Protein AF-A0A7R9T8Q4-F1 (afdb_monomer)

pLDDT: mean 77.19, std 19.08, range [23.08, 98.44]

Structure (mmCIF, N/CA/C/O backbone):
data_AF-A0A7R9T8Q4-F1
#
_entry.id   AF-A0A7R9T8Q4-F1
#
loop_
_atom_site.group_PDB
_atom_site.id
_atom_site.type_symbol
_atom_site.label_atom_id
_atom_site.label_alt_id
_atom_site.label_comp_id
_atom_site.label_asym_id
_atom_site.label_entity_id
_atom_site.label_seq_id
_atom_site.pdbx_PDB_ins_code
_atom_site.Cartn_x
_atom_site.Cartn_y
_atom_site.Cartn_z
_atom_site.occupancy
_atom_site.B_iso_or_equiv
_atom_site.auth_seq_id
_atom_site.auth_comp_id
_atom_site.auth_asym_id
_atom_site.auth_atom_id
_atom_site.pdbx_PDB_model_num
ATOM 1 N N . ARG A 1 1 ? -52.827 25.317 5.937 1.00 32.72 1 ARG A N 1
ATOM 2 C CA . ARG A 1 1 ? -51.999 26.325 5.229 1.00 32.72 1 ARG A CA 1
ATOM 3 C C . ARG A 1 1 ? -50.651 26.335 5.943 1.00 32.72 1 ARG A C 1
ATOM 5 O O . ARG A 1 1 ? -50.596 26.864 7.034 1.00 32.72 1 ARG A O 1
ATOM 12 N N . GLY A 1 2 ? -49.600 25.639 5.540 1.00 27.53 2 GLY A N 1
ATOM 13 C CA . GLY A 1 2 ? -49.210 25.119 4.234 1.00 27.53 2 GLY A CA 1
ATOM 14 C C . GLY A 1 2 ? -47.737 25.499 4.059 1.00 27.53 2 GLY A C 1
ATOM 15 O O . GLY A 1 2 ? -47.452 26.688 4.038 1.00 27.53 2 GLY A O 1
ATOM 16 N N . ALA A 1 3 ? -46.868 24.486 3.984 1.00 23.08 3 ALA A N 1
ATOM 17 C CA . ALA A 1 3 ? -45.436 24.528 3.664 1.00 23.08 3 ALA A CA 1
ATOM 18 C C . ALA A 1 3 ? -44.478 25.189 4.687 1.00 23.08 3 ALA A C 1
ATOM 20 O O . ALA A 1 3 ? -44.105 26.351 4.564 1.00 23.08 3 ALA A O 1
ATOM 21 N N . ARG A 1 4 ? -43.978 24.388 5.646 1.00 27.09 4 ARG A N 1
ATOM 22 C CA . ARG A 1 4 ? -42.575 24.520 6.086 1.00 27.09 4 ARG A CA 1
ATOM 23 C C . ARG A 1 4 ? -41.723 23.997 4.930 1.00 27.09 4 ARG A C 1
ATOM 25 O O . ARG A 1 4 ? -41.960 22.880 4.474 1.00 27.09 4 ARG A O 1
ATOM 32 N N . SER A 1 5 ? -40.834 24.838 4.415 1.00 26.39 5 SER A N 1
ATOM 33 C CA . SER A 1 5 ? -39.967 24.535 3.280 1.00 26.39 5 SER A CA 1
ATOM 34 C C . SER A 1 5 ? -39.176 23.251 3.526 1.00 26.39 5 SER A C 1
ATOM 36 O O . SER A 1 5 ? -38.663 23.031 4.624 1.00 26.39 5 SER A O 1
ATOM 38 N N . ALA A 1 6 ? -39.120 22.416 2.492 1.00 25.06 6 ALA A N 1
ATOM 39 C CA . ALA A 1 6 ? -38.364 21.179 2.438 1.00 25.06 6 ALA A CA 1
ATOM 40 C C . ALA A 1 6 ? -36.917 21.377 2.923 1.00 25.06 6 ALA A C 1
ATOM 42 O O . ALA A 1 6 ? -36.281 22.384 2.607 1.00 25.06 6 ALA A O 1
ATOM 43 N N . ARG A 1 7 ? -36.421 20.403 3.700 1.00 29.12 7 ARG A N 1
ATOM 44 C CA . ARG A 1 7 ? -34.994 20.234 3.998 1.00 29.12 7 ARG A CA 1
ATOM 45 C C . ARG A 1 7 ? -34.215 20.280 2.679 1.00 29.12 7 ARG A C 1
ATOM 47 O O . ARG A 1 7 ? -34.586 19.593 1.731 1.00 29.12 7 ARG A O 1
ATOM 54 N N . ALA A 1 8 ? -33.169 21.101 2.643 1.00 25.09 8 ALA A N 1
ATOM 55 C CA . ALA A 1 8 ? -32.170 21.095 1.580 1.00 25.09 8 ALA A CA 1
ATOM 56 C C . ALA A 1 8 ? -31.557 19.681 1.430 1.00 25.09 8 ALA A C 1
ATOM 58 O O . ALA A 1 8 ? -31.518 18.950 2.426 1.00 25.09 8 ALA A O 1
ATOM 59 N N . PRO A 1 9 ? -31.125 19.282 0.219 1.00 27.23 9 PRO A 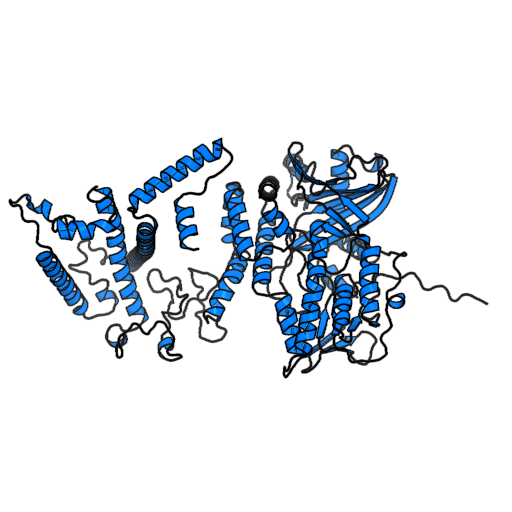N 1
ATOM 60 C CA . PRO A 1 9 ? -30.613 17.938 -0.045 1.00 27.23 9 PRO A CA 1
ATOM 61 C C . PRO A 1 9 ? -29.358 17.625 0.785 1.00 27.23 9 PRO A C 1
ATOM 63 O O . PRO A 1 9 ? -28.624 18.531 1.188 1.00 27.23 9 PRO A O 1
ATOM 66 N N . ALA A 1 10 ? -29.171 16.332 1.066 1.00 31.28 10 ALA A N 1
ATOM 67 C CA . ALA A 1 10 ? -28.100 15.778 1.887 1.00 31.28 10 ALA A CA 1
ATOM 68 C C . ALA A 1 10 ? -26.725 16.260 1.402 1.00 31.28 10 ALA A C 1
ATOM 70 O O . ALA A 1 10 ? -26.342 16.028 0.259 1.00 31.28 10 ALA A O 1
ATOM 71 N N . ARG A 1 11 ? -26.003 16.956 2.282 1.00 31.95 11 ARG A N 1
ATOM 72 C CA . ARG A 1 11 ? -24.608 17.347 2.072 1.00 31.95 11 ARG A CA 1
ATOM 73 C C . ARG A 1 11 ? -23.732 16.190 2.534 1.00 31.95 11 ARG A C 1
ATOM 75 O O . ARG A 1 11 ? -23.902 15.737 3.663 1.00 31.95 11 ARG A O 1
ATOM 82 N N . CYS A 1 12 ? -22.809 15.737 1.692 1.00 29.47 12 CYS A N 1
ATOM 83 C CA . CYS A 1 12 ? -21.789 14.767 2.072 1.00 29.47 12 CYS A CA 1
ATOM 84 C C . CYS A 1 12 ? -20.757 15.485 2.960 1.00 29.47 12 CYS A C 1
ATOM 86 O O . CYS A 1 12 ? -19.719 15.936 2.505 1.00 29.47 12 CYS A O 1
ATOM 88 N N . ALA A 1 13 ? -21.065 15.673 4.241 1.00 27.62 13 ALA A N 1
ATOM 89 C CA . ALA A 1 13 ? -20.138 16.299 5.180 1.00 27.62 13 ALA A CA 1
ATOM 90 C C . ALA A 1 13 ? -19.149 15.256 5.712 1.00 27.62 13 ALA A C 1
ATOM 92 O O . ALA A 1 13 ? -19.050 15.041 6.914 1.00 27.62 13 ALA A O 1
ATOM 93 N N . VAL A 1 14 ? -18.412 14.575 4.832 1.00 32.66 14 VAL A N 1
ATOM 94 C CA . VAL A 1 14 ? -17.081 14.117 5.249 1.00 32.66 14 VAL A CA 1
ATOM 95 C C . VAL A 1 14 ? -16.277 15.410 5.434 1.00 32.66 14 VAL A C 1
ATOM 97 O O . VAL A 1 14 ? -16.503 16.343 4.677 1.00 32.66 14 VAL A O 1
ATOM 100 N N . TRP A 1 15 ? -15.379 15.480 6.416 1.00 35.31 15 TRP A N 1
ATOM 101 C CA . TRP A 1 15 ? -14.554 16.659 6.745 1.00 35.31 15 TRP A CA 1
ATOM 102 C C . TRP A 1 15 ? -15.247 17.695 7.644 1.00 35.31 15 TRP A C 1
ATOM 104 O O . TRP A 1 15 ? -16.124 18.454 7.251 1.00 35.31 15 TRP A O 1
ATOM 114 N N . ALA A 1 16 ? -14.842 17.708 8.914 1.00 27.53 16 ALA A N 1
ATOM 115 C CA . ALA A 1 16 ? -15.340 18.637 9.917 1.00 27.53 16 ALA A CA 1
ATOM 116 C C . ALA A 1 16 ? -14.223 19.601 10.327 1.00 27.53 16 ALA A C 1
ATOM 118 O O . ALA A 1 16 ? -13.357 19.196 11.098 1.00 27.53 16 ALA A O 1
ATOM 119 N N . GLU A 1 17 ? -14.269 20.838 9.814 1.00 31.39 17 GLU A N 1
ATOM 120 C CA . GLU A 1 17 ? -13.750 22.131 10.334 1.00 31.39 17 GLU A CA 1
ATOM 121 C C . GLU A 1 17 ? -12.289 22.258 10.833 1.00 31.39 17 GLU A C 1
ATOM 123 O O . GLU A 1 17 ? -11.768 23.365 10.895 1.00 31.39 17 GLU A O 1
ATOM 128 N N . ARG A 1 18 ? -11.584 21.187 11.209 1.00 36.25 18 ARG A N 1
ATOM 129 C CA . ARG A 1 18 ? -10.201 21.226 11.726 1.00 36.25 18 ARG A CA 1
ATOM 130 C C . ARG A 1 18 ? -9.163 20.768 10.717 1.00 36.25 18 ARG A C 1
ATOM 132 O O . ARG A 1 18 ? -8.015 21.199 10.782 1.00 36.25 18 ARG A O 1
ATOM 139 N N . THR A 1 19 ? -9.568 19.951 9.750 1.00 37.94 19 THR A N 1
ATOM 140 C CA . THR A 1 19 ? -8.715 19.615 8.608 1.00 37.94 19 THR A CA 1
ATOM 141 C C . THR A 1 19 ? -8.660 20.755 7.593 1.00 37.94 19 THR A C 1
ATOM 143 O O . THR A 1 19 ? -7.658 20.859 6.889 1.00 37.94 19 THR A O 1
ATOM 146 N N . GLU A 1 20 ? -9.655 21.655 7.598 1.00 31.95 20 GLU A N 1
ATOM 147 C CA . GLU A 1 20 ? -9.589 22.944 6.901 1.00 31.95 20 GLU A CA 1
ATOM 148 C C . GLU A 1 20 ? -8.329 23.703 7.324 1.00 31.95 20 GLU A C 1
ATOM 150 O O . GLU A 1 20 ? -7.510 23.954 6.460 1.00 31.95 20 GLU A O 1
ATOM 155 N N . GLU A 1 21 ? -8.033 23.912 8.613 1.00 31.42 21 GLU A N 1
ATOM 156 C CA . GLU A 1 21 ? -6.825 24.662 9.030 1.00 31.42 21 GLU A CA 1
ATOM 157 C C . GLU A 1 21 ? -5.481 24.037 8.589 1.00 31.42 21 GLU A C 1
ATOM 159 O O . GLU A 1 21 ? -4.471 24.743 8.483 1.00 31.42 21 GLU A O 1
ATOM 164 N N . ARG A 1 22 ? -5.428 22.716 8.356 1.00 39.03 22 ARG A N 1
ATOM 165 C CA . ARG A 1 22 ? -4.207 22.013 7.918 1.00 39.03 22 ARG A CA 1
ATOM 166 C C . ARG A 1 22 ? -4.087 21.972 6.393 1.00 39.03 22 ARG A C 1
ATOM 168 O O . ARG A 1 22 ? -3.025 22.301 5.867 1.00 39.03 22 ARG A O 1
ATOM 175 N N . LEU A 1 23 ? -5.171 21.648 5.688 1.00 40.06 23 LEU A N 1
ATOM 176 C CA . LEU A 1 23 ? -5.249 21.734 4.225 1.00 40.06 23 LEU A CA 1
ATOM 177 C C . LEU A 1 23 ? -5.126 23.197 3.749 1.00 40.06 23 LEU A C 1
ATOM 179 O O . LEU A 1 23 ? -4.496 23.459 2.728 1.00 40.06 23 LEU A O 1
ATOM 183 N N . GLU A 1 24 ? -5.611 24.164 4.536 1.00 36.72 24 GLU A N 1
ATOM 184 C CA . GLU A 1 24 ? -5.446 25.613 4.341 1.00 36.72 24 GLU A CA 1
ATOM 185 C C . GLU A 1 24 ? -3.988 26.080 4.418 1.00 36.72 24 GLU A C 1
ATOM 187 O O . GLU A 1 24 ? -3.668 27.152 3.896 1.00 36.72 24 GLU A O 1
ATOM 192 N N . ARG A 1 25 ? -3.095 25.316 5.058 1.00 39.25 25 ARG A N 1
ATOM 193 C CA . ARG A 1 25 ? -1.663 25.646 5.145 1.00 39.25 25 ARG A CA 1
ATOM 194 C C . ARG A 1 25 ? -0.806 24.891 4.134 1.00 39.25 25 ARG A C 1
ATOM 196 O O . ARG A 1 25 ? 0.228 25.426 3.750 1.00 39.25 25 ARG A O 1
ATOM 203 N N . GLU A 1 26 ? -1.210 23.688 3.721 1.00 45.31 26 GLU A N 1
ATOM 204 C CA . GLU A 1 26 ? -0.373 22.786 2.909 1.00 45.31 26 GLU A CA 1
ATOM 205 C C . GLU A 1 26 ? -0.792 22.697 1.424 1.00 45.31 26 GLU A C 1
ATOM 207 O O . GLU A 1 26 ? 0.065 22.427 0.589 1.00 45.31 26 GLU A O 1
ATOM 212 N N . LEU A 1 27 ? -2.055 22.963 1.057 1.00 52.34 27 LEU A N 1
ATOM 213 C CA . LEU A 1 27 ? -2.519 22.898 -0.341 1.00 52.34 27 LEU A CA 1
ATOM 214 C C . LEU A 1 27 ? -2.614 24.280 -0.996 1.00 52.34 27 LEU A C 1
ATOM 216 O O . LEU A 1 27 ? -3.032 25.253 -0.360 1.00 52.34 27 LEU A O 1
ATOM 220 N N . ASP A 1 28 ? -2.303 24.370 -2.290 1.00 58.28 28 ASP A N 1
ATOM 221 C CA . ASP A 1 28 ? -2.561 25.577 -3.081 1.00 58.28 28 ASP A CA 1
ATOM 222 C C . ASP A 1 28 ? -4.077 25.873 -3.204 1.00 58.28 28 ASP A C 1
ATOM 224 O O . ASP A 1 28 ? -4.936 25.043 -2.890 1.00 58.28 28 ASP A O 1
ATOM 228 N N . SER A 1 29 ? -4.429 27.087 -3.635 1.00 56.81 29 SER A N 1
ATOM 229 C CA . SER A 1 29 ? -5.824 27.542 -3.722 1.00 56.81 29 SER A CA 1
ATOM 230 C C . SER A 1 29 ? -6.678 26.792 -4.753 1.00 56.81 29 SER A C 1
ATOM 232 O O . SER A 1 29 ? -7.891 26.695 -4.560 1.00 56.81 29 SER A O 1
ATOM 234 N N . SER A 1 30 ? -6.081 26.257 -5.822 1.00 62.25 30 SER A N 1
ATOM 235 C CA . SER A 1 30 ? -6.775 25.425 -6.812 1.00 62.25 30 SER A CA 1
ATOM 236 C C . SER A 1 30 ? -7.084 24.048 -6.227 1.00 62.25 30 SER A C 1
ATOM 238 O O . SER A 1 30 ? -8.237 23.618 -6.230 1.00 62.25 30 SER A O 1
ATOM 240 N N . SER A 1 31 ? -6.092 23.398 -5.621 1.00 63.09 31 SER A N 1
ATOM 241 C CA . SER A 1 31 ? -6.232 22.085 -4.988 1.00 63.09 31 SER A CA 1
ATOM 242 C C . SER A 1 31 ? -7.331 22.078 -3.913 1.00 63.09 31 SER A C 1
ATOM 244 O O . SER A 1 31 ? -8.129 21.145 -3.850 1.00 63.09 31 SER A O 1
ATOM 246 N N . ARG A 1 32 ? -7.473 23.164 -3.138 1.00 67.31 32 ARG A N 1
ATOM 247 C CA . ARG A 1 32 ? -8.575 23.333 -2.164 1.00 67.31 32 ARG A CA 1
ATOM 248 C C . ARG A 1 32 ? -9.958 23.331 -2.806 1.00 67.31 32 ARG A C 1
ATOM 250 O O . ARG A 1 32 ? -10.868 22.693 -2.290 1.00 67.31 32 ARG A O 1
ATOM 257 N N . LYS A 1 33 ? -10.120 24.029 -3.933 1.00 78.12 33 LYS A N 1
ATOM 258 C CA . LYS A 1 33 ? -11.396 24.092 -4.658 1.00 78.12 33 LYS A CA 1
ATOM 259 C C . LYS A 1 33 ? -11.859 22.694 -5.069 1.00 78.12 33 LYS A C 1
ATOM 261 O O . LYS A 1 33 ? -13.042 22.391 -4.956 1.00 78.12 33 LYS A O 1
ATOM 266 N N . TRP A 1 34 ? -10.931 21.855 -5.524 1.00 75.31 34 TRP A N 1
ATOM 267 C CA . TRP A 1 34 ? -11.214 20.483 -5.941 1.00 75.31 34 TRP A CA 1
ATOM 268 C C . TRP A 1 34 ? -11.521 19.548 -4.773 1.00 75.31 34 TRP A C 1
ATOM 270 O O . TRP A 1 34 ? -12.419 18.719 -4.887 1.00 75.31 34 TRP A O 1
ATOM 280 N N . VAL A 1 35 ? -10.842 19.720 -3.635 1.00 69.75 35 VAL A N 1
ATOM 281 C CA . VAL A 1 35 ? -11.185 19.003 -2.399 1.00 69.75 35 VAL A CA 1
ATOM 282 C C . VAL A 1 35 ? -12.615 19.345 -1.978 1.00 69.75 35 VAL A C 1
ATOM 284 O O . VAL A 1 35 ? -13.445 18.447 -1.880 1.00 69.75 35 VAL A O 1
ATOM 287 N N . SER A 1 36 ? -12.958 20.633 -1.865 1.00 71.88 36 SER A N 1
ATOM 288 C CA . SER A 1 36 ? -14.325 21.052 -1.527 1.00 71.88 36 SER A CA 1
ATOM 289 C C . SER A 1 36 ? -15.366 20.623 -2.569 1.00 71.88 36 SER A C 1
ATOM 291 O O . SER A 1 36 ? -16.508 20.346 -2.213 1.00 71.88 36 SER A O 1
ATOM 293 N N . PHE A 1 37 ? -14.996 20.554 -3.852 1.00 81.38 37 PHE A N 1
ATOM 294 C CA . PHE A 1 37 ? -15.850 20.003 -4.908 1.00 81.38 37 PHE A CA 1
ATOM 295 C C . PHE A 1 37 ? -16.151 18.520 -4.666 1.00 81.38 37 PHE A C 1
ATOM 297 O O . PHE A 1 37 ? -17.313 18.125 -4.700 1.00 81.38 37 PHE A O 1
ATOM 304 N N . GLN A 1 38 ? -15.128 17.714 -4.376 1.00 74.81 38 GLN A N 1
ATOM 305 C CA . GLN A 1 38 ? -15.296 16.279 -4.158 1.00 74.81 38 GLN A CA 1
ATOM 306 C C . GLN A 1 38 ? -16.072 15.984 -2.866 1.00 74.81 38 GLN A C 1
ATOM 308 O O . GLN A 1 38 ? -16.881 15.060 -2.830 1.00 74.81 38 GLN A O 1
ATOM 313 N N . GLU A 1 39 ? -15.858 16.781 -1.818 1.00 68.69 39 GLU A N 1
ATOM 314 C CA . GLU A 1 39 ? -16.620 16.716 -0.565 1.00 68.69 39 GLU A CA 1
ATOM 315 C C . GLU A 1 39 ? -18.075 17.137 -0.757 1.00 68.69 39 GLU A C 1
ATOM 317 O O . GLU A 1 39 ? -18.987 16.508 -0.234 1.00 68.69 39 GLU A O 1
ATOM 322 N N . GLY A 1 40 ? -18.312 18.188 -1.541 1.00 70.38 40 GLY A N 1
ATOM 323 C CA . GLY A 1 40 ? -19.651 18.692 -1.824 1.00 70.38 40 GLY A CA 1
ATOM 324 C C . GLY A 1 40 ? -20.478 17.794 -2.741 1.00 70.38 40 GLY A C 1
ATOM 325 O O . GLY A 1 40 ? -21.687 18.011 -2.821 1.00 70.38 40 GLY A O 1
ATOM 326 N N . LYS A 1 41 ? -19.845 16.809 -3.395 1.00 78.19 41 LYS A N 1
ATOM 327 C CA . LYS A 1 41 ? -20.450 15.995 -4.444 1.00 78.19 41 LYS A CA 1
ATOM 328 C C . LYS A 1 41 ? -21.591 15.131 -3.912 1.00 78.19 41 LYS A C 1
ATOM 330 O O . LYS A 1 41 ? -21.470 14.361 -2.959 1.00 78.19 41 LYS A O 1
ATOM 335 N N . GLU A 1 42 ? -22.717 15.272 -4.571 1.00 71.50 42 GLU A N 1
ATOM 336 C CA . GLU A 1 42 ? -24.023 14.776 -4.223 1.00 71.50 42 GLU A CA 1
ATOM 337 C C . GLU A 1 42 ? -24.385 13.604 -5.138 1.00 71.50 42 GLU A C 1
ATOM 339 O O . GLU A 1 42 ? -24.211 13.660 -6.351 1.00 71.50 42 GLU A O 1
ATOM 344 N N . ASP A 1 43 ? -24.929 12.532 -4.565 1.00 81.62 43 ASP A N 1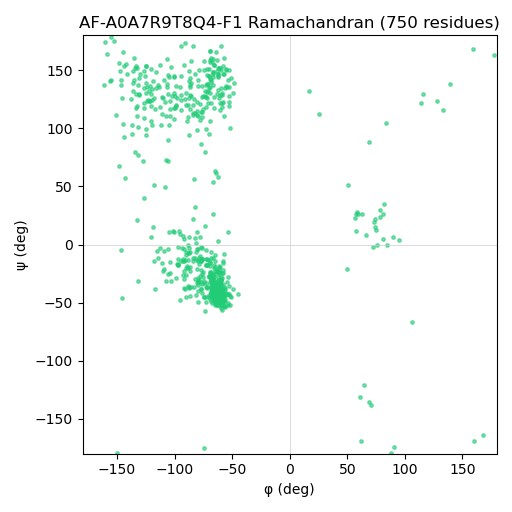
ATOM 345 C CA . ASP A 1 43 ? -25.548 11.455 -5.338 1.00 81.62 43 ASP A CA 1
ATOM 346 C C . ASP A 1 43 ? -26.974 11.248 -4.834 1.00 81.62 43 ASP A C 1
ATOM 348 O O . ASP A 1 43 ? -27.221 10.545 -3.852 1.00 81.62 43 ASP A O 1
ATOM 352 N N . THR A 1 44 ? -27.924 11.912 -5.497 1.00 75.31 44 THR A N 1
ATOM 353 C CA . THR A 1 44 ? -29.341 11.916 -5.091 1.00 75.31 44 THR A CA 1
ATOM 354 C C . THR A 1 44 ? -30.020 10.551 -5.189 1.00 75.31 44 THR A C 1
ATOM 356 O O . THR A 1 44 ? -31.088 10.360 -4.607 1.00 75.31 44 THR A O 1
ATOM 359 N N . GLU A 1 45 ? -29.407 9.591 -5.882 1.00 85.62 45 GLU A N 1
ATOM 360 C CA . GLU A 1 45 ? -29.918 8.225 -5.985 1.00 85.62 45 GLU A CA 1
ATOM 361 C C . GLU A 1 45 ? -29.497 7.351 -4.797 1.00 85.62 45 GLU A C 1
ATOM 363 O O . GLU A 1 45 ? -30.080 6.289 -4.568 1.00 85.62 45 GLU A O 1
ATOM 368 N N . GLN A 1 46 ? -28.520 7.793 -3.997 1.00 90.00 46 GLN A N 1
ATOM 369 C CA . GLN A 1 46 ? -28.121 7.092 -2.784 1.00 90.00 46 GLN A CA 1
ATOM 370 C C . GLN A 1 46 ? -29.001 7.528 -1.602 1.00 90.00 46 GLN A C 1
ATOM 372 O O . GLN A 1 46 ? -28.944 8.683 -1.177 1.00 90.00 46 GLN A O 1
ATOM 377 N N . PRO A 1 47 ? -29.791 6.617 -1.000 1.00 90.00 47 PRO A N 1
ATOM 378 C CA . PRO A 1 47 ? -30.618 6.972 0.145 1.00 90.00 47 PRO A CA 1
ATOM 379 C C . PRO A 1 47 ? -29.752 7.333 1.369 1.00 90.00 47 PRO A C 1
ATOM 381 O O . PRO A 1 47 ? -28.671 6.748 1.551 1.00 90.00 47 PRO A O 1
ATOM 384 N N . PRO A 1 48 ? -30.218 8.247 2.241 1.00 90.44 48 PRO A N 1
ATOM 385 C CA . PRO A 1 48 ? -29.487 8.643 3.444 1.00 90.44 48 PRO A CA 1
ATOM 386 C C . PRO A 1 48 ? -29.310 7.456 4.396 1.00 90.44 48 PRO A C 1
ATOM 388 O O . PRO A 1 48 ? -30.186 6.588 4.480 1.00 90.44 48 PRO A O 1
ATOM 391 N N . LEU A 1 49 ? -28.191 7.413 5.127 1.00 91.88 49 LEU A N 1
ATOM 392 C CA . LEU A 1 49 ? -27.859 6.302 6.033 1.00 91.88 49 LEU A CA 1
ATOM 393 C C . LEU A 1 49 ? -28.929 6.103 7.110 1.00 91.88 49 LEU A C 1
ATOM 395 O O . LEU A 1 49 ? -29.322 4.968 7.375 1.00 91.88 49 LEU A O 1
ATOM 399 N N . SER A 1 50 ? -29.481 7.200 7.635 1.00 91.81 50 SER A N 1
ATOM 400 C CA . SER A 1 50 ? -30.581 7.195 8.609 1.00 91.81 50 SER A CA 1
ATOM 401 C C . SER A 1 50 ? -31.873 6.536 8.111 1.00 91.81 50 SER A C 1
ATOM 403 O O . SER A 1 50 ? -32.714 6.153 8.917 1.00 91.81 50 SER A O 1
ATOM 405 N N . SER A 1 51 ? -32.047 6.384 6.792 1.00 92.38 51 SER A N 1
ATOM 406 C CA . SER A 1 51 ? -33.174 5.644 6.206 1.00 92.38 51 SER A CA 1
ATOM 407 C C . SER A 1 51 ? -32.880 4.162 5.968 1.00 92.38 51 SER A C 1
ATOM 409 O O . SER A 1 51 ? -33.793 3.399 5.658 1.00 92.38 51 SER A O 1
ATOM 411 N N . GLN A 1 52 ? -31.607 3.762 6.038 1.00 93.88 52 GLN A N 1
ATOM 412 C CA . GLN A 1 52 ? -31.144 2.423 5.674 1.00 93.88 52 GLN A CA 1
ATOM 413 C C . GLN A 1 52 ? -30.696 1.590 6.878 1.00 93.88 52 GLN A C 1
ATOM 415 O O . GLN A 1 52 ? -30.668 0.363 6.760 1.00 93.88 52 GLN A O 1
ATOM 420 N N . LEU A 1 53 ? -30.333 2.227 7.989 1.00 95.56 53 LEU A N 1
ATOM 421 C CA . LEU A 1 53 ? -29.878 1.593 9.224 1.00 95.56 53 LEU A CA 1
ATOM 422 C C . LEU A 1 53 ? -30.740 2.057 10.399 1.00 95.56 53 LEU A C 1
ATOM 424 O O . LEU A 1 53 ? -31.294 3.156 10.376 1.00 95.56 53 LEU A O 1
ATOM 428 N N . GLU A 1 54 ? -30.836 1.216 11.425 1.00 94.12 54 GLU A N 1
ATOM 429 C CA . GLU A 1 54 ? -31.590 1.540 12.636 1.00 94.12 54 GLU A CA 1
ATOM 430 C C . GLU A 1 54 ? -30.897 2.674 13.411 1.00 94.12 54 GLU A C 1
ATOM 432 O O . GLU A 1 54 ? -29.666 2.683 13.509 1.00 94.12 54 GLU A O 1
ATOM 437 N N . PRO A 1 55 ? -31.643 3.634 13.982 1.00 94.44 55 PRO A N 1
ATOM 438 C CA . PRO A 1 55 ? -31.049 4.668 14.819 1.00 94.44 55 PRO A CA 1
ATOM 439 C C . PRO A 1 55 ? -30.463 4.064 16.103 1.00 94.44 55 PRO A C 1
ATOM 441 O O . PRO A 1 55 ? -30.922 3.028 16.585 1.00 94.44 55 PRO A O 1
ATOM 444 N N . ALA A 1 56 ? -29.475 4.742 16.694 1.00 89.75 56 ALA A N 1
ATOM 445 C CA . ALA A 1 56 ? -28.977 4.398 18.025 1.00 89.75 56 ALA A CA 1
ATOM 446 C C . ALA A 1 56 ? -30.134 4.317 19.044 1.00 89.75 56 ALA A C 1
ATOM 448 O O . ALA A 1 56 ? -30.926 5.253 19.180 1.00 89.75 56 ALA A O 1
ATOM 449 N N . ASP A 1 57 ? -30.218 3.209 19.780 1.00 85.00 57 ASP A N 1
ATOM 450 C CA . ASP A 1 57 ? -31.342 2.858 20.667 1.00 85.00 57 ASP A CA 1
ATOM 451 C C . ASP A 1 57 ? -31.311 3.557 22.043 1.00 85.00 57 ASP A C 1
ATOM 453 O O . ASP A 1 57 ? -32.077 3.223 22.948 1.00 85.00 57 ASP A O 1
ATOM 457 N N . GLY A 1 58 ? -30.433 4.548 22.204 1.00 78.69 58 GLY A N 1
ATOM 458 C CA . GLY A 1 58 ? -30.245 5.289 23.447 1.00 78.69 58 GLY A CA 1
ATOM 459 C C . GLY A 1 58 ? -29.306 4.619 24.451 1.00 78.69 58 GLY A C 1
ATOM 460 O O . GLY A 1 58 ? -29.064 5.218 25.497 1.00 78.69 58 GLY A O 1
ATOM 461 N N . ARG A 1 59 ? -28.743 3.436 24.156 1.00 88.19 59 ARG A N 1
ATOM 462 C CA . ARG A 1 59 ? -27.636 2.891 24.954 1.00 88.19 59 ARG A CA 1
ATOM 463 C C . ARG A 1 59 ? -26.361 3.699 24.730 1.00 88.19 59 ARG A C 1
ATOM 465 O O . ARG A 1 59 ? -26.084 4.151 23.614 1.00 88.19 59 ARG A O 1
ATOM 472 N N . ASP A 1 60 ? -25.576 3.820 25.794 1.00 90.19 60 ASP A N 1
ATOM 473 C CA . ASP A 1 60 ? -24.257 4.449 25.750 1.00 90.19 60 ASP A CA 1
ATOM 474 C C . ASP A 1 60 ? -23.126 3.415 25.624 1.00 90.19 60 ASP A C 1
ATOM 476 O O . ASP A 1 60 ? -22.036 3.786 25.210 1.00 90.19 60 ASP A O 1
ATOM 480 N N . ASP A 1 61 ? -23.376 2.130 25.909 1.00 94.94 61 ASP A N 1
ATOM 481 C CA . ASP A 1 61 ? -22.372 1.057 25.893 1.00 94.94 61 ASP A CA 1
ATOM 482 C C . ASP A 1 61 ? -22.511 0.133 24.668 1.00 94.94 61 ASP A C 1
ATOM 484 O O . ASP A 1 61 ? -23.5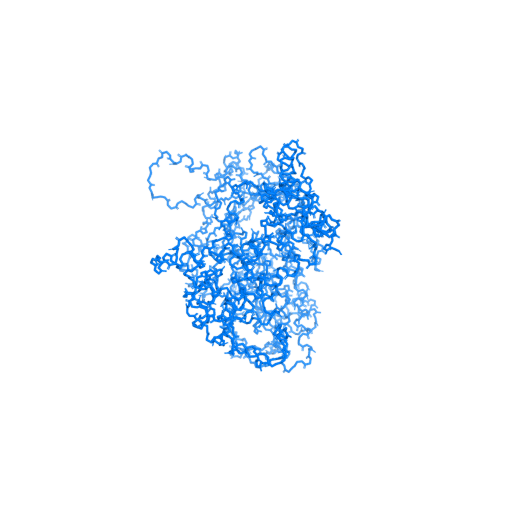83 -0.419 24.405 1.00 94.94 61 ASP A O 1
ATOM 488 N N . TYR A 1 62 ? -21.398 -0.083 23.964 1.00 97.06 62 TYR A N 1
ATOM 489 C CA . TYR A 1 62 ? -21.283 -0.953 22.791 1.00 97.06 62 TYR A CA 1
ATOM 490 C C . TYR A 1 62 ? -20.029 -1.832 22.886 1.00 97.06 62 TYR A C 1
ATOM 492 O O . TYR A 1 62 ? -19.010 -1.447 23.470 1.00 97.06 62 TYR A O 1
ATOM 500 N N . ASP A 1 63 ? -20.060 -3.010 22.264 1.00 97.38 63 ASP A N 1
ATOM 501 C CA . ASP A 1 63 ? -18.856 -3.830 22.119 1.00 97.38 63 ASP A CA 1
ATOM 502 C C . ASP A 1 63 ? -17.866 -3.161 21.159 1.00 97.38 63 ASP A C 1
ATOM 504 O O . ASP A 1 63 ? -16.681 -3.039 21.475 1.00 97.38 63 ASP A O 1
ATOM 508 N N . ALA A 1 64 ? -18.360 -2.653 20.027 1.00 97.94 64 ALA A N 1
ATOM 509 C CA . ALA A 1 64 ? -17.557 -1.893 19.080 1.00 97.94 64 ALA A CA 1
ATOM 510 C C . ALA A 1 64 ? -18.283 -0.641 18.574 1.00 97.94 64 ALA A C 1
ATOM 512 O O . ALA A 1 64 ? -19.470 -0.669 18.248 1.00 97.94 64 ALA A O 1
ATOM 513 N N . VAL A 1 65 ? -17.543 0.462 18.459 1.00 98.19 65 VAL A N 1
ATOM 514 C CA . VAL A 1 65 ? -18.008 1.680 17.780 1.00 98.19 65 VAL A CA 1
ATOM 515 C C . VAL A 1 65 ? -17.105 1.914 16.579 1.00 98.19 65 VAL A C 1
ATOM 517 O O . VAL A 1 65 ? -15.904 2.125 16.743 1.00 98.19 65 VAL A O 1
ATOM 520 N N . VAL A 1 66 ? -17.679 1.864 15.379 1.00 98.19 66 VAL A N 1
ATOM 521 C CA . VAL A 1 66 ? -16.979 2.124 14.120 1.00 98.19 66 VAL A CA 1
ATOM 522 C C . VAL A 1 66 ? -17.170 3.587 13.745 1.00 98.19 66 VAL A C 1
ATOM 524 O O . VAL A 1 66 ? -18.289 4.022 13.486 1.00 98.19 66 VAL A O 1
ATOM 527 N N . VAL A 1 67 ? -16.084 4.355 13.715 1.00 96.69 67 VAL A N 1
ATOM 528 C CA . VAL A 1 67 ? -16.102 5.783 13.386 1.00 96.69 67 VAL A CA 1
ATOM 529 C C . VAL A 1 67 ? -15.703 5.981 11.926 1.00 96.69 67 VAL A C 1
ATOM 531 O O . VAL A 1 67 ? -14.587 5.640 11.533 1.00 96.69 67 VAL A O 1
ATOM 534 N N . GLY A 1 68 ? -16.606 6.562 11.136 1.00 93.50 68 GLY A N 1
ATOM 535 C CA . GLY A 1 68 ? -16.455 6.797 9.698 1.00 93.50 68 GLY A CA 1
ATOM 536 C C . GLY A 1 68 ? -17.476 6.010 8.875 1.00 93.50 68 GLY A C 1
ATOM 537 O O . GLY A 1 68 ? -17.629 4.808 9.046 1.00 93.50 68 GLY A O 1
ATOM 538 N N . THR A 1 69 ? -18.174 6.688 7.963 1.00 93.38 69 THR A N 1
ATOM 539 C CA . THR A 1 69 ? -19.323 6.144 7.209 1.00 93.38 69 THR A CA 1
ATOM 540 C C . THR A 1 69 ? -19.007 5.792 5.749 1.00 93.38 69 THR A C 1
ATOM 542 O O . THR A 1 69 ? -19.909 5.495 4.971 1.00 93.38 69 THR A O 1
ATOM 545 N N . GLY A 1 70 ? -17.726 5.798 5.364 1.00 92.19 70 GLY A N 1
ATOM 546 C CA . GLY A 1 70 ? -17.281 5.369 4.034 1.00 92.19 70 GLY A CA 1
ATOM 547 C C . GLY A 1 70 ? -17.302 3.840 3.840 1.00 92.19 70 GLY A C 1
ATOM 548 O O . GLY A 1 70 ? -17.684 3.103 4.753 1.00 92.19 70 GLY A O 1
ATOM 549 N N . PRO A 1 71 ? -16.819 3.333 2.686 1.00 93.69 71 PRO A N 1
ATOM 550 C CA . PRO A 1 71 ? -16.803 1.898 2.377 1.00 93.69 71 PRO A CA 1
ATOM 551 C C . PRO A 1 71 ? -16.141 1.042 3.460 1.00 93.69 71 PRO A C 1
ATOM 553 O O . PRO A 1 71 ? -16.681 0.007 3.840 1.00 93.69 71 PRO A O 1
ATOM 556 N N . ALA A 1 72 ? -15.014 1.511 4.006 1.00 95.12 72 ALA A N 1
ATOM 557 C CA . ALA A 1 72 ? -14.285 0.836 5.079 1.00 95.12 72 ALA A CA 1
ATOM 558 C C . ALA A 1 72 ? -15.104 0.701 6.362 1.00 95.12 72 ALA A C 1
ATOM 560 O O . ALA A 1 72 ? -15.141 -0.371 6.959 1.00 95.12 72 ALA A O 1
ATOM 561 N N . GLY A 1 73 ? -15.770 1.779 6.774 1.00 96.31 73 GLY A N 1
ATOM 562 C CA . GLY A 1 73 ? -16.537 1.797 8.012 1.00 96.31 73 GLY A CA 1
ATOM 563 C C . GLY A 1 73 ? -17.795 0.947 7.926 1.00 96.31 73 GLY A C 1
ATOM 564 O O . GLY A 1 73 ? -18.053 0.155 8.826 1.00 96.31 73 GLY A O 1
ATOM 565 N N . ILE A 1 74 ? -18.537 1.032 6.816 1.00 96.94 74 ILE A N 1
ATOM 566 C CA . ILE A 1 74 ? -19.737 0.206 6.623 1.00 96.94 74 ILE A CA 1
ATOM 567 C C . ILE A 1 74 ? -19.357 -1.278 6.525 1.00 96.94 74 ILE A C 1
ATOM 569 O O . ILE A 1 74 ? -20.001 -2.101 7.172 1.00 96.94 74 ILE A O 1
ATOM 573 N N . ALA A 1 75 ? -18.295 -1.623 5.785 1.00 97.19 75 ALA A N 1
ATOM 574 C CA . ALA A 1 75 ? -17.812 -3.003 5.698 1.00 97.19 75 ALA A CA 1
ATOM 575 C C . ALA A 1 75 ? -17.399 -3.546 7.073 1.00 97.19 75 ALA A C 1
ATOM 577 O O . ALA A 1 75 ? -17.864 -4.601 7.490 1.00 97.19 75 ALA A O 1
ATOM 578 N N . MET A 1 76 ? -16.585 -2.795 7.817 1.00 98.12 76 MET A N 1
ATOM 579 C CA . MET A 1 76 ? -16.124 -3.208 9.141 1.00 98.12 76 MET A CA 1
ATOM 580 C C . MET A 1 76 ? -17.278 -3.335 10.144 1.00 98.12 76 MET A C 1
ATOM 582 O O . MET A 1 76 ? -17.312 -4.283 10.924 1.00 98.12 76 MET A O 1
ATOM 586 N N . ALA A 1 77 ? -18.244 -2.413 10.112 1.00 98.25 77 ALA A N 1
ATOM 587 C CA . ALA A 1 77 ? -19.424 -2.479 10.968 1.00 98.25 77 ALA A CA 1
ATOM 588 C C . ALA A 1 77 ? -20.287 -3.708 10.656 1.00 98.25 77 ALA A C 1
ATOM 590 O O . ALA A 1 77 ? -20.734 -4.381 11.584 1.00 98.25 77 ALA A O 1
ATOM 591 N N . ALA A 1 78 ? -20.482 -4.023 9.371 1.00 97.94 78 ALA A N 1
ATOM 592 C CA . ALA A 1 78 ? -21.211 -5.210 8.941 1.00 97.94 78 ALA A CA 1
ATOM 593 C C . ALA A 1 78 ? -20.535 -6.502 9.422 1.00 97.94 78 ALA A C 1
ATOM 595 O O . ALA A 1 78 ? -21.197 -7.343 10.028 1.00 97.94 78 ALA A O 1
ATOM 596 N N . GLU A 1 79 ? -19.221 -6.632 9.222 1.00 98.25 79 GLU A N 1
ATOM 597 C CA . GLU A 1 79 ? -18.468 -7.820 9.639 1.00 98.25 79 GLU A CA 1
ATOM 598 C C . GLU A 1 79 ? -18.438 -7.982 11.166 1.00 98.25 79 GLU A C 1
ATOM 600 O O . GLU A 1 79 ? -18.664 -9.078 11.676 1.00 98.25 79 GLU A O 1
ATOM 605 N N . LEU A 1 80 ? -18.242 -6.895 11.925 1.00 98.44 80 LEU A N 1
ATOM 606 C CA . LEU A 1 80 ? -18.299 -6.935 13.393 1.00 98.44 80 LEU A CA 1
ATOM 607 C C . LEU A 1 80 ? -19.675 -7.371 13.893 1.00 98.44 80 LEU A C 1
ATOM 609 O O . LEU A 1 80 ? -19.768 -8.238 14.760 1.00 98.44 80 LEU A O 1
ATOM 613 N N . ALA A 1 81 ? -20.745 -6.815 13.331 1.00 97.69 81 ALA A N 1
ATOM 614 C CA . ALA A 1 81 ? -22.099 -7.187 13.712 1.00 97.69 81 ALA A CA 1
ATOM 615 C C . ALA A 1 81 ? -22.410 -8.649 13.336 1.00 97.69 81 ALA A C 1
ATOM 617 O O . ALA A 1 81 ? -23.057 -9.363 14.101 1.00 97.69 81 ALA A O 1
ATOM 618 N N . GLY A 1 82 ? -21.856 -9.138 12.220 1.00 96.94 82 GLY A N 1
ATOM 619 C CA . GLY A 1 82 ? -21.919 -10.544 11.810 1.00 96.94 82 GLY A CA 1
ATOM 620 C C . GLY A 1 82 ? -21.282 -11.527 12.804 1.00 96.94 82 GLY A C 1
ATOM 621 O O . GLY A 1 82 ? -21.685 -12.689 12.849 1.00 96.94 82 GLY A O 1
ATOM 622 N N . THR A 1 83 ? -20.353 -11.074 13.655 1.00 97.44 83 THR A N 1
ATOM 623 C CA . THR A 1 83 ? -19.798 -11.887 14.760 1.00 97.44 83 THR A CA 1
ATOM 624 C C . THR A 1 83 ? -20.698 -11.945 16.004 1.00 97.44 83 THR A C 1
ATOM 626 O O . THR A 1 83 ? -20.391 -12.667 16.951 1.00 97.44 83 THR A O 1
ATOM 629 N N . GLY A 1 84 ? -21.819 -11.215 16.010 1.00 96.62 84 GLY A N 1
ATOM 630 C CA . GLY A 1 84 ? -22.760 -11.134 17.131 1.00 96.62 84 GLY A CA 1
ATOM 631 C C . GLY A 1 84 ? -22.462 -10.018 18.138 1.00 96.62 84 GLY A C 1
ATOM 632 O O . GLY A 1 84 ? -23.122 -9.948 19.175 1.00 96.62 84 GLY A O 1
ATOM 633 N N . LEU A 1 85 ? -21.487 -9.149 17.856 1.00 97.44 85 LEU A N 1
ATOM 634 C CA . LEU A 1 85 ? -21.167 -7.993 18.695 1.00 97.44 85 LEU A CA 1
ATOM 635 C C . LEU A 1 85 ? -22.212 -6.881 18.550 1.00 97.44 85 LEU A C 1
ATOM 637 O O . LEU A 1 85 ? -22.786 -6.669 17.481 1.00 97.44 85 LEU A O 1
ATOM 641 N N . SER A 1 86 ? -22.413 -6.109 19.619 1.00 97.38 86 SER A N 1
ATOM 642 C CA . SER A 1 86 ? -23.174 -4.862 19.543 1.00 97.38 86 SER A CA 1
ATOM 643 C C . SER A 1 86 ? -22.343 -3.757 18.880 1.00 97.38 86 SER A C 1
ATOM 645 O O . SER A 1 86 ? -21.306 -3.347 19.405 1.00 97.38 86 SER A O 1
ATOM 647 N N . VAL A 1 87 ? -22.800 -3.275 17.717 1.00 98.25 87 VAL A N 1
ATOM 648 C CA . VAL A 1 87 ? -22.048 -2.325 16.881 1.00 98.25 87 VAL A CA 1
ATOM 649 C C . VAL A 1 87 ? -22.822 -1.034 16.632 1.00 98.25 87 VAL A C 1
ATOM 651 O O . VAL A 1 87 ? -23.980 -1.063 16.207 1.00 98.25 87 VAL A O 1
ATOM 654 N N . LEU A 1 88 ? -22.143 0.097 16.836 1.00 98.12 88 LEU A N 1
ATOM 655 C CA . LEU A 1 88 ? -22.581 1.420 16.388 1.00 98.12 88 LEU A CA 1
ATOM 656 C C . LEU A 1 88 ? -21.692 1.919 15.250 1.00 98.12 88 LEU A C 1
ATOM 658 O O . LEU A 1 88 ? -20.479 2.025 15.416 1.00 98.12 88 LEU A O 1
ATOM 662 N N . LEU A 1 89 ? -22.299 2.295 14.130 1.00 97.75 89 LEU A N 1
ATOM 663 C CA . LEU A 1 89 ? -21.677 3.097 13.087 1.00 97.75 89 LEU A CA 1
ATOM 664 C C . LEU A 1 89 ? -21.888 4.582 13.408 1.00 97.75 89 LEU A C 1
ATOM 666 O O . LEU A 1 89 ? -23.021 5.055 13.503 1.00 97.75 89 LEU A O 1
ATOM 670 N N . LEU A 1 90 ? -20.795 5.317 13.568 1.00 95.44 90 LEU A N 1
ATOM 671 C CA . LEU A 1 90 ? -20.782 6.709 14.000 1.00 95.44 90 LEU A CA 1
ATOM 672 C C . LEU A 1 90 ? -20.108 7.580 12.943 1.00 95.44 90 LEU A C 1
ATOM 674 O O . LEU A 1 90 ? -18.955 7.352 12.575 1.00 95.44 90 LEU A O 1
ATOM 678 N N . GLY A 1 91 ? -20.809 8.595 12.458 1.00 92.75 91 GLY A N 1
ATOM 679 C CA . GLY A 1 91 ? -20.238 9.544 11.513 1.00 92.75 91 GLY A CA 1
ATOM 680 C C . GLY A 1 91 ? -21.293 10.292 10.707 1.00 92.75 91 GLY A C 1
ATOM 681 O O . GLY A 1 91 ? -22.461 9.895 10.702 1.00 92.75 91 GLY A O 1
ATOM 682 N N . PRO A 1 92 ? -20.872 11.344 9.993 1.00 88.50 92 PRO A N 1
ATOM 683 C CA . PRO A 1 92 ? -21.761 12.151 9.174 1.00 88.50 92 PRO A CA 1
ATOM 684 C C . PRO A 1 92 ? -22.430 11.310 8.086 1.00 88.50 92 PRO A C 1
ATOM 686 O O . PRO A 1 92 ? -21.859 10.317 7.613 1.00 88.50 92 PRO A O 1
ATOM 689 N N . GLU A 1 93 ? -23.626 11.710 7.658 1.00 86.50 93 GLU A N 1
ATOM 690 C CA . GLU A 1 93 ? -24.229 11.120 6.464 1.00 86.50 93 GLU A CA 1
ATOM 691 C C . GLU A 1 93 ? -23.300 11.310 5.258 1.00 86.50 93 GLU A C 1
ATOM 693 O O . GLU A 1 93 ? -22.916 12.426 4.906 1.00 86.50 93 GLU A O 1
ATOM 698 N N . SER A 1 94 ? -22.930 10.196 4.624 1.00 79.50 94 SER A N 1
ATOM 699 C CA . SER A 1 94 ? -22.064 10.200 3.450 1.00 79.50 94 SER A CA 1
ATOM 700 C C . SER A 1 94 ? -22.617 9.324 2.327 1.00 79.50 94 SER A C 1
ATOM 702 O O . SER A 1 94 ? -23.352 8.343 2.535 1.00 79.50 94 SER A O 1
ATOM 704 N N . CYS A 1 95 ? -22.264 9.718 1.107 1.00 83.88 95 CYS A N 1
ATOM 705 C CA . CYS A 1 95 ? -22.490 8.965 -0.115 1.00 83.88 95 CYS A CA 1
ATOM 706 C C . CYS A 1 95 ? -21.144 8.509 -0.688 1.00 83.88 95 CYS A C 1
ATOM 708 O O . CYS A 1 95 ? -20.095 9.096 -0.413 1.00 83.88 95 CYS A O 1
ATOM 710 N N . PHE A 1 96 ? -21.154 7.423 -1.457 1.00 87.94 96 PHE A N 1
ATOM 711 C CA . PHE A 1 96 ? -19.958 6.995 -2.173 1.00 87.94 96 PHE A CA 1
ATOM 712 C C . PHE A 1 96 ? -19.874 7.809 -3.453 1.00 87.94 96 PHE A C 1
ATOM 714 O O . PHE A 1 96 ? -20.729 7.665 -4.320 1.00 87.94 96 PHE A O 1
ATOM 721 N N . VAL A 1 97 ? -18.865 8.667 -3.561 1.00 80.75 97 VAL A N 1
ATOM 722 C CA . VAL A 1 97 ? -18.709 9.587 -4.698 1.00 80.75 97 VAL A CA 1
ATOM 723 C C . VAL A 1 97 ? -17.750 9.071 -5.768 1.00 80.75 97 VAL A C 1
ATOM 725 O O . VAL A 1 97 ? -17.771 9.588 -6.878 1.00 80.75 97 VAL A O 1
ATOM 728 N N . ASN A 1 98 ? -16.974 8.024 -5.484 1.00 83.00 98 ASN A N 1
ATOM 729 C CA . ASN A 1 98 ? -16.009 7.452 -6.426 1.00 83.00 98 ASN A CA 1
ATOM 730 C C . ASN A 1 98 ? -16.529 6.131 -6.994 1.00 83.00 98 ASN A C 1
ATOM 732 O O . ASN A 1 98 ? -17.174 5.360 -6.279 1.00 83.00 98 ASN A O 1
ATOM 736 N N . ASN A 1 99 ? -16.200 5.851 -8.254 1.00 83.62 99 ASN A N 1
ATOM 737 C CA . ASN A 1 99 ? -16.296 4.500 -8.801 1.00 83.62 99 ASN A CA 1
ATOM 738 C C . ASN A 1 99 ? -15.008 3.732 -8.492 1.00 83.62 99 ASN A C 1
ATOM 740 O O . ASN A 1 99 ? -13.961 4.329 -8.249 1.00 83.62 99 ASN A O 1
ATOM 744 N N . TYR A 1 100 ? -15.079 2.403 -8.494 1.00 88.62 100 TYR A N 1
ATOM 745 C CA . TYR A 1 100 ? -13.934 1.571 -8.131 1.00 88.62 100 TYR A CA 1
ATOM 746 C C . TYR A 1 100 ? -13.623 0.582 -9.242 1.00 88.62 100 TYR A C 1
ATOM 748 O O . TYR A 1 100 ? -14.512 -0.119 -9.716 1.00 88.62 100 TYR A O 1
ATOM 756 N N . GLY A 1 101 ? -12.360 0.518 -9.647 1.00 90.56 101 GLY A N 1
ATOM 757 C CA . GLY A 1 101 ? -11.858 -0.560 -10.487 1.00 90.56 101 GLY A CA 1
ATOM 758 C C . GLY A 1 101 ? -11.235 -1.665 -9.636 1.00 90.56 101 GLY A C 1
ATOM 759 O O . GLY A 1 101 ? -10.653 -1.393 -8.584 1.00 90.56 101 GLY A O 1
ATOM 760 N N . ILE A 1 102 ? -11.394 -2.910 -10.073 1.00 92.88 102 ILE A N 1
ATOM 761 C CA . ILE A 1 102 ? -10.849 -4.097 -9.411 1.00 92.88 102 ILE A CA 1
ATOM 762 C C . ILE A 1 102 ? -10.491 -5.151 -10.460 1.00 92.88 102 ILE A C 1
ATOM 764 O O . ILE A 1 102 ? -11.134 -5.234 -11.510 1.00 92.88 102 ILE A O 1
ATOM 768 N N . PHE A 1 103 ? -9.471 -5.966 -10.196 1.00 93.56 103 PHE A N 1
ATOM 769 C CA . PHE A 1 103 ? -9.200 -7.116 -11.051 1.00 93.56 103 PHE A CA 1
ATOM 770 C C . PHE A 1 103 ? -10.249 -8.208 -10.830 1.00 93.56 103 PHE A C 1
ATOM 772 O O . PHE A 1 103 ? -10.611 -8.510 -9.694 1.00 93.56 103 PHE A O 1
ATOM 779 N N . GLU A 1 104 ? -10.740 -8.825 -11.909 1.00 93.31 104 GLU A N 1
ATOM 780 C CA . GLU A 1 104 ? -11.856 -9.780 -11.803 1.00 93.31 104 GLU A CA 1
ATOM 781 C C . GLU A 1 104 ? -11.508 -10.984 -10.910 1.00 93.31 104 GLU A C 1
ATOM 783 O O . GLU A 1 104 ? -12.357 -11.473 -10.170 1.00 93.31 104 GLU A O 1
ATOM 788 N N . ASP A 1 105 ? -10.249 -11.431 -10.915 1.00 92.75 105 ASP A N 1
ATOM 789 C CA . ASP A 1 105 ? -9.792 -12.548 -10.084 1.00 92.75 105 ASP A CA 1
ATOM 790 C C . ASP A 1 105 ? -9.773 -12.230 -8.579 1.00 92.75 105 ASP A C 1
ATOM 792 O O . ASP A 1 105 ? -9.875 -13.145 -7.768 1.00 92.75 105 ASP A O 1
ATOM 796 N N . GLU A 1 106 ? -9.685 -10.955 -8.188 1.00 93.38 106 GLU A N 1
ATOM 797 C CA . GLU A 1 106 ? -9.748 -10.550 -6.777 1.00 93.38 106 GLU A CA 1
ATOM 798 C C . GLU A 1 106 ? -11.174 -10.602 -6.220 1.00 93.38 106 GLU A C 1
ATOM 800 O O . GLU A 1 106 ? -11.350 -10.776 -5.016 1.00 93.38 106 GLU A O 1
ATOM 805 N N . LEU A 1 107 ? -12.205 -10.506 -7.072 1.00 92.75 107 LEU A N 1
ATOM 806 C CA . LEU A 1 107 ? -13.599 -10.606 -6.624 1.00 92.75 107 LEU A CA 1
ATOM 807 C C . LEU A 1 107 ? -13.893 -11.948 -5.951 1.00 92.75 107 LEU A C 1
ATOM 809 O O . LEU A 1 107 ? -14.669 -11.992 -5.003 1.00 92.75 107 LEU A O 1
ATOM 813 N N . ALA A 1 108 ? -13.257 -13.027 -6.414 1.00 90.50 108 ALA A N 1
ATOM 814 C CA . ALA A 1 108 ? -13.431 -14.364 -5.850 1.00 90.50 108 ALA A CA 1
ATOM 815 C C . ALA A 1 108 ? -12.832 -14.513 -4.439 1.00 90.50 108 ALA A C 1
ATOM 817 O O . ALA A 1 108 ? -13.173 -15.454 -3.725 1.00 90.50 108 ALA A O 1
ATOM 818 N N . GLU A 1 109 ? -11.935 -13.608 -4.040 1.00 91.25 109 GLU A N 1
ATOM 819 C CA . GLU A 1 109 ? -11.318 -13.600 -2.710 1.00 91.25 109 GLU A CA 1
ATOM 820 C C . GLU A 1 109 ? -12.127 -12.788 -1.699 1.00 91.25 109 GLU A C 1
ATOM 822 O O . GLU A 1 109 ? -11.949 -12.965 -0.494 1.00 91.25 109 GLU A O 1
ATOM 827 N N . ILE A 1 110 ? -13.017 -11.910 -2.172 1.00 94.12 110 ILE A N 1
ATOM 828 C CA . ILE A 1 110 ? -13.868 -11.089 -1.317 1.00 94.12 110 ILE A CA 1
ATOM 829 C C . ILE A 1 110 ? -15.026 -11.957 -0.802 1.00 94.12 110 ILE A C 1
ATOM 831 O O . ILE A 1 110 ? -15.814 -12.459 -1.602 1.00 94.12 110 ILE A O 1
ATOM 835 N N . PRO A 1 111 ? -15.196 -12.115 0.525 1.00 91.94 111 PRO A N 1
ATOM 836 C CA . PRO A 1 111 ? -16.262 -12.966 1.063 1.00 91.94 111 PRO A CA 1
ATOM 837 C C . PRO A 1 111 ? -17.680 -12.446 0.791 1.00 91.94 111 PRO A C 1
ATOM 839 O O . PRO A 1 111 ? -18.632 -13.226 0.746 1.00 91.94 111 PRO A O 1
ATOM 842 N N . LEU A 1 112 ? -17.829 -11.133 0.600 1.00 91.75 112 LEU A N 1
ATOM 843 C CA . LEU A 1 112 ? -19.076 -10.505 0.175 1.00 91.75 112 LEU A CA 1
ATOM 844 C C . LEU A 1 112 ? -19.254 -10.641 -1.344 1.00 91.75 112 LEU A C 1
ATOM 846 O O . LEU A 1 112 ? -18.439 -10.133 -2.108 1.00 91.75 112 LEU A O 1
ATOM 850 N N . ASP A 1 113 ? -20.357 -11.245 -1.790 1.00 92.38 113 ASP A N 1
ATOM 851 C CA . ASP A 1 113 ? -20.641 -11.384 -3.223 1.00 92.38 113 ASP A CA 1
ATOM 852 C C . ASP A 1 113 ? -20.973 -10.034 -3.887 1.00 92.38 113 ASP A C 1
ATOM 854 O O . ASP A 1 113 ? -22.065 -9.465 -3.725 1.00 92.38 113 ASP A O 1
ATOM 858 N N . LEU A 1 114 ? -20.006 -9.548 -4.669 1.00 93.75 114 LEU A N 1
ATOM 859 C CA . LEU A 1 114 ? -20.066 -8.311 -5.443 1.00 93.75 114 LEU A CA 1
ATOM 860 C C . LEU A 1 114 ? -20.367 -8.536 -6.932 1.00 93.75 114 LEU A C 1
ATOM 862 O O . LEU A 1 114 ? -20.276 -7.586 -7.707 1.00 93.75 114 LEU A O 1
ATOM 866 N N . SER A 1 115 ? -20.751 -9.745 -7.351 1.00 90.44 115 SER A N 1
ATOM 867 C CA . SER A 1 115 ? -20.997 -10.057 -8.770 1.00 90.44 115 SER A CA 1
ATOM 868 C C . SER A 1 115 ? -22.038 -9.128 -9.407 1.00 90.44 115 SER A C 1
ATOM 870 O O . SER A 1 115 ? -21.847 -8.672 -10.535 1.00 90.44 115 SER A O 1
ATOM 872 N N . ASP A 1 116 ? -23.091 -8.789 -8.653 1.00 90.62 116 ASP A N 1
ATOM 873 C CA . ASP A 1 116 ? -24.160 -7.866 -9.075 1.00 90.62 116 ASP A CA 1
ATOM 874 C C . ASP A 1 116 ? -23.750 -6.385 -9.031 1.00 90.62 116 ASP A C 1
ATOM 876 O O . ASP A 1 116 ? -24.479 -5.532 -9.526 1.00 90.62 116 ASP A O 1
ATOM 880 N N . ALA A 1 117 ? -22.619 -6.060 -8.398 1.00 93.62 117 ALA A N 1
ATOM 881 C CA . ALA A 1 117 ? -22.089 -4.699 -8.354 1.00 93.62 117 ALA A CA 1
ATOM 882 C C . ALA A 1 117 ? -21.143 -4.400 -9.525 1.00 93.62 117 ALA A C 1
ATOM 884 O O . ALA A 1 117 ? -20.707 -3.260 -9.678 1.00 93.62 117 ALA A O 1
ATOM 885 N N . VAL A 1 118 ? -20.815 -5.397 -10.351 1.00 95.00 118 VAL A N 1
ATOM 886 C CA . VAL A 1 118 ? -20.002 -5.209 -11.555 1.00 95.00 118 VAL A CA 1
ATOM 887 C C . VAL A 1 118 ? -20.852 -4.572 -12.651 1.00 95.00 118 VAL A C 1
ATOM 889 O O . VAL A 1 118 ? -21.714 -5.233 -13.227 1.00 95.00 118 VAL A O 1
ATOM 892 N N . VAL A 1 119 ? -20.569 -3.305 -12.962 1.00 93.12 119 VAL A N 1
ATOM 893 C CA . VAL A 1 119 ? -21.305 -2.529 -13.976 1.00 93.12 119 VAL A CA 1
ATOM 894 C C . VAL A 1 119 ? -20.667 -2.599 -15.360 1.00 93.12 119 VAL A C 1
ATOM 896 O O . VAL A 1 119 ? -21.378 -2.480 -16.348 1.00 93.12 119 VAL A O 1
ATOM 899 N N . GLN A 1 120 ? -19.353 -2.836 -15.443 1.00 93.94 120 GLN A N 1
ATOM 900 C CA . GLN A 1 120 ? -18.639 -2.991 -16.715 1.00 93.94 120 GLN A CA 1
ATOM 901 C C . GLN A 1 120 ? -17.486 -3.988 -16.577 1.00 93.94 120 GLN A C 1
ATOM 903 O O . GLN A 1 120 ? -16.803 -4.013 -15.547 1.00 93.94 120 GLN A O 1
ATOM 908 N N . ARG A 1 121 ? -17.269 -4.809 -17.613 1.00 95.88 121 ARG A N 1
ATOM 909 C CA . ARG A 1 121 ? -16.194 -5.810 -17.686 1.00 95.88 121 ARG A CA 1
ATOM 910 C C . ARG A 1 121 ? -15.301 -5.554 -18.892 1.00 95.88 121 ARG A C 1
ATOM 912 O O . ARG A 1 121 ? -15.808 -5.337 -19.986 1.00 95.88 121 ARG A O 1
ATOM 919 N N . TYR A 1 122 ? -13.996 -5.663 -18.680 1.00 96.06 122 TYR A N 1
ATOM 920 C CA . TYR A 1 122 ? -12.976 -5.544 -19.712 1.00 96.06 122 TYR A CA 1
ATOM 921 C C . TYR A 1 122 ? -12.178 -6.847 -19.776 1.00 96.06 122 TYR A C 1
ATOM 923 O O . TYR A 1 122 ? -11.558 -7.264 -18.792 1.00 96.06 122 TYR A O 1
ATOM 931 N N . ASP A 1 123 ? -12.217 -7.502 -20.935 1.00 94.94 123 ASP A N 1
ATOM 932 C CA . ASP A 1 123 ? -11.497 -8.750 -21.190 1.00 94.94 123 ASP A CA 1
ATOM 933 C C . ASP A 1 123 ? -9.995 -8.516 -21.380 1.00 94.94 123 ASP A C 1
ATOM 935 O O . ASP A 1 123 ? -9.187 -9.377 -21.021 1.00 94.94 123 ASP A O 1
ATOM 939 N N . LYS A 1 124 ? -9.629 -7.350 -21.923 1.00 92.75 124 LYS A N 1
ATOM 940 C CA . LYS A 1 124 ? -8.246 -6.944 -22.179 1.00 92.75 124 LYS A CA 1
ATOM 941 C C . LYS A 1 124 ? -7.869 -5.738 -21.345 1.00 92.75 124 LYS A C 1
ATOM 943 O O . LYS A 1 124 ? -8.687 -4.857 -21.077 1.00 92.75 124 LYS A O 1
ATOM 948 N N . MET A 1 125 ? -6.595 -5.681 -20.989 1.00 93.19 125 MET A N 1
ATOM 949 C CA . MET A 1 125 ? -6.035 -4.585 -20.218 1.00 93.19 125 MET A CA 1
ATOM 950 C C . MET A 1 125 ? -4.747 -4.139 -20.884 1.00 93.19 125 MET A C 1
ATOM 952 O O . MET A 1 125 ? -3.761 -4.874 -20.901 1.00 93.19 125 MET A O 1
ATOM 956 N N . GLU A 1 126 ? -4.778 -2.946 -21.462 1.00 94.56 126 GLU A N 1
ATOM 957 C CA . GLU A 1 126 ? -3.732 -2.490 -22.366 1.00 94.56 126 GLU A CA 1
ATOM 958 C C . GLU A 1 126 ? -2.830 -1.434 -21.734 1.00 94.56 126 GLU A C 1
ATOM 960 O O . GLU A 1 126 ? -3.284 -0.489 -21.086 1.00 94.56 126 GLU A O 1
ATOM 965 N N . VAL A 1 127 ? -1.532 -1.581 -21.981 1.00 95.06 127 VAL A N 1
ATOM 966 C CA . VAL A 1 127 ? -0.494 -0.617 -21.624 1.00 95.06 127 VAL A CA 1
ATOM 967 C C . VAL A 1 127 ? 0.249 -0.204 -22.888 1.00 95.06 127 VAL A C 1
ATOM 969 O O . VAL A 1 127 ? 0.820 -1.040 -23.585 1.00 95.06 127 VAL A O 1
ATOM 972 N N . TRP A 1 128 ? 0.278 1.093 -23.164 1.00 94.38 128 TRP A N 1
ATOM 973 C CA . TRP A 1 128 ? 1.008 1.701 -24.268 1.00 94.38 128 TRP A CA 1
ATOM 974 C C . TRP A 1 128 ? 2.226 2.442 -23.726 1.00 94.38 128 TRP A C 1
ATOM 976 O O . TRP A 1 128 ? 2.102 3.472 -23.066 1.00 94.38 128 TRP A O 1
ATOM 986 N N . LEU A 1 129 ? 3.421 1.914 -24.002 1.00 91.69 129 LEU A N 1
ATOM 987 C CA . LEU A 1 129 ? 4.690 2.522 -23.581 1.00 91.69 129 LEU A CA 1
ATOM 988 C C . LEU A 1 129 ? 5.241 3.499 -24.629 1.00 91.69 129 LEU A C 1
ATOM 990 O O . LEU A 1 129 ? 6.002 4.404 -24.293 1.00 91.69 129 LEU A O 1
ATOM 994 N N . SER A 1 130 ? 4.888 3.297 -25.899 1.00 87.94 130 SER A N 1
ATOM 995 C CA . SER A 1 130 ? 5.201 4.175 -27.035 1.00 87.94 130 SER A CA 1
ATOM 996 C C . SER A 1 130 ? 4.242 3.882 -28.193 1.00 87.94 130 SER A C 1
ATOM 998 O O . SER A 1 130 ? 3.526 2.886 -28.145 1.00 87.94 130 SER A O 1
ATOM 1000 N N . GLU A 1 131 ? 4.292 4.663 -29.276 1.00 85.81 131 GLU A N 1
ATOM 1001 C CA . GLU A 1 131 ? 3.522 4.394 -30.510 1.00 85.81 131 GLU A CA 1
ATOM 1002 C C . GLU A 1 131 ? 3.721 2.986 -31.088 1.00 85.81 131 GLU A C 1
ATOM 1004 O O . GLU A 1 131 ? 2.856 2.455 -31.776 1.00 85.81 131 GLU A O 1
ATOM 1009 N N . SER A 1 132 ? 4.883 2.383 -30.837 1.00 87.75 132 SER A N 1
ATOM 1010 C CA . SER A 1 132 ? 5.260 1.082 -31.399 1.00 87.75 132 SER A CA 1
ATOM 1011 C C . SER A 1 132 ? 5.200 -0.067 -30.396 1.00 87.75 132 SER A C 1
ATOM 1013 O O . SER A 1 132 ? 5.455 -1.213 -30.762 1.00 87.75 132 SER A O 1
ATOM 1015 N N . GLU A 1 133 ? 4.907 0.227 -29.128 1.00 91.25 133 GLU A N 1
ATOM 1016 C CA . GLU A 1 133 ? 4.993 -0.749 -28.048 1.00 91.25 133 GLU A CA 1
ATOM 1017 C C . GLU A 1 133 ? 3.728 -0.736 -27.196 1.00 91.25 133 GLU A C 1
ATOM 1019 O O . GLU A 1 133 ? 3.552 0.102 -26.307 1.00 91.25 133 GLU A O 1
ATOM 1024 N N . GLN A 1 134 ? 2.890 -1.726 -27.478 1.00 93.19 134 GLN A N 1
ATOM 1025 C CA . GLN A 1 134 ? 1.653 -2.037 -26.782 1.00 93.19 134 GLN A CA 1
ATOM 1026 C C . GLN A 1 134 ? 1.798 -3.393 -26.087 1.00 93.19 134 GLN A C 1
ATOM 1028 O O . GLN A 1 134 ? 2.331 -4.347 -26.660 1.00 93.19 134 GLN A O 1
ATOM 1033 N N . LEU A 1 135 ? 1.310 -3.477 -24.854 1.00 92.38 135 LEU A N 1
ATOM 1034 C CA . LEU A 1 135 ? 1.285 -4.684 -24.040 1.00 92.38 135 LEU A CA 1
ATOM 1035 C C . LEU A 1 135 ? -0.161 -4.975 -23.635 1.00 92.38 135 LEU A C 1
ATOM 1037 O O . LEU A 1 135 ? -0.804 -4.131 -23.017 1.00 92.38 135 LEU A O 1
ATOM 1041 N N . ASP A 1 136 ? -0.651 -6.173 -23.944 1.00 91.69 136 ASP A N 1
ATOM 1042 C CA . ASP A 1 136 ? -1.857 -6.722 -23.319 1.00 91.69 136 ASP A CA 1
ATOM 1043 C C . ASP A 1 136 ? -1.432 -7.505 -22.074 1.00 91.69 136 ASP A C 1
ATOM 1045 O O . ASP A 1 136 ? -0.646 -8.454 -22.153 1.00 91.69 136 ASP A O 1
ATOM 1049 N N . LEU A 1 137 ? -1.927 -7.084 -20.914 1.00 89.94 137 LEU A N 1
ATOM 1050 C CA . LEU A 1 137 ? -1.587 -7.692 -19.634 1.00 89.94 137 LEU A CA 1
ATOM 1051 C C . LEU A 1 137 ? -2.308 -9.031 -19.405 1.00 89.94 137 LEU A C 1
ATOM 1053 O O . LEU A 1 137 ? -1.952 -9.763 -18.478 1.00 89.94 137 LEU A O 1
ATOM 1057 N N . GLY A 1 138 ? -3.316 -9.371 -20.218 1.00 86.69 138 GLY A N 1
ATOM 1058 C CA . GLY A 1 138 ? -4.033 -10.645 -20.131 1.00 86.69 138 GLY A CA 1
ATOM 1059 C C . GLY A 1 138 ? -4.694 -10.887 -18.769 1.00 86.69 138 GLY A C 1
ATOM 1060 O O . GLY A 1 138 ? -4.822 -12.035 -18.337 1.00 86.69 138 GLY A O 1
ATOM 1061 N N . ARG A 1 139 ? -5.062 -9.812 -18.060 1.00 90.75 139 ARG A N 1
ATOM 1062 C CA . ARG A 1 139 ? -5.773 -9.845 -16.779 1.00 90.75 139 ARG A CA 1
ATOM 1063 C C . ARG A 1 139 ? -7.043 -9.023 -16.906 1.00 90.75 139 ARG A C 1
ATOM 1065 O O . ARG A 1 139 ? -6.980 -7.843 -17.234 1.00 90.75 139 ARG A O 1
ATOM 1072 N N . ARG A 1 140 ? -8.178 -9.654 -16.627 1.00 94.44 140 ARG A N 1
ATOM 1073 C CA . ARG A 1 140 ? -9.480 -8.999 -16.704 1.00 94.44 140 ARG A CA 1
ATOM 1074 C C . ARG A 1 140 ? -9.634 -7.948 -15.621 1.00 94.44 140 ARG A C 1
ATOM 1076 O O . ARG A 1 140 ? -9.239 -8.158 -14.470 1.00 94.44 140 ARG A O 1
ATOM 1083 N N . TYR A 1 141 ? -10.260 -6.846 -15.997 1.00 94.88 141 TYR A N 1
ATOM 1084 C CA . TYR A 1 141 ? -10.527 -5.724 -15.115 1.00 94.88 141 TYR A CA 1
ATOM 1085 C C . TYR A 1 141 ? -12.012 -5.406 -15.139 1.00 94.88 141 TYR A C 1
ATOM 1087 O O . TYR A 1 141 ? -12.672 -5.555 -16.167 1.00 94.88 141 TYR A O 1
ATOM 1095 N N . VAL A 1 142 ? -12.559 -4.979 -14.008 1.00 94.81 142 VAL A N 1
ATOM 1096 C CA . VAL A 1 142 ? -13.980 -4.659 -13.907 1.00 94.81 142 VAL A CA 1
ATOM 1097 C C . VAL A 1 142 ? -14.190 -3.361 -13.147 1.00 94.81 142 VAL A C 1
ATOM 1099 O O . VAL A 1 142 ? -13.428 -3.008 -12.245 1.00 94.81 142 VAL A O 1
ATOM 1102 N N . ARG A 1 143 ? -15.254 -2.649 -13.512 1.00 93.69 143 ARG A N 1
ATOM 1103 C CA . ARG A 1 143 ? -15.727 -1.461 -12.801 1.00 93.69 143 ARG A CA 1
ATOM 1104 C C . ARG A 1 143 ? -16.866 -1.868 -11.876 1.00 93.69 143 ARG A C 1
ATOM 1106 O O . ARG A 1 143 ? -17.851 -2.461 -12.318 1.00 93.69 143 ARG A O 1
ATOM 1113 N N . LEU A 1 144 ? -16.733 -1.528 -10.600 1.00 93.75 144 LEU A N 1
ATOM 1114 C CA . LEU A 1 144 ? -17.782 -1.650 -9.601 1.00 93.75 144 LEU A CA 1
ATOM 1115 C C . LEU A 1 144 ? -18.602 -0.365 -9.545 1.00 93.75 144 LEU A C 1
ATOM 1117 O O . LEU A 1 144 ? -18.060 0.739 -9.424 1.00 93.75 144 LEU A O 1
ATOM 1121 N N . GLY A 1 145 ? -19.917 -0.531 -9.593 1.00 92.38 145 GLY A N 1
ATOM 1122 C CA . GLY A 1 145 ? -20.870 0.542 -9.391 1.00 92.38 145 GLY A CA 1
ATOM 1123 C C . GLY A 1 145 ? -20.905 0.958 -7.923 1.00 92.38 145 GLY A C 1
ATOM 1124 O O . GLY A 1 145 ? -21.062 0.139 -7.011 1.00 92.38 145 GLY A O 1
ATOM 1125 N N . ARG A 1 146 ? -20.716 2.256 -7.670 1.00 90.75 146 ARG A N 1
ATOM 1126 C CA . ARG A 1 146 ? -20.635 2.800 -6.306 1.00 90.75 146 ARG A CA 1
ATOM 1127 C C . ARG A 1 146 ? -21.941 2.625 -5.523 1.00 90.75 146 ARG A C 1
ATOM 1129 O O . ARG A 1 146 ? -21.913 2.419 -4.309 1.00 90.75 146 ARG A O 1
ATOM 1136 N N . ARG A 1 147 ? -23.081 2.680 -6.221 1.00 92.81 147 ARG A N 1
ATOM 1137 C CA . ARG A 1 147 ? -24.431 2.580 -5.650 1.00 92.81 147 ARG A CA 1
ATOM 1138 C C . ARG A 1 147 ? -24.733 1.143 -5.246 1.00 92.81 147 ARG A C 1
ATOM 1140 O O . ARG A 1 147 ? -25.186 0.900 -4.130 1.00 92.81 147 ARG A O 1
ATOM 1147 N N . GLU A 1 148 ? -24.402 0.200 -6.116 1.00 93.75 148 GLU A N 1
ATOM 1148 C CA . GLU A 1 148 ? -24.548 -1.239 -5.932 1.00 93.75 148 GLU A CA 1
ATOM 1149 C C . GLU A 1 148 ? -23.637 -1.731 -4.804 1.00 93.75 148 GLU A C 1
ATOM 1151 O O . GLU A 1 148 ? -24.098 -2.431 -3.899 1.00 93.75 148 GLU A O 1
ATOM 1156 N N . LEU A 1 149 ? -22.371 -1.292 -4.793 1.00 94.69 149 LEU A N 1
ATOM 1157 C CA . LEU A 1 149 ? -21.433 -1.583 -3.709 1.00 94.69 149 LEU A CA 1
ATOM 1158 C C . LEU A 1 149 ? -21.967 -1.071 -2.366 1.00 94.69 149 LEU A C 1
ATOM 1160 O O . LEU A 1 149 ? -22.017 -1.821 -1.389 1.00 94.69 149 LEU A O 1
ATOM 1164 N N . ARG A 1 150 ? -22.413 0.191 -2.307 1.00 94.50 150 ARG A N 1
ATOM 1165 C CA . ARG A 1 150 ? -22.988 0.762 -1.082 1.00 94.50 150 ARG A CA 1
ATOM 1166 C C . ARG A 1 150 ? -24.230 -0.002 -0.634 1.00 94.50 150 ARG A C 1
ATOM 1168 O O . ARG A 1 150 ? -24.371 -0.280 0.554 1.00 94.50 150 ARG A O 1
ATOM 1175 N N . ALA A 1 151 ? -25.116 -0.361 -1.560 1.00 94.75 151 ALA A N 1
ATOM 1176 C CA . ALA A 1 151 ? -26.324 -1.118 -1.258 1.00 94.75 151 ALA A CA 1
ATOM 1177 C C . ALA A 1 151 ? -26.004 -2.504 -0.674 1.00 94.75 151 ALA A C 1
ATOM 1179 O O . ALA A 1 151 ? -26.604 -2.883 0.332 1.00 94.75 151 ALA A O 1
ATOM 1180 N N . LYS A 1 152 ? -25.029 -3.230 -1.239 1.00 95.50 152 LYS A N 1
ATOM 1181 C CA . LYS A 1 152 ? -24.568 -4.532 -0.722 1.00 95.50 152 LYS A CA 1
ATOM 1182 C C . LYS A 1 152 ? -23.991 -4.409 0.692 1.00 95.50 152 LYS A C 1
ATOM 1184 O O . LYS A 1 152 ? -24.383 -5.170 1.575 1.00 95.50 152 LYS A O 1
ATOM 1189 N N . LEU A 1 153 ? -23.131 -3.417 0.931 1.00 96.00 153 LEU A N 1
ATOM 1190 C CA . LEU A 1 153 ? -22.549 -3.169 2.256 1.00 96.00 153 LEU A CA 1
ATOM 1191 C C . LEU A 1 153 ? -23.614 -2.794 3.297 1.00 96.00 153 LEU A C 1
ATOM 1193 O O . LEU A 1 153 ? -23.603 -3.312 4.412 1.00 96.00 153 LEU A O 1
ATOM 1197 N N . LEU A 1 154 ? -24.575 -1.940 2.936 1.00 96.38 154 LEU A N 1
ATOM 1198 C CA . LEU A 1 154 ? -25.674 -1.564 3.829 1.00 96.38 154 LEU A CA 1
ATOM 1199 C C . LEU A 1 154 ? -26.639 -2.720 4.096 1.00 96.38 154 LEU A C 1
ATOM 1201 O O . LEU A 1 154 ? -27.145 -2.837 5.210 1.00 96.38 154 LEU A O 1
ATOM 1205 N N . ALA A 1 155 ? -26.888 -3.582 3.108 1.00 96.44 155 ALA A N 1
ATOM 1206 C CA . ALA A 1 155 ? -27.689 -4.784 3.302 1.00 96.44 155 ALA A CA 1
ATOM 1207 C C . ALA A 1 155 ? -27.030 -5.730 4.318 1.00 96.44 155 ALA A C 1
ATOM 1209 O O . ALA A 1 155 ? -27.714 -6.219 5.217 1.00 96.44 155 ALA A O 1
ATOM 1210 N N . ALA A 1 156 ? -25.709 -5.921 4.228 1.00 96.06 156 ALA A N 1
ATOM 1211 C CA . ALA A 1 156 ? -24.945 -6.699 5.200 1.00 96.06 156 ALA A CA 1
ATOM 1212 C C . ALA A 1 156 ? -24.974 -6.058 6.602 1.00 96.06 156 ALA A C 1
ATOM 1214 O O . ALA A 1 156 ? -25.290 -6.731 7.582 1.00 96.06 156 ALA A O 1
ATOM 1215 N N . ALA A 1 157 ? -24.749 -4.742 6.699 1.00 97.00 157 ALA A N 1
ATOM 1216 C CA . ALA A 1 157 ? -24.816 -4.009 7.966 1.00 97.00 157 ALA A CA 1
ATOM 1217 C C . ALA A 1 157 ? -26.206 -4.099 8.624 1.00 97.00 157 ALA A C 1
ATOM 1219 O O . ALA A 1 157 ? -26.317 -4.334 9.829 1.00 97.00 157 ALA A O 1
ATOM 1220 N N . ARG A 1 158 ? -27.279 -3.983 7.832 1.00 96.69 158 ARG A N 1
ATOM 1221 C CA . ARG A 1 158 ? -28.659 -4.140 8.310 1.00 96.69 158 ARG A CA 1
ATOM 1222 C C . ARG A 1 158 ? -28.933 -5.560 8.794 1.00 96.69 158 ARG A C 1
ATOM 1224 O O . ARG A 1 158 ? -29.547 -5.725 9.842 1.00 96.69 158 ARG A O 1
ATOM 1231 N N . ALA A 1 159 ? -28.476 -6.573 8.057 1.00 96.00 159 ALA A N 1
ATOM 1232 C CA . ALA A 1 159 ? -28.642 -7.972 8.445 1.00 96.00 159 ALA A CA 1
ATOM 1233 C C . ALA A 1 159 ? -27.934 -8.299 9.772 1.00 96.00 159 ALA A C 1
ATOM 1235 O O . ALA A 1 159 ? -28.457 -9.088 10.555 1.00 96.00 159 ALA A O 1
ATOM 1236 N N . GLY A 1 160 ? -26.792 -7.657 10.046 1.00 94.88 160 GLY A N 1
ATOM 1237 C CA . GLY A 1 160 ? -26.079 -7.762 11.323 1.00 94.88 160 GLY A CA 1
ATOM 1238 C C . GLY A 1 160 ? -26.695 -6.957 12.476 1.00 94.88 160 GLY A C 1
ATOM 1239 O O . GLY A 1 160 ? -26.317 -7.161 13.624 1.00 94.88 160 GLY A O 1
ATOM 1240 N N . GLY A 1 161 ? -27.644 -6.052 12.212 1.00 96.00 161 GLY A N 1
ATOM 1241 C CA . GLY A 1 161 ? -28.238 -5.194 13.244 1.00 96.00 161 GLY A CA 1
ATOM 1242 C C . GLY A 1 161 ? -27.361 -4.005 13.653 1.00 96.00 161 GLY A C 1
ATOM 1243 O O . GLY A 1 161 ? -27.430 -3.555 14.798 1.00 96.00 161 GLY A O 1
ATOM 1244 N N . VAL A 1 162 ? -26.532 -3.493 12.734 1.00 97.75 162 VAL A N 1
ATOM 1245 C CA . VAL A 1 162 ? -25.737 -2.274 12.953 1.00 97.75 162 VAL A CA 1
ATOM 1246 C C . VAL A 1 162 ? -26.664 -1.086 13.213 1.00 97.75 162 VAL A C 1
ATOM 1248 O O . VAL A 1 162 ? -27.566 -0.802 12.423 1.00 97.75 162 VAL A O 1
ATOM 1251 N N . GLN A 1 163 ? -26.398 -0.363 14.299 1.00 97.19 163 GLN A N 1
ATOM 1252 C CA . GLN A 1 163 ? -27.060 0.905 14.598 1.00 97.19 163 GLN A CA 1
ATOM 1253 C C . GLN A 1 163 ? -26.261 2.076 14.032 1.00 97.19 163 GLN A C 1
ATOM 1255 O O . GLN A 1 163 ? -25.044 1.986 13.884 1.00 97.19 163 GLN A O 1
ATOM 1260 N N . TYR A 1 164 ? -26.930 3.187 13.748 1.00 96.81 164 TYR A N 1
ATOM 1261 C CA . TYR A 1 164 ? -26.325 4.377 13.163 1.00 96.81 164 TYR A CA 1
ATOM 1262 C C . TYR A 1 164 ? -26.575 5.631 14.008 1.00 96.81 164 TYR A C 1
ATOM 1264 O O . TYR A 1 164 ? -27.682 5.861 14.507 1.00 96.81 164 TYR A O 1
ATOM 1272 N N . LEU A 1 165 ? -25.540 6.463 14.137 1.00 94.88 165 LEU A N 1
ATOM 1273 C CA . LEU A 1 165 ? -25.619 7.796 14.723 1.00 94.88 165 LEU A CA 1
ATOM 1274 C C . LEU A 1 165 ? -24.901 8.822 13.833 1.00 94.88 165 LEU A C 1
ATOM 1276 O O . LEU A 1 165 ? -23.688 8.749 13.628 1.00 94.88 165 LEU A O 1
ATOM 1280 N N . ASP A 1 166 ? -25.665 9.806 13.358 1.00 93.56 166 ASP A N 1
ATOM 1281 C CA . ASP A 1 166 ? -25.163 10.972 12.627 1.00 93.56 166 ASP A CA 1
ATOM 1282 C C . ASP A 1 166 ? -24.543 11.982 13.602 1.00 93.56 166 ASP A C 1
ATOM 1284 O O . ASP A 1 166 ? -25.224 12.850 14.154 1.00 93.56 166 ASP A O 1
ATOM 1288 N N . ALA A 1 167 ? -23.258 11.796 13.904 1.00 91.00 167 ALA A N 1
ATOM 1289 C CA . ALA A 1 167 ? -22.491 12.688 14.765 1.00 91.00 167 ALA A CA 1
ATOM 1290 C C . ALA A 1 167 ? -20.979 12.554 14.526 1.00 91.00 167 ALA A C 1
ATOM 1292 O O . ALA A 1 167 ? -20.499 11.579 13.950 1.00 91.00 167 ALA A O 1
ATOM 1293 N N . LEU A 1 168 ? -20.220 13.540 15.008 1.00 89.25 168 LEU A N 1
ATOM 1294 C CA . LEU A 1 168 ? -18.759 13.586 14.922 1.00 89.25 168 LEU A CA 1
ATOM 1295 C C . LEU A 1 168 ? -18.115 13.225 16.262 1.00 89.25 168 LEU A C 1
ATOM 1297 O O . LEU A 1 168 ? -18.693 13.472 17.319 1.00 89.25 168 LEU A O 1
ATOM 1301 N N . VAL A 1 169 ? -16.898 12.683 16.220 1.00 90.44 169 VAL A N 1
ATOM 1302 C CA . VAL A 1 169 ? -16.094 12.370 17.411 1.00 90.44 169 VAL A CA 1
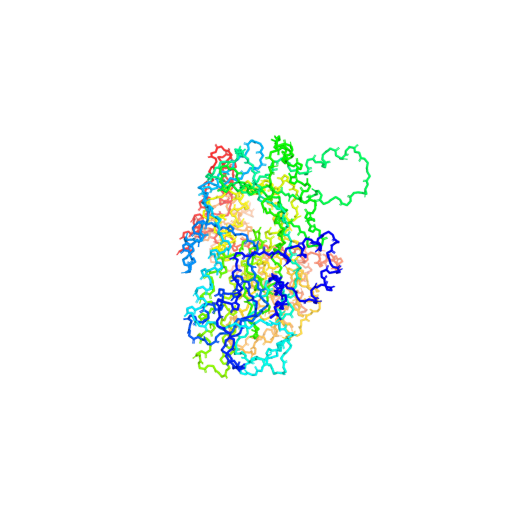ATOM 1303 C C . VAL A 1 169 ? -14.998 13.418 17.566 1.00 90.44 169 VAL A C 1
ATOM 1305 O O . VAL A 1 169 ? -14.188 13.591 16.661 1.00 90.44 169 VAL A O 1
ATOM 1308 N N . ASP A 1 170 ? -14.954 14.089 18.717 1.00 86.44 170 ASP A N 1
ATOM 1309 C CA . ASP A 1 170 ? -13.953 15.123 19.024 1.00 86.44 170 ASP A CA 1
ATOM 1310 C C . ASP A 1 170 ? -12.741 14.562 19.798 1.00 86.44 170 ASP A C 1
ATOM 1312 O O . ASP A 1 170 ? -11.719 15.234 19.949 1.00 86.44 170 ASP A O 1
ATOM 1316 N N . GLY A 1 171 ? -12.837 13.345 20.341 1.00 88.56 171 GLY A N 1
ATOM 1317 C CA . GLY A 1 171 ? -11.724 12.686 21.023 1.00 88.56 171 GLY A CA 1
ATOM 1318 C C . GLY A 1 171 ? -12.093 11.332 21.615 1.00 88.56 171 GLY A C 1
ATOM 1319 O O . GLY A 1 171 ? -13.272 11.017 21.779 1.00 88.56 171 GLY A O 1
ATOM 1320 N N . ILE A 1 172 ? -11.066 10.548 21.937 1.00 93.94 172 ILE A N 1
ATOM 1321 C CA . ILE A 1 172 ? -11.190 9.216 22.530 1.00 93.94 172 ILE A CA 1
ATOM 1322 C C . ILE A 1 172 ? -10.264 9.150 23.740 1.00 93.94 172 ILE A C 1
ATOM 1324 O O . ILE A 1 172 ? -9.083 9.479 23.635 1.00 93.94 172 ILE A O 1
ATOM 1328 N N . GLU A 1 173 ? -10.806 8.730 24.875 1.00 94.62 173 GLU A N 1
ATOM 1329 C CA . GLU A 1 173 ? -10.065 8.502 26.113 1.00 94.62 173 GLU A CA 1
ATOM 1330 C C . GLU A 1 173 ? -10.153 7.013 26.468 1.00 94.62 173 GLU A C 1
ATOM 1332 O O . GLU A 1 173 ? -11.203 6.384 26.331 1.00 94.62 173 GLU A O 1
ATOM 1337 N N . HIS A 1 174 ? -9.028 6.410 26.851 1.00 94.88 174 HIS A N 1
ATOM 1338 C CA . HIS A 1 174 ? -8.951 4.972 27.097 1.00 94.88 174 HIS A CA 1
ATOM 1339 C C . HIS A 1 174 ? -9.005 4.678 28.591 1.00 94.88 174 HIS A C 1
ATOM 1341 O O . HIS A 1 174 ? -8.095 5.036 29.336 1.00 94.88 174 HIS A O 1
ATOM 1347 N N . GLU A 1 175 ? -10.048 3.965 28.995 1.00 93.88 175 GLU A N 1
ATOM 1348 C CA . GLU A 1 175 ? -10.194 3.401 30.328 1.00 93.88 175 GLU A CA 1
ATOM 1349 C C . GLU A 1 175 ? -9.691 1.955 30.356 1.00 93.88 175 GLU A C 1
ATOM 1351 O O . GLU A 1 175 ? -9.401 1.329 29.331 1.00 93.88 175 GLU A O 1
ATOM 1356 N N . ARG A 1 176 ? -9.598 1.375 31.557 1.00 90.62 176 ARG A N 1
ATOM 1357 C CA . ARG A 1 176 ? -9.083 0.007 31.705 1.00 90.62 176 ARG A CA 1
ATOM 1358 C C . ARG A 1 176 ? -9.895 -1.012 30.897 1.00 90.62 176 ARG A C 1
ATOM 1360 O O . ARG A 1 176 ? -9.309 -1.853 30.231 1.00 90.62 176 ARG A O 1
ATOM 1367 N N . GLN A 1 177 ? -11.226 -0.960 30.964 1.00 89.56 177 GLN A N 1
ATOM 1368 C CA . GLN A 1 177 ? -12.108 -1.986 30.375 1.00 89.56 177 GLN A CA 1
ATOM 1369 C C . GLN A 1 177 ? -12.795 -1.557 29.070 1.00 89.56 177 GLN A C 1
ATOM 1371 O O . GLN A 1 177 ? -13.329 -2.399 28.355 1.00 89.56 177 GLN A O 1
ATOM 1376 N N . HIS A 1 178 ? -12.791 -0.266 28.750 1.00 94.31 178 HIS A N 1
ATOM 1377 C CA . HIS A 1 178 ? -13.456 0.297 27.576 1.00 94.31 178 HIS A CA 1
ATOM 1378 C C . HIS A 1 178 ? -12.774 1.609 27.170 1.00 94.31 178 HIS A C 1
ATOM 1380 O O . HIS A 1 178 ? -11.828 2.044 27.812 1.00 94.31 178 HIS A O 1
ATOM 1386 N N . SER A 1 179 ? -13.235 2.231 26.095 1.00 96.50 179 SER A N 1
ATOM 1387 C CA . SER A 1 179 ? -12.843 3.576 25.677 1.00 96.50 179 SER A CA 1
ATOM 1388 C C . SER A 1 179 ? -14.071 4.476 25.670 1.00 96.50 179 SER A C 1
ATOM 1390 O O . SER A 1 179 ? -15.147 4.040 25.257 1.00 96.50 179 SER A O 1
ATOM 1392 N N . GLU A 1 180 ? -13.904 5.715 26.110 1.00 96.69 180 GLU A N 1
ATOM 1393 C CA . GLU A 1 180 ? -14.929 6.752 26.090 1.00 96.69 180 GLU A CA 1
ATOM 1394 C C . GLU A 1 180 ? -14.713 7.658 24.866 1.00 96.69 180 GLU A C 1
ATOM 1396 O O . GLU A 1 180 ? -13.657 8.268 24.693 1.00 96.69 180 GLU A O 1
ATOM 1401 N N . LEU A 1 181 ? -15.706 7.724 23.980 1.00 95.81 181 LEU A N 1
ATOM 1402 C CA . LEU A 1 181 ? -15.718 8.553 22.781 1.00 95.81 181 LEU A CA 1
ATOM 1403 C C . LEU A 1 181 ? -16.536 9.813 23.063 1.00 95.81 181 LEU A C 1
ATOM 1405 O O . LEU A 1 181 ? -17.747 9.749 23.297 1.00 95.81 181 LEU A O 1
ATOM 1409 N N . ARG A 1 182 ? -15.885 10.975 23.001 1.00 93.94 182 ARG A N 1
ATOM 1410 C CA . ARG A 1 182 ? -16.556 12.272 23.129 1.00 93.94 182 ARG A CA 1
ATOM 1411 C C . ARG A 1 182 ? -17.192 12.637 21.798 1.00 93.94 182 ARG A C 1
ATOM 1413 O O . ARG A 1 182 ? -16.495 12.906 20.820 1.00 93.94 182 ARG A O 1
ATOM 1420 N N . VAL A 1 183 ? -18.518 12.633 21.775 1.00 91.69 183 VAL A N 1
ATOM 1421 C CA . VAL A 1 183 ? -19.312 12.888 20.573 1.00 91.69 183 VAL A CA 1
ATOM 1422 C C . VAL A 1 183 ? -19.820 14.323 20.583 1.00 91.69 183 VAL A C 1
ATOM 1424 O O . VAL A 1 183 ? -20.418 14.778 21.560 1.00 91.69 183 VAL A O 1
ATOM 1427 N N . ARG A 1 184 ? -19.615 15.031 19.474 1.00 88.50 184 ARG A N 1
ATOM 1428 C CA . ARG A 1 184 ? -20.026 16.423 19.314 1.00 88.50 184 ARG A CA 1
ATOM 1429 C C . ARG A 1 184 ? -21.536 16.558 19.504 1.00 88.50 184 ARG A C 1
ATOM 1431 O O . ARG A 1 184 ? -22.319 15.861 18.863 1.00 88.50 184 ARG A O 1
ATOM 1438 N N . GLY A 1 185 ? -21.944 17.483 20.370 1.00 85.31 185 GLY A N 1
ATOM 1439 C CA . GLY A 1 185 ? -23.357 17.743 20.662 1.00 85.31 185 GLY A CA 1
ATOM 1440 C C . GLY A 1 185 ? -24.003 16.781 21.667 1.00 85.31 185 GLY A C 1
ATOM 1441 O O . GLY A 1 185 ? -25.201 16.906 21.914 1.00 85.31 185 GLY A O 1
ATOM 1442 N N . ARG A 1 186 ? -23.241 15.858 22.273 1.00 88.38 186 ARG A N 1
ATOM 1443 C CA . ARG A 1 186 ? -23.686 15.031 23.407 1.00 88.38 186 ARG A CA 1
ATOM 1444 C C . ARG A 1 186 ? -22.979 15.459 24.693 1.00 88.38 186 ARG A C 1
ATOM 1446 O O . ARG A 1 186 ? -21.797 15.784 24.672 1.00 88.38 186 ARG A O 1
ATOM 1453 N N . GLU A 1 187 ? -23.706 15.445 25.812 1.00 86.12 187 GLU A N 1
ATOM 1454 C CA . GLU A 1 187 ? -23.131 15.709 27.142 1.00 86.12 187 GLU A CA 1
ATOM 1455 C C . GLU A 1 187 ? -22.416 14.477 27.713 1.00 86.12 187 GLU A C 1
ATOM 1457 O O . GLU A 1 187 ? -21.399 14.614 28.391 1.00 86.12 187 GLU A O 1
ATOM 1462 N N . THR A 1 188 ? -22.930 13.276 27.429 1.00 89.50 188 THR A N 1
ATOM 1463 C CA . THR A 1 188 ? -22.351 12.005 27.876 1.00 89.50 188 THR A CA 1
ATOM 1464 C C . THR A 1 188 ? -21.515 11.353 26.770 1.00 89.50 188 THR A C 1
ATOM 1466 O O . THR A 1 188 ? -21.946 11.330 25.608 1.00 89.50 188 THR A O 1
ATOM 1469 N N . PRO A 1 189 ? -20.320 10.822 27.097 1.00 93.00 189 PRO A N 1
ATOM 1470 C CA . PRO A 1 189 ? -19.522 10.076 26.136 1.00 93.00 189 PRO A CA 1
ATOM 1471 C C . PRO A 1 189 ? -20.170 8.724 25.820 1.00 93.00 189 PRO A C 1
ATOM 1473 O O . PRO A 1 189 ? -20.841 8.129 26.663 1.00 93.00 189 PRO A O 1
ATOM 1476 N N . LEU A 1 190 ? -19.935 8.226 24.607 1.00 95.88 190 LEU A N 1
ATOM 1477 C CA . LEU A 1 190 ? -20.251 6.842 24.254 1.00 95.88 190 LEU A CA 1
ATOM 1478 C C . LEU A 1 190 ? -19.125 5.926 24.719 1.00 95.88 190 LEU A C 1
ATOM 1480 O O . LEU A 1 190 ? -17.957 6.297 24.663 1.00 95.88 190 LEU A O 1
ATOM 1484 N N . ARG A 1 191 ? -19.455 4.708 25.121 1.00 96.62 191 ARG A N 1
ATOM 1485 C CA . ARG A 1 191 ? -18.506 3.700 25.581 1.00 96.62 191 ARG A CA 1
ATOM 1486 C C . ARG A 1 191 ? -18.419 2.569 24.576 1.00 96.62 191 ARG A C 1
ATOM 1488 O O . ARG A 1 191 ? -19.422 1.972 24.199 1.00 96.62 191 ARG A O 1
ATOM 1495 N N . ALA A 1 192 ? -17.198 2.261 24.164 1.00 97.19 192 ALA A N 1
ATOM 1496 C CA . ALA A 1 192 ? -16.897 1.141 23.284 1.00 97.19 192 ALA A CA 1
ATOM 1497 C C . ALA A 1 192 ? -15.831 0.266 23.930 1.00 97.19 192 ALA A C 1
ATOM 1499 O O . ALA A 1 192 ? -14.815 0.797 24.381 1.00 97.19 192 ALA A O 1
ATOM 1500 N N . LYS A 1 193 ? -15.975 -1.063 23.927 1.00 96.62 193 LYS A N 1
ATOM 1501 C CA . LYS A 1 193 ? -14.824 -1.911 24.290 1.00 96.62 193 LYS A CA 1
ATOM 1502 C C . LYS A 1 193 ? -13.694 -1.700 23.279 1.00 96.62 193 LYS A C 1
ATOM 1504 O O . LYS A 1 193 ? -12.563 -1.424 23.683 1.00 96.62 193 LYS A O 1
ATOM 1509 N N . VAL A 1 194 ? -14.022 -1.720 21.984 1.00 97.12 194 VAL A N 1
ATOM 1510 C CA . VAL A 1 194 ? -13.070 -1.459 20.894 1.00 97.12 194 VAL A CA 1
ATOM 1511 C C . VAL A 1 194 ? -13.585 -0.352 19.964 1.00 97.12 194 VAL A C 1
ATOM 1513 O O . VAL A 1 194 ? -14.533 -0.575 19.209 1.00 97.12 194 VAL A O 1
ATOM 1516 N N . PRO A 1 195 ? -12.981 0.850 19.978 1.00 97.31 195 PRO A N 1
ATOM 1517 C CA . PRO A 1 195 ? -13.218 1.842 18.939 1.00 97.31 195 PRO A CA 1
ATOM 1518 C C . PRO A 1 195 ? -12.455 1.458 17.664 1.00 97.31 195 PRO A C 1
ATOM 1520 O O . PRO A 1 195 ? -11.240 1.240 17.699 1.00 97.31 195 PRO A O 1
ATOM 1523 N N . VAL A 1 196 ? -13.163 1.397 16.535 1.00 97.88 196 VAL A N 1
ATOM 1524 C CA . VAL A 1 196 ? -12.592 1.096 15.217 1.00 97.88 196 VAL A CA 1
ATOM 1525 C C . VAL A 1 196 ? -12.686 2.327 14.322 1.00 97.88 196 VAL A C 1
ATOM 1527 O O . VAL A 1 196 ? -13.767 2.833 14.049 1.00 97.88 196 VAL A O 1
ATOM 1530 N N . LEU A 1 197 ? -11.548 2.843 13.876 1.00 96.50 197 LEU A N 1
ATOM 1531 C CA . LEU A 1 197 ? -11.419 4.127 13.199 1.00 96.50 197 LEU A CA 1
ATOM 1532 C C . LEU A 1 197 ? -11.212 3.915 11.697 1.00 96.50 197 LEU A C 1
ATOM 1534 O O . LEU A 1 197 ? -10.117 3.589 11.241 1.00 96.50 197 LEU A O 1
ATOM 1538 N N . ALA A 1 198 ? -12.280 4.129 10.931 1.00 94.88 198 ALA A N 1
ATOM 1539 C CA . ALA A 1 198 ? -12.337 4.033 9.474 1.00 94.88 198 ALA A CA 1
ATOM 1540 C C . ALA A 1 198 ? -12.451 5.430 8.833 1.00 94.88 198 ALA A C 1
ATOM 1542 O O . ALA A 1 198 ? -13.309 5.700 7.990 1.00 94.88 198 ALA A O 1
ATOM 1543 N N . LEU A 1 199 ? -11.575 6.343 9.258 1.00 87.62 199 LEU A N 1
ATOM 1544 C CA . LEU A 1 199 ? -11.668 7.791 9.027 1.00 87.62 199 LEU A CA 1
ATOM 1545 C C . LEU A 1 199 ? -11.113 8.260 7.665 1.00 87.62 199 LEU A C 1
ATOM 1547 O O . LEU A 1 199 ? -10.710 9.414 7.515 1.00 87.62 199 LEU A O 1
ATOM 1551 N N . GLY A 1 200 ? -11.033 7.374 6.670 1.00 85.25 200 GLY A N 1
ATOM 1552 C CA . GLY A 1 200 ? -10.347 7.681 5.411 1.00 85.25 200 GLY A CA 1
ATOM 1553 C C . GLY A 1 200 ? -8.866 7.993 5.655 1.00 85.25 200 GLY A C 1
ATOM 1554 O O . GLY A 1 200 ? -8.200 7.252 6.361 1.00 85.25 200 GLY A O 1
ATOM 1555 N N . HIS A 1 201 ? -8.343 9.087 5.102 1.00 78.19 201 HIS A N 1
ATOM 1556 C CA . HIS A 1 201 ? -6.943 9.494 5.308 1.00 78.19 201 HIS A CA 1
ATOM 1557 C C . HIS A 1 201 ? -6.727 10.365 6.559 1.00 78.19 201 HIS A C 1
ATOM 1559 O O . HIS A 1 201 ? -5.625 10.875 6.763 1.00 78.19 201 HIS A O 1
ATOM 1565 N N . ASN A 1 202 ? -7.751 10.561 7.400 1.00 78.00 202 ASN A N 1
ATOM 1566 C CA . ASN A 1 202 ? -7.616 11.349 8.622 1.00 78.00 202 ASN A CA 1
ATOM 1567 C C . ASN A 1 202 ? -6.816 10.576 9.687 1.00 78.00 202 ASN A C 1
ATOM 1569 O O . ASN A 1 202 ? -7.060 9.401 9.966 1.00 78.00 202 ASN A O 1
ATOM 1573 N N . ARG A 1 203 ? -5.843 11.271 10.284 1.00 76.94 203 ARG A N 1
ATOM 1574 C CA . ARG A 1 203 ? -4.853 10.723 11.215 1.00 76.94 203 ARG A CA 1
ATOM 1575 C C . ARG A 1 203 ? -5.009 11.230 12.654 1.00 76.94 203 ARG A C 1
ATOM 1577 O O . ARG A 1 203 ? -4.258 10.790 13.507 1.00 76.94 203 ARG A O 1
ATOM 1584 N N . GLU A 1 204 ? -5.942 12.138 12.943 1.00 77.06 204 GLU A N 1
ATOM 1585 C CA . GLU A 1 204 ? -5.982 12.896 14.210 1.00 77.06 204 GLU A CA 1
ATOM 1586 C C . GLU A 1 204 ? -6.322 12.056 15.450 1.00 77.06 204 GLU A C 1
ATOM 1588 O O . GLU A 1 204 ? -5.832 12.347 16.538 1.00 77.06 204 GLU A O 1
ATOM 1593 N N . LEU A 1 205 ? -7.134 11.006 15.296 1.00 86.31 205 LEU A N 1
ATOM 1594 C CA . LEU A 1 205 ? -7.563 10.129 16.397 1.00 86.31 205 LEU A CA 1
ATOM 1595 C C . LEU A 1 205 ? -6.699 8.861 16.543 1.00 86.31 205 LEU A C 1
ATOM 1597 O O . LEU A 1 205 ? -7.057 7.954 17.293 1.00 86.31 205 LEU A O 1
ATOM 1601 N N . LEU A 1 206 ? -5.584 8.776 15.811 1.00 88.00 206 LEU A N 1
ATOM 1602 C CA . LEU A 1 206 ? -4.702 7.609 15.757 1.00 88.00 206 LEU A CA 1
ATOM 1603 C C . LEU A 1 206 ? -3.243 8.021 15.956 1.00 88.00 206 LEU A C 1
ATOM 1605 O O . LEU A 1 206 ? -2.792 9.043 15.442 1.00 88.00 206 LEU A O 1
ATOM 1609 N N . ALA A 1 207 ? -2.476 7.182 16.650 1.00 89.06 207 ALA A N 1
ATOM 1610 C CA . ALA A 1 207 ? -1.027 7.325 16.712 1.00 89.06 207 ALA A CA 1
ATOM 1611 C C . ALA A 1 207 ? -0.369 6.628 15.513 1.00 89.06 207 ALA A C 1
ATOM 1613 O O . ALA A 1 207 ? -0.746 5.510 15.150 1.00 89.06 207 ALA A O 1
ATOM 1614 N N . TYR A 1 208 ? 0.648 7.265 14.933 1.00 86.12 208 TYR A N 1
ATOM 1615 C CA . TYR A 1 208 ? 1.441 6.733 13.823 1.00 86.12 208 TYR A CA 1
ATOM 1616 C C . TYR A 1 208 ? 2.924 6.731 14.162 1.00 86.12 208 TYR A C 1
ATOM 1618 O O . TYR A 1 208 ? 3.372 7.523 14.989 1.00 86.12 208 TYR A O 1
ATOM 1626 N N . GLU A 1 209 ? 3.663 5.825 13.532 1.00 83.06 209 GLU A N 1
ATOM 1627 C CA . GLU A 1 209 ? 5.113 5.758 13.672 1.00 83.06 209 GLU A CA 1
ATOM 1628 C C . GLU A 1 209 ? 5.785 7.008 13.084 1.00 83.06 209 GLU A C 1
ATOM 1630 O O . GLU A 1 209 ? 5.250 7.662 12.177 1.00 83.06 209 GLU A O 1
ATOM 1635 N N . ASP A 1 210 ? 6.978 7.318 13.592 1.00 77.12 210 ASP A N 1
ATOM 1636 C CA . ASP A 1 210 ? 7.840 8.351 13.025 1.00 77.12 210 ASP A CA 1
ATOM 1637 C C . ASP A 1 210 ? 8.406 7.882 11.680 1.00 77.12 210 ASP A C 1
ATOM 1639 O O . ASP A 1 210 ? 8.832 6.738 11.520 1.00 77.12 210 ASP A O 1
ATOM 1643 N N . GLY A 1 211 ? 8.437 8.776 10.694 1.00 70.81 211 GLY A N 1
ATOM 1644 C CA . GLY A 1 211 ? 8.936 8.446 9.365 1.00 70.81 211 GLY A CA 1
ATOM 1645 C C . GLY A 1 211 ? 8.446 9.407 8.286 1.00 70.81 211 GLY A C 1
ATOM 1646 O O . GLY A 1 211 ? 7.925 10.484 8.586 1.00 70.81 211 GLY A O 1
ATOM 1647 N N . PRO A 1 212 ? 8.663 9.066 7.008 1.00 70.25 212 PRO A N 1
ATOM 1648 C CA . PRO A 1 212 ? 8.396 9.981 5.913 1.00 70.25 212 PRO A CA 1
ATOM 1649 C C . PRO A 1 212 ? 6.900 10.179 5.682 1.00 70.25 212 PRO A C 1
ATOM 1651 O O . PRO A 1 212 ? 6.073 9.287 5.883 1.00 70.25 212 PRO A O 1
ATOM 1654 N N . ARG A 1 213 ? 6.572 11.367 5.174 1.00 75.19 213 ARG A N 1
ATOM 1655 C CA . ARG A 1 213 ? 5.243 11.662 4.638 1.00 75.19 213 ARG A CA 1
ATOM 1656 C C . ARG A 1 213 ? 4.923 10.705 3.476 1.00 75.19 213 ARG A C 1
ATOM 1658 O O . ARG A 1 213 ? 5.855 10.280 2.782 1.00 75.19 213 ARG A O 1
ATOM 1665 N N . PRO A 1 214 ? 3.637 10.377 3.253 1.00 82.69 214 PRO A N 1
ATOM 1666 C CA . PRO A 1 214 ? 3.230 9.655 2.053 1.00 82.69 214 PRO A CA 1
ATOM 1667 C C . PRO A 1 214 ? 3.653 10.423 0.794 1.00 82.69 214 PRO A C 1
ATOM 1669 O O . PRO A 1 214 ? 3.928 11.625 0.836 1.00 82.69 214 PRO A O 1
ATOM 1672 N N . THR A 1 215 ? 3.721 9.731 -0.332 1.00 86.06 215 THR A N 1
ATOM 1673 C CA . THR A 1 215 ? 3.706 10.386 -1.644 1.00 86.06 215 THR A CA 1
ATOM 1674 C C . THR A 1 215 ? 2.277 10.500 -2.134 1.00 86.06 215 THR A C 1
ATOM 1676 O O . THR A 1 215 ? 1.355 9.999 -1.495 1.00 86.06 215 THR A O 1
ATOM 1679 N N . MET A 1 216 ? 2.078 11.197 -3.245 1.00 85.81 216 MET A N 1
ATOM 1680 C CA . MET A 1 216 ? 0.754 11.464 -3.780 1.00 85.81 216 MET A CA 1
ATOM 1681 C C . MET A 1 216 ? 0.649 10.961 -5.210 1.00 85.81 216 MET A C 1
ATOM 1683 O O . MET A 1 216 ? 1.535 11.192 -6.032 1.00 85.81 216 MET A O 1
ATOM 1687 N N . GLN A 1 217 ? -0.469 10.308 -5.493 1.00 90.25 217 GLN A N 1
ATOM 1688 C CA . GLN A 1 217 ? -0.992 10.106 -6.831 1.00 90.25 217 GLN A CA 1
ATOM 1689 C C . GLN A 1 217 ? -2.222 10.999 -6.974 1.00 90.25 217 GLN A C 1
ATOM 1691 O O . GLN A 1 217 ? -3.155 10.924 -6.170 1.00 90.25 217 GLN A O 1
ATOM 1696 N N . THR A 1 218 ? -2.194 11.879 -7.968 1.00 90.19 218 THR A N 1
ATOM 1697 C CA . THR A 1 218 ? -3.302 12.781 -8.286 1.00 90.19 218 THR A CA 1
ATOM 1698 C C . THR A 1 218 ? -3.870 12.409 -9.643 1.00 90.19 218 THR A C 1
ATOM 1700 O O . THR A 1 218 ? -3.124 12.138 -10.586 1.00 90.19 218 THR A O 1
ATOM 1703 N N . ALA A 1 219 ? -5.194 12.370 -9.735 1.00 91.88 219 ALA A N 1
ATOM 1704 C CA . ALA A 1 219 ? -5.898 11.998 -10.949 1.00 91.88 219 ALA A CA 1
ATOM 1705 C C . ALA A 1 219 ? -7.061 12.955 -11.201 1.00 91.88 219 ALA A C 1
ATOM 1707 O O . ALA A 1 219 ? -7.844 13.235 -10.291 1.00 91.88 219 ALA A O 1
ATOM 1708 N N . TYR A 1 220 ? -7.168 13.440 -12.434 1.00 93.69 220 TYR A N 1
ATOM 1709 C CA . TYR A 1 220 ? -8.314 14.198 -12.916 1.00 93.69 220 TYR A CA 1
ATOM 1710 C C . TYR A 1 220 ? -8.927 13.462 -14.095 1.00 93.69 220 TYR A C 1
ATOM 1712 O O . TYR A 1 220 ? -8.223 13.101 -15.038 1.00 93.69 220 TYR A O 1
ATOM 1720 N N . GLY A 1 221 ? -10.235 13.256 -14.058 1.00 94.25 221 GLY A N 1
ATOM 1721 C CA . GLY A 1 221 ? -10.949 12.634 -15.154 1.00 94.25 221 GLY A CA 1
ATOM 1722 C C . GLY A 1 221 ? -12.397 13.063 -15.218 1.00 94.25 221 GLY A C 1
ATOM 1723 O O . GLY A 1 221 ? -12.903 13.780 -14.355 1.00 94.25 221 GLY A O 1
ATOM 1724 N N . TYR A 1 222 ? -13.064 12.603 -16.257 1.00 93.75 222 TYR A N 1
ATOM 1725 C CA . TYR A 1 222 ? -14.483 12.808 -16.441 1.00 93.75 222 TYR A CA 1
ATOM 1726 C C . TYR A 1 222 ? -15.096 11.627 -17.193 1.00 93.75 222 TYR A C 1
ATOM 1728 O O . TYR A 1 222 ? -14.425 10.908 -17.936 1.00 93.75 222 TYR A O 1
ATOM 1736 N N . GLU A 1 223 ? -16.393 11.437 -17.002 1.00 94.62 223 GLU A N 1
ATOM 1737 C CA . GLU A 1 223 ? -17.222 10.587 -17.844 1.00 94.62 223 GLU A CA 1
ATOM 1738 C C . GLU A 1 223 ? -17.976 11.479 -18.827 1.00 94.62 223 GLU A C 1
ATOM 1740 O O . GLU A 1 223 ? -18.600 12.466 -18.426 1.00 94.62 223 GLU A O 1
ATOM 1745 N N . VAL A 1 224 ? -17.887 11.162 -20.116 1.00 95.75 224 VAL A N 1
ATOM 1746 C CA . VAL A 1 224 ? -18.431 11.991 -21.196 1.00 95.75 224 VAL A CA 1
ATOM 1747 C C . VAL A 1 224 ? -19.279 11.181 -22.153 1.00 95.75 224 VAL A C 1
ATOM 1749 O O . VAL A 1 224 ? -18.965 10.033 -22.463 1.00 95.75 224 VAL A O 1
ATOM 1752 N N . THR A 1 225 ? -20.311 11.830 -22.685 1.00 96.94 225 THR A N 1
ATOM 1753 C CA . THR A 1 225 ? -20.993 11.372 -23.891 1.00 96.94 225 THR A CA 1
ATOM 1754 C C . THR A 1 225 ? -20.140 11.736 -25.102 1.00 96.94 225 THR A C 1
ATOM 1756 O O . THR A 1 225 ? -19.949 12.913 -25.415 1.00 96.94 225 THR A O 1
ATOM 1759 N N . TRP A 1 226 ? -19.641 10.713 -25.783 1.00 95.00 226 TRP A N 1
ATOM 1760 C CA . TRP A 1 226 ? -18.852 10.786 -27.003 1.00 95.00 226 TRP A CA 1
ATOM 1761 C C . TRP A 1 226 ? -19.358 9.710 -27.956 1.00 95.00 226 TRP A C 1
ATOM 1763 O O . TRP A 1 226 ? -19.002 8.538 -27.834 1.00 95.00 226 TRP A O 1
ATOM 1773 N N . LYS A 1 227 ? -20.145 10.117 -28.956 1.00 90.75 227 LYS A N 1
ATOM 1774 C CA . LYS A 1 227 ? -20.720 9.166 -29.911 1.00 90.75 227 LYS A CA 1
ATOM 1775 C C . LYS A 1 227 ? -19.662 8.443 -30.731 1.00 90.75 227 LYS A C 1
ATOM 1777 O O . LYS A 1 227 ? -18.853 9.099 -31.392 1.00 90.75 227 LYS A O 1
ATOM 1782 N N . ASN A 1 228 ? -19.741 7.114 -30.783 1.00 89.56 228 ASN A N 1
ATOM 1783 C CA . ASN A 1 228 ? -18.780 6.257 -31.486 1.00 89.56 228 ASN A CA 1
ATOM 1784 C C . ASN A 1 228 ? -17.322 6.568 -31.106 1.00 89.56 228 ASN A C 1
ATOM 1786 O O . ASN A 1 228 ? -16.476 6.816 -31.975 1.00 89.56 228 ASN A O 1
ATOM 1790 N N . HIS A 1 229 ? -17.029 6.614 -29.809 1.00 94.44 229 HIS A N 1
ATOM 1791 C CA . HIS A 1 229 ? -15.666 6.833 -29.339 1.00 94.44 229 HIS A CA 1
ATOM 1792 C C . HIS A 1 229 ? -14.695 5.753 -29.881 1.00 94.44 229 HIS A C 1
ATOM 1794 O O . HIS A 1 229 ? -15.099 4.618 -30.147 1.00 94.44 229 HIS A O 1
ATOM 1800 N N . PRO A 1 230 ? -13.390 6.042 -30.023 1.00 93.81 230 PRO A N 1
ATOM 1801 C CA . PRO A 1 230 ? -12.445 5.128 -30.677 1.00 93.81 230 PRO A CA 1
ATOM 1802 C C . PRO A 1 230 ? -12.005 3.920 -29.830 1.00 93.81 230 PRO A C 1
ATOM 1804 O O . PRO A 1 230 ? -11.367 3.011 -30.363 1.00 93.81 230 PRO A O 1
ATOM 1807 N N . TRP A 1 231 ? -12.286 3.900 -28.523 1.00 95.19 231 TRP A N 1
ATOM 1808 C CA . TRP A 1 231 ? -11.820 2.837 -27.623 1.00 95.19 231 TRP A CA 1
ATOM 1809 C C . TRP A 1 231 ? -12.677 1.557 -27.716 1.00 95.19 231 TRP A C 1
ATOM 1811 O O . TRP A 1 231 ? -13.903 1.658 -27.730 1.00 95.19 231 TRP A O 1
ATOM 1821 N N . PRO A 1 232 ? -12.081 0.348 -27.759 1.00 95.00 232 PRO A N 1
ATOM 1822 C CA . PRO A 1 232 ? -12.838 -0.906 -27.813 1.00 95.00 232 PRO A CA 1
ATOM 1823 C C . PRO A 1 232 ? -13.575 -1.225 -26.505 1.00 95.00 232 PRO A C 1
ATOM 1825 O O . PRO A 1 232 ? -12.974 -1.182 -25.436 1.00 95.00 232 PRO A O 1
ATOM 1828 N N . MET A 1 233 ? -14.843 -1.642 -26.591 1.00 94.69 233 MET A N 1
ATOM 1829 C CA . MET A 1 233 ? -15.688 -1.948 -25.421 1.00 94.69 233 MET A CA 1
ATOM 1830 C C . MET A 1 233 ? -15.152 -3.059 -24.505 1.00 94.69 233 MET A C 1
ATOM 1832 O O . MET A 1 233 ? -15.462 -3.073 -23.316 1.00 94.69 233 MET A O 1
ATOM 1836 N N . ASP A 1 234 ? -14.375 -4.000 -25.048 1.00 94.50 234 ASP A N 1
ATOM 1837 C CA . ASP A 1 234 ? -13.781 -5.124 -24.315 1.00 94.50 234 ASP A CA 1
ATOM 1838 C C . ASP A 1 234 ? -12.412 -4.791 -23.698 1.00 94.50 234 ASP A C 1
ATOM 1840 O O . ASP A 1 234 ? -11.820 -5.645 -23.033 1.00 94.50 234 ASP A O 1
ATOM 1844 N N . THR A 1 235 ? -11.912 -3.567 -23.886 1.00 95.44 235 THR A N 1
ATOM 1845 C CA . THR A 1 235 ? -10.562 -3.159 -23.494 1.00 95.44 235 THR A CA 1
ATOM 1846 C C . THR A 1 235 ? -10.587 -2.037 -22.459 1.00 95.44 235 THR A C 1
ATOM 1848 O O . THR A 1 235 ? -11.120 -0.956 -22.694 1.00 95.44 235 THR A O 1
ATOM 1851 N N . ALA A 1 236 ? -9.902 -2.256 -21.336 1.00 95.25 236 ALA A N 1
ATOM 1852 C CA . ALA A 1 236 ? -9.497 -1.193 -20.428 1.00 95.25 236 ALA A CA 1
ATOM 1853 C C . ALA A 1 236 ? -8.134 -0.650 -20.875 1.00 95.25 236 ALA A C 1
ATOM 1855 O O . ALA A 1 236 ? -7.117 -1.338 -20.727 1.00 95.25 236 ALA A O 1
ATOM 1856 N N . LEU A 1 237 ? -8.086 0.580 -21.397 1.00 95.88 237 LEU A N 1
ATOM 1857 C CA . LEU A 1 237 ? -6.812 1.261 -21.622 1.00 95.88 237 LEU A CA 1
ATOM 1858 C C . LEU A 1 237 ? -6.266 1.686 -20.261 1.00 95.88 237 LEU A C 1
ATOM 1860 O O . LEU A 1 237 ? -6.720 2.666 -19.671 1.00 95.88 237 LEU A O 1
ATOM 1864 N N . PHE A 1 238 ? -5.340 0.888 -19.737 1.00 93.12 238 PHE A N 1
ATOM 1865 C CA . PHE A 1 238 ? -4.887 0.992 -18.363 1.00 93.12 238 PHE A CA 1
ATOM 1866 C C . PHE A 1 238 ? -3.684 1.908 -18.193 1.00 93.12 238 PHE A C 1
ATOM 1868 O O . PHE A 1 238 ? -3.612 2.615 -17.212 1.00 93.12 238 PHE A O 1
ATOM 1875 N N . MET A 1 239 ? -2.705 1.938 -19.087 1.00 94.06 239 MET A N 1
ATOM 1876 C CA . MET A 1 239 ? -1.648 2.952 -18.967 1.00 94.06 239 MET A CA 1
ATOM 1877 C C . MET A 1 239 ? -1.215 3.391 -20.347 1.00 94.06 239 MET A C 1
ATOM 1879 O O . MET A 1 239 ? -0.477 2.665 -21.007 1.00 94.06 239 MET A O 1
ATOM 1883 N N . ASP A 1 240 ? -1.645 4.573 -20.777 1.00 94.50 240 ASP A N 1
ATOM 1884 C CA . ASP A 1 240 ? -1.153 5.166 -22.016 1.00 94.50 240 ASP A CA 1
ATOM 1885 C C . ASP A 1 240 ? -0.150 6.290 -21.737 1.00 94.50 240 ASP A C 1
ATOM 1887 O O . ASP A 1 240 ? -0.488 7.354 -21.209 1.00 94.50 240 ASP A O 1
ATOM 1891 N N . PHE A 1 241 ? 1.113 6.031 -22.078 1.00 91.44 241 PHE A N 1
ATOM 1892 C CA . PHE A 1 241 ? 2.216 6.981 -21.952 1.00 91.44 241 PHE A CA 1
ATOM 1893 C C . PHE A 1 241 ? 2.447 7.819 -23.220 1.00 91.44 241 PHE A C 1
ATOM 1895 O O . PHE A 1 241 ? 3.308 8.706 -23.197 1.00 91.44 241 PHE A O 1
ATOM 1902 N N . ARG A 1 242 ? 1.719 7.572 -24.318 1.00 89.25 242 ARG A N 1
ATOM 1903 C CA . ARG A 1 242 ? 1.885 8.298 -25.588 1.00 89.25 242 ARG A CA 1
ATOM 1904 C C . ARG A 1 242 ? 1.395 9.736 -25.484 1.00 89.25 242 ARG A C 1
ATOM 1906 O O . ARG A 1 242 ? 0.403 10.002 -24.811 1.00 89.25 242 ARG A O 1
ATOM 1913 N N . HIS A 1 243 ? 2.060 10.656 -26.179 1.00 82.94 243 HIS A N 1
ATOM 1914 C CA . HIS A 1 243 ? 1.671 12.071 -26.260 1.00 82.94 243 HIS A CA 1
ATOM 1915 C C . HIS A 1 243 ? 1.570 12.799 -24.907 1.00 82.94 243 HIS A C 1
ATOM 1917 O O . HIS A 1 243 ? 0.810 13.759 -24.762 1.00 82.94 243 HIS A O 1
ATOM 1923 N N . GLN A 1 244 ? 2.316 12.341 -23.900 1.00 76.62 244 GLN A N 1
ATOM 1924 C CA . GLN A 1 244 ? 2.369 12.995 -22.593 1.00 76.62 244 GLN A CA 1
ATOM 1925 C C . GLN A 1 244 ? 3.093 14.354 -22.663 1.00 76.62 244 GLN A C 1
ATOM 1927 O O . GLN A 1 244 ? 3.883 14.635 -23.565 1.00 76.62 244 GLN A O 1
ATOM 1932 N N . ASP A 1 245 ? 2.841 15.230 -21.693 1.00 66.31 245 ASP A N 1
ATOM 1933 C CA . ASP A 1 245 ? 3.319 16.618 -21.747 1.00 66.31 245 ASP A CA 1
ATOM 1934 C C . ASP A 1 245 ? 4.823 16.834 -21.560 1.00 66.31 245 ASP A C 1
ATOM 1936 O O . ASP A 1 245 ? 5.312 17.916 -21.890 1.00 66.31 245 ASP A O 1
ATOM 1940 N N . THR A 1 246 ? 5.573 15.833 -21.100 1.00 56.50 246 THR A N 1
ATOM 1941 C CA . THR A 1 246 ? 7.039 15.913 -20.973 1.00 56.50 246 THR A CA 1
ATOM 1942 C C . THR A 1 246 ? 7.747 16.131 -22.318 1.00 56.50 246 THR A C 1
ATOM 1944 O O . THR A 1 246 ? 8.850 16.666 -22.340 1.00 56.50 246 THR A O 1
ATOM 1947 N N . GLU A 1 247 ? 7.094 15.861 -23.457 1.00 50.25 247 GLU A N 1
ATOM 1948 C CA . GLU A 1 247 ? 7.581 16.241 -24.801 1.00 50.25 247 GLU A CA 1
ATOM 1949 C C . GLU A 1 247 ? 7.814 17.765 -24.950 1.00 50.25 247 GLU A C 1
ATOM 1951 O O . GLU A 1 247 ? 8.505 18.220 -25.863 1.00 50.25 247 GLU A O 1
ATOM 1956 N N . ARG A 1 248 ? 7.265 18.587 -24.041 1.00 43.19 248 ARG A N 1
ATOM 1957 C CA . ARG A 1 248 ? 7.473 20.039 -24.005 1.00 43.19 248 ARG A CA 1
ATOM 1958 C C . ARG A 1 248 ? 8.841 20.444 -23.437 1.00 43.19 248 ARG A C 1
ATOM 1960 O O . ARG A 1 248 ? 9.313 21.520 -23.801 1.00 43.19 248 ARG A O 1
ATOM 1967 N N . GLU A 1 249 ? 9.491 19.628 -22.599 1.00 45.75 249 GLU A N 1
ATOM 1968 C CA . GLU A 1 249 ? 10.854 19.923 -22.112 1.00 45.75 249 GLU A CA 1
ATOM 1969 C C . GLU A 1 249 ? 11.864 19.934 -23.268 1.00 45.75 249 GLU A C 1
ATOM 1971 O O . GLU A 1 249 ? 12.685 20.848 -23.347 1.00 45.75 249 GLU A O 1
ATOM 1976 N N . GLU A 1 250 ? 11.745 19.015 -24.232 1.00 43.53 250 GLU A N 1
ATOM 1977 C CA . GLU A 1 250 ? 12.612 18.995 -25.421 1.00 43.53 250 GLU A CA 1
ATOM 1978 C C . GLU A 1 250 ? 12.410 20.233 -26.314 1.00 43.53 250 GLU A C 1
ATOM 1980 O O . GLU A 1 250 ? 13.369 20.761 -26.880 1.00 43.53 250 GLU A O 1
ATOM 1985 N N . ALA A 1 251 ? 11.179 20.751 -26.401 1.00 40.06 251 ALA A N 1
ATOM 1986 C CA . ALA A 1 251 ? 10.856 21.948 -27.179 1.00 40.06 251 ALA A CA 1
ATOM 1987 C C . ALA A 1 251 ? 11.224 23.269 -26.465 1.00 40.06 251 ALA A C 1
ATOM 1989 O O . ALA A 1 251 ? 11.559 24.254 -27.126 1.00 40.06 251 ALA A O 1
ATOM 1990 N N . LEU A 1 252 ? 11.170 23.309 -25.127 1.00 40.62 252 LEU A N 1
ATOM 1991 C CA . LEU A 1 252 ? 11.484 24.491 -24.308 1.00 40.62 252 LEU A CA 1
ATOM 1992 C C . LEU A 1 252 ? 12.965 24.597 -23.924 1.00 40.62 252 LEU A C 1
ATOM 1994 O O . LEU A 1 252 ? 13.434 25.705 -23.668 1.00 40.62 252 LEU A O 1
ATOM 1998 N N . ALA A 1 253 ? 13.736 23.505 -23.970 1.00 42.38 253 ALA A N 1
ATOM 1999 C CA . ALA A 1 253 ? 15.187 23.527 -23.754 1.00 42.38 253 ALA A CA 1
ATOM 2000 C C . ALA A 1 253 ? 15.948 24.447 -24.740 1.00 42.38 253 ALA A C 1
ATOM 2002 O O . ALA A 1 253 ? 17.103 24.798 -24.500 1.00 42.38 253 ALA A O 1
ATOM 2003 N N . GLY A 1 254 ? 15.305 24.881 -25.833 1.00 37.25 254 GLY A N 1
ATOM 2004 C CA . GLY A 1 254 ? 15.834 25.866 -26.782 1.00 37.25 254 GLY A CA 1
ATOM 2005 C C . GLY A 1 254 ? 15.550 27.343 -26.458 1.00 37.25 254 GLY A C 1
ATOM 2006 O O . GLY A 1 254 ? 16.082 28.208 -27.154 1.00 37.25 254 GLY A O 1
ATOM 2007 N N . ALA A 1 255 ? 14.735 27.669 -25.446 1.00 34.66 255 ALA A N 1
ATOM 2008 C CA . ALA A 1 255 ? 14.284 29.038 -25.176 1.00 34.66 255 ALA A CA 1
ATOM 2009 C C . ALA A 1 255 ? 14.335 29.386 -23.672 1.00 34.66 255 ALA A C 1
ATOM 2011 O O . ALA A 1 255 ? 13.413 29.095 -22.928 1.00 34.66 255 ALA A O 1
ATOM 2012 N N . HIS A 1 256 ? 15.440 30.019 -23.264 1.00 30.67 256 HIS A N 1
ATOM 2013 C CA . HIS A 1 256 ? 15.707 30.788 -22.032 1.00 30.67 256 HIS A CA 1
ATOM 2014 C C . HIS A 1 256 ? 14.787 30.677 -20.789 1.00 30.67 256 HIS A C 1
ATOM 2016 O O . HIS A 1 256 ? 13.624 31.063 -20.830 1.00 30.67 256 HIS A O 1
ATOM 2022 N N . GLY A 1 257 ? 15.437 30.485 -19.629 1.00 31.89 257 GLY A N 1
ATOM 2023 C CA . GLY A 1 257 ? 15.118 31.198 -18.379 1.00 31.89 257 GLY A CA 1
ATOM 2024 C C . GLY A 1 257 ? 14.573 30.333 -17.239 1.00 31.89 257 GLY A C 1
ATOM 2025 O O . GLY A 1 257 ? 13.526 29.714 -17.369 1.00 31.89 257 GLY A O 1
ATOM 2026 N N . GLU A 1 258 ? 15.268 30.354 -16.101 1.00 34.56 258 GLU A N 1
ATOM 2027 C CA . GLU A 1 258 ? 15.042 29.584 -14.863 1.00 34.56 258 GLU A CA 1
ATOM 2028 C C . GLU A 1 258 ? 13.745 29.920 -14.077 1.00 34.56 258 GLU A C 1
ATOM 2030 O O . GLU A 1 258 ? 13.690 29.689 -12.876 1.00 34.56 258 GLU A O 1
ATOM 2035 N N . ASP A 1 259 ? 12.677 30.416 -14.712 1.00 32.47 259 ASP A N 1
ATOM 2036 C CA . ASP A 1 259 ? 11.483 30.944 -14.014 1.00 32.47 259 ASP A CA 1
ATOM 2037 C C . ASP A 1 259 ? 10.144 30.325 -14.472 1.00 32.47 259 ASP A C 1
ATOM 2039 O O . ASP A 1 259 ? 9.110 30.986 -14.570 1.00 32.47 259 ASP A O 1
ATOM 2043 N N . CYS A 1 260 ? 10.117 29.016 -14.724 1.00 33.94 260 CYS A N 1
ATOM 2044 C CA . CYS A 1 260 ? 8.866 28.257 -14.785 1.00 33.94 260 CYS A CA 1
ATOM 2045 C C . CYS A 1 260 ? 8.906 27.152 -13.731 1.00 33.94 260 CYS A C 1
ATOM 2047 O O . CYS A 1 260 ? 9.582 26.145 -13.918 1.00 33.94 260 CYS A O 1
ATOM 2049 N N . ALA A 1 261 ? 8.152 27.321 -12.641 1.00 40.53 261 ALA A N 1
ATOM 2050 C CA . ALA A 1 261 ? 7.829 26.274 -11.668 1.00 40.53 261 ALA A CA 1
ATOM 2051 C C . ALA A 1 261 ? 6.967 25.178 -12.331 1.00 40.53 261 ALA A C 1
ATOM 2053 O O . ALA A 1 261 ? 5.778 25.020 -12.056 1.00 40.53 261 ALA A O 1
ATOM 2054 N N . SER A 1 262 ? 7.535 24.490 -13.319 1.00 50.81 262 SER A N 1
ATOM 2055 C CA . SER A 1 262 ? 6.804 23.600 -14.199 1.00 50.81 262 SER A CA 1
ATOM 2056 C C . SER A 1 262 ? 6.687 22.247 -13.507 1.00 50.81 262 SER A C 1
ATOM 2058 O O . SER A 1 262 ? 7.656 21.503 -13.375 1.00 50.81 262 SER A O 1
ATOM 2060 N N . HIS A 1 263 ? 5.469 21.891 -13.111 1.00 54.12 263 HIS A N 1
ATOM 2061 C CA . HIS A 1 263 ? 5.119 20.533 -12.696 1.00 54.12 263 HIS A CA 1
ATOM 2062 C C . HIS A 1 263 ? 5.293 19.509 -13.847 1.00 54.12 263 HIS A C 1
ATOM 2064 O O . HIS A 1 263 ? 4.962 18.339 -13.664 1.00 54.12 263 HIS A O 1
ATOM 2070 N N . SER A 1 264 ? 5.787 19.923 -15.031 1.00 55.00 264 SER A N 1
ATOM 2071 C CA . SER A 1 264 ? 5.911 19.097 -16.243 1.00 55.00 264 SER A CA 1
ATOM 2072 C C . SER A 1 264 ? 6.886 17.928 -16.111 1.00 55.00 264 SER A C 1
ATOM 2074 O O . SER A 1 264 ? 6.728 16.958 -16.838 1.00 55.00 264 SER A O 1
ATOM 2076 N N . HIS A 1 265 ? 7.800 17.962 -15.135 1.00 66.44 265 HIS A N 1
ATOM 2077 C CA . HIS A 1 265 ? 8.758 16.882 -14.883 1.00 66.44 265 HIS A CA 1
ATOM 2078 C C . HIS A 1 265 ? 8.110 15.592 -14.333 1.00 66.44 265 HIS A C 1
ATOM 2080 O O . HIS A 1 265 ? 8.668 14.508 -14.484 1.00 66.44 265 HIS A O 1
ATOM 2086 N N . TRP A 1 266 ? 6.937 15.666 -13.686 1.00 78.38 266 TRP A N 1
ATOM 2087 C CA . TRP A 1 266 ? 6.269 14.469 -13.157 1.00 78.38 266 TRP A CA 1
ATOM 2088 C C . TRP A 1 266 ? 5.436 13.778 -14.247 1.00 78.38 266 TRP A C 1
ATOM 2090 O O . TRP A 1 266 ? 4.508 14.404 -14.771 1.00 78.38 266 TRP A O 1
ATOM 2100 N N . PRO A 1 267 ? 5.721 12.508 -14.586 1.00 83.19 267 PRO A N 1
ATOM 2101 C CA . PRO A 1 267 ? 5.042 11.812 -15.670 1.00 83.19 267 PRO A CA 1
ATOM 2102 C C . PRO A 1 267 ? 3.600 11.459 -15.304 1.00 83.19 267 PRO A C 1
ATOM 2104 O O . PRO A 1 267 ? 3.278 11.122 -14.159 1.00 83.19 267 PRO A O 1
ATOM 2107 N N . SER A 1 268 ? 2.732 11.499 -16.311 1.00 90.31 268 SER A N 1
ATOM 2108 C CA . SER A 1 268 ? 1.319 11.161 -16.183 1.00 90.31 268 SER A CA 1
ATOM 2109 C C . SER A 1 268 ? 0.853 10.229 -17.301 1.00 90.31 268 SER A C 1
ATOM 2111 O O . SER A 1 268 ? 1.436 10.179 -18.389 1.00 90.31 268 SER A O 1
ATOM 2113 N N . ILE A 1 269 ? -0.183 9.454 -17.000 1.00 93.31 269 ILE A N 1
ATOM 2114 C CA . ILE A 1 269 ? -0.772 8.436 -17.872 1.00 93.31 269 ILE A CA 1
ATOM 2115 C C . ILE A 1 269 ? -2.239 8.744 -18.133 1.00 93.31 269 ILE A C 1
ATOM 2117 O O . ILE A 1 269 ? -2.914 9.304 -17.270 1.00 93.31 269 ILE A O 1
ATOM 2121 N N . LEU A 1 270 ? -2.725 8.323 -19.297 1.00 95.69 270 LEU A N 1
ATOM 2122 C CA . LEU A 1 270 ? -4.148 8.311 -19.608 1.00 95.69 270 LEU A CA 1
ATOM 2123 C C . LEU A 1 270 ? -4.744 6.930 -19.306 1.00 95.69 270 LEU A C 1
ATOM 2125 O O . LEU A 1 270 ? -4.243 5.911 -19.791 1.00 95.69 270 LEU A O 1
ATOM 2129 N N . TYR A 1 271 ? -5.836 6.927 -18.546 1.00 95.88 271 TYR A N 1
ATOM 2130 C CA . TYR A 1 271 ? -6.811 5.844 -18.483 1.00 95.88 271 TYR A CA 1
ATOM 2131 C C . TYR A 1 271 ? -7.967 6.153 -19.440 1.00 95.88 271 TYR A C 1
ATOM 2133 O O . TYR A 1 271 ? -8.482 7.273 -19.434 1.00 95.88 271 TYR A O 1
ATOM 2141 N N . ALA A 1 272 ? -8.408 5.158 -20.212 1.00 96.25 272 ALA A N 1
ATOM 2142 C CA . ALA A 1 272 ? -9.656 5.238 -20.971 1.00 96.25 272 ALA A CA 1
ATOM 2143 C C . ALA A 1 272 ? -10.480 3.962 -20.781 1.00 96.25 272 ALA A C 1
ATOM 2145 O O . ALA A 1 272 ? -10.051 2.861 -21.137 1.00 96.25 272 ALA A O 1
ATOM 2146 N N . PHE A 1 273 ? -11.663 4.121 -20.194 1.00 96.06 273 PHE A N 1
ATOM 2147 C CA . PHE A 1 273 ? -12.549 3.034 -19.794 1.00 96.06 273 PHE A CA 1
ATOM 2148 C C . PHE A 1 273 ? -13.925 3.237 -20.440 1.00 96.06 273 PHE A C 1
ATOM 2150 O O . PHE A 1 273 ? -14.707 4.065 -19.961 1.00 96.06 273 PHE A O 1
ATOM 2157 N N . PRO A 1 274 ? -14.220 2.535 -21.546 1.00 95.75 274 PRO A N 1
ATOM 2158 C CA . PRO A 1 274 ? -15.497 2.672 -22.234 1.00 95.75 274 PRO A CA 1
ATOM 2159 C C . PRO A 1 274 ? -16.643 2.062 -21.419 1.00 95.75 274 PRO A C 1
ATOM 2161 O O . PRO A 1 274 ? -16.539 0.944 -20.915 1.00 95.75 274 PRO A O 1
ATOM 2164 N N . VAL A 1 275 ? -17.732 2.815 -21.275 1.00 94.00 275 VAL A N 1
ATOM 2165 C CA . VAL A 1 275 ? -18.921 2.440 -20.491 1.00 94.00 275 VAL A CA 1
ATOM 2166 C C . VAL A 1 275 ? -19.981 1.823 -21.398 1.00 94.00 275 VAL A C 1
ATOM 2168 O O . VAL A 1 275 ? -20.484 0.741 -21.110 1.00 94.00 275 VAL A O 1
ATOM 2171 N N . ASP A 1 276 ? -20.262 2.475 -22.523 1.00 93.88 276 ASP A N 1
ATOM 2172 C CA . ASP A 1 276 ? -21.090 1.985 -23.628 1.00 93.88 276 ASP A CA 1
ATOM 2173 C C . ASP A 1 276 ? -20.595 2.596 -24.952 1.00 93.88 276 ASP A C 1
ATOM 2175 O O . ASP A 1 276 ? -19.626 3.344 -24.945 1.00 93.88 276 ASP A O 1
ATOM 2179 N N . GLU A 1 277 ? -21.233 2.286 -26.086 1.00 93.50 277 GLU A N 1
ATOM 2180 C CA . GLU A 1 277 ? -20.784 2.728 -27.425 1.00 93.50 277 GLU A CA 1
ATOM 2181 C C . GLU A 1 277 ? -20.669 4.259 -27.588 1.00 93.50 277 GLU A C 1
ATOM 2183 O O . GLU A 1 277 ? -19.946 4.735 -28.470 1.00 93.50 277 GLU A O 1
ATOM 2188 N N . ASP A 1 278 ? -21.370 5.024 -26.746 1.00 95.88 278 ASP A N 1
ATOM 2189 C CA . ASP A 1 278 ? -21.446 6.481 -26.803 1.00 95.88 278 ASP A CA 1
ATOM 2190 C C . ASP A 1 278 ? -20.940 7.153 -25.513 1.00 95.88 278 ASP A C 1
ATOM 2192 O O . ASP A 1 278 ? -21.050 8.375 -25.376 1.00 95.88 278 ASP A O 1
ATOM 2196 N N . THR A 1 279 ? -20.378 6.394 -24.566 1.00 96.19 279 THR A N 1
ATOM 2197 C CA . THR A 1 279 ? -19.970 6.900 -23.250 1.00 96.19 279 THR A CA 1
ATOM 2198 C C . THR A 1 279 ? -18.623 6.328 -22.835 1.00 96.19 279 THR A C 1
ATOM 2200 O O . THR A 1 279 ? -18.446 5.116 -22.731 1.00 96.19 279 THR A O 1
ATOM 2203 N N . VAL A 1 280 ? -17.671 7.204 -22.512 1.00 96.12 280 VAL A N 1
ATOM 2204 C CA . VAL A 1 280 ? -16.324 6.811 -22.078 1.00 96.12 280 VAL A CA 1
ATOM 2205 C C . VAL A 1 280 ? -15.880 7.618 -20.866 1.00 96.12 280 VAL A C 1
ATOM 2207 O O . VAL A 1 280 ? -16.141 8.817 -20.758 1.00 96.12 280 VAL A O 1
ATOM 2210 N N . PHE A 1 281 ? -15.184 6.949 -19.950 1.00 96.00 281 PHE A N 1
ATOM 2211 C CA . PHE A 1 281 ? -14.463 7.594 -18.865 1.00 96.00 281 PHE A CA 1
ATOM 2212 C C . PHE A 1 281 ? -13.001 7.804 -19.259 1.00 96.00 281 PHE A C 1
ATOM 2214 O O . PHE A 1 281 ? -12.310 6.846 -19.611 1.00 96.00 281 PHE A O 1
ATOM 2221 N N . LEU A 1 282 ? -12.535 9.049 -19.180 1.00 96.31 282 LEU A N 1
ATOM 2222 C CA . LEU A 1 282 ? -11.164 9.452 -19.486 1.00 96.31 282 LEU A CA 1
ATOM 2223 C C . LEU A 1 282 ? -10.535 10.074 -18.244 1.00 96.31 282 LEU A C 1
ATOM 2225 O O . LEU A 1 282 ? -11.157 10.907 -17.588 1.00 96.31 282 LEU A O 1
ATOM 2229 N N . GLN A 1 283 ? -9.304 9.687 -17.915 1.00 95.88 283 GLN A N 1
ATOM 2230 C CA . GLN A 1 283 ? -8.619 10.210 -16.735 1.00 95.88 283 GLN A CA 1
ATOM 2231 C C . GLN A 1 283 ? -7.118 10.344 -16.962 1.00 95.88 283 GLN A C 1
ATOM 2233 O O . GLN A 1 283 ? -6.434 9.375 -17.277 1.00 95.88 283 GLN A O 1
ATOM 2238 N N . GLU A 1 284 ? -6.596 11.540 -16.718 1.00 95.31 284 GLU A N 1
ATOM 2239 C CA . GLU A 1 284 ? -5.166 11.803 -16.643 1.00 95.31 284 GLU A CA 1
ATOM 2240 C C . GLU A 1 284 ? -4.691 11.645 -15.195 1.00 95.31 284 GLU A C 1
ATOM 2242 O O . GLU A 1 284 ? -5.196 12.298 -14.276 1.00 95.31 284 GLU A O 1
ATOM 2247 N N . THR A 1 285 ? -3.689 10.793 -14.988 1.00 93.81 285 THR A N 1
ATOM 2248 C CA . THR A 1 285 ? -3.178 10.450 -13.657 1.00 93.81 285 THR A CA 1
ATOM 2249 C C . THR A 1 285 ? -1.680 10.669 -13.563 1.00 93.81 285 THR A C 1
ATOM 2251 O O . THR A 1 285 ? -0.908 10.055 -14.296 1.00 93.81 285 THR A O 1
ATOM 2254 N N . CYS A 1 286 ? -1.248 11.506 -12.620 1.00 91.31 286 CYS A N 1
ATOM 2255 C CA . CYS A 1 286 ? 0.149 11.579 -12.206 1.00 91.31 286 CYS A CA 1
ATOM 2256 C C . CYS A 1 286 ? 0.488 10.339 -11.379 1.00 91.31 286 CYS A C 1
ATOM 2258 O O . CYS A 1 286 ? -0.077 10.137 -10.307 1.00 91.31 286 CYS A O 1
ATOM 2260 N N . LEU A 1 287 ? 1.439 9.534 -11.852 1.00 87.94 287 LEU A N 1
ATOM 2261 C CA . LEU A 1 287 ? 1.734 8.220 -11.281 1.00 87.94 287 LEU A CA 1
ATOM 2262 C C . LEU A 1 287 ? 2.141 8.289 -9.802 1.00 87.94 287 LEU A C 1
ATOM 2264 O O . LEU A 1 287 ? 1.576 7.580 -8.971 1.00 87.94 287 LEU A O 1
ATOM 2268 N N . VAL A 1 288 ? 3.127 9.133 -9.494 1.00 87.94 288 VAL A N 1
ATOM 2269 C CA . VAL A 1 288 ? 3.608 9.396 -8.138 1.00 87.94 288 VAL A CA 1
ATOM 2270 C C . VAL A 1 288 ? 4.381 10.715 -8.115 1.00 87.94 288 VAL A C 1
ATOM 2272 O O . VAL A 1 288 ? 5.193 10.980 -8.999 1.00 87.94 288 VAL A O 1
ATOM 2275 N N . ALA A 1 289 ? 4.150 11.525 -7.088 1.00 85.81 289 ALA A N 1
ATOM 2276 C CA . ALA A 1 289 ? 4.898 12.744 -6.807 1.00 85.81 289 ALA A CA 1
ATOM 2277 C C . ALA A 1 289 ? 5.108 12.917 -5.288 1.00 85.81 289 ALA A C 1
ATOM 2279 O O . ALA A 1 289 ? 4.332 12.386 -4.484 1.00 85.81 289 ALA A O 1
ATOM 2280 N N . PRO A 1 290 ? 6.146 13.649 -4.843 1.00 82.44 290 PRO A N 1
ATOM 2281 C CA . PRO A 1 290 ? 6.266 14.066 -3.448 1.00 82.44 290 PRO A CA 1
ATOM 2282 C C . PRO A 1 290 ? 5.034 14.869 -3.017 1.00 82.44 290 PRO A C 1
ATOM 2284 O O . PRO A 1 290 ? 4.486 15.616 -3.821 1.00 82.44 290 PRO A O 1
ATOM 2287 N N . THR A 1 291 ? 4.623 14.763 -1.747 1.00 78.00 291 THR A N 1
ATOM 2288 C CA . THR A 1 291 ? 3.427 15.470 -1.236 1.00 78.00 291 THR A CA 1
ATOM 2289 C C . THR A 1 291 ? 3.448 16.968 -1.535 1.00 78.00 291 THR A C 1
ATOM 2291 O O . THR A 1 291 ? 2.456 17.500 -2.020 1.00 78.00 291 THR A O 1
ATOM 2294 N N . ASP A 1 292 ? 4.589 17.626 -1.323 1.00 72.56 292 ASP A N 1
ATOM 2295 C CA . ASP A 1 292 ? 4.730 19.077 -1.505 1.00 72.56 292 ASP A CA 1
ATOM 2296 C C . ASP A 1 292 ? 4.815 19.495 -2.994 1.00 72.56 292 ASP A C 1
ATOM 2298 O O . ASP A 1 292 ? 4.892 20.679 -3.312 1.00 72.56 292 ASP A O 1
ATOM 2302 N N . HIS A 1 293 ? 4.809 18.520 -3.911 1.00 77.06 293 HIS A N 1
ATOM 2303 C CA . HIS A 1 293 ? 4.911 18.702 -5.362 1.00 77.06 293 HIS A CA 1
ATOM 2304 C C . HIS A 1 293 ? 3.855 17.898 -6.135 1.00 77.06 293 HIS A C 1
ATOM 2306 O O . HIS A 1 293 ? 4.051 17.595 -7.314 1.00 77.06 293 HIS A O 1
ATOM 2312 N N . ALA A 1 294 ? 2.755 17.518 -5.480 1.00 81.75 294 ALA A N 1
ATOM 2313 C CA . ALA A 1 294 ? 1.650 16.830 -6.133 1.00 81.75 294 ALA A CA 1
ATOM 2314 C C . ALA A 1 294 ? 1.125 17.664 -7.314 1.00 81.75 294 ALA A C 1
ATOM 2316 O O . ALA A 1 294 ? 0.948 18.874 -7.188 1.00 81.75 294 ALA A O 1
ATOM 2317 N N . VAL A 1 295 ? 0.891 17.028 -8.468 1.00 84.94 295 VAL A N 1
ATOM 2318 C CA . VAL A 1 295 ? 0.438 17.746 -9.669 1.00 84.94 295 VAL A CA 1
ATOM 2319 C C . VAL A 1 295 ? -0.996 18.247 -9.438 1.00 84.94 295 VAL A C 1
ATOM 2321 O O . VAL A 1 295 ? -1.870 17.409 -9.186 1.00 84.94 295 VAL A O 1
ATOM 2324 N N . PRO A 1 296 ? -1.259 19.567 -9.530 1.00 85.06 296 PRO A N 1
ATOM 2325 C CA . PRO A 1 296 ? -2.593 20.122 -9.306 1.00 85.06 296 PRO A CA 1
ATOM 2326 C C . PRO A 1 296 ? -3.618 19.620 -10.329 1.00 85.06 296 PRO A C 1
ATOM 2328 O O . PRO A 1 296 ? -3.291 19.393 -11.495 1.00 85.06 296 PRO A O 1
ATOM 2331 N N . PHE A 1 297 ? -4.885 19.514 -9.928 1.00 88.00 297 PHE A N 1
ATOM 2332 C CA . PHE A 1 297 ? -5.947 19.002 -10.803 1.00 88.00 297 PHE A CA 1
ATOM 2333 C C . PHE A 1 297 ? -6.207 19.871 -12.038 1.00 88.00 297 PHE A C 1
ATOM 2335 O O . PHE A 1 297 ? -6.447 19.324 -13.109 1.00 88.00 297 PHE A O 1
ATOM 2342 N N . ASP A 1 298 ? -6.107 21.201 -11.928 1.00 87.75 298 ASP A N 1
ATOM 2343 C CA . ASP A 1 298 ? -6.236 22.093 -13.092 1.00 87.75 298 ASP A CA 1
ATOM 2344 C C . ASP A 1 298 ? -5.131 21.826 -14.129 1.00 87.75 298 ASP A C 1
ATOM 2346 O O . ASP A 1 298 ? -5.378 21.889 -15.333 1.00 87.75 298 ASP A O 1
ATOM 2350 N N . GLU A 1 299 ? -3.921 21.482 -13.671 1.00 88.00 299 GLU A N 1
ATOM 2351 C CA . GLU A 1 299 ? -2.833 21.085 -14.565 1.00 88.00 299 GLU A CA 1
ATOM 2352 C C . GLU A 1 299 ? -3.139 19.730 -15.204 1.00 88.00 299 GLU A C 1
ATOM 2354 O O . GLU A 1 299 ? -3.043 19.628 -16.422 1.00 88.00 299 GLU A O 1
ATOM 2359 N N . LEU A 1 300 ? -3.576 18.721 -14.436 1.00 90.88 300 LEU A N 1
ATOM 2360 C CA . LEU A 1 300 ? -3.973 17.412 -14.982 1.00 90.88 300 LEU A CA 1
ATOM 2361 C C . LEU A 1 300 ? -5.107 17.522 -16.010 1.00 90.88 300 LEU A C 1
ATOM 2363 O O . LEU A 1 300 ? -5.032 16.892 -17.061 1.00 90.88 300 LEU A O 1
ATOM 2367 N N . LYS A 1 301 ? -6.109 18.371 -15.757 1.00 91.75 301 LYS A N 1
ATOM 2368 C CA . LYS A 1 301 ? -7.161 18.704 -16.726 1.00 91.75 301 LYS A CA 1
ATOM 2369 C C . LYS A 1 301 ? -6.565 19.265 -18.011 1.00 91.75 301 LYS A C 1
ATOM 2371 O O . LYS A 1 301 ? -6.875 18.790 -19.097 1.00 91.75 301 LYS A O 1
ATOM 2376 N N . ALA A 1 302 ? -5.653 20.227 -17.893 1.00 90.56 302 ALA A N 1
ATOM 2377 C CA . ALA A 1 302 ? -4.992 20.808 -19.052 1.00 90.56 302 ALA A CA 1
ATOM 2378 C C . ALA A 1 302 ? -4.109 19.790 -19.802 1.00 90.56 302 ALA A C 1
ATOM 2380 O O . ALA A 1 302 ? -4.001 19.878 -21.027 1.00 90.56 302 ALA A O 1
ATOM 2381 N N . ARG A 1 303 ? -3.491 18.827 -19.101 1.00 91.19 303 ARG A N 1
ATOM 2382 C CA . ARG A 1 303 ? -2.747 17.722 -19.728 1.00 91.19 303 ARG A CA 1
ATOM 2383 C C . ARG A 1 303 ? -3.656 16.791 -20.509 1.00 91.19 303 ARG A C 1
ATOM 2385 O O . ARG A 1 303 ? -3.319 16.450 -21.639 1.00 91.19 303 ARG A O 1
ATOM 2392 N N . LEU A 1 304 ? -4.803 16.429 -19.934 1.00 93.19 304 LEU A N 1
ATOM 2393 C CA . LEU A 1 304 ? -5.796 15.576 -20.581 1.00 93.19 304 LEU A CA 1
ATOM 2394 C C . LEU A 1 304 ? -6.238 16.186 -21.916 1.00 93.19 304 LEU A C 1
ATOM 2396 O O . LEU A 1 304 ? -6.069 15.553 -22.957 1.00 93.19 304 LEU A O 1
ATOM 2400 N N . THR A 1 305 ? -6.671 17.452 -21.906 1.00 91.88 305 THR A N 1
ATOM 2401 C CA . THR A 1 305 ? -7.077 18.173 -23.122 1.00 91.88 305 THR A CA 1
ATOM 2402 C C . THR A 1 305 ? -5.957 18.193 -24.169 1.00 91.88 305 THR A C 1
ATOM 2404 O O . THR A 1 305 ? -6.179 17.872 -25.336 1.00 91.88 305 THR A O 1
ATOM 2407 N N . ARG A 1 306 ? -4.716 18.516 -23.769 1.00 90.50 306 ARG A N 1
ATOM 2408 C CA . ARG A 1 306 ? -3.569 18.548 -24.696 1.00 90.50 306 ARG A CA 1
ATOM 2409 C C . ARG A 1 306 ? -3.241 17.174 -25.273 1.00 90.50 306 ARG A C 1
ATOM 2411 O O . ARG A 1 306 ? -2.923 17.081 -26.460 1.00 90.50 306 ARG A O 1
ATOM 2418 N N . ARG A 1 307 ? -3.288 16.121 -24.456 1.00 92.00 307 ARG A N 1
ATOM 2419 C CA . ARG A 1 307 ? -3.017 14.749 -24.894 1.00 92.00 307 ARG A CA 1
ATOM 2420 C C . ARG A 1 307 ? -4.051 14.309 -25.924 1.00 92.00 307 ARG A C 1
ATOM 2422 O O . ARG A 1 307 ? -3.672 13.853 -27.000 1.00 92.00 307 ARG A O 1
ATOM 2429 N N . LEU A 1 308 ? -5.332 14.524 -25.635 1.00 92.25 308 LEU A N 1
ATOM 2430 C CA . LEU A 1 308 ? -6.427 14.217 -26.551 1.00 92.25 308 LEU A CA 1
ATOM 2431 C C . LEU A 1 308 ? -6.282 14.977 -27.881 1.00 92.25 308 LEU A C 1
ATOM 2433 O O . LEU A 1 308 ? -6.367 14.373 -28.948 1.00 92.25 308 LEU A O 1
ATOM 2437 N N . GLN A 1 309 ? -5.909 16.260 -27.848 1.00 91.00 309 GLN A N 1
ATOM 2438 C CA . GLN A 1 309 ? -5.601 17.029 -29.062 1.00 91.00 309 GLN A CA 1
ATOM 2439 C C . GLN A 1 309 ? -4.446 16.435 -29.882 1.00 91.00 309 GLN A C 1
ATOM 2441 O O . GLN A 1 309 ? -4.552 16.327 -31.105 1.00 91.00 309 GLN A O 1
ATOM 2446 N N . ARG A 1 310 ? -3.349 16.010 -29.239 1.00 90.00 310 ARG A N 1
ATOM 2447 C CA . ARG A 1 310 ? -2.210 15.368 -29.928 1.00 90.00 310 ARG A CA 1
ATOM 2448 C C . ARG A 1 310 ? -2.569 14.013 -30.533 1.00 90.00 310 ARG A C 1
ATOM 2450 O O . ARG A 1 310 ? -2.034 13.669 -31.582 1.00 90.00 310 ARG A O 1
ATOM 2457 N N . MET A 1 311 ? -3.506 13.294 -29.918 1.00 89.88 311 MET A N 1
ATOM 2458 C CA . MET A 1 311 ? -4.081 12.059 -30.460 1.00 89.88 311 MET A CA 1
ATOM 2459 C C . MET A 1 311 ? -5.036 12.309 -31.641 1.00 89.88 311 MET A C 1
ATOM 2461 O O . MET A 1 311 ? -5.519 11.354 -32.245 1.00 89.88 311 MET A O 1
ATOM 2465 N N . GLY A 1 312 ? -5.322 13.572 -31.986 1.00 89.38 312 GLY A N 1
ATOM 2466 C CA . GLY A 1 312 ? -6.317 13.931 -33.000 1.00 89.38 312 GLY A CA 1
ATOM 2467 C C . GLY A 1 312 ? -7.761 13.752 -32.522 1.00 89.38 312 GLY A C 1
ATOM 2468 O O . GLY A 1 312 ? -8.660 13.598 -33.343 1.00 89.38 312 GLY A O 1
ATOM 2469 N N . LEU A 1 313 ? -7.965 13.753 -31.206 1.00 90.31 313 LEU A N 1
ATOM 2470 C CA . LEU A 1 313 ? -9.207 13.462 -30.496 1.00 90.31 313 LEU A CA 1
ATOM 2471 C C . LEU A 1 313 ? -9.661 14.699 -29.698 1.00 90.31 313 LEU A C 1
ATOM 2473 O O . LEU A 1 313 ? -9.887 14.617 -28.499 1.00 90.31 313 LEU A O 1
ATOM 2477 N N . ASP A 1 314 ? -9.738 15.863 -30.347 1.00 82.94 314 ASP A N 1
ATOM 2478 C CA . ASP A 1 314 ? -10.028 17.143 -29.679 1.00 82.94 314 ASP A CA 1
ATOM 2479 C C . ASP A 1 314 ? -11.380 17.130 -28.938 1.00 82.94 314 ASP A C 1
ATOM 2481 O O . ASP A 1 314 ? -12.408 16.766 -29.515 1.00 82.94 314 ASP A O 1
ATOM 2485 N N . GLU A 1 315 ? -11.383 17.555 -27.670 1.00 81.12 315 GLU A N 1
ATOM 2486 C CA . GLU A 1 315 ? -12.569 17.551 -26.802 1.00 81.12 315 GLU A CA 1
ATOM 2487 C C . GLU A 1 315 ? -13.708 18.366 -27.429 1.00 81.12 315 GLU A C 1
ATOM 2489 O O . GLU A 1 315 ? -14.836 17.883 -27.519 1.00 81.12 315 GLU A O 1
ATOM 2494 N N . ASP A 1 316 ? -13.394 19.552 -27.962 1.00 81.06 316 ASP A N 1
ATOM 2495 C CA . ASP A 1 316 ? -14.367 20.469 -28.573 1.00 81.06 316 ASP A CA 1
ATOM 2496 C C . ASP A 1 316 ? -15.058 19.878 -29.815 1.00 81.06 316 ASP A C 1
ATOM 2498 O O . ASP A 1 316 ? -16.146 20.314 -30.202 1.00 81.06 316 ASP A O 1
ATOM 2502 N N . ALA A 1 317 ? -14.429 18.896 -30.466 1.00 81.19 317 ALA A N 1
ATOM 2503 C CA . ALA A 1 317 ? -14.960 18.255 -31.663 1.00 81.19 317 ALA A CA 1
ATOM 2504 C C . ALA A 1 317 ? -15.837 17.033 -31.354 1.00 81.19 317 ALA A C 1
ATOM 2506 O O . ALA A 1 317 ? -16.614 16.612 -32.217 1.00 81.19 317 ALA A O 1
ATOM 2507 N N . HIS A 1 318 ? -15.705 16.450 -30.161 1.00 86.12 318 HIS A N 1
ATOM 2508 C CA . HIS A 1 318 ? -16.200 15.104 -29.892 1.00 86.12 318 HIS A CA 1
ATOM 2509 C C . HIS A 1 318 ? -17.017 14.941 -28.608 1.00 86.12 318 HIS A C 1
ATOM 2511 O O . HIS A 1 318 ? -17.917 14.100 -28.572 1.00 86.12 318 HIS A O 1
ATOM 2517 N N . VAL A 1 319 ? -16.728 15.720 -27.565 1.00 89.56 319 VAL A N 1
ATOM 2518 C CA . VAL A 1 319 ? -17.434 15.639 -26.285 1.00 89.56 319 VAL A CA 1
ATOM 2519 C C . VAL A 1 319 ? -18.767 16.376 -26.405 1.00 89.56 319 VAL A C 1
ATOM 2521 O O . VAL A 1 319 ? -18.811 17.601 -26.499 1.00 89.56 319 VAL A O 1
ATOM 2524 N N . GLU A 1 320 ? -19.878 15.635 -26.394 1.00 91.38 320 GLU A N 1
ATOM 2525 C CA . GLU A 1 320 ? -21.224 16.223 -26.456 1.00 91.38 320 GLU A CA 1
ATOM 2526 C C . GLU A 1 320 ? -21.672 16.758 -25.092 1.00 91.38 320 GLU A C 1
ATOM 2528 O O . GLU A 1 320 ? -22.309 17.811 -25.003 1.00 91.38 320 GLU A O 1
ATOM 2533 N N . ALA A 1 321 ? -21.355 16.021 -24.027 1.00 93.69 321 ALA A N 1
ATOM 2534 C CA . ALA A 1 321 ? -21.691 16.383 -22.658 1.00 93.69 321 ALA A CA 1
ATOM 2535 C C . ALA A 1 321 ? -20.731 15.722 -21.665 1.00 93.69 321 ALA A C 1
ATOM 2537 O O . ALA A 1 321 ? -20.385 14.552 -21.815 1.00 93.69 321 ALA A O 1
ATOM 2538 N N . VAL A 1 322 ? -20.359 16.455 -20.615 1.00 92.69 322 VAL A N 1
ATOM 2539 C CA . VAL A 1 322 ? -19.720 15.889 -19.421 1.00 92.69 322 VAL A CA 1
ATOM 2540 C C . VAL A 1 322 ? -20.824 15.378 -18.502 1.00 92.69 322 VAL A C 1
ATOM 2542 O O . VAL A 1 322 ? -21.625 16.166 -17.998 1.00 92.69 322 VAL A O 1
ATOM 2545 N N . LEU A 1 323 ? -20.886 14.060 -18.321 1.00 91.69 323 LEU A N 1
ATOM 2546 C CA . LEU A 1 323 ? -21.830 13.399 -17.420 1.00 91.69 323 LEU A CA 1
ATOM 2547 C C . LEU A 1 323 ? -21.369 13.535 -15.970 1.00 91.69 323 LEU A C 1
ATOM 2549 O O . LEU A 1 323 ? -22.183 13.744 -15.070 1.00 91.69 323 LEU A O 1
ATOM 2553 N N . GLU A 1 324 ? -20.058 13.446 -15.748 1.00 89.50 324 GLU A N 1
ATOM 2554 C CA . GLU A 1 324 ? -19.472 13.500 -14.418 1.00 89.50 324 GLU A CA 1
ATOM 2555 C C . GLU A 1 324 ? -18.010 13.955 -14.458 1.00 89.50 324 GLU A C 1
ATOM 2557 O O . GLU A 1 324 ? -17.257 13.511 -15.314 1.00 89.50 324 GLU A O 1
ATOM 2562 N N . GLU A 1 325 ? -17.583 14.786 -13.502 1.00 90.62 325 GLU A N 1
ATOM 2563 C CA . GLU A 1 325 ? -16.161 15.076 -13.255 1.00 90.62 325 GLU A CA 1
ATOM 2564 C C . GLU A 1 325 ? -15.667 14.347 -11.994 1.00 90.62 325 GLU A C 1
ATOM 2566 O O . GLU A 1 325 ? -16.393 14.228 -10.999 1.00 90.62 325 GLU A O 1
ATOM 2571 N N . GLU A 1 326 ? -14.420 13.880 -12.016 1.00 87.50 326 GLU A N 1
ATOM 2572 C CA . GLU A 1 326 ? -13.754 13.190 -10.913 1.00 87.50 326 GLU A CA 1
ATOM 2573 C C . GLU A 1 326 ? -12.364 13.784 -10.646 1.00 87.50 326 GLU A C 1
ATOM 2575 O O . GLU A 1 326 ? -11.530 13.907 -11.543 1.00 87.50 326 GLU A O 1
ATOM 2580 N N . ALA A 1 327 ? -12.104 14.107 -9.379 1.00 87.69 327 ALA A N 1
ATOM 2581 C CA . ALA A 1 327 ? -10.794 14.506 -8.887 1.00 87.69 327 ALA A CA 1
ATOM 2582 C C . ALA A 1 327 ? -10.415 13.623 -7.694 1.00 87.69 327 ALA A C 1
ATOM 2584 O O . ALA A 1 327 ? -11.084 13.622 -6.660 1.00 87.69 327 ALA A O 1
ATOM 2585 N N . SER A 1 328 ? -9.330 12.868 -7.847 1.00 85.50 328 SER A N 1
ATOM 2586 C CA . SER A 1 328 ? -8.894 11.869 -6.874 1.00 85.50 328 SER A CA 1
ATOM 2587 C C . SER A 1 328 ? -7.504 12.200 -6.339 1.00 85.50 328 SER A C 1
ATOM 2589 O O . SER A 1 328 ? -6.539 12.338 -7.092 1.00 85.50 328 SER A O 1
ATOM 2591 N N . TRP A 1 329 ? -7.412 12.313 -5.011 1.00 83.31 329 TRP A N 1
ATOM 2592 C CA . TRP A 1 329 ? -6.162 12.499 -4.276 1.00 83.31 329 TRP A CA 1
ATOM 2593 C C . TRP A 1 329 ? -5.857 11.237 -3.473 1.00 83.31 329 TRP A C 1
ATOM 2595 O O . TRP A 1 329 ? -6.580 10.908 -2.528 1.00 83.31 329 TRP A O 1
ATOM 2605 N N . ILE A 1 330 ? -4.798 10.520 -3.849 1.00 85.38 330 ILE A N 1
ATOM 2606 C CA . ILE A 1 330 ? -4.471 9.212 -3.279 1.00 85.38 330 ILE A CA 1
ATOM 2607 C C . ILE A 1 330 ? -3.091 9.278 -2.618 1.00 85.38 330 ILE A C 1
ATOM 2609 O O . ILE A 1 330 ? -2.066 9.244 -3.304 1.00 85.38 330 ILE A O 1
ATOM 2613 N N . PRO A 1 331 ? -3.040 9.366 -1.279 1.00 85.38 331 PRO A N 1
ATOM 2614 C CA . PRO A 1 331 ? -1.824 9.134 -0.518 1.00 85.38 331 PRO A CA 1
ATOM 2615 C C . PRO A 1 331 ? -1.300 7.714 -0.740 1.00 85.38 331 PRO A C 1
ATOM 2617 O O . PRO A 1 331 ? -1.978 6.724 -0.466 1.00 85.38 331 PRO A O 1
ATOM 2620 N N . LEU A 1 332 ? -0.067 7.625 -1.218 1.00 85.50 332 LEU A N 1
ATOM 2621 C CA . LEU A 1 332 ? 0.651 6.392 -1.477 1.00 85.50 332 LEU A CA 1
ATOM 2622 C C . LEU A 1 332 ? 1.695 6.162 -0.376 1.00 85.50 332 LEU A C 1
ATOM 2624 O O . LEU A 1 332 ? 2.633 6.942 -0.187 1.00 85.50 332 LEU A O 1
ATOM 2628 N N . GLY A 1 333 ? 1.527 5.073 0.375 1.00 80.44 333 GLY A N 1
ATOM 2629 C CA . GLY A 1 333 ? 2.436 4.697 1.459 1.00 80.44 333 GLY A CA 1
ATOM 2630 C C . GLY A 1 333 ? 2.386 5.647 2.660 1.00 80.44 333 GLY A C 1
ATOM 2631 O O . GLY A 1 333 ? 1.315 6.024 3.133 1.00 80.44 333 GLY A O 1
ATOM 2632 N N . GLY A 1 334 ? 3.561 6.010 3.179 1.00 77.88 334 GLY A N 1
ATOM 2633 C CA . GLY A 1 334 ? 3.713 6.781 4.416 1.00 77.88 334 GLY A CA 1
ATOM 2634 C C . GLY A 1 334 ? 3.774 5.901 5.667 1.00 77.88 334 GLY A C 1
ATOM 2635 O O . GLY A 1 334 ? 3.741 4.672 5.589 1.00 77.88 334 GLY A O 1
ATOM 2636 N N . THR A 1 335 ? 3.897 6.539 6.834 1.00 80.44 335 THR A N 1
ATOM 2637 C CA . THR A 1 335 ? 4.057 5.799 8.092 1.00 80.44 335 THR A CA 1
ATOM 2638 C C . THR A 1 335 ? 2.791 5.057 8.484 1.00 80.44 335 THR A C 1
ATOM 2640 O O . THR A 1 335 ? 1.688 5.610 8.419 1.00 80.44 335 THR A O 1
ATOM 2643 N N . VAL A 1 336 ? 2.974 3.806 8.905 1.00 83.75 336 VAL A N 1
ATOM 2644 C CA . VAL A 1 336 ? 1.903 2.951 9.416 1.00 83.75 336 VAL A CA 1
ATOM 2645 C C . VAL A 1 336 ? 1.485 3.386 10.826 1.00 83.75 336 VAL A C 1
ATOM 2647 O O . VAL A 1 336 ? 2.249 4.068 11.522 1.00 83.75 336 VAL A O 1
ATOM 2650 N N . PRO A 1 337 ? 0.264 3.037 11.265 1.00 86.06 337 PRO A N 1
ATOM 2651 C CA . PRO A 1 337 ? -0.150 3.262 12.642 1.00 86.06 337 PRO A CA 1
ATOM 2652 C C . PRO A 1 337 ? 0.785 2.574 13.643 1.00 86.06 337 PRO A C 1
ATOM 2654 O O . PRO A 1 337 ? 1.283 1.473 13.389 1.00 86.06 337 PRO A O 1
ATOM 2657 N N . VAL A 1 338 ? 0.965 3.185 14.817 1.00 86.81 338 VAL A N 1
ATOM 2658 C CA . VAL A 1 338 ? 1.613 2.506 15.948 1.00 86.81 338 VAL A CA 1
ATOM 2659 C C . VAL A 1 338 ? 0.761 1.295 16.312 1.00 86.81 338 VAL A C 1
ATOM 2661 O O . VAL A 1 338 ? -0.439 1.431 16.551 1.00 86.81 338 VAL A O 1
ATOM 2664 N N . ALA A 1 339 ? 1.367 0.112 16.361 1.00 84.50 339 ALA A N 1
ATOM 2665 C CA . ALA A 1 339 ? 0.658 -1.106 16.727 1.00 84.50 339 ALA A CA 1
ATOM 2666 C C . ALA A 1 339 ? 1.441 -1.901 17.789 1.00 84.50 339 ALA A C 1
ATOM 2668 O O . ALA A 1 339 ? 2.660 -2.037 17.651 1.00 84.50 339 ALA A O 1
ATOM 2669 N N . PRO A 1 340 ? 0.762 -2.449 18.815 1.00 86.06 340 PRO A N 1
ATOM 2670 C CA . PRO A 1 340 ? -0.669 -2.294 19.100 1.00 86.06 340 PRO A CA 1
ATOM 2671 C C . PRO A 1 340 ? -0.997 -0.941 19.768 1.00 86.06 340 PRO A C 1
ATOM 2673 O O . PRO A 1 340 ? -0.195 -0.394 20.521 1.00 86.06 340 PRO A O 1
ATOM 2676 N N . GLN A 1 341 ? -2.202 -0.416 19.529 1.00 91.56 341 GLN A N 1
ATOM 2677 C CA . GLN A 1 341 ? -2.791 0.708 20.277 1.00 91.56 341 GLN A CA 1
ATOM 2678 C C . GLN A 1 341 ? -4.263 0.400 20.613 1.00 91.56 341 GLN A C 1
ATOM 2680 O O . GLN A 1 341 ? -4.864 -0.478 19.997 1.00 91.56 341 GLN A O 1
ATOM 2685 N N . ARG A 1 342 ? -4.861 1.084 21.601 1.00 93.38 342 ARG A N 1
ATOM 2686 C CA . ARG A 1 342 ? -6.213 0.744 22.096 1.00 93.38 342 ARG A CA 1
ATOM 2687 C C . ARG A 1 342 ? -7.346 1.001 21.097 1.00 93.38 342 ARG A C 1
ATOM 2689 O O . ARG A 1 342 ? -8.345 0.288 21.155 1.00 93.38 342 ARG A O 1
ATOM 2696 N N . SER A 1 343 ? -7.192 1.970 20.199 1.00 94.75 343 SER A N 1
ATOM 2697 C CA . SER A 1 343 ? -8.057 2.141 19.024 1.00 94.75 343 SER A CA 1
ATOM 2698 C C . SER A 1 343 ? -7.539 1.306 17.858 1.00 94.75 343 SER A C 1
ATOM 2700 O O . SER A 1 343 ? -6.335 1.249 17.632 1.00 94.75 343 SER A O 1
ATOM 2702 N N . VAL A 1 344 ? -8.423 0.687 17.085 1.00 96.12 344 VAL A N 1
ATOM 2703 C CA . VAL A 1 344 ? -8.039 -0.092 15.896 1.00 96.12 344 VAL A CA 1
ATOM 2704 C C . VAL A 1 344 ? -8.314 0.747 14.656 1.00 96.12 344 VAL A C 1
ATOM 2706 O O . VAL A 1 344 ? -9.418 1.250 14.505 1.00 96.12 344 VAL A O 1
ATOM 2709 N N . ALA A 1 345 ? -7.349 0.923 13.756 1.00 94.75 345 ALA A N 1
ATOM 2710 C CA . ALA A 1 345 ? -7.602 1.598 12.480 1.00 94.75 345 ALA A CA 1
ATOM 2711 C C . ALA A 1 345 ? -8.085 0.602 11.416 1.00 94.75 345 ALA A C 1
ATOM 2713 O O . ALA A 1 345 ? -7.661 -0.550 11.423 1.00 94.75 345 ALA A O 1
ATOM 2714 N N . PHE A 1 346 ? -8.918 1.035 10.467 1.00 96.06 346 PHE A N 1
ATOM 2715 C CA . PHE A 1 346 ? -9.328 0.190 9.341 1.00 96.06 346 PHE A CA 1
ATOM 2716 C C . PHE A 1 346 ? -9.423 0.965 8.016 1.00 96.06 346 PHE A C 1
ATOM 2718 O O . PHE A 1 346 ? -9.761 2.149 7.986 1.00 96.06 346 PHE A O 1
ATOM 2725 N N . GLY A 1 347 ? -9.110 0.297 6.903 1.00 93.75 347 GLY A N 1
ATOM 2726 C CA . GLY A 1 347 ? -9.054 0.897 5.569 1.00 93.75 347 GLY A CA 1
ATOM 2727 C C . GLY A 1 347 ? -7.871 1.856 5.389 1.00 93.75 347 GLY A C 1
ATOM 2728 O O . GLY A 1 347 ? -6.758 1.591 5.849 1.00 93.75 347 GLY A O 1
ATOM 2729 N N . ALA A 1 348 ? -8.106 2.996 4.736 1.00 89.00 348 ALA A N 1
ATOM 2730 C CA . ALA A 1 348 ? -7.062 3.980 4.444 1.00 89.00 348 ALA A CA 1
ATOM 2731 C C . ALA A 1 348 ? -6.384 4.529 5.714 1.00 89.00 348 ALA A C 1
ATOM 2733 O O . ALA A 1 348 ? -5.167 4.703 5.725 1.00 89.00 348 ALA A O 1
ATOM 2734 N N . ALA A 1 349 ? -7.132 4.686 6.813 1.00 89.00 349 ALA A N 1
ATOM 2735 C CA . ALA A 1 349 ? -6.603 5.127 8.107 1.00 89.00 349 ALA A CA 1
ATOM 2736 C C . ALA A 1 349 ? -5.652 4.088 8.716 1.00 89.00 349 ALA A C 1
ATOM 2738 O O . ALA A 1 349 ? -4.754 4.418 9.482 1.00 89.00 349 ALA A O 1
ATOM 2739 N N . ALA A 1 350 ? -5.826 2.815 8.361 1.00 91.25 350 ALA A N 1
ATOM 2740 C CA . ALA A 1 350 ? -4.904 1.767 8.762 1.00 91.25 350 ALA A CA 1
ATOM 2741 C C . ALA A 1 350 ? -3.662 1.697 7.869 1.00 91.25 350 ALA A C 1
ATOM 2743 O O . ALA A 1 350 ? -2.773 0.932 8.206 1.00 91.25 350 ALA A O 1
ATOM 2744 N N . GLY A 1 351 ? -3.576 2.456 6.769 1.00 89.12 351 GLY A N 1
ATOM 2745 C CA . GLY A 1 351 ? -2.493 2.354 5.785 1.00 89.12 351 GLY A CA 1
ATOM 2746 C C . GLY A 1 351 ? -2.669 1.205 4.784 1.00 89.12 351 GLY A C 1
ATOM 2747 O O . GLY A 1 351 ? -1.682 0.698 4.267 1.00 89.12 351 GLY A O 1
ATOM 2748 N N . MET A 1 352 ? -3.908 0.768 4.519 1.00 91.50 352 MET A N 1
ATOM 2749 C CA . MET A 1 352 ? -4.203 -0.379 3.634 1.00 91.50 352 MET A CA 1
ATOM 2750 C C . MET A 1 352 ? -4.203 -0.047 2.130 1.00 91.50 352 MET A C 1
ATOM 2752 O O . MET A 1 352 ? -4.497 -0.922 1.310 1.00 91.50 352 MET A O 1
ATOM 2756 N N . VAL A 1 353 ? -3.925 1.207 1.765 1.00 90.56 353 VAL A N 1
ATOM 2757 C CA . VAL A 1 353 ? -3.792 1.647 0.369 1.00 90.56 353 VAL A CA 1
ATOM 2758 C C . VAL A 1 353 ? -2.469 1.126 -0.189 1.00 90.56 353 VAL A C 1
ATOM 2760 O O . VAL A 1 353 ? -1.421 1.357 0.412 1.00 90.56 353 VAL A O 1
ATOM 2763 N N . HIS A 1 354 ? -2.507 0.452 -1.344 1.00 91.38 354 HIS A N 1
ATOM 2764 C CA . HIS A 1 354 ? -1.309 -0.086 -1.987 1.00 91.38 354 HIS A CA 1
ATOM 2765 C C . HIS A 1 354 ? -0.314 1.047 -2.293 1.00 91.38 354 HIS A C 1
ATOM 2767 O O . HIS A 1 354 ? -0.637 1.914 -3.112 1.00 91.38 354 HIS A O 1
ATOM 2773 N N . PRO A 1 355 ? 0.913 1.045 -1.733 1.00 86.94 355 PRO A N 1
ATOM 2774 C CA . PRO A 1 355 ? 1.822 2.190 -1.854 1.00 86.94 355 PRO A CA 1
ATOM 2775 C C . PRO A 1 355 ? 2.332 2.481 -3.270 1.00 86.94 355 PRO A C 1
ATOM 2777 O O . PRO A 1 355 ? 2.938 3.521 -3.485 1.00 86.94 355 PRO A O 1
ATOM 2780 N N . VAL A 1 356 ? 2.129 1.575 -4.229 1.00 86.31 356 VAL A N 1
ATOM 2781 C CA . VAL A 1 356 ? 2.557 1.765 -5.631 1.00 86.31 356 VAL A CA 1
ATOM 2782 C C . VAL A 1 356 ? 1.392 2.038 -6.587 1.00 86.31 356 VAL A C 1
ATOM 2784 O O . VAL A 1 356 ? 1.580 2.732 -7.577 1.00 86.31 356 VAL A O 1
ATOM 2787 N N . SER A 1 357 ? 0.198 1.499 -6.324 1.00 86.94 357 SER A N 1
ATOM 2788 C CA . SER A 1 357 ? -0.918 1.516 -7.288 1.00 86.94 357 SER A CA 1
ATOM 2789 C C . SER A 1 357 ? -2.140 2.282 -6.798 1.00 86.94 357 SER A C 1
ATOM 2791 O O . SER A 1 357 ? -3.037 2.538 -7.589 1.00 86.94 357 SER A O 1
ATOM 2793 N N . GLY A 1 358 ? -2.225 2.597 -5.502 1.00 87.81 358 GLY A N 1
ATOM 2794 C CA . GLY A 1 358 ? -3.418 3.202 -4.913 1.00 87.81 358 GLY A CA 1
ATOM 2795 C C . GLY A 1 358 ? -4.584 2.228 -4.694 1.00 87.81 358 GLY A C 1
ATOM 2796 O O . GLY A 1 358 ? -5.621 2.628 -4.167 1.00 87.81 358 GLY A O 1
ATOM 2797 N N . TYR A 1 359 ? -4.440 0.944 -5.045 1.00 90.81 359 TYR A N 1
ATOM 2798 C CA . TYR A 1 359 ? -5.502 -0.050 -4.867 1.00 90.81 359 TYR A CA 1
ATOM 2799 C C . TYR A 1 359 ? -5.811 -0.320 -3.397 1.00 90.81 359 TYR A C 1
ATOM 2801 O O . TYR A 1 359 ? -4.916 -0.445 -2.562 1.00 90.81 359 TYR A O 1
ATOM 2809 N N . HIS A 1 360 ? -7.102 -0.415 -3.079 1.00 90.69 360 HIS A N 1
ATOM 2810 C CA . HIS A 1 360 ? -7.561 -0.424 -1.691 1.00 90.69 360 HIS A CA 1
ATOM 2811 C C . HIS A 1 360 ? -8.791 -1.311 -1.446 1.00 90.69 360 HIS A C 1
ATOM 2813 O O . HIS A 1 360 ? -8.783 -2.090 -0.497 1.00 90.69 360 HIS A O 1
ATOM 2819 N N . ILE A 1 361 ? -9.831 -1.230 -2.290 1.00 92.06 361 ILE A N 1
ATOM 2820 C CA . ILE A 1 361 ? -11.138 -1.864 -2.023 1.00 92.06 361 ILE A CA 1
ATOM 2821 C C . ILE A 1 361 ? -11.042 -3.384 -1.859 1.00 92.06 361 ILE A C 1
ATOM 2823 O O . ILE A 1 361 ? -11.541 -3.898 -0.861 1.00 92.06 361 ILE A O 1
ATOM 2827 N N . ALA A 1 362 ? -10.373 -4.088 -2.777 1.00 93.75 362 ALA A N 1
ATOM 2828 C CA . ALA A 1 362 ? -10.226 -5.543 -2.703 1.00 93.75 362 ALA A CA 1
ATOM 2829 C C . ALA A 1 362 ? -9.530 -5.972 -1.403 1.00 93.75 362 ALA A C 1
ATOM 2831 O O . ALA A 1 362 ? -10.107 -6.683 -0.585 1.00 93.75 362 ALA A O 1
ATOM 2832 N N . ASN A 1 363 ? -8.331 -5.430 -1.162 1.00 92.31 363 ASN A N 1
ATOM 2833 C CA . ASN A 1 363 ? -7.527 -5.691 0.034 1.00 92.31 363 ASN A CA 1
ATOM 2834 C C . ASN A 1 363 ? -8.313 -5.434 1.332 1.00 92.31 363 ASN A C 1
ATOM 2836 O O . ASN A 1 363 ? -8.247 -6.211 2.281 1.00 92.31 363 ASN A O 1
ATOM 2840 N N . MET A 1 364 ? -9.080 -4.344 1.376 1.00 94.12 364 MET A N 1
ATOM 2841 C CA . MET A 1 364 ? -9.898 -3.991 2.529 1.00 94.12 364 MET A CA 1
ATOM 2842 C C . MET A 1 364 ? -11.050 -4.976 2.750 1.00 94.12 364 MET A C 1
ATOM 2844 O O . MET A 1 364 ? -11.211 -5.475 3.863 1.00 94.12 364 MET A O 1
ATOM 2848 N N . LEU A 1 365 ? -11.839 -5.275 1.716 1.00 95.94 365 LEU A N 1
ATOM 2849 C CA . LEU A 1 365 ? -13.009 -6.148 1.841 1.00 95.94 365 LEU A CA 1
ATOM 2850 C C . LEU A 1 365 ? -12.625 -7.602 2.125 1.00 95.94 365 LEU A C 1
ATOM 2852 O O . LEU A 1 365 ? -13.275 -8.244 2.944 1.00 95.94 365 LEU A O 1
ATOM 2856 N N . THR A 1 366 ? -11.536 -8.099 1.538 1.00 95.44 366 THR A N 1
ATOM 2857 C CA . THR A 1 366 ? -11.009 -9.440 1.834 1.00 95.44 366 THR A CA 1
ATOM 2858 C C . THR A 1 366 ? -10.564 -9.568 3.294 1.00 95.44 366 THR A C 1
ATOM 2860 O O . THR A 1 366 ? -10.700 -10.627 3.902 1.00 95.44 366 THR A O 1
ATOM 2863 N N . ARG A 1 367 ? -10.051 -8.489 3.900 1.00 94.75 367 ARG A N 1
ATOM 2864 C CA . ARG A 1 367 ? -9.486 -8.521 5.260 1.00 94.75 367 ARG A CA 1
ATOM 2865 C C . ARG A 1 367 ? -10.480 -8.186 6.367 1.00 94.75 367 ARG A C 1
ATOM 2867 O O . ARG A 1 367 ? -10.246 -8.593 7.506 1.00 94.75 367 ARG A O 1
ATOM 2874 N N . ALA A 1 368 ? -11.570 -7.480 6.064 1.00 97.12 368 ALA A N 1
ATOM 2875 C CA . ALA A 1 368 ? -12.562 -7.066 7.060 1.00 97.12 368 ALA A CA 1
ATOM 2876 C C . ALA A 1 368 ? -13.068 -8.224 7.954 1.00 97.12 368 ALA A C 1
ATOM 2878 O O . ALA A 1 368 ? -13.046 -8.058 9.178 1.00 97.12 368 ALA A O 1
ATOM 2879 N N . PRO A 1 369 ? -13.409 -9.418 7.422 1.00 97.50 369 PRO A N 1
ATOM 2880 C CA . PRO A 1 369 ? -13.919 -10.518 8.247 1.00 97.50 369 PRO A CA 1
ATOM 2881 C C . PRO A 1 369 ? -12.872 -11.068 9.222 1.00 97.50 369 PRO A C 1
ATOM 2883 O O . PRO A 1 369 ? -13.188 -11.433 10.355 1.00 97.50 369 PRO A O 1
ATOM 2886 N N . HIS A 1 370 ? -11.600 -11.101 8.810 1.00 97.25 370 HIS A N 1
ATOM 2887 C CA . HIS A 1 370 ? -10.502 -11.576 9.654 1.00 97.25 370 HIS A CA 1
ATOM 2888 C C . HIS A 1 370 ? -10.240 -10.627 10.828 1.00 97.25 370 HIS A C 1
ATOM 2890 O O . HIS A 1 370 ? -10.064 -11.080 11.959 1.00 97.25 370 HIS A O 1
ATOM 2896 N N . VAL A 1 371 ? -10.277 -9.315 10.577 1.00 97.88 371 VAL A N 1
ATOM 2897 C CA . VAL A 1 371 ? -10.132 -8.296 11.628 1.00 97.88 371 VAL A CA 1
ATOM 2898 C C . VAL A 1 371 ? -11.333 -8.319 12.577 1.00 97.88 371 VAL A C 1
ATOM 2900 O O . VAL A 1 371 ? -11.143 -8.296 13.791 1.00 97.88 371 VAL A O 1
ATOM 2903 N N . ALA A 1 372 ? -12.559 -8.436 12.052 1.00 98.38 372 ALA A N 1
ATOM 2904 C CA . ALA A 1 372 ? -13.771 -8.538 12.870 1.00 98.38 372 ALA A CA 1
ATOM 2905 C C . ALA A 1 372 ? -13.713 -9.742 13.812 1.00 98.38 372 ALA A C 1
ATOM 2907 O O . ALA A 1 372 ? -13.983 -9.621 15.007 1.00 98.38 372 ALA A O 1
ATOM 2908 N N . ARG A 1 373 ? -13.301 -10.897 13.280 1.00 98.31 373 ARG A N 1
ATOM 2909 C CA . ARG A 1 373 ? -13.156 -12.125 14.056 1.00 98.31 373 ARG A CA 1
ATOM 2910 C C . ARG A 1 373 ? -12.087 -12.006 15.136 1.00 98.31 373 ARG A C 1
ATOM 2912 O O . ARG A 1 373 ? -12.343 -12.405 16.262 1.00 98.31 373 ARG A O 1
ATOM 2919 N N . ALA A 1 374 ? -10.936 -11.409 14.835 1.00 97.88 374 ALA A N 1
ATOM 2920 C CA . ALA A 1 374 ? -9.889 -11.184 15.831 1.00 97.88 374 ALA A CA 1
ATOM 2921 C C . ALA A 1 374 ? -10.349 -10.269 16.980 1.00 97.88 374 ALA A C 1
ATOM 2923 O O . ALA A 1 374 ? -10.024 -10.526 18.140 1.00 97.88 374 ALA A O 1
ATOM 2924 N N . ILE A 1 375 ? -11.150 -9.241 16.673 1.00 98.31 375 ILE A N 1
ATOM 2925 C CA . ILE A 1 375 ? -11.781 -8.391 17.692 1.00 98.31 375 ILE A CA 1
ATOM 2926 C C . ILE A 1 375 ? -12.738 -9.221 18.556 1.00 98.31 375 ILE A C 1
ATOM 2928 O O . ILE A 1 375 ? -12.653 -9.168 19.782 1.00 98.31 375 ILE A O 1
ATOM 2932 N N . ALA A 1 376 ? -13.620 -10.009 17.937 1.00 98.31 376 ALA A N 1
ATOM 2933 C CA . ALA A 1 376 ? -14.578 -10.848 18.653 1.00 98.31 376 ALA A CA 1
ATOM 2934 C C . ALA A 1 376 ? -13.890 -11.896 19.545 1.00 98.31 376 ALA A C 1
ATOM 2936 O O . ALA A 1 376 ? -14.230 -12.015 20.722 1.00 98.31 376 ALA A O 1
ATOM 2937 N N . ASP A 1 377 ? -12.880 -12.593 19.021 1.00 97.62 377 ASP A N 1
ATOM 2938 C CA . ASP A 1 377 ? -12.108 -13.606 19.746 1.00 97.62 377 ASP A CA 1
ATOM 2939 C C . ASP A 1 377 ? -11.369 -12.986 20.945 1.00 97.62 377 ASP A C 1
ATOM 2941 O O . ASP A 1 377 ? -11.380 -13.543 22.043 1.00 97.62 377 ASP A O 1
ATOM 2945 N N . GLY A 1 378 ? -10.784 -11.794 20.781 1.00 96.56 378 GLY A N 1
ATOM 2946 C CA . GLY A 1 378 ? -10.130 -11.090 21.885 1.00 96.56 378 GLY A CA 1
ATOM 2947 C C . GLY A 1 378 ? -11.105 -10.617 22.962 1.00 96.56 378 GLY A C 1
ATOM 2948 O O . GLY A 1 378 ? -10.808 -10.743 24.152 1.00 96.56 378 GLY A O 1
ATOM 2949 N N . LEU A 1 379 ? -12.297 -10.153 22.571 1.00 96.62 379 LEU A N 1
ATOM 2950 C CA . LEU A 1 379 ? -13.360 -9.785 23.512 1.00 96.62 379 LEU A CA 1
ATOM 2951 C C . LEU A 1 379 ? -13.940 -10.994 24.260 1.00 96.62 379 LEU A C 1
ATOM 2953 O O . LEU A 1 379 ? -14.410 -10.829 25.386 1.00 96.62 379 LEU A O 1
ATOM 2957 N N . ALA A 1 380 ? -13.905 -12.180 23.651 1.00 95.62 380 ALA A N 1
ATOM 2958 C CA . ALA A 1 380 ? -14.350 -13.440 24.245 1.00 95.62 380 ALA A CA 1
ATOM 2959 C C . ALA A 1 380 ? -13.257 -14.170 25.051 1.00 95.62 380 ALA A C 1
ATOM 2961 O O . ALA A 1 380 ? -13.547 -15.182 25.688 1.00 95.62 380 ALA A O 1
ATOM 2962 N N . SER A 1 381 ? -12.010 -13.692 25.016 1.00 92.50 381 SER A N 1
ATOM 2963 C CA . SER A 1 381 ? -10.879 -14.322 25.701 1.00 92.50 381 SER A CA 1
ATOM 2964 C C . SER A 1 381 ? -10.966 -14.218 27.232 1.00 92.50 381 SER A C 1
ATOM 2966 O O . SER A 1 381 ? -11.540 -13.274 27.776 1.00 92.50 381 SER A O 1
ATOM 2968 N N . ASP A 1 382 ? -10.286 -15.127 27.942 1.00 88.38 382 ASP A N 1
ATOM 2969 C CA . ASP A 1 382 ? -10.139 -15.102 29.412 1.00 88.38 382 ASP A CA 1
ATOM 2970 C C . ASP A 1 382 ? -9.164 -14.007 29.914 1.00 88.38 382 ASP A C 1
ATOM 2972 O O . ASP A 1 382 ? -8.672 -14.047 31.048 1.00 88.38 382 ASP A O 1
ATOM 2976 N N . SER A 1 383 ? -8.836 -13.025 29.068 1.00 89.12 383 SER A N 1
ATOM 2977 C CA . SER A 1 383 ? -7.944 -11.923 29.421 1.00 89.12 383 SER A CA 1
ATOM 2978 C C . SER A 1 383 ? -8.526 -11.074 30.555 1.00 89.12 383 SER A C 1
ATOM 2980 O O . SER A 1 383 ? -9.718 -10.780 30.613 1.00 89.12 383 SER A O 1
ATOM 2982 N N . GLN A 1 384 ? -7.651 -10.587 31.439 1.00 87.00 384 GLN A N 1
ATOM 2983 C CA . GLN A 1 384 ? -8.014 -9.612 32.478 1.00 87.00 384 GLN A CA 1
ATOM 2984 C C . GLN A 1 384 ? -8.514 -8.283 31.885 1.00 87.00 384 GLN A C 1
ATOM 2986 O O . GLN A 1 384 ? -9.220 -7.522 32.558 1.00 87.00 384 GLN A O 1
ATOM 2991 N N . VAL A 1 385 ? -8.114 -7.988 30.643 1.00 91.38 385 VAL A N 1
ATOM 2992 C CA . VAL A 1 385 ? -8.516 -6.801 29.889 1.00 91.38 385 VAL A CA 1
ATOM 2993 C C . VAL A 1 385 ? -8.888 -7.223 28.458 1.00 91.38 385 VAL A C 1
ATOM 2995 O O . VAL A 1 385 ? -8.084 -7.062 27.537 1.00 91.38 385 VAL A O 1
ATOM 2998 N N . PRO A 1 386 ? -10.105 -7.759 28.237 1.00 92.31 386 PRO A N 1
ATOM 2999 C CA . PRO A 1 386 ? -10.521 -8.287 26.930 1.00 92.31 386 PRO A CA 1
ATOM 3000 C C . PRO A 1 386 ? -10.445 -7.248 25.811 1.00 92.31 386 PRO A C 1
ATOM 3002 O O . PRO A 1 386 ? -10.104 -7.551 24.676 1.00 92.31 386 PRO A O 1
ATOM 3005 N N . ALA A 1 387 ? -10.710 -5.988 26.142 1.00 93.56 387 ALA A N 1
ATOM 3006 C CA . ALA A 1 387 ? -10.663 -4.891 25.192 1.00 93.56 387 ALA A CA 1
ATOM 3007 C C . ALA A 1 387 ? -9.231 -4.548 24.718 1.00 93.56 387 ALA A C 1
ATOM 3009 O O . ALA A 1 387 ? -9.054 -4.057 23.606 1.00 93.56 387 ALA A O 1
ATOM 3010 N N . GLU A 1 388 ? -8.202 -4.814 25.534 1.00 94.50 388 GLU A N 1
ATOM 3011 C CA . GLU A 1 388 ? -6.796 -4.663 25.125 1.00 94.50 388 GLU A CA 1
ATOM 3012 C C . GLU A 1 388 ? -6.378 -5.824 24.235 1.00 94.50 388 GLU A C 1
ATOM 3014 O O . GLU A 1 388 ? -5.744 -5.613 23.206 1.00 94.50 388 GLU A O 1
ATOM 3019 N N . GLU A 1 389 ? -6.801 -7.035 24.601 1.00 94.44 389 GLU A N 1
ATOM 3020 C CA . GLU A 1 389 ? -6.512 -8.242 23.834 1.00 94.44 389 GLU A CA 1
ATOM 3021 C C . GLU A 1 389 ? -7.190 -8.220 22.461 1.00 94.44 389 GLU A C 1
ATOM 3023 O O . GLU A 1 389 ? -6.555 -8.530 21.458 1.00 94.44 389 GLU A O 1
ATOM 3028 N N . ALA A 1 390 ? -8.439 -7.758 22.384 1.00 96.50 390 ALA A N 1
ATOM 3029 C CA . ALA A 1 390 ? -9.141 -7.539 21.123 1.00 96.50 390 ALA A CA 1
ATOM 3030 C C . ALA A 1 390 ? -8.410 -6.544 20.217 1.00 96.50 390 ALA A C 1
ATOM 3032 O O . ALA A 1 390 ? -8.222 -6.817 19.032 1.00 96.50 390 ALA A O 1
ATOM 3033 N N . ALA A 1 391 ? -7.950 -5.415 20.767 1.00 95.56 391 ALA A N 1
ATOM 3034 C CA . ALA A 1 391 ? -7.167 -4.452 20.004 1.00 95.56 391 ALA A CA 1
ATOM 3035 C C . ALA A 1 391 ? -5.826 -5.053 19.550 1.00 95.56 391 ALA A C 1
ATOM 3037 O O . ALA A 1 391 ? -5.448 -4.897 18.392 1.00 95.56 391 ALA A O 1
ATOM 3038 N N . ARG A 1 392 ? -5.130 -5.784 20.430 1.00 95.00 392 ARG A N 1
ATOM 3039 C CA . ARG A 1 392 ? -3.864 -6.462 20.124 1.00 95.00 392 ARG A CA 1
ATOM 3040 C C . ARG A 1 392 ? -4.024 -7.468 18.982 1.00 95.00 392 ARG A C 1
ATOM 3042 O O . ARG A 1 392 ? -3.285 -7.385 18.009 1.00 95.00 392 ARG A O 1
ATOM 3049 N N . LEU A 1 393 ? -5.014 -8.359 19.063 1.00 95.44 393 LEU A N 1
ATOM 3050 C CA . LEU A 1 393 ? -5.297 -9.355 18.026 1.00 95.44 393 LEU A CA 1
ATOM 3051 C C . LEU A 1 393 ? -5.715 -8.706 16.702 1.00 95.44 393 LEU A C 1
ATOM 3053 O O . LEU A 1 393 ? -5.284 -9.150 15.640 1.00 95.44 393 LEU A O 1
ATOM 3057 N N . ALA A 1 394 ? -6.514 -7.638 16.745 1.00 96.75 394 ALA A N 1
ATOM 3058 C CA . ALA A 1 394 ? -6.876 -6.883 15.549 1.00 96.75 394 ALA A CA 1
ATOM 3059 C C . ALA A 1 394 ? -5.649 -6.247 14.880 1.00 96.75 394 ALA A C 1
ATOM 3061 O O . ALA A 1 394 ? -5.499 -6.313 13.660 1.00 96.75 394 ALA A O 1
ATOM 3062 N N . TRP A 1 395 ? -4.749 -5.662 15.675 1.00 95.12 395 TRP A N 1
ATOM 3063 C CA . TRP A 1 395 ? -3.499 -5.093 15.182 1.00 95.12 395 TRP A CA 1
ATOM 3064 C C . TRP A 1 395 ? -2.540 -6.148 14.635 1.00 95.12 395 TRP A C 1
ATOM 3066 O O . TRP A 1 395 ? -1.917 -5.883 13.611 1.00 95.12 395 TRP A O 1
ATOM 3076 N N . ASP A 1 396 ? -2.472 -7.336 15.236 1.00 91.94 396 ASP A N 1
ATOM 3077 C CA . ASP A 1 396 ? -1.708 -8.463 14.689 1.00 91.94 396 ASP A CA 1
ATOM 3078 C C . ASP A 1 396 ? -2.261 -8.888 13.315 1.00 91.94 396 ASP A C 1
ATOM 3080 O O . ASP A 1 396 ? -1.491 -9.130 12.393 1.00 91.94 396 ASP A O 1
ATOM 3084 N N . GLN A 1 397 ? -3.588 -8.904 13.120 1.00 93.69 397 GLN A N 1
ATOM 3085 C CA . GLN A 1 397 ? -4.184 -9.175 11.798 1.00 93.69 397 GLN A CA 1
ATOM 3086 C C . GLN A 1 397 ? -3.922 -8.060 10.772 1.00 93.69 397 GLN A C 1
ATOM 3088 O O . GLN A 1 397 ? -3.861 -8.302 9.559 1.00 93.69 397 GLN A O 1
ATOM 3093 N N . LEU A 1 398 ? -3.820 -6.812 11.230 1.00 92.19 398 LEU A N 1
ATOM 3094 C CA . LEU A 1 398 ? -3.622 -5.652 10.363 1.00 92.19 398 LEU A CA 1
ATOM 3095 C C . LEU A 1 398 ? -2.157 -5.463 9.958 1.00 92.19 398 LEU A C 1
ATOM 3097 O O . LEU A 1 398 ? -1.877 -5.206 8.784 1.00 92.19 398 LEU A O 1
ATOM 3101 N N . TRP A 1 399 ? -1.239 -5.615 10.907 1.00 90.69 399 TRP A N 1
ATOM 3102 C CA . TRP A 1 399 ? 0.173 -5.277 10.767 1.00 90.69 399 TRP A CA 1
ATOM 3103 C C . TRP A 1 399 ? 1.083 -6.271 11.490 1.00 90.69 399 TRP A C 1
ATOM 3105 O O . TRP A 1 399 ? 1.911 -5.872 12.316 1.00 90.69 399 TRP A O 1
ATOM 3115 N N . ASP A 1 400 ? 0.960 -7.552 11.131 1.00 86.19 400 ASP A N 1
ATOM 3116 C CA . ASP A 1 400 ? 1.980 -8.553 11.444 1.00 86.19 400 ASP A CA 1
ATOM 3117 C C . ASP A 1 400 ? 3.347 -8.197 10.820 1.00 86.19 400 ASP A C 1
ATOM 3119 O O . ASP A 1 400 ? 3.497 -7.272 10.007 1.00 86.19 400 ASP A O 1
ATOM 3123 N N . ASP A 1 401 ? 4.376 -8.950 11.210 1.00 81.50 401 ASP A N 1
ATOM 3124 C CA . ASP A 1 401 ? 5.736 -8.731 10.724 1.00 81.50 401 ASP A CA 1
ATOM 3125 C C . ASP A 1 401 ? 5.852 -8.868 9.196 1.00 81.50 401 ASP A C 1
ATOM 3127 O O . ASP A 1 401 ? 6.696 -8.204 8.590 1.00 81.50 401 ASP A O 1
ATOM 3131 N N . ASP A 1 402 ? 5.034 -9.707 8.550 1.00 84.31 402 ASP A N 1
ATOM 3132 C CA . ASP A 1 402 ? 5.082 -9.869 7.097 1.00 84.31 402 ASP A CA 1
ATOM 3133 C C . ASP A 1 402 ? 4.475 -8.675 6.371 1.00 84.31 402 ASP A C 1
ATOM 3135 O O . ASP A 1 402 ? 5.100 -8.129 5.466 1.00 84.31 402 ASP A O 1
ATOM 3139 N N . ARG A 1 403 ? 3.319 -8.183 6.816 1.00 87.25 403 ARG A N 1
ATOM 3140 C CA . ARG A 1 403 ? 2.680 -6.983 6.266 1.00 87.25 403 ARG A CA 1
ATOM 3141 C C . ARG A 1 403 ? 3.536 -5.748 6.464 1.00 87.25 403 ARG A C 1
ATOM 3143 O O . ARG A 1 403 ? 3.624 -4.921 5.560 1.00 87.25 403 ARG A O 1
ATOM 3150 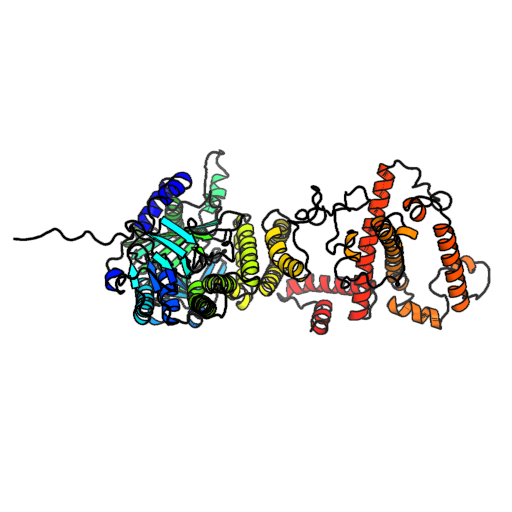N N . ARG A 1 40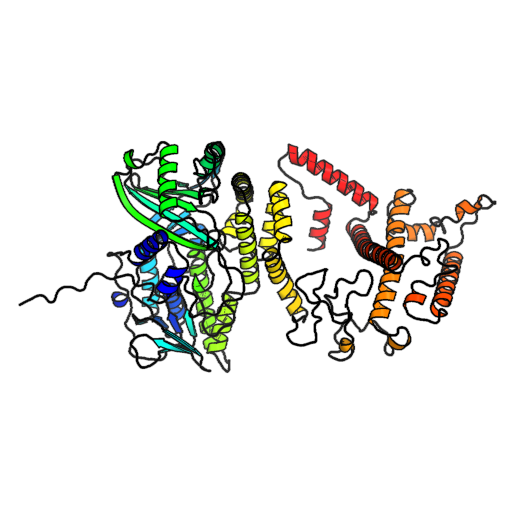4 ? 4.227 -5.645 7.600 1.00 85.06 404 ARG A N 1
ATOM 3151 C CA . ARG A 1 404 ? 5.206 -4.577 7.822 1.00 85.06 404 ARG A CA 1
ATOM 3152 C C . ARG A 1 404 ? 6.342 -4.652 6.803 1.00 85.06 404 ARG A C 1
ATOM 3154 O O . ARG A 1 404 ? 6.614 -3.632 6.178 1.00 85.06 404 ARG A O 1
ATOM 3161 N N . ARG A 1 405 ? 6.923 -5.839 6.561 1.00 84.06 405 ARG A N 1
ATOM 3162 C CA . ARG A 1 405 ? 7.934 -6.061 5.501 1.00 84.06 405 ARG A CA 1
ATOM 3163 C C . ARG A 1 405 ? 7.417 -5.717 4.107 1.00 84.06 405 ARG A C 1
ATOM 3165 O O . ARG A 1 405 ? 8.138 -5.098 3.327 1.00 84.06 405 ARG A O 1
ATOM 3172 N N . GLN A 1 406 ? 6.189 -6.124 3.789 1.00 87.81 406 GLN A N 1
ATOM 3173 C CA . GLN A 1 406 ? 5.552 -5.799 2.514 1.00 87.81 406 GLN A CA 1
ATOM 3174 C C . GLN A 1 406 ? 5.434 -4.283 2.350 1.00 87.81 406 GLN A C 1
ATOM 3176 O O . GLN A 1 406 ? 5.851 -3.741 1.329 1.00 87.81 406 GLN A O 1
ATOM 3181 N N . GLN A 1 407 ? 4.954 -3.585 3.381 1.00 85.75 407 GLN A N 1
ATOM 3182 C CA . GLN A 1 407 ? 4.786 -2.138 3.345 1.00 85.75 407 GLN A CA 1
ATOM 3183 C C . GLN A 1 407 ? 6.101 -1.401 3.103 1.00 85.75 407 GLN A C 1
ATOM 3185 O O . GLN A 1 407 ? 6.149 -0.548 2.219 1.00 85.75 407 GLN A O 1
ATOM 3190 N N . GLY A 1 408 ? 7.177 -1.712 3.837 1.00 82.25 408 GLY A N 1
ATOM 3191 C CA . GLY A 1 408 ? 8.448 -1.022 3.594 1.00 82.25 408 GLY A CA 1
ATOM 3192 C C . GLY A 1 408 ? 9.092 -1.414 2.269 1.00 82.25 408 GLY A C 1
ATOM 3193 O O . GLY A 1 408 ? 9.751 -0.574 1.660 1.00 82.25 408 GLY A O 1
ATOM 3194 N N . PHE A 1 409 ? 8.848 -2.626 1.757 1.00 86.75 409 PHE A N 1
ATOM 3195 C CA . PHE A 1 409 ? 9.254 -2.987 0.399 1.00 86.75 409 PHE A CA 1
ATOM 3196 C C . PHE A 1 409 ? 8.523 -2.148 -0.661 1.00 86.75 409 PHE A C 1
ATOM 3198 O O . PHE A 1 409 ? 9.157 -1.600 -1.564 1.00 86.75 409 PHE A O 1
ATOM 3205 N N . TYR A 1 410 ? 7.198 -2.011 -0.557 1.00 88.25 410 TYR A N 1
ATOM 3206 C CA . TYR A 1 410 ? 6.427 -1.181 -1.482 1.00 88.25 410 TYR A CA 1
ATOM 3207 C C . TYR A 1 410 ? 6.816 0.292 -1.375 1.00 88.25 410 TYR A C 1
ATOM 3209 O O . TYR A 1 410 ? 6.948 0.966 -2.395 1.00 88.25 410 TYR A O 1
ATOM 3217 N N . GLU A 1 411 ? 7.062 0.785 -0.161 1.00 82.94 411 GLU A N 1
ATOM 3218 C CA . GLU A 1 411 ? 7.539 2.146 0.058 1.00 82.94 411 GLU A CA 1
ATOM 3219 C C . GLU A 1 411 ? 8.919 2.372 -0.580 1.00 82.94 411 GLU A C 1
ATOM 3221 O O . GLU A 1 411 ? 9.142 3.402 -1.213 1.00 82.94 411 GLU A O 1
ATOM 3226 N N . PHE A 1 412 ? 9.829 1.399 -0.475 1.00 83.00 412 PHE A N 1
ATOM 3227 C CA . PHE A 1 412 ? 11.124 1.425 -1.157 1.00 83.00 412 PHE A CA 1
ATOM 3228 C C . PHE A 1 412 ? 10.960 1.497 -2.679 1.00 83.00 412 PHE A C 1
ATOM 3230 O O . PHE A 1 412 ? 11.527 2.381 -3.320 1.00 83.00 412 PHE A O 1
ATOM 3237 N N . GLY A 1 413 ? 10.144 0.613 -3.261 1.00 84.00 413 GLY A N 1
ATOM 3238 C CA . GLY A 1 413 ? 9.893 0.599 -4.704 1.00 84.00 413 GLY A CA 1
ATOM 3239 C C . GLY A 1 413 ? 9.275 1.906 -5.205 1.00 84.00 413 GLY A C 1
ATOM 3240 O O . GLY A 1 413 ? 9.748 2.482 -6.182 1.00 84.00 413 GLY A O 1
ATOM 3241 N N . MET A 1 414 ? 8.270 2.422 -4.497 1.00 86.56 414 MET A N 1
ATOM 3242 C CA . MET A 1 414 ? 7.627 3.694 -4.823 1.00 86.56 414 MET A CA 1
ATOM 3243 C C . MET A 1 414 ? 8.619 4.866 -4.750 1.00 86.56 414 MET A C 1
ATOM 3245 O O . MET A 1 414 ? 8.678 5.685 -5.668 1.00 86.56 414 MET A O 1
ATOM 3249 N N . ARG A 1 415 ? 9.444 4.948 -3.697 1.00 83.19 415 ARG A N 1
ATOM 3250 C CA . ARG A 1 415 ? 10.419 6.042 -3.548 1.00 83.19 415 ARG A CA 1
ATOM 3251 C C . ARG A 1 415 ? 11.521 5.982 -4.594 1.00 83.19 415 ARG A C 1
ATOM 3253 O O . ARG A 1 415 ? 12.023 7.029 -4.993 1.00 83.19 415 ARG A O 1
ATOM 3260 N N . MET A 1 416 ? 11.877 4.790 -5.060 1.00 81.25 416 MET A N 1
ATOM 3261 C CA . MET A 1 416 ? 12.775 4.632 -6.197 1.00 81.25 416 MET A CA 1
ATOM 3262 C C . MET A 1 416 ? 12.169 5.247 -7.467 1.00 81.25 416 MET A C 1
ATOM 3264 O O . MET A 1 416 ? 12.878 5.944 -8.190 1.00 81.25 416 MET A O 1
ATOM 3268 N N . MET A 1 417 ? 10.868 5.059 -7.717 1.00 83.94 417 MET A N 1
ATOM 3269 C CA . MET A 1 417 ? 10.200 5.606 -8.907 1.00 83.94 417 MET A CA 1
ATOM 3270 C C . MET A 1 417 ? 10.217 7.139 -8.957 1.00 83.94 417 MET A C 1
ATOM 3272 O O . MET A 1 417 ? 10.282 7.697 -10.046 1.00 83.94 417 MET A O 1
ATOM 3276 N N . LEU A 1 418 ? 10.263 7.824 -7.808 1.00 82.50 418 LEU A N 1
ATOM 3277 C CA . LEU A 1 418 ? 10.446 9.285 -7.751 1.00 82.50 418 LEU A CA 1
ATOM 3278 C C . LEU A 1 418 ? 11.778 9.760 -8.350 1.00 82.50 418 LEU A C 1
ATOM 3280 O O . LEU A 1 418 ? 11.926 10.938 -8.656 1.00 82.50 418 LEU A O 1
ATOM 3284 N N . THR A 1 419 ? 12.768 8.870 -8.456 1.00 79.69 419 THR A N 1
ATOM 3285 C CA . THR A 1 419 ? 14.106 9.187 -8.981 1.00 79.69 419 THR A CA 1
ATOM 3286 C C . THR A 1 419 ? 14.2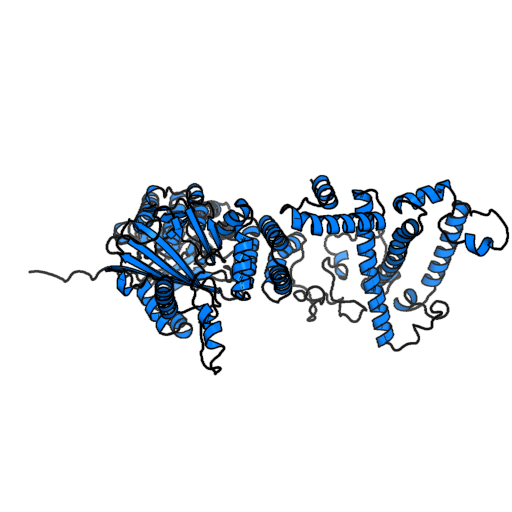38 8.914 -10.478 1.00 79.69 419 THR A C 1
ATOM 3288 O O . THR A 1 419 ? 15.311 9.126 -11.049 1.00 79.69 419 THR A O 1
ATOM 3291 N N . PHE A 1 420 ? 13.189 8.385 -11.112 1.00 80.75 420 PHE A N 1
ATOM 3292 C CA . PHE A 1 420 ? 13.222 8.009 -12.517 1.00 80.75 420 PHE A CA 1
ATOM 3293 C C . PHE A 1 420 ? 12.865 9.197 -13.402 1.00 80.75 420 PHE A C 1
ATOM 3295 O O . PHE A 1 420 ? 11.821 9.820 -13.235 1.00 80.75 420 PHE A O 1
ATOM 3302 N N . ASP A 1 421 ? 13.724 9.459 -14.383 1.00 77.50 421 ASP A N 1
ATOM 3303 C CA . ASP A 1 421 ? 13.326 10.199 -15.576 1.00 77.50 421 ASP A CA 1
ATOM 3304 C C . ASP A 1 421 ? 12.359 9.352 -16.425 1.00 77.50 421 ASP A C 1
ATOM 3306 O O . ASP A 1 421 ? 12.197 8.142 -16.222 1.00 77.50 421 ASP A O 1
ATOM 3310 N N . GLN A 1 422 ? 11.697 9.985 -17.392 1.00 78.25 422 GLN A N 1
ATOM 3311 C CA . GLN A 1 422 ? 10.690 9.324 -18.220 1.00 78.25 422 GLN A CA 1
ATOM 3312 C C . GLN A 1 422 ? 11.239 8.101 -18.992 1.00 78.25 422 GLN A C 1
ATOM 3314 O O . GLN A 1 422 ? 10.601 7.045 -18.921 1.00 78.25 422 GLN A O 1
ATOM 3319 N N . PRO A 1 423 ? 12.401 8.147 -19.682 1.00 83.12 423 PRO A N 1
ATOM 3320 C CA . PRO A 1 423 ? 12.952 6.959 -20.340 1.00 83.12 423 PRO A CA 1
ATOM 3321 C C . PRO A 1 423 ? 13.203 5.793 -19.377 1.00 83.12 423 PRO A C 1
ATOM 3323 O O . PRO A 1 423 ? 12.885 4.642 -19.696 1.00 83.12 423 PRO A O 1
ATOM 3326 N N . THR A 1 424 ? 13.734 6.082 -18.186 1.00 84.31 424 THR A N 1
ATOM 3327 C CA . THR A 1 424 ? 13.984 5.078 -17.144 1.00 84.31 424 THR A CA 1
ATOM 3328 C C . THR A 1 424 ? 12.676 4.495 -16.621 1.00 84.31 424 THR A C 1
ATOM 3330 O O . THR A 1 424 ? 12.566 3.277 -16.472 1.00 84.31 424 THR A O 1
ATOM 3333 N N . LEU A 1 425 ? 11.657 5.330 -16.403 1.00 86.75 425 LEU A N 1
ATOM 3334 C CA . LEU A 1 425 ? 10.336 4.894 -15.959 1.00 86.75 425 LEU A CA 1
ATOM 3335 C C . LEU A 1 425 ? 9.675 3.952 -16.975 1.00 86.75 425 LEU A C 1
ATOM 3337 O O . LEU A 1 425 ? 9.178 2.887 -16.604 1.00 86.75 425 LEU A O 1
ATOM 3341 N N . LEU A 1 426 ? 9.716 4.295 -18.265 1.00 88.50 426 LEU A N 1
ATOM 3342 C CA . LEU A 1 426 ? 9.189 3.441 -19.332 1.00 88.50 426 LEU A CA 1
ATOM 3343 C C . LEU A 1 426 ? 9.965 2.121 -19.431 1.00 88.50 426 LEU A C 1
ATOM 3345 O O . LEU A 1 426 ? 9.367 1.055 -19.581 1.00 88.50 426 LEU A O 1
ATOM 3349 N N . ALA A 1 427 ? 11.296 2.160 -19.300 1.00 88.75 427 ALA A N 1
ATOM 3350 C CA . ALA A 1 427 ? 12.120 0.953 -19.253 1.00 88.75 427 ALA A CA 1
ATOM 3351 C C . ALA A 1 427 ? 11.807 0.075 -18.029 1.00 88.75 427 ALA A C 1
ATOM 3353 O O . ALA A 1 427 ? 11.820 -1.157 -18.137 1.00 88.75 427 ALA A O 1
ATOM 3354 N N . PHE A 1 428 ? 11.487 0.688 -16.888 1.00 90.81 428 PHE A N 1
ATOM 3355 C CA . PHE A 1 428 ? 11.044 -0.016 -15.694 1.00 90.81 428 PHE A CA 1
ATOM 3356 C C . PHE A 1 428 ? 9.708 -0.720 -15.931 1.00 90.81 428 PHE A C 1
ATOM 3358 O O . PHE A 1 428 ? 9.645 -1.931 -15.735 1.00 90.81 428 PHE A O 1
ATOM 3365 N N . PHE A 1 429 ? 8.677 -0.031 -16.432 1.00 91.25 429 PHE A N 1
ATOM 3366 C CA . PHE A 1 429 ? 7.380 -0.661 -16.712 1.00 91.25 429 PHE A CA 1
ATOM 3367 C C . PHE A 1 429 ? 7.466 -1.754 -17.776 1.00 91.25 429 PHE A C 1
ATOM 3369 O O . PHE A 1 429 ? 6.882 -2.824 -17.603 1.00 91.25 429 PHE A O 1
ATOM 3376 N N . ARG A 1 430 ? 8.279 -1.546 -18.820 1.00 90.38 430 ARG A N 1
ATOM 3377 C CA . ARG A 1 430 ? 8.601 -2.588 -19.806 1.00 90.38 430 ARG A CA 1
ATOM 3378 C C . ARG A 1 430 ? 9.165 -3.839 -19.140 1.00 90.38 430 ARG A C 1
ATOM 3380 O O . ARG A 1 430 ? 8.804 -4.953 -19.499 1.00 90.38 430 ARG A O 1
ATOM 3387 N N . THR A 1 431 ? 10.070 -3.661 -18.183 1.00 89.38 431 THR A N 1
ATOM 3388 C CA . THR A 1 431 ? 10.679 -4.769 -17.440 1.00 89.38 431 THR A CA 1
ATOM 3389 C C . THR A 1 431 ? 9.661 -5.425 -16.503 1.00 89.38 431 THR A C 1
ATOM 3391 O O . THR A 1 431 ? 9.559 -6.648 -16.472 1.00 89.38 431 THR A O 1
ATOM 3394 N N . PHE A 1 432 ? 8.886 -4.616 -15.780 1.00 91.19 432 PHE A N 1
ATOM 3395 C CA . PHE A 1 432 ? 7.894 -5.041 -14.794 1.00 91.19 432 PHE A CA 1
ATOM 3396 C C . PHE A 1 432 ? 6.799 -5.913 -15.421 1.00 91.19 432 PHE A C 1
ATOM 3398 O O . PHE A 1 432 ? 6.578 -7.032 -14.963 1.00 91.19 432 PHE A O 1
ATOM 3405 N N . PHE A 1 433 ? 6.177 -5.458 -16.514 1.00 89.50 433 PHE A N 1
ATOM 3406 C CA . PHE A 1 433 ? 5.100 -6.196 -17.187 1.00 89.50 433 PHE A CA 1
ATOM 3407 C C . PHE A 1 433 ? 5.589 -7.375 -18.041 1.00 89.50 433 PHE A C 1
ATOM 3409 O O . PHE A 1 433 ? 4.797 -8.241 -18.397 1.00 89.50 433 PHE A O 1
ATOM 3416 N N . ARG A 1 434 ? 6.894 -7.465 -18.337 1.00 84.12 434 ARG A N 1
ATOM 3417 C CA . ARG A 1 434 ? 7.497 -8.646 -18.987 1.00 84.12 434 ARG A CA 1
ATOM 3418 C C . ARG A 1 434 ? 7.767 -9.804 -18.034 1.00 84.12 434 ARG A C 1
ATOM 3420 O O . ARG A 1 434 ? 8.063 -10.908 -18.495 1.00 84.12 434 ARG A O 1
ATOM 3427 N N . LEU A 1 435 ? 7.715 -9.573 -16.723 1.00 86.25 435 LEU A N 1
ATOM 3428 C CA . LEU A 1 435 ? 7.818 -10.662 -15.760 1.00 86.25 435 LEU A CA 1
ATOM 3429 C C . LEU A 1 435 ? 6.650 -11.641 -15.943 1.00 86.25 435 LEU A C 1
ATOM 3431 O O . LEU A 1 435 ? 5.562 -11.225 -16.339 1.00 86.25 435 LEU A O 1
ATOM 3435 N N . PRO A 1 436 ? 6.828 -12.935 -15.614 1.00 86.50 436 PRO A N 1
ATOM 3436 C CA . PRO A 1 436 ? 5.723 -13.883 -15.645 1.00 86.50 436 PRO A CA 1
ATOM 3437 C C . PRO A 1 436 ? 4.539 -13.370 -14.821 1.00 86.50 436 PRO A C 1
ATOM 3439 O O . PRO A 1 436 ? 4.742 -12.922 -13.691 1.00 86.50 436 PRO A O 1
ATOM 3442 N N . ASN A 1 437 ? 3.326 -13.495 -15.370 1.00 85.75 437 ASN A N 1
ATOM 3443 C CA . ASN A 1 437 ? 2.098 -12.887 -14.843 1.00 85.75 437 ASN A CA 1
ATOM 3444 C C . ASN A 1 437 ? 1.917 -13.028 -13.329 1.00 85.75 437 ASN A C 1
ATOM 3446 O O . ASN A 1 437 ? 1.623 -12.047 -12.655 1.00 85.75 437 ASN A O 1
ATOM 3450 N N . VAL A 1 438 ? 2.205 -14.208 -12.776 1.00 86.56 438 VAL A N 1
ATOM 3451 C CA . VAL A 1 438 ? 2.105 -14.485 -11.334 1.00 86.56 438 VAL A CA 1
ATOM 3452 C C . VAL A 1 438 ? 2.801 -13.426 -10.471 1.00 86.56 438 VAL A C 1
ATOM 3454 O O . VAL A 1 438 ? 2.273 -13.063 -9.426 1.00 86.56 438 VAL A O 1
ATOM 3457 N N . TRP A 1 439 ? 3.954 -12.904 -10.894 1.00 88.81 439 TRP A N 1
ATOM 3458 C CA . TRP A 1 439 ? 4.752 -11.972 -10.095 1.00 88.81 439 TRP A CA 1
ATOM 3459 C C . TRP A 1 439 ? 4.144 -10.579 -10.030 1.00 88.81 439 TRP A C 1
ATOM 3461 O O . TRP A 1 439 ? 3.870 -10.085 -8.940 1.00 88.81 439 TRP A O 1
ATOM 3471 N N . TRP A 1 440 ? 3.925 -9.944 -11.180 1.00 88.88 440 TRP A N 1
ATOM 3472 C CA . TRP A 1 440 ? 3.419 -8.575 -11.198 1.00 88.88 440 TRP A CA 1
ATOM 3473 C C . TRP A 1 440 ? 1.943 -8.512 -10.775 1.00 88.88 440 TRP A C 1
ATOM 3475 O O . TRP A 1 440 ? 1.547 -7.563 -10.102 1.00 88.88 440 TRP A O 1
ATOM 3485 N N . GLN A 1 441 ? 1.141 -9.540 -11.085 1.00 91.25 441 GLN A N 1
ATOM 3486 C CA . GLN A 1 441 ? -0.262 -9.607 -10.659 1.00 91.25 441 GLN A CA 1
ATOM 3487 C C . GLN A 1 441 ? -0.371 -9.724 -9.140 1.00 91.25 441 GLN A C 1
ATOM 3489 O O . GLN A 1 441 ? -1.113 -8.974 -8.511 1.00 91.25 441 GLN A O 1
ATOM 3494 N N . SER A 1 442 ? 0.413 -10.627 -8.543 1.00 90.94 442 SER A N 1
ATOM 3495 C CA . SER A 1 442 ? 0.433 -10.813 -7.089 1.00 90.94 442 SER A CA 1
ATOM 3496 C C . SER A 1 442 ? 1.019 -9.607 -6.363 1.00 90.94 442 SER A C 1
ATOM 3498 O O . SER A 1 442 ? 0.569 -9.295 -5.262 1.00 90.94 442 SER A O 1
ATOM 3500 N N . PHE A 1 443 ? 1.985 -8.915 -6.980 1.00 92.06 443 PHE A N 1
ATOM 3501 C CA . PHE A 1 443 ? 2.519 -7.653 -6.475 1.00 92.06 443 PHE A CA 1
ATOM 3502 C C . PHE A 1 443 ? 1.409 -6.603 -6.364 1.00 92.06 443 PHE A C 1
ATOM 3504 O O . PHE A 1 443 ? 1.168 -6.107 -5.273 1.00 92.06 443 PHE A O 1
ATOM 3511 N N . LEU A 1 444 ? 0.672 -6.329 -7.450 1.00 90.25 444 LEU A N 1
ATOM 3512 C CA . LEU A 1 444 ? -0.399 -5.319 -7.449 1.00 90.25 444 LEU A CA 1
ATOM 3513 C C . LEU A 1 444 ? -1.595 -5.677 -6.545 1.00 90.25 444 LEU A C 1
ATOM 3515 O O . LEU A 1 444 ? -2.347 -4.784 -6.162 1.00 90.25 444 LEU A O 1
ATOM 3519 N N . SER A 1 445 ? -1.756 -6.957 -6.199 1.00 89.44 445 SER A N 1
ATOM 3520 C CA . SER A 1 445 ? -2.858 -7.485 -5.381 1.00 89.44 445 SER A CA 1
ATOM 3521 C C . SER A 1 445 ? -2.500 -7.750 -3.908 1.00 89.44 445 SER A C 1
ATOM 3523 O O . SER A 1 445 ? -3.267 -8.401 -3.209 1.00 89.44 445 SER A O 1
ATOM 3525 N N . HIS A 1 446 ? -1.347 -7.289 -3.398 1.00 86.69 446 HIS A N 1
ATOM 3526 C CA . HIS A 1 446 ? -0.872 -7.578 -2.023 1.00 86.69 446 HIS A CA 1
ATOM 3527 C C . HIS A 1 446 ? -0.743 -9.082 -1.670 1.00 86.69 446 HIS A C 1
ATOM 3529 O O . HIS A 1 446 ? -0.777 -9.462 -0.490 1.00 86.69 446 HIS A O 1
ATOM 3535 N N . ARG A 1 447 ? -0.594 -9.957 -2.673 1.00 88.81 447 ARG A N 1
ATOM 3536 C CA . ARG A 1 447 ? -0.536 -11.416 -2.474 1.00 88.81 447 ARG A CA 1
ATOM 3537 C C . ARG A 1 447 ? 0.870 -11.930 -2.167 1.00 88.81 447 ARG A C 1
ATOM 3539 O O . ARG A 1 447 ? 0.995 -12.998 -1.582 1.00 88.81 447 ARG A O 1
ATOM 3546 N N . LEU A 1 448 ? 1.915 -11.193 -2.552 1.00 89.50 448 LEU A N 1
ATOM 3547 C CA . LEU A 1 448 ? 3.302 -11.592 -2.292 1.00 89.50 448 LEU A CA 1
ATOM 3548 C C . LEU A 1 448 ? 3.677 -11.367 -0.823 1.00 89.50 448 LEU A C 1
ATOM 3550 O O . LEU A 1 448 ? 3.547 -10.256 -0.310 1.00 89.50 448 LEU A O 1
ATOM 3554 N N . SER A 1 449 ? 4.202 -12.408 -0.181 1.00 88.44 449 SER A N 1
ATOM 3555 C CA . SER A 1 449 ? 4.835 -12.331 1.140 1.00 88.44 449 SER A CA 1
ATOM 3556 C C . SER A 1 449 ? 6.164 -11.568 1.105 1.00 88.44 449 SER A C 1
ATOM 3558 O O . SER A 1 449 ? 6.748 -11.356 0.040 1.00 88.44 449 SER A O 1
ATOM 3560 N N . GLY A 1 450 ? 6.703 -11.190 2.269 1.00 83.69 450 GLY A N 1
ATOM 3561 C CA . GLY A 1 450 ? 8.015 -10.532 2.357 1.00 83.69 450 GLY A CA 1
ATOM 3562 C C . GLY A 1 450 ? 9.142 -11.285 1.617 1.00 83.69 450 GLY A C 1
ATOM 3563 O O . GLY A 1 450 ? 9.814 -10.700 0.766 1.00 83.69 450 GLY A O 1
ATOM 3564 N N . PRO A 1 451 ? 9.352 -12.593 1.853 1.00 81.00 451 PRO A N 1
ATOM 3565 C CA . PRO A 1 451 ? 10.349 -13.370 1.110 1.00 81.00 451 PRO A CA 1
ATOM 3566 C C . PRO A 1 451 ? 10.094 -13.413 -0.405 1.00 81.00 451 PRO A C 1
ATOM 3568 O O . PRO A 1 451 ? 11.033 -13.329 -1.200 1.00 81.00 451 PRO A O 1
ATOM 3571 N N . GLU A 1 452 ? 8.833 -13.510 -0.827 1.00 86.56 452 GLU A N 1
ATOM 3572 C CA . GLU A 1 452 ? 8.479 -13.488 -2.247 1.00 86.56 452 GLU A CA 1
ATOM 3573 C C . GLU A 1 452 ? 8.726 -12.116 -2.879 1.00 86.56 452 GLU A C 1
ATOM 3575 O O . GLU A 1 452 ? 9.150 -12.058 -4.030 1.00 86.56 452 GLU A O 1
ATOM 3580 N N . LEU A 1 453 ? 8.558 -11.018 -2.138 1.00 88.38 453 LEU A N 1
ATOM 3581 C CA . LEU A 1 453 ? 8.927 -9.676 -2.593 1.00 88.38 453 LEU A CA 1
ATOM 3582 C C . LEU A 1 453 ? 10.440 -9.525 -2.791 1.00 88.38 453 LEU A C 1
ATOM 3584 O O . LEU A 1 453 ? 10.874 -8.891 -3.753 1.00 88.38 453 LEU A O 1
ATOM 3588 N N . LEU A 1 454 ? 11.266 -10.166 -1.959 1.00 82.38 454 LEU A N 1
ATOM 3589 C CA . LEU A 1 454 ? 12.711 -10.214 -2.198 1.00 82.38 454 LEU A CA 1
ATOM 3590 C C . LEU A 1 454 ? 13.038 -10.992 -3.483 1.00 82.38 454 LEU A C 1
ATOM 3592 O O . LEU A 1 454 ? 13.843 -10.543 -4.300 1.00 82.38 454 LEU A O 1
ATOM 3596 N N . MET A 1 455 ? 12.372 -12.127 -3.709 1.00 81.75 455 MET A N 1
ATOM 3597 C CA . MET A 1 455 ? 12.514 -12.889 -4.955 1.00 81.75 455 MET A CA 1
ATOM 3598 C C . MET A 1 455 ? 12.015 -12.110 -6.174 1.00 81.75 455 MET A C 1
ATOM 3600 O O . MET A 1 455 ? 12.634 -12.167 -7.238 1.00 81.75 455 MET A O 1
ATOM 3604 N N . PHE A 1 456 ? 10.928 -11.356 -6.023 1.00 86.81 456 PHE A N 1
ATOM 3605 C CA . PHE A 1 456 ? 10.426 -10.424 -7.021 1.00 86.81 456 PHE A CA 1
ATOM 3606 C C . PHE A 1 456 ? 11.489 -9.370 -7.360 1.00 86.81 456 PHE A C 1
ATOM 3608 O O . PHE A 1 456 ? 11.815 -9.193 -8.533 1.00 86.81 456 PHE A O 1
ATOM 3615 N N . ALA A 1 457 ? 12.106 -8.749 -6.350 1.00 84.19 457 ALA A N 1
ATOM 3616 C CA . ALA A 1 457 ? 13.178 -7.770 -6.531 1.00 84.19 457 ALA A CA 1
ATOM 3617 C C . ALA A 1 457 ? 14.376 -8.353 -7.288 1.00 84.19 457 ALA A C 1
ATOM 3619 O O . ALA A 1 457 ? 14.870 -7.740 -8.231 1.00 84.19 457 ALA A O 1
ATOM 3620 N N . LEU A 1 458 ? 14.819 -9.557 -6.913 1.00 82.12 458 LEU A N 1
ATOM 3621 C CA . LEU A 1 458 ? 15.924 -10.250 -7.578 1.00 82.12 458 LEU A CA 1
ATOM 3622 C C . LEU A 1 458 ? 15.597 -10.571 -9.039 1.00 82.12 458 LEU A C 1
ATOM 3624 O O . LEU A 1 458 ? 16.463 -10.440 -9.903 1.00 82.12 458 LEU A O 1
ATOM 3628 N N . ARG A 1 459 ? 14.348 -10.949 -9.338 1.00 84.25 459 ARG A N 1
ATOM 3629 C CA . ARG A 1 459 ? 13.887 -11.174 -10.716 1.00 84.25 459 ARG A CA 1
ATOM 3630 C C . ARG A 1 459 ? 13.885 -9.880 -11.516 1.00 84.25 459 ARG A C 1
ATOM 3632 O O . ARG A 1 459 ? 14.464 -9.873 -12.599 1.00 84.25 459 ARG A O 1
ATOM 3639 N N . VAL A 1 460 ? 13.309 -8.798 -10.979 1.00 83.56 460 VAL A N 1
ATOM 3640 C CA . VAL A 1 460 ? 13.362 -7.462 -11.599 1.00 83.56 460 VAL A CA 1
ATOM 3641 C C . VAL A 1 460 ? 14.816 -7.083 -11.869 1.00 83.56 460 VAL A C 1
ATOM 3643 O O . VAL A 1 460 ? 15.153 -6.761 -13.000 1.00 83.56 460 VAL A O 1
ATOM 3646 N N . PHE A 1 461 ? 15.701 -7.200 -10.878 1.00 83.19 461 PHE A N 1
ATOM 3647 C CA . PHE A 1 461 ? 17.121 -6.883 -11.018 1.00 83.19 461 PHE A CA 1
ATOM 3648 C C . PHE A 1 461 ? 17.806 -7.727 -12.105 1.00 83.19 461 PHE A C 1
ATOM 3650 O O . PHE A 1 461 ? 18.580 -7.201 -12.905 1.00 83.19 461 PHE A O 1
ATOM 3657 N N . ALA A 1 462 ? 17.500 -9.025 -12.180 1.00 81.62 462 ALA A N 1
ATOM 3658 C CA . ALA A 1 462 ? 18.079 -9.931 -13.167 1.00 81.62 462 ALA A CA 1
ATOM 3659 C C . ALA A 1 462 ? 17.697 -9.562 -14.609 1.00 81.62 462 ALA A C 1
ATOM 3661 O O . ALA A 1 462 ? 18.539 -9.685 -15.496 1.00 81.62 462 ALA A O 1
ATOM 3662 N N . VAL A 1 463 ? 16.478 -9.071 -14.852 1.00 82.06 463 VAL A N 1
ATOM 3663 C CA . VAL A 1 463 ? 16.014 -8.713 -16.207 1.00 82.06 463 VAL A CA 1
ATOM 3664 C C . VAL A 1 463 ? 16.138 -7.225 -16.546 1.00 82.06 463 VAL A C 1
ATOM 3666 O O . VAL A 1 463 ? 16.108 -6.866 -17.721 1.00 82.06 463 VAL A O 1
ATOM 3669 N N . ALA A 1 464 ? 16.292 -6.360 -15.544 1.00 81.44 464 ALA A N 1
ATOM 3670 C CA . ALA A 1 464 ? 16.380 -4.918 -15.727 1.00 81.44 464 ALA A CA 1
ATOM 3671 C C . ALA A 1 464 ? 17.659 -4.480 -16.460 1.00 81.44 464 ALA A C 1
ATOM 3673 O O . ALA A 1 464 ? 18.690 -5.159 -16.438 1.00 81.44 464 ALA A O 1
ATOM 3674 N N . SER A 1 465 ? 17.601 -3.299 -17.081 1.00 83.31 465 SER A N 1
ATOM 3675 C CA . SER A 1 465 ? 18.767 -2.651 -17.687 1.00 83.31 465 SER A CA 1
ATOM 3676 C C . SER A 1 465 ? 19.824 -2.296 -16.630 1.00 83.31 465 SER A C 1
ATOM 3678 O O . SER A 1 465 ? 19.522 -2.146 -15.446 1.00 83.31 465 SER A O 1
ATOM 3680 N N . ASN A 1 466 ? 21.082 -2.121 -17.052 1.00 82.19 466 ASN A N 1
ATOM 3681 C CA . ASN A 1 466 ? 22.165 -1.737 -16.136 1.00 82.19 466 ASN A CA 1
ATOM 3682 C C . ASN A 1 466 ? 21.906 -0.400 -15.426 1.00 82.19 466 ASN A C 1
ATOM 3684 O O . ASN A 1 466 ? 22.327 -0.245 -14.283 1.00 82.19 466 ASN A O 1
ATOM 3688 N N . ASP A 1 467 ? 21.189 0.525 -16.069 1.00 78.75 467 ASP A N 1
ATOM 3689 C CA . ASP A 1 467 ? 20.789 1.793 -15.455 1.00 78.75 467 ASP A CA 1
ATOM 3690 C C . ASP A 1 467 ? 19.852 1.564 -14.257 1.00 78.75 467 ASP A C 1
ATOM 3692 O O . ASP A 1 467 ? 20.159 1.968 -13.135 1.00 78.75 467 ASP A O 1
ATOM 3696 N N . ILE A 1 468 ? 18.778 0.789 -14.453 1.00 79.94 468 ILE A N 1
ATOM 3697 C CA . ILE A 1 468 ? 17.839 0.425 -13.380 1.00 79.94 468 ILE A CA 1
ATOM 3698 C C . ILE A 1 468 ? 18.560 -0.353 -12.270 1.00 79.94 468 ILE A C 1
ATOM 3700 O O . ILE A 1 468 ? 18.325 -0.100 -11.091 1.00 79.94 468 ILE A O 1
ATOM 3704 N N . ARG A 1 469 ? 19.474 -1.272 -12.616 1.00 82.06 469 ARG A N 1
ATOM 3705 C CA . ARG A 1 469 ? 20.283 -2.015 -11.631 1.00 82.06 469 ARG A CA 1
ATOM 3706 C C . ARG A 1 469 ? 21.151 -1.089 -10.782 1.00 82.06 469 ARG A C 1
ATOM 3708 O O . ARG A 1 469 ? 21.190 -1.248 -9.563 1.00 82.06 469 ARG A O 1
ATOM 3715 N N . PHE A 1 470 ? 21.840 -0.133 -11.404 1.00 78.44 470 PHE A N 1
ATOM 3716 C CA . PHE A 1 470 ? 22.674 0.825 -10.682 1.00 78.44 470 PHE A CA 1
ATOM 3717 C C . PHE A 1 470 ? 21.826 1.700 -9.759 1.00 78.44 470 PHE A C 1
ATOM 3719 O O . PHE A 1 470 ? 22.173 1.862 -8.592 1.00 78.44 470 PHE A O 1
ATOM 3726 N N . ARG A 1 471 ? 20.675 2.188 -10.239 1.00 77.50 471 ARG A N 1
ATOM 3727 C CA . ARG A 1 471 ? 19.729 2.964 -9.425 1.00 77.50 471 ARG A CA 1
ATOM 3728 C C . ARG A 1 471 ? 19.156 2.150 -8.265 1.00 77.50 471 ARG A C 1
ATOM 3730 O O . ARG A 1 471 ? 19.077 2.679 -7.166 1.00 77.50 471 ARG A O 1
ATOM 3737 N N . LEU A 1 472 ? 18.836 0.869 -8.462 1.00 76.69 472 LEU A N 1
ATOM 3738 C CA . LEU A 1 472 ? 18.409 -0.041 -7.388 1.00 76.69 472 LEU A CA 1
ATOM 3739 C C . LEU A 1 472 ? 19.484 -0.182 -6.299 1.00 76.69 472 LEU A C 1
ATOM 3741 O O . LEU A 1 472 ? 19.179 -0.040 -5.117 1.00 76.69 472 LEU A O 1
ATOM 3745 N N . ILE A 1 473 ? 20.742 -0.421 -6.689 1.00 75.06 473 ILE A N 1
ATOM 3746 C CA . ILE A 1 473 ? 21.872 -0.529 -5.749 1.00 75.06 473 ILE A CA 1
ATOM 3747 C C . ILE A 1 473 ? 22.107 0.804 -5.030 1.00 75.06 473 ILE A C 1
ATOM 3749 O O . ILE A 1 473 ? 22.275 0.830 -3.812 1.00 75.06 473 ILE A O 1
ATOM 3753 N N . ALA A 1 474 ? 22.089 1.914 -5.767 1.00 71.50 474 ALA A N 1
ATOM 3754 C CA . ALA A 1 474 ? 22.256 3.246 -5.202 1.00 71.50 474 ALA A CA 1
ATOM 3755 C C . ALA A 1 474 ? 21.120 3.592 -4.227 1.00 71.50 474 ALA A C 1
ATOM 3757 O O . ALA A 1 474 ? 21.385 4.113 -3.148 1.00 71.50 474 ALA A O 1
ATOM 3758 N N . HIS A 1 475 ? 19.871 3.251 -4.560 1.00 72.69 475 HIS A N 1
ATOM 3759 C CA . HIS A 1 475 ? 18.709 3.473 -3.698 1.00 72.69 475 HIS A CA 1
ATOM 3760 C C . HIS A 1 475 ? 18.764 2.618 -2.426 1.00 72.69 475 HIS A C 1
ATOM 3762 O O . HIS A 1 475 ? 18.366 3.081 -1.358 1.00 72.69 475 HIS A O 1
ATOM 3768 N N . LEU A 1 476 ? 19.323 1.405 -2.511 1.00 68.06 476 LEU A N 1
ATOM 3769 C CA . LEU A 1 476 ? 19.597 0.565 -1.344 1.00 68.06 476 LEU A CA 1
ATOM 3770 C C . LEU A 1 476 ? 20.658 1.189 -0.419 1.00 68.06 476 LEU A C 1
ATOM 3772 O O . LEU A 1 476 ? 20.558 1.053 0.798 1.00 68.06 476 LEU A O 1
ATOM 3776 N N . GLY A 1 477 ? 21.643 1.891 -0.988 1.00 52.97 477 GLY A N 1
ATOM 3777 C CA . GLY A 1 477 ? 22.690 2.604 -0.249 1.00 52.97 477 GLY A CA 1
ATOM 3778 C C . GLY A 1 477 ? 22.310 4.008 0.241 1.00 52.97 477 GLY A C 1
ATOM 3779 O O . GLY A 1 477 ? 23.052 4.583 1.035 1.00 52.97 477 GLY A O 1
ATOM 3780 N N . HIS A 1 478 ? 21.188 4.574 -0.214 1.00 53.78 478 HIS A N 1
ATOM 3781 C CA . HIS A 1 478 ? 20.747 5.923 0.148 1.00 53.78 478 HIS A CA 1
ATOM 3782 C C . HIS A 1 478 ? 19.930 5.914 1.452 1.00 53.78 478 HIS A C 1
ATOM 3784 O O . HIS A 1 478 ? 19.064 5.060 1.662 1.00 53.78 478 HIS A O 1
ATOM 3790 N N . GLU A 1 479 ? 20.178 6.889 2.331 1.00 50.28 479 GLU A N 1
ATOM 3791 C CA . GLU A 1 479 ? 19.548 6.976 3.654 1.00 50.28 479 GLU A CA 1
ATOM 3792 C C . GLU A 1 479 ? 18.005 6.970 3.582 1.00 50.28 479 GLU A C 1
ATOM 3794 O O . GLU A 1 479 ? 17.393 7.645 2.749 1.00 50.28 479 GLU A O 1
ATOM 3799 N N . GLY A 1 480 ? 17.375 6.199 4.479 1.00 59.88 480 GLY A N 1
ATOM 3800 C CA . GLY A 1 480 ? 15.926 6.153 4.698 1.00 59.88 480 GLY A CA 1
ATOM 3801 C C . GLY A 1 480 ? 15.231 4.899 4.159 1.00 59.88 480 GLY A C 1
ATOM 3802 O O . GLY A 1 480 ? 14.711 4.112 4.945 1.00 59.88 480 GLY A O 1
ATOM 3803 N N . ALA A 1 481 ? 15.185 4.707 2.839 1.00 56.88 481 ALA A N 1
ATOM 3804 C CA . ALA A 1 481 ? 14.367 3.647 2.229 1.00 56.88 481 ALA A CA 1
ATOM 3805 C C . ALA A 1 481 ? 15.030 2.258 2.307 1.00 56.88 481 ALA A C 1
ATOM 3807 O O . ALA A 1 481 ? 14.406 1.309 2.777 1.00 56.88 481 ALA A O 1
ATOM 3808 N N . GLY A 1 482 ? 16.307 2.139 1.915 1.00 58.50 482 GLY A N 1
ATOM 3809 C CA . GLY A 1 482 ? 17.064 0.886 2.049 1.00 58.50 482 GLY A CA 1
ATOM 3810 C C . GLY A 1 482 ? 17.258 0.467 3.510 1.00 58.50 482 GLY A C 1
ATOM 3811 O O . GLY A 1 482 ? 17.209 -0.718 3.834 1.00 58.50 482 GLY A O 1
ATOM 3812 N N . VAL A 1 483 ? 17.370 1.455 4.405 1.00 57.53 483 VAL A N 1
ATOM 3813 C CA . VAL A 1 483 ? 17.421 1.265 5.862 1.00 57.53 483 VAL A CA 1
ATOM 3814 C C . VAL A 1 483 ? 16.124 0.660 6.388 1.00 57.53 483 VAL A C 1
ATOM 3816 O O . VAL A 1 483 ? 16.197 -0.333 7.094 1.00 57.53 483 VAL A O 1
ATOM 3819 N N . ARG A 1 484 ? 14.947 1.174 5.997 1.00 61.66 484 ARG A N 1
ATOM 3820 C CA . ARG A 1 484 ? 13.655 0.604 6.423 1.00 61.66 484 ARG A CA 1
ATOM 3821 C C . ARG A 1 484 ? 13.452 -0.828 5.937 1.00 61.66 484 ARG A C 1
ATOM 3823 O O . ARG A 1 484 ? 12.950 -1.653 6.693 1.00 61.66 484 ARG A O 1
ATOM 3830 N N . VAL A 1 485 ? 13.868 -1.151 4.710 1.00 66.56 485 VAL A N 1
ATOM 3831 C CA . VAL A 1 485 ? 13.833 -2.540 4.217 1.00 66.56 485 VAL A CA 1
ATOM 3832 C C . VAL A 1 485 ? 14.777 -3.416 5.045 1.00 66.56 485 VAL A C 1
ATOM 3834 O O . VAL A 1 485 ? 14.369 -4.467 5.528 1.00 66.56 485 VAL A O 1
ATOM 3837 N N . ALA A 1 486 ? 16.014 -2.978 5.292 1.00 62.97 486 ALA A N 1
ATOM 3838 C CA . ALA A 1 486 ? 16.945 -3.723 6.138 1.00 62.97 486 ALA A CA 1
ATOM 3839 C C . ALA A 1 486 ? 16.411 -3.893 7.573 1.00 62.97 486 ALA A C 1
ATOM 3841 O O . ALA A 1 486 ? 16.434 -5.001 8.101 1.00 62.97 486 ALA A O 1
ATOM 3842 N N . GLU A 1 487 ? 15.859 -2.841 8.180 1.00 60.47 487 GLU A N 1
ATOM 3843 C CA . GLU A 1 487 ? 15.213 -2.872 9.493 1.00 60.47 487 GLU A CA 1
ATOM 3844 C C . GLU A 1 487 ? 14.055 -3.869 9.509 1.00 60.47 487 GLU A C 1
ATOM 3846 O O . GLU A 1 487 ? 14.035 -4.764 10.342 1.00 60.47 487 GLU A O 1
ATOM 3851 N N . GLN A 1 488 ? 13.115 -3.806 8.572 1.00 67.06 488 GLN A N 1
ATOM 3852 C CA . GLN A 1 488 ? 11.945 -4.687 8.599 1.00 67.06 488 GLN A CA 1
ATOM 3853 C C . GLN A 1 488 ? 12.284 -6.168 8.385 1.00 67.06 488 GLN A C 1
ATOM 3855 O O . GLN A 1 488 ? 11.578 -7.035 8.901 1.00 67.06 488 GLN A O 1
ATOM 3860 N N . TYR A 1 489 ? 13.359 -6.476 7.654 1.00 66.88 489 TYR A N 1
ATOM 3861 C CA . TYR A 1 489 ? 13.792 -7.857 7.422 1.00 66.88 489 TYR A CA 1
ATOM 3862 C C . TYR A 1 489 ? 14.753 -8.369 8.509 1.00 66.88 489 TYR A C 1
ATOM 3864 O O . TYR A 1 489 ? 14.668 -9.535 8.888 1.00 66.88 489 TYR A O 1
ATOM 3872 N N . MET A 1 490 ? 15.638 -7.525 9.050 1.00 60.75 490 MET A N 1
ATOM 3873 C CA . MET A 1 490 ? 16.609 -7.921 10.081 1.00 60.75 490 MET A CA 1
ATOM 3874 C C . MET A 1 490 ? 16.046 -7.815 11.501 1.00 60.75 490 MET A C 1
ATOM 3876 O O . MET A 1 490 ? 16.358 -8.646 12.348 1.00 60.75 490 MET A O 1
ATOM 3880 N N . TRP A 1 491 ? 15.213 -6.817 11.793 1.00 57.81 491 TRP A N 1
ATOM 3881 C CA . TRP A 1 491 ? 14.751 -6.519 13.150 1.00 57.81 491 TRP A CA 1
ATOM 3882 C C . TRP A 1 491 ? 13.929 -7.637 13.809 1.00 57.81 491 TRP A C 1
ATOM 3884 O O . TRP A 1 491 ? 14.154 -7.896 14.993 1.00 57.81 491 TRP A O 1
ATOM 3894 N N . PRO A 1 492 ? 13.027 -8.355 13.106 1.00 57.47 492 PRO A N 1
ATOM 3895 C CA . PRO A 1 492 ? 12.339 -9.512 13.682 1.00 57.47 492 PRO A CA 1
ATOM 3896 C C . PRO A 1 492 ? 13.307 -10.645 14.051 1.00 57.47 492 PRO A C 1
ATOM 3898 O O . PRO A 1 492 ? 13.180 -11.236 15.120 1.00 57.47 492 PRO A O 1
ATOM 3901 N N . LEU A 1 493 ? 14.325 -10.896 13.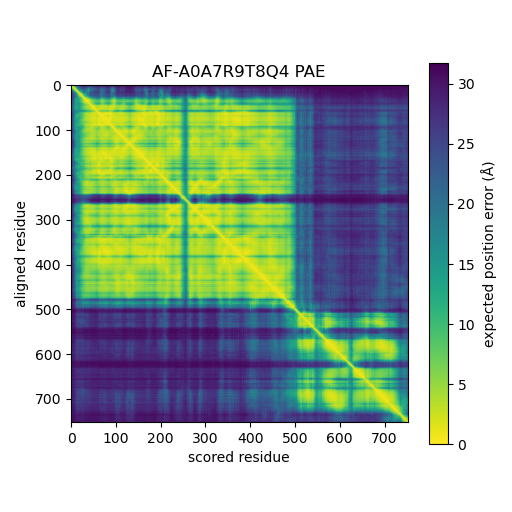217 1.00 55.47 493 LEU A N 1
ATOM 3902 C CA . LEU A 1 493 ? 15.369 -11.893 13.485 1.00 55.47 493 LEU A CA 1
ATOM 3903 C C . LEU A 1 493 ? 16.226 -11.493 14.694 1.00 55.47 493 LEU A C 1
ATOM 3905 O O . LEU A 1 493 ? 16.521 -12.325 15.548 1.00 55.47 493 LEU A O 1
ATOM 3909 N N . LEU A 1 494 ? 16.577 -10.209 14.803 1.00 51.84 494 LEU A N 1
ATOM 3910 C CA . LEU A 1 494 ? 17.335 -9.666 15.933 1.00 51.84 494 LEU A CA 1
ATOM 3911 C C . LEU A 1 494 ? 16.522 -9.703 17.239 1.00 51.84 494 LEU A C 1
ATOM 3913 O O . LEU A 1 494 ? 17.059 -10.091 18.277 1.00 51.84 494 LEU A O 1
ATOM 3917 N N . ARG A 1 495 ? 15.216 -9.397 17.192 1.00 50.22 495 ARG A N 1
ATOM 3918 C CA . ARG A 1 495 ? 14.300 -9.549 18.337 1.00 50.22 495 ARG A CA 1
ATOM 3919 C C . ARG A 1 495 ? 14.145 -11.007 18.766 1.00 50.22 495 ARG A C 1
ATOM 3921 O O . ARG A 1 495 ? 14.230 -11.286 19.959 1.00 50.22 495 ARG A O 1
ATOM 3928 N N . ALA A 1 496 ? 13.972 -11.931 17.819 1.00 50.03 496 ALA A N 1
ATOM 3929 C CA . ALA A 1 496 ? 13.918 -13.367 18.099 1.00 50.03 496 ALA A CA 1
ATOM 3930 C C . ALA A 1 496 ? 15.230 -13.889 18.716 1.00 50.03 496 ALA A C 1
ATOM 3932 O O . ALA A 1 496 ? 15.208 -14.795 19.544 1.00 50.03 496 ALA A O 1
ATOM 3933 N N . ALA A 1 497 ? 16.362 -13.271 18.368 1.00 41.91 497 ALA A N 1
ATOM 3934 C CA . ALA A 1 497 ? 17.673 -13.537 18.955 1.00 41.91 497 ALA A CA 1
ATOM 3935 C C . ALA A 1 497 ? 17.931 -12.806 20.294 1.00 41.91 497 ALA A C 1
ATOM 3937 O O . ALA A 1 497 ? 19.044 -12.865 20.816 1.00 41.91 497 ALA A O 1
ATOM 3938 N N . GLY A 1 498 ? 16.938 -12.107 20.861 1.00 37.28 498 GLY A N 1
ATOM 3939 C CA . GLY A 1 498 ? 17.051 -11.420 22.154 1.00 37.28 498 GLY A CA 1
ATOM 3940 C C . GLY A 1 498 ? 17.869 -10.122 22.132 1.00 37.28 498 GLY A C 1
ATOM 3941 O O . GLY A 1 498 ? 18.215 -9.595 23.190 1.00 37.28 498 GLY A O 1
ATOM 3942 N N . LEU A 1 499 ? 18.182 -9.583 20.950 1.00 45.44 499 LEU A N 1
ATOM 3943 C CA . LEU A 1 499 ? 18.907 -8.324 20.789 1.00 45.44 499 LEU A CA 1
ATOM 3944 C C . LEU A 1 499 ? 17.899 -7.169 20.790 1.00 45.44 499 LEU A C 1
ATOM 3946 O O . LEU A 1 499 ? 17.299 -6.830 19.773 1.00 45.44 499 LEU A O 1
ATOM 3950 N N . THR A 1 500 ? 17.679 -6.567 21.957 1.00 39.78 500 THR A N 1
ATOM 3951 C CA . THR A 1 500 ? 16.909 -5.325 22.062 1.00 39.78 500 THR A CA 1
ATOM 3952 C C . THR A 1 500 ? 17.767 -4.144 21.605 1.00 39.78 500 THR A C 1
ATOM 3954 O O . THR A 1 500 ? 18.930 -4.015 21.994 1.00 39.78 500 THR A O 1
ATOM 3957 N N . ALA A 1 501 ? 17.196 -3.235 20.806 1.00 37.75 501 ALA A N 1
ATOM 3958 C CA . ALA A 1 501 ? 17.742 -1.881 20.697 1.00 37.75 501 ALA A CA 1
ATOM 3959 C C . ALA A 1 501 ? 17.658 -1.303 22.103 1.00 37.75 501 ALA A C 1
ATOM 3961 O O . ALA A 1 501 ? 16.569 -1.181 22.671 1.00 37.75 501 ALA A O 1
ATOM 3962 N N . GLY A 1 502 ? 18.814 -1.020 22.692 1.00 32.59 502 GLY A N 1
ATOM 3963 C CA . GLY A 1 502 ? 18.896 -0.495 24.039 1.00 32.59 502 GLY A CA 1
ATOM 3964 C C . GLY A 1 502 ? 18.100 0.801 24.165 1.00 32.59 502 GLY A C 1
ATOM 3965 O O . GLY A 1 502 ? 18.519 1.846 23.684 1.00 32.59 502 GLY A O 1
ATOM 3966 N N . ARG A 1 503 ? 16.988 0.743 24.901 1.00 33.03 503 ARG A N 1
ATOM 3967 C CA . ARG A 1 503 ? 16.609 1.815 25.835 1.00 33.03 503 ARG A CA 1
ATOM 3968 C C . ARG A 1 503 ? 17.060 1.514 27.273 1.00 33.03 503 ARG A C 1
ATOM 3970 O O . ARG A 1 503 ? 16.683 2.226 28.193 1.00 33.03 503 ARG A O 1
ATOM 3977 N N . GLY A 1 504 ? 17.907 0.503 27.475 1.00 31.20 504 GLY A N 1
ATOM 3978 C CA . GLY A 1 504 ? 18.513 0.194 28.770 1.00 31.20 504 GLY A CA 1
ATOM 3979 C C . GLY A 1 504 ? 19.880 -0.464 28.599 1.00 31.20 504 GLY A C 1
ATOM 3980 O O . GLY A 1 504 ? 19.960 -1.586 28.114 1.00 31.20 504 GLY A O 1
ATOM 3981 N N . GLY A 1 505 ? 20.941 0.250 28.975 1.00 34.34 505 GLY A N 1
ATOM 3982 C CA . GLY A 1 505 ? 22.347 -0.160 28.868 1.00 34.34 505 GLY A CA 1
ATOM 3983 C C . GLY A 1 505 ? 23.160 0.915 28.147 1.00 34.34 505 GLY A C 1
ATOM 3984 O O . GLY A 1 505 ? 22.769 1.312 27.054 1.00 34.34 505 GLY A O 1
ATOM 3985 N N . MET A 1 506 ? 24.230 1.427 28.776 1.00 43.03 506 MET A N 1
ATOM 3986 C CA . MET A 1 506 ? 25.096 2.492 28.236 1.00 43.03 506 MET A CA 1
ATOM 3987 C C . MET A 1 506 ? 25.571 2.112 26.827 1.00 43.03 506 MET A C 1
ATOM 3989 O O . MET A 1 506 ? 26.467 1.291 26.671 1.00 43.03 506 MET A O 1
ATOM 3993 N N . ALA A 1 507 ? 24.928 2.674 25.806 1.00 49.91 507 ALA A N 1
ATOM 3994 C CA . ALA A 1 507 ? 25.410 2.674 24.436 1.00 49.91 507 ALA A CA 1
ATOM 3995 C C . ALA A 1 507 ? 26.331 3.888 24.266 1.00 49.91 507 ALA A C 1
ATOM 3997 O O . ALA A 1 507 ? 26.073 4.941 24.849 1.00 49.91 507 ALA A O 1
ATOM 3998 N N . SER A 1 508 ? 27.404 3.740 23.494 1.00 52.75 508 SER A N 1
ATOM 3999 C CA . SER A 1 508 ? 28.272 4.860 23.126 1.00 52.75 508 SER A CA 1
ATOM 4000 C C . SER A 1 508 ? 27.520 5.840 22.212 1.00 52.75 508 SER A C 1
ATOM 4002 O O . SER A 1 508 ? 26.704 5.415 21.396 1.00 52.75 508 SER A O 1
ATOM 4004 N N . ASP A 1 509 ? 27.819 7.142 22.306 1.00 59.25 509 ASP A N 1
ATOM 4005 C CA . ASP A 1 509 ? 27.304 8.177 21.386 1.00 59.25 509 ASP A CA 1
ATOM 4006 C C . ASP A 1 509 ? 27.889 8.048 19.959 1.00 59.25 509 ASP A C 1
ATOM 4008 O O . ASP A 1 509 ? 27.479 8.750 19.030 1.00 59.25 509 ASP A O 1
ATOM 4012 N N . ARG A 1 510 ? 28.860 7.146 19.751 1.00 67.00 510 ARG A N 1
ATOM 4013 C CA . ARG A 1 510 ? 29.480 6.870 18.451 1.00 67.00 510 ARG A CA 1
ATOM 4014 C C . ARG A 1 510 ? 28.635 5.880 17.641 1.00 67.00 510 ARG A C 1
ATOM 4016 O O . ARG A 1 510 ? 28.414 4.747 18.063 1.00 67.00 510 ARG A O 1
ATOM 4023 N N . ARG A 1 511 ? 28.261 6.259 16.415 1.00 68.25 511 ARG A N 1
ATOM 4024 C CA . ARG A 1 511 ? 27.637 5.353 15.431 1.00 68.25 511 ARG A CA 1
ATOM 4025 C C . ARG A 1 511 ? 28.629 4.303 14.921 1.00 68.25 511 ARG A C 1
ATOM 4027 O O . ARG A 1 511 ? 29.803 4.598 14.688 1.00 68.25 511 ARG A O 1
ATOM 4034 N N . ALA A 1 512 ? 28.151 3.084 14.716 1.00 69.06 512 ALA A N 1
ATOM 4035 C CA . ALA A 1 512 ? 28.927 2.000 14.146 1.00 69.06 512 ALA A CA 1
ATOM 4036 C C . ALA A 1 512 ? 29.137 2.231 12.637 1.00 69.06 512 ALA A C 1
ATOM 4038 O O . ALA A 1 512 ? 28.193 2.429 11.884 1.00 69.06 512 ALA A O 1
ATOM 4039 N N . GLY A 1 513 ? 30.379 2.195 12.162 1.00 60.97 513 GLY A N 1
ATOM 4040 C CA . GLY A 1 513 ? 30.728 2.408 10.755 1.00 60.97 513 GLY A CA 1
ATOM 4041 C C . GLY A 1 513 ? 30.357 1.254 9.813 1.00 60.97 513 GLY A C 1
ATOM 4042 O O . GLY A 1 513 ? 30.302 1.469 8.608 1.00 60.97 513 GLY A O 1
ATOM 4043 N N . TRP A 1 514 ? 30.103 0.042 10.324 1.00 55.62 514 TRP A N 1
ATOM 4044 C CA . TRP A 1 514 ? 29.645 -1.100 9.505 1.00 55.62 514 TRP A CA 1
ATOM 4045 C C . TRP A 1 514 ? 28.137 -1.080 9.244 1.00 55.62 514 TRP A C 1
ATOM 4047 O O . TRP A 1 514 ? 27.682 -1.590 8.224 1.00 55.62 514 TRP A O 1
ATOM 4057 N N . LEU A 1 515 ? 27.375 -0.508 10.177 1.00 60.56 515 LEU A N 1
ATOM 4058 C CA . LEU A 1 515 ? 25.941 -0.303 10.072 1.00 60.56 515 LEU A CA 1
ATOM 4059 C C . LEU A 1 515 ? 25.626 1.039 10.742 1.00 60.56 515 LEU A C 1
ATOM 4061 O O . LEU A 1 515 ? 25.407 1.066 11.955 1.00 60.56 515 LEU A O 1
ATOM 4065 N N . PRO A 1 516 ? 25.606 2.147 9.972 1.00 52.09 516 PRO A N 1
ATOM 4066 C CA . PRO A 1 516 ? 25.522 3.520 10.496 1.00 52.09 516 PRO A CA 1
ATOM 4067 C C . PRO A 1 516 ? 24.304 3.825 11.382 1.00 52.09 516 PRO A C 1
ATOM 4069 O O . PRO A 1 516 ? 24.233 4.897 11.976 1.00 52.09 516 PRO A O 1
ATOM 4072 N N . MET A 1 517 ? 23.352 2.894 11.459 1.00 53.78 517 MET A N 1
ATOM 4073 C CA . MET A 1 517 ? 22.099 2.982 12.208 1.00 53.78 517 MET A CA 1
ATOM 4074 C C . MET A 1 517 ? 22.203 2.422 13.635 1.00 53.78 517 MET A C 1
ATOM 4076 O O . MET A 1 517 ? 21.321 2.669 14.452 1.00 53.78 517 MET A O 1
ATOM 4080 N N . LEU A 1 518 ? 23.266 1.675 13.953 1.00 54.19 518 LEU A N 1
ATOM 4081 C CA . LEU A 1 518 ? 23.520 1.163 15.298 1.00 54.19 518 LEU A CA 1
ATOM 4082 C C . LEU A 1 518 ? 24.560 2.023 16.007 1.00 54.19 518 LEU A C 1
ATOM 4084 O O . LEU A 1 518 ? 25.526 2.483 15.400 1.00 54.19 518 LEU A O 1
ATOM 4088 N N . ASN A 1 519 ? 24.398 2.191 17.316 1.00 68.62 519 ASN A N 1
ATOM 4089 C CA . ASN A 1 519 ? 25.485 2.688 18.147 1.00 68.62 519 ASN A CA 1
ATOM 4090 C C . ASN A 1 519 ? 26.537 1.590 18.290 1.00 68.62 519 ASN A C 1
ATOM 4092 O O . ASN A 1 519 ? 26.206 0.415 18.473 1.00 68.62 519 ASN A O 1
ATOM 4096 N N . ALA A 1 520 ? 27.804 1.978 18.201 1.00 67.81 520 ALA A N 1
ATOM 4097 C CA . ALA A 1 520 ? 28.893 1.082 18.533 1.00 67.81 520 ALA A CA 1
ATOM 4098 C C . ALA A 1 520 ? 28.785 0.681 20.022 1.00 67.81 520 ALA A C 1
ATOM 4100 O O . ALA A 1 520 ? 28.365 1.496 20.854 1.00 67.81 520 ALA A O 1
ATOM 4101 N N . PRO A 1 521 ? 29.142 -0.562 20.388 1.00 73.69 521 PRO A N 1
ATOM 4102 C CA . PRO A 1 521 ? 29.365 -0.922 21.786 1.00 73.69 521 PRO A CA 1
ATOM 4103 C C . PRO A 1 521 ? 30.363 0.037 22.450 1.00 73.69 521 PRO A C 1
ATOM 4105 O O . PRO A 1 521 ? 31.259 0.551 21.784 1.00 73.69 521 PRO A O 1
ATOM 4108 N N . VAL A 1 522 ? 30.233 0.267 23.760 1.00 73.56 522 VAL A N 1
ATOM 4109 C CA . VAL A 1 522 ? 31.148 1.157 24.507 1.00 73.56 522 VAL A CA 1
ATOM 4110 C C . VAL A 1 522 ? 32.581 0.629 24.479 1.00 73.56 522 VAL A C 1
ATOM 4112 O O . VAL A 1 522 ? 33.524 1.412 24.470 1.00 73.56 522 VAL A O 1
ATOM 4115 N N . GLU A 1 523 ? 32.740 -0.690 24.409 1.00 74.44 523 GLU A N 1
ATOM 4116 C CA . GLU A 1 523 ? 34.031 -1.363 24.304 1.00 74.44 523 GLU A CA 1
ATOM 4117 C C . GLU A 1 523 ? 34.687 -1.191 22.920 1.00 74.44 523 GLU A C 1
ATOM 4119 O O . GLU A 1 523 ? 35.889 -1.398 22.792 1.00 74.44 523 GLU A O 1
ATOM 4124 N N . LEU A 1 524 ? 33.922 -0.807 21.890 1.00 77.88 524 LEU A N 1
ATOM 4125 C CA . LEU A 1 524 ? 34.395 -0.558 20.525 1.00 77.88 524 LEU A CA 1
ATOM 4126 C C . LEU A 1 524 ? 34.394 0.948 20.228 1.00 77.88 524 LEU A C 1
ATOM 4128 O O . LEU A 1 524 ? 33.554 1.488 19.501 1.00 77.88 524 LEU A O 1
ATOM 4132 N N . ASP A 1 525 ? 35.352 1.641 20.837 1.00 76.81 525 ASP A N 1
ATOM 4133 C CA . ASP A 1 525 ? 35.528 3.092 20.749 1.00 76.81 525 ASP A CA 1
ATOM 4134 C C . ASP A 1 525 ? 36.219 3.558 19.454 1.00 76.81 525 ASP A C 1
ATOM 4136 O O . ASP A 1 525 ? 36.349 4.762 19.215 1.00 76.81 525 ASP A O 1
ATOM 4140 N N . GLY A 1 526 ? 36.636 2.608 18.609 1.00 78.12 526 GLY A N 1
ATOM 4141 C CA . GLY A 1 526 ? 37.422 2.740 17.386 1.00 78.12 526 GLY A CA 1
ATOM 4142 C C . GLY A 1 526 ? 38.797 3.361 17.516 1.00 78.12 526 GLY A C 1
ATOM 4143 O O . GLY A 1 526 ? 39.303 3.896 16.532 1.00 78.12 526 GLY A O 1
ATOM 4144 N N . SER A 1 527 ? 39.405 3.245 18.693 1.00 81.12 527 SER A N 1
ATOM 4145 C CA . SER A 1 527 ? 40.854 3.363 18.866 1.00 81.12 527 SER A CA 1
ATOM 4146 C C . SER A 1 527 ? 41.605 2.186 18.222 1.00 81.12 527 SER A C 1
ATOM 4148 O O . SER A 1 527 ? 42.751 2.326 17.788 1.00 81.12 527 SER A O 1
ATOM 4150 N N . LEU A 1 528 ? 40.955 1.020 18.113 1.00 82.38 528 LEU A N 1
ATOM 4151 C CA . LEU A 1 528 ? 41.556 -0.197 17.575 1.00 82.38 528 LEU A CA 1
ATOM 4152 C C . LEU A 1 528 ? 41.590 -0.207 16.029 1.00 82.38 528 LEU A C 1
ATOM 4154 O O . LEU A 1 528 ? 40.621 0.184 15.376 1.00 82.38 528 LEU A O 1
ATOM 4158 N N . PRO A 1 529 ? 42.666 -0.725 15.397 1.00 82.19 529 PRO A N 1
ATOM 4159 C CA . PRO A 1 529 ? 42.756 -0.798 13.936 1.00 82.19 529 PRO A CA 1
ATOM 4160 C C . PRO A 1 529 ? 41.613 -1.617 13.308 1.00 82.19 529 PRO A C 1
ATOM 4162 O O . PRO A 1 529 ? 41.450 -2.807 13.590 1.00 82.19 529 PRO A O 1
ATOM 4165 N N . GLY A 1 530 ? 40.831 -1.012 12.414 1.00 77.12 530 GLY A N 1
ATOM 4166 C CA . GLY A 1 530 ? 39.691 -1.681 11.770 1.00 77.12 530 GLY A CA 1
ATOM 4167 C C . GLY A 1 530 ? 38.459 -1.871 12.666 1.00 77.12 530 GLY A C 1
ATOM 4168 O O . GLY A 1 530 ? 37.570 -2.655 12.309 1.00 77.12 530 GLY A O 1
ATOM 4169 N N . ASP A 1 531 ? 38.397 -1.173 13.801 1.00 85.06 531 ASP A N 1
ATOM 4170 C CA . ASP A 1 531 ? 37.200 -1.091 14.628 1.00 85.06 531 ASP A CA 1
ATOM 4171 C C . ASP A 1 531 ? 36.209 -0.055 14.074 1.00 85.06 531 ASP A C 1
ATOM 4173 O O . ASP A 1 531 ? 36.441 1.156 14.016 1.00 85.06 531 ASP A O 1
ATOM 4177 N N . VAL A 1 532 ? 35.070 -0.587 13.646 1.00 80.88 532 VAL A N 1
ATOM 4178 C CA . VAL A 1 532 ? 33.924 0.155 13.129 1.00 80.88 532 VAL A CA 1
ATOM 4179 C C . VAL A 1 532 ? 32.682 -0.075 13.995 1.00 80.88 532 VAL A C 1
ATOM 4181 O O . VAL A 1 532 ? 31.587 0.230 13.548 1.00 80.88 532 VAL A O 1
ATOM 4184 N N . GLY A 1 533 ? 32.808 -0.618 15.208 1.00 74.38 533 GLY A N 1
ATOM 4185 C CA . GLY A 1 533 ? 31.675 -0.935 16.083 1.00 74.38 533 GLY A CA 1
ATOM 4186 C C . GLY A 1 533 ? 30.924 -2.219 15.714 1.00 74.38 533 GLY A C 1
ATOM 4187 O O . GLY A 1 533 ? 29.735 -2.328 16.011 1.00 74.38 533 GLY A O 1
ATOM 4188 N N . PHE A 1 534 ? 31.571 -3.161 15.011 1.00 78.88 534 PHE A N 1
ATOM 4189 C CA . PHE A 1 534 ? 30.975 -4.440 14.589 1.00 78.88 534 PHE A CA 1
ATOM 4190 C C . PHE A 1 534 ? 30.973 -5.453 15.732 1.00 78.88 534 PHE A C 1
ATOM 4192 O O . PHE A 1 534 ? 31.971 -6.125 15.969 1.00 78.88 534 PHE A O 1
ATOM 4199 N N . ASP A 1 535 ? 29.831 -5.584 16.405 1.00 70.50 535 ASP A N 1
ATOM 4200 C CA . ASP A 1 535 ? 29.568 -6.674 17.346 1.00 70.50 535 ASP A CA 1
ATOM 4201 C C . ASP A 1 535 ? 28.071 -7.045 17.370 1.00 70.50 535 ASP A C 1
ATOM 4203 O O . ASP A 1 535 ? 27.373 -6.803 18.357 1.00 70.50 535 ASP A O 1
ATOM 4207 N N . PRO A 1 536 ? 27.530 -7.610 16.273 1.00 62.19 536 PRO A N 1
ATOM 4208 C CA . PRO A 1 536 ? 26.109 -7.955 16.189 1.00 62.19 536 PRO A CA 1
ATOM 4209 C C . PRO A 1 536 ? 25.702 -9.023 17.206 1.00 62.19 536 PRO A C 1
ATOM 4211 O O . PRO A 1 536 ? 24.529 -9.131 17.550 1.00 62.19 536 PRO A O 1
ATOM 4214 N N . VAL A 1 537 ? 26.660 -9.823 17.678 1.00 62.97 537 VAL A N 1
ATOM 4215 C CA . VAL A 1 537 ? 26.396 -10.917 18.605 1.00 62.97 537 VAL A CA 1
ATOM 4216 C C . VAL A 1 537 ? 26.660 -10.496 20.039 1.00 62.97 537 VAL A C 1
ATOM 4218 O O . VAL A 1 537 ? 26.125 -11.167 20.900 1.00 62.97 537 VAL A O 1
ATOM 4221 N N . GLY A 1 538 ? 27.372 -9.411 20.351 1.00 63.62 538 GLY A N 1
ATOM 4222 C CA . GLY A 1 538 ? 27.640 -8.981 21.731 1.00 63.62 538 GLY A CA 1
ATOM 4223 C C . GLY A 1 538 ? 28.808 -9.729 22.389 1.00 63.62 538 GLY A C 1
ATOM 4224 O O . GLY A 1 538 ? 28.733 -10.065 23.573 1.00 63.62 538 GLY A O 1
ATOM 4225 N N . PHE A 1 539 ? 29.840 -10.089 21.623 1.00 67.75 539 PHE A N 1
ATOM 4226 C CA . PHE A 1 539 ? 31.047 -10.755 22.115 1.00 67.75 539 PHE A CA 1
ATOM 4227 C C . PHE A 1 539 ? 31.945 -9.851 22.963 1.00 67.75 539 PHE A C 1
ATOM 4229 O O . PHE A 1 539 ? 32.660 -10.375 23.821 1.00 67.75 539 PHE A O 1
ATOM 4236 N N . THR A 1 540 ? 31.913 -8.532 22.758 1.00 67.44 540 THR A N 1
ATOM 4237 C CA . THR A 1 540 ? 32.795 -7.589 23.467 1.00 67.44 540 THR A CA 1
ATOM 4238 C C . THR A 1 540 ? 32.322 -7.279 24.883 1.00 67.44 540 THR A C 1
ATOM 4240 O O . THR A 1 540 ? 33.115 -6.819 25.698 1.00 67.44 540 THR A O 1
ATOM 4243 N N . ARG A 1 541 ? 31.058 -7.580 25.203 1.00 63.84 541 ARG A N 1
ATOM 4244 C CA . ARG A 1 541 ? 30.449 -7.302 26.507 1.00 63.84 541 ARG A CA 1
ATOM 4245 C C . ARG A 1 541 ? 30.980 -8.221 27.619 1.00 63.84 541 ARG A C 1
ATOM 4247 O O . ARG A 1 541 ? 31.012 -9.452 27.480 1.00 63.84 541 ARG A O 1
ATOM 4254 N N . GLU A 1 542 ? 31.375 -7.635 28.750 1.00 56.84 542 GLU A N 1
ATOM 4255 C CA . GLU A 1 542 ? 31.930 -8.367 29.904 1.00 56.84 542 GLU A CA 1
ATOM 4256 C C . GLU A 1 542 ? 30.864 -9.080 30.764 1.00 56.84 542 GLU A C 1
ATOM 4258 O O . GLU A 1 542 ? 31.140 -10.108 31.386 1.00 56.84 542 GLU A O 1
ATOM 4263 N N . ASP A 1 543 ? 29.631 -8.577 30.775 1.00 51.72 543 ASP A N 1
ATOM 4264 C CA . ASP A 1 543 ? 28.517 -8.987 31.646 1.00 51.72 543 ASP A CA 1
ATOM 4265 C C . ASP A 1 543 ? 27.828 -10.307 31.239 1.00 51.72 543 ASP A C 1
ATOM 4267 O O . ASP A 1 543 ? 27.147 -10.943 32.049 1.00 51.72 543 ASP A O 1
ATOM 4271 N N . ARG A 1 544 ? 28.071 -10.814 30.025 1.00 48.62 544 ARG A N 1
ATOM 4272 C CA . ARG A 1 544 ? 27.460 -12.067 29.538 1.00 48.62 544 ARG A CA 1
ATOM 4273 C C . ARG A 1 544 ? 27.910 -13.354 30.227 1.00 48.62 544 ARG A C 1
ATOM 4275 O O . ARG A 1 544 ? 27.276 -14.387 30.026 1.00 48.62 544 ARG A O 1
ATOM 4282 N N . ARG A 1 545 ? 28.965 -13.329 31.045 1.00 46.19 545 ARG A N 1
ATOM 4283 C CA . ARG A 1 545 ? 29.320 -14.491 31.883 1.00 46.19 545 ARG A CA 1
ATOM 4284 C C . ARG A 1 545 ? 28.349 -14.694 33.058 1.00 46.19 545 ARG A C 1
ATOM 4286 O O . ARG A 1 545 ? 28.400 -15.756 33.670 1.00 46.19 545 ARG A O 1
ATOM 4293 N N . ALA A 1 546 ? 27.478 -13.728 33.379 1.00 42.06 546 ALA A N 1
ATOM 4294 C CA . ALA A 1 546 ? 26.744 -13.730 34.647 1.00 42.06 546 ALA A CA 1
ATOM 4295 C C . ALA A 1 546 ? 25.222 -13.986 34.573 1.00 42.06 546 ALA A C 1
ATOM 4297 O O . ALA A 1 546 ? 24.643 -14.271 35.618 1.00 42.06 546 ALA A O 1
ATOM 4298 N N . ALA A 1 547 ? 24.555 -13.891 33.414 1.00 39.81 547 ALA A N 1
ATOM 4299 C CA . ALA A 1 547 ? 23.094 -13.695 33.419 1.00 39.81 547 ALA A CA 1
ATOM 4300 C C . ALA A 1 547 ? 22.200 -14.915 33.112 1.00 39.81 547 ALA A C 1
ATOM 4302 O O . ALA A 1 547 ? 21.105 -14.966 33.663 1.00 39.81 547 ALA A O 1
ATOM 4303 N N . ASP A 1 548 ? 22.590 -15.894 32.286 1.00 39.72 548 ASP A N 1
ATOM 4304 C CA . ASP A 1 548 ? 21.615 -16.933 31.879 1.00 39.72 548 ASP A CA 1
ATOM 4305 C C . ASP A 1 548 ? 22.158 -18.351 31.645 1.00 39.72 548 ASP A C 1
ATOM 4307 O O . ASP A 1 548 ? 21.374 -19.267 31.406 1.00 39.72 548 ASP A O 1
ATOM 4311 N N . GLY A 1 549 ? 23.475 -18.575 31.715 1.00 43.28 549 GLY A N 1
ATOM 4312 C CA . GLY A 1 549 ? 24.059 -19.900 31.463 1.00 43.28 549 GLY A CA 1
ATOM 4313 C C . GLY A 1 549 ? 23.745 -20.492 30.077 1.00 43.28 549 GLY A C 1
ATOM 4314 O O . GLY A 1 549 ? 24.015 -21.670 29.856 1.00 43.28 549 GLY A O 1
ATOM 4315 N N . SER A 1 550 ? 23.194 -19.699 29.150 1.00 41.44 550 SER A N 1
ATOM 4316 C CA . SER A 1 550 ? 22.690 -20.142 27.843 1.00 41.44 550 SER A CA 1
ATOM 4317 C C . SER A 1 550 ? 23.471 -19.562 26.659 1.00 41.44 550 SER A C 1
ATOM 4319 O O . SER A 1 550 ? 23.272 -19.966 25.514 1.00 41.44 550 SER A O 1
ATOM 4321 N N . GLY A 1 551 ? 24.415 -18.655 26.916 1.00 38.38 551 GLY A N 1
ATOM 4322 C CA . GLY A 1 551 ? 25.309 -18.144 25.885 1.00 38.38 551 GLY A CA 1
ATOM 4323 C C . GLY A 1 551 ? 26.271 -19.210 25.348 1.00 38.38 551 GLY A C 1
ATOM 4324 O O . GLY A 1 551 ? 26.785 -20.047 26.091 1.00 38.38 551 GLY A O 1
ATOM 4325 N N . LEU A 1 552 ? 26.632 -19.086 24.068 1.00 37.94 552 LEU A N 1
ATOM 4326 C CA . LEU A 1 552 ? 27.738 -19.781 23.381 1.00 37.94 552 LEU A CA 1
ATOM 4327 C C . LEU A 1 552 ? 29.133 -19.642 24.061 1.00 37.94 552 LEU A C 1
ATOM 4329 O O . LEU A 1 552 ? 30.147 -20.007 23.474 1.00 37.94 552 LEU A O 1
ATOM 4333 N N . GLY A 1 553 ? 29.219 -19.115 25.289 1.00 41.16 553 GLY A N 1
ATOM 4334 C CA . GLY A 1 553 ? 30.428 -19.021 26.116 1.00 41.16 553 GLY A CA 1
ATOM 4335 C C . GLY A 1 553 ? 30.831 -20.327 26.818 1.00 41.16 553 GLY A C 1
ATOM 4336 O O . GLY A 1 553 ? 31.765 -20.325 27.613 1.00 41.16 553 GLY A O 1
ATOM 4337 N N . THR A 1 554 ? 30.156 -21.440 26.526 1.00 42.28 554 THR A N 1
ATOM 4338 C CA . THR A 1 554 ? 30.416 -22.786 27.074 1.00 42.28 554 THR A CA 1
ATOM 4339 C C . THR A 1 554 ? 31.618 -23.510 26.454 1.00 42.28 554 THR A C 1
ATOM 4341 O O . THR A 1 554 ? 31.950 -24.608 26.891 1.00 42.28 554 THR A O 1
ATOM 4344 N N . TRP A 1 555 ? 32.299 -22.920 25.465 1.00 44.59 555 TRP A N 1
ATOM 4345 C CA . TRP A 1 555 ? 33.462 -23.540 24.811 1.00 44.59 555 TRP A CA 1
ATOM 4346 C C . TRP A 1 555 ? 34.788 -23.364 25.562 1.00 44.59 555 TRP A C 1
ATOM 4348 O O . TRP A 1 555 ? 35.770 -24.023 25.223 1.00 44.59 555 TRP A O 1
ATOM 4358 N N . LEU A 1 556 ? 34.838 -22.500 26.580 1.00 46.47 556 LEU A N 1
ATOM 4359 C CA . LEU A 1 556 ? 36.023 -22.360 27.422 1.00 46.47 556 LEU A CA 1
ATOM 4360 C C . LEU A 1 556 ? 35.978 -23.390 28.562 1.00 46.47 556 LEU A C 1
ATOM 4362 O O . LEU A 1 556 ? 34.929 -23.550 29.191 1.00 46.47 556 LEU A O 1
ATOM 4366 N N . PRO A 1 557 ? 37.093 -24.086 28.856 1.00 42.84 557 PRO A N 1
ATOM 4367 C CA . PRO A 1 557 ? 37.142 -25.059 29.939 1.00 42.84 557 PRO A CA 1
ATOM 4368 C C . PRO A 1 557 ? 36.670 -24.448 31.270 1.00 42.84 557 PRO A C 1
ATOM 4370 O O . PRO A 1 557 ? 37.020 -23.298 31.567 1.00 42.84 557 PRO A O 1
ATOM 4373 N N . PRO A 1 558 ? 35.928 -25.195 32.109 1.00 42.53 558 PRO A N 1
ATOM 4374 C CA . PRO A 1 558 ? 35.558 -24.734 33.442 1.00 42.53 558 PRO A CA 1
ATOM 4375 C C . PRO A 1 558 ? 36.803 -24.295 34.228 1.00 42.53 558 PRO A C 1
ATOM 4377 O O . PRO A 1 558 ? 37.733 -25.081 34.404 1.00 42.53 558 PRO A O 1
ATOM 4380 N N . GLY A 1 559 ? 36.828 -23.040 34.687 1.00 46.44 559 GLY A N 1
ATOM 4381 C CA . GLY A 1 559 ? 37.960 -22.465 35.428 1.00 46.44 559 GLY A CA 1
ATOM 4382 C C . GLY A 1 559 ? 38.975 -21.670 34.595 1.00 46.44 559 GLY A C 1
ATOM 4383 O O . GLY A 1 559 ? 39.957 -21.199 35.162 1.00 46.44 559 GLY A O 1
ATOM 4384 N N . TYR A 1 560 ? 38.754 -21.478 33.287 1.00 49.66 560 TYR A N 1
ATOM 4385 C CA . TYR A 1 560 ? 39.611 -20.622 32.458 1.00 49.66 560 TYR A CA 1
ATOM 4386 C C . TYR A 1 560 ? 39.310 -19.126 32.677 1.00 49.66 560 TYR A C 1
ATOM 4388 O O . TYR A 1 560 ? 38.278 -18.590 32.245 1.00 49.66 560 TYR A O 1
ATOM 4396 N N . ASP A 1 561 ? 40.227 -18.442 33.361 1.00 55.03 561 ASP A N 1
ATOM 4397 C CA . ASP A 1 561 ? 40.187 -16.996 33.554 1.00 55.03 561 ASP A CA 1
ATOM 4398 C C . ASP A 1 561 ? 40.922 -16.271 32.417 1.00 55.03 561 ASP A C 1
ATOM 4400 O O . ASP A 1 561 ? 42.150 -16.252 32.355 1.00 55.03 561 ASP A O 1
ATOM 4404 N N . GLU A 1 562 ? 40.157 -15.642 31.524 1.00 53.94 562 GLU A N 1
ATOM 4405 C CA . GLU A 1 562 ? 40.679 -14.835 30.412 1.00 53.94 562 GLU A CA 1
ATOM 4406 C C . GLU A 1 562 ? 41.561 -13.675 30.918 1.00 53.94 562 GLU A C 1
ATOM 4408 O O . GLU A 1 562 ? 42.531 -13.313 30.248 1.00 53.94 562 GLU A O 1
ATOM 4413 N N . LYS A 1 563 ? 41.290 -13.167 32.137 1.00 52.62 563 LYS A N 1
ATOM 4414 C CA . LYS A 1 563 ? 42.049 -12.081 32.785 1.00 52.62 563 LYS A CA 1
ATOM 4415 C C . LYS A 1 563 ? 43.439 -12.505 33.259 1.00 52.62 563 LYS A C 1
ATOM 4417 O O . LYS A 1 563 ? 44.296 -11.658 33.495 1.00 52.62 563 LYS A O 1
ATOM 4422 N N . SER A 1 564 ? 43.681 -13.811 33.383 1.00 53.22 564 SER A N 1
ATOM 4423 C CA . SER A 1 564 ? 44.995 -14.352 33.740 1.00 53.22 564 SER A CA 1
ATOM 4424 C C . SER A 1 564 ? 45.959 -14.414 32.541 1.00 53.22 564 SER A C 1
ATOM 4426 O O . SER A 1 564 ? 47.159 -14.585 32.748 1.00 53.22 564 SER A O 1
ATOM 4428 N N . TYR A 1 565 ? 45.466 -14.258 31.301 1.00 55.31 565 TYR A N 1
ATOM 4429 C CA . TYR A 1 565 ? 46.262 -14.351 30.063 1.00 55.31 565 TYR A CA 1
ATOM 4430 C C . TYR A 1 565 ? 46.311 -13.030 29.266 1.00 55.31 565 TYR A C 1
ATOM 4432 O O . TYR A 1 565 ? 47.358 -12.656 28.735 1.00 55.31 565 TYR A O 1
ATOM 4440 N N . CYS A 1 566 ? 45.202 -12.285 29.203 1.00 57.97 566 CYS A N 1
ATOM 4441 C CA . CYS A 1 566 ? 45.109 -10.938 28.619 1.00 57.97 566 CYS A CA 1
ATOM 4442 C C . CYS A 1 566 ? 44.498 -9.974 29.647 1.00 57.97 566 CYS A C 1
ATOM 4444 O O . CYS A 1 566 ? 43.699 -10.398 30.473 1.00 57.97 566 CYS A O 1
ATOM 4446 N N . GLY A 1 567 ? 44.858 -8.685 29.622 1.00 62.44 567 GLY A N 1
ATOM 4447 C CA . GLY A 1 567 ? 44.363 -7.707 30.599 1.00 62.44 567 GLY A CA 1
ATOM 4448 C C . GLY A 1 567 ? 42.850 -7.474 30.506 1.00 62.44 567 GLY A C 1
ATOM 4449 O O . GLY A 1 567 ? 42.219 -7.145 31.512 1.00 62.44 567 GLY A O 1
ATOM 4450 N N . SER A 1 568 ? 42.254 -7.706 29.328 1.00 70.88 568 SER A N 1
ATOM 4451 C CA . SER A 1 568 ? 40.804 -7.689 29.094 1.00 70.88 568 SER A CA 1
ATOM 4452 C C . SER A 1 568 ? 40.344 -8.727 28.054 1.00 70.88 568 SER A C 1
ATOM 4454 O O . SER A 1 568 ? 41.138 -9.271 27.282 1.00 70.88 568 SER A O 1
ATOM 4456 N N . ARG A 1 569 ? 39.027 -8.981 28.000 1.00 72.94 569 ARG A N 1
ATOM 4457 C CA . ARG A 1 569 ? 38.397 -9.868 27.002 1.00 72.94 569 ARG A CA 1
ATOM 4458 C C . ARG A 1 569 ? 38.556 -9.350 25.572 1.00 72.94 569 ARG A C 1
ATOM 4460 O O . ARG A 1 569 ? 38.774 -10.136 24.653 1.00 72.94 569 ARG A O 1
ATOM 4467 N N . LEU A 1 570 ? 38.464 -8.035 25.382 1.00 77.31 570 LEU A N 1
ATOM 4468 C CA . LEU A 1 570 ? 38.621 -7.402 24.073 1.00 77.31 570 LEU A CA 1
ATOM 4469 C C . LEU A 1 570 ? 40.037 -7.610 23.517 1.00 77.31 570 LEU A C 1
ATOM 4471 O O . LEU A 1 570 ? 40.190 -7.953 22.346 1.00 77.31 570 LEU A O 1
ATOM 4475 N N . GLU A 1 571 ? 41.061 -7.488 24.365 1.00 77.50 571 GLU A N 1
ATOM 4476 C CA . GLU A 1 571 ? 42.454 -7.771 23.995 1.00 77.50 571 GLU A CA 1
ATOM 4477 C C . GLU A 1 571 ? 42.648 -9.228 23.559 1.00 77.50 571 GLU A C 1
ATOM 4479 O O . GLU A 1 571 ? 43.324 -9.490 22.565 1.00 77.50 571 GLU A O 1
ATOM 4484 N N . TYR A 1 572 ? 42.012 -10.174 24.259 1.00 76.56 572 TYR A N 1
ATOM 4485 C CA . TYR A 1 572 ? 42.048 -11.589 23.893 1.00 76.56 572 TYR A CA 1
ATOM 4486 C C . TYR A 1 572 ? 41.373 -11.852 22.541 1.00 76.56 572 TYR A C 1
ATOM 4488 O O . TYR A 1 572 ? 41.973 -12.469 21.661 1.00 76.56 572 TYR A O 1
ATOM 4496 N N . LEU A 1 573 ? 40.149 -11.350 22.340 1.00 80.50 573 LEU A N 1
ATOM 4497 C CA . LEU A 1 573 ? 39.431 -11.490 21.067 1.00 80.50 573 LEU A CA 1
ATOM 4498 C C . LEU A 1 573 ? 40.235 -10.899 19.908 1.00 80.50 573 LEU A C 1
ATOM 4500 O O . LEU A 1 573 ? 40.283 -11.477 18.823 1.00 80.50 573 LEU A O 1
ATOM 4504 N N . ARG A 1 574 ? 40.916 -9.780 20.158 1.00 84.19 574 ARG A N 1
ATOM 4505 C CA . ARG A 1 574 ? 41.777 -9.133 19.178 1.00 84.19 574 ARG A CA 1
ATOM 4506 C C . ARG A 1 574 ? 43.011 -9.965 18.832 1.00 84.19 574 ARG A C 1
ATOM 4508 O O . ARG A 1 574 ? 43.361 -10.083 17.659 1.00 84.19 574 ARG A O 1
ATOM 4515 N N . GLU A 1 575 ? 43.665 -10.544 19.832 1.00 80.38 575 GLU A N 1
ATOM 4516 C CA . GLU A 1 575 ? 44.805 -11.446 19.645 1.00 80.38 575 GLU A CA 1
ATOM 4517 C C . GLU A 1 575 ? 44.401 -12.671 18.807 1.00 80.38 575 GLU A C 1
ATOM 4519 O O . GLU A 1 575 ? 45.056 -13.005 17.816 1.00 80.38 575 GLU A O 1
ATOM 4524 N N . VAL A 1 576 ? 43.261 -13.281 19.140 1.00 83.25 576 VAL A N 1
ATOM 4525 C CA . VAL A 1 576 ? 42.683 -14.424 18.423 1.00 83.25 576 VAL A CA 1
ATOM 4526 C C . VAL A 1 576 ? 42.327 -14.065 16.978 1.00 83.25 576 VAL A C 1
ATOM 4528 O O . VAL A 1 576 ? 42.654 -14.838 16.075 1.00 83.25 576 VAL A O 1
ATOM 4531 N N . GLU A 1 577 ? 41.701 -12.909 16.741 1.00 86.88 577 GLU A N 1
ATOM 4532 C CA . GLU A 1 577 ? 41.326 -12.429 15.404 1.00 86.88 577 GLU A CA 1
ATOM 4533 C C . GLU A 1 577 ? 42.547 -12.303 14.484 1.00 86.88 577 GLU A C 1
ATOM 4535 O O . GLU A 1 577 ? 42.526 -12.798 13.356 1.00 86.88 577 GLU A O 1
ATOM 4540 N N . VAL A 1 578 ? 43.633 -11.686 14.964 1.00 87.81 578 VAL A N 1
ATOM 4541 C CA . VAL A 1 578 ? 44.859 -11.516 14.169 1.00 87.81 578 VAL A CA 1
ATOM 4542 C C . VAL A 1 578 ? 45.499 -12.868 13.856 1.00 87.81 578 VAL A C 1
ATOM 4544 O O . VAL A 1 578 ? 45.881 -13.116 12.712 1.00 87.81 578 VAL A O 1
ATOM 4547 N N . LEU A 1 579 ? 45.608 -13.759 14.847 1.00 84.88 579 LEU A N 1
ATOM 4548 C CA . LEU A 1 579 ? 46.236 -15.068 14.659 1.00 84.88 579 LEU A CA 1
ATOM 4549 C C . LEU A 1 579 ? 45.464 -15.919 13.647 1.00 84.88 579 LEU A C 1
ATOM 4551 O O . LEU A 1 579 ? 46.053 -16.386 12.671 1.00 84.88 579 LEU A O 1
ATOM 4555 N N . HIS A 1 580 ? 44.150 -16.074 13.826 1.00 86.88 580 HIS A N 1
ATOM 4556 C CA . HIS A 1 580 ? 43.314 -16.824 12.883 1.00 86.88 580 HIS A CA 1
ATOM 4557 C C . HIS A 1 580 ? 43.285 -16.165 11.505 1.00 86.88 580 HIS A C 1
ATOM 4559 O O . HIS A 1 580 ? 43.337 -16.859 10.493 1.00 86.88 580 HIS A O 1
ATOM 4565 N N . GLY A 1 581 ? 43.296 -14.834 11.456 1.00 90.19 581 GLY A N 1
ATOM 4566 C CA . GLY A 1 581 ? 43.438 -14.059 10.234 1.00 90.19 581 GLY A CA 1
ATOM 4567 C C . GLY A 1 581 ? 44.701 -14.388 9.438 1.00 90.19 581 GLY A C 1
ATOM 4568 O O . GLY A 1 581 ? 44.629 -14.637 8.236 1.00 90.19 581 GLY A O 1
ATOM 4569 N N . ARG A 1 582 ? 45.863 -14.435 10.102 1.00 90.69 582 ARG A N 1
ATOM 4570 C CA . ARG A 1 582 ? 47.148 -14.806 9.480 1.00 90.69 582 ARG A CA 1
ATOM 4571 C C . ARG A 1 582 ? 47.139 -16.240 8.959 1.00 90.69 582 ARG A C 1
ATOM 4573 O O . ARG A 1 582 ? 47.562 -16.476 7.827 1.00 90.69 582 ARG A O 1
ATOM 4580 N N . TRP A 1 583 ? 46.611 -17.178 9.745 1.00 88.06 583 TRP A N 1
ATOM 4581 C CA . TRP A 1 583 ? 46.438 -18.565 9.307 1.00 88.06 583 TRP A CA 1
ATOM 4582 C C . TRP A 1 583 ? 45.493 -18.674 8.112 1.00 88.06 583 TRP A C 1
ATOM 4584 O O . TRP A 1 583 ? 45.800 -19.398 7.173 1.00 88.06 583 TRP A O 1
ATOM 4594 N N . ALA A 1 584 ? 44.393 -17.920 8.099 1.00 89.94 584 ALA A N 1
ATOM 4595 C CA . ALA A 1 584 ? 43.450 -17.903 6.988 1.00 89.94 584 ALA A CA 1
ATOM 4596 C C . ALA A 1 584 ? 44.060 -17.307 5.712 1.00 89.94 584 ALA A C 1
ATOM 4598 O O . ALA A 1 584 ? 43.831 -17.839 4.631 1.00 89.94 584 ALA A O 1
ATOM 4599 N N . MET A 1 585 ? 44.872 -16.248 5.817 1.00 91.94 585 MET A N 1
ATOM 4600 C CA . MET A 1 585 ? 45.599 -15.690 4.668 1.00 91.94 585 MET A CA 1
ATOM 4601 C C . MET A 1 585 ? 46.565 -16.716 4.063 1.00 91.94 585 MET A C 1
ATOM 4603 O O . MET A 1 585 ? 46.567 -16.914 2.847 1.00 91.94 585 MET A O 1
ATOM 4607 N N . LEU A 1 586 ? 47.342 -17.411 4.902 1.00 88.06 586 LEU A N 1
ATOM 4608 C CA . LEU A 1 586 ? 48.225 -18.492 4.453 1.00 88.06 586 LEU A CA 1
ATOM 4609 C C . LEU A 1 586 ? 47.437 -19.667 3.865 1.00 88.06 586 LEU A C 1
ATOM 4611 O O . LEU A 1 586 ? 47.819 -20.194 2.823 1.00 88.06 586 LEU A O 1
ATOM 4615 N N . ALA A 1 587 ? 46.327 -20.051 4.495 1.00 85.19 587 ALA A N 1
ATOM 4616 C CA . ALA A 1 587 ? 45.474 -21.137 4.032 1.00 85.19 587 ALA A CA 1
ATOM 4617 C C . ALA A 1 587 ? 44.825 -20.819 2.680 1.00 85.19 587 ALA A C 1
ATOM 4619 O O . ALA A 1 587 ? 44.801 -21.691 1.818 1.00 85.19 587 ALA A O 1
ATOM 4620 N N . ALA A 1 588 ? 44.369 -19.583 2.451 1.00 87.75 588 ALA A N 1
ATOM 4621 C CA . ALA A 1 588 ? 43.750 -19.185 1.187 1.00 87.75 588 ALA A CA 1
ATOM 4622 C C . ALA A 1 588 ? 44.738 -19.331 0.027 1.00 87.75 588 ALA A C 1
ATOM 4624 O O . ALA A 1 588 ? 44.423 -19.940 -0.995 1.00 87.75 588 ALA A O 1
ATOM 4625 N N . VAL A 1 589 ? 45.973 -18.855 0.216 1.00 86.50 589 VAL A N 1
ATOM 4626 C CA . VAL A 1 589 ? 47.057 -19.063 -0.754 1.00 86.50 589 VAL A CA 1
ATOM 4627 C C . VAL A 1 589 ? 47.386 -20.552 -0.890 1.00 86.50 589 VAL A C 1
ATOM 4629 O O . VAL A 1 589 ? 47.519 -21.044 -2.007 1.00 86.50 589 VAL A O 1
ATOM 4632 N N . GLY A 1 590 ? 47.460 -21.284 0.223 1.00 80.62 590 GLY A N 1
ATOM 4633 C CA . GLY A 1 590 ? 47.737 -22.721 0.256 1.00 80.62 590 GLY A CA 1
ATOM 4634 C C . GLY A 1 590 ? 46.656 -23.598 -0.384 1.00 80.62 590 GLY A C 1
ATOM 4635 O O . GLY A 1 590 ? 46.970 -24.697 -0.823 1.00 80.62 590 GLY A O 1
ATOM 4636 N N . CYS A 1 591 ? 45.414 -23.126 -0.496 1.00 83.12 591 CYS A N 1
ATOM 4637 C CA . CYS A 1 591 ? 44.353 -23.822 -1.227 1.00 83.12 591 CYS A CA 1
ATOM 4638 C C . CYS A 1 591 ? 44.462 -23.603 -2.740 1.00 83.12 591 CYS A C 1
ATOM 4640 O O . CYS A 1 591 ? 44.118 -24.486 -3.516 1.00 83.12 591 CYS A O 1
ATOM 4642 N N . MET A 1 592 ? 44.952 -22.439 -3.169 1.00 82.62 592 MET A N 1
ATOM 4643 C CA . MET A 1 592 ? 45.076 -22.104 -4.591 1.00 82.62 592 MET A CA 1
ATOM 4644 C C . MET A 1 592 ? 46.402 -22.581 -5.194 1.00 82.62 592 MET A C 1
ATOM 4646 O O . MET A 1 592 ? 46.439 -23.007 -6.343 1.00 82.62 592 MET A O 1
ATOM 4650 N N . ALA A 1 593 ? 47.504 -22.517 -4.444 1.00 82.06 593 ALA A N 1
ATOM 4651 C CA . ALA A 1 593 ? 48.841 -22.777 -4.975 1.00 82.06 593 ALA A CA 1
ATOM 4652 C C . ALA A 1 593 ? 49.061 -24.220 -5.483 1.00 82.06 593 ALA A C 1
ATOM 4654 O O . ALA A 1 593 ? 49.617 -24.361 -6.571 1.00 82.06 593 ALA A O 1
ATOM 4655 N N . PRO A 1 594 ? 48.630 -25.292 -4.786 1.00 73.69 594 PRO A N 1
ATOM 4656 C CA . PRO A 1 594 ? 48.804 -26.665 -5.265 1.00 73.69 594 PRO A CA 1
ATOM 4657 C C . PRO A 1 594 ? 48.064 -26.941 -6.575 1.00 73.69 594 PRO A C 1
ATOM 4659 O O . PRO A 1 594 ? 48.577 -27.653 -7.434 1.00 73.69 594 PRO A O 1
ATOM 4662 N N . GLU A 1 595 ? 46.886 -26.338 -6.734 1.00 79.50 595 GLU A N 1
ATOM 4663 C CA . GLU A 1 595 ? 46.081 -26.409 -7.953 1.00 79.50 595 GLU A CA 1
ATOM 4664 C C . GLU A 1 595 ? 46.716 -25.577 -9.080 1.00 79.50 595 GLU A C 1
ATOM 4666 O O . GLU A 1 595 ? 46.903 -26.073 -10.187 1.00 79.50 595 GLU A O 1
ATOM 4671 N N . ALA A 1 596 ? 47.161 -24.348 -8.784 1.00 78.75 596 ALA A N 1
ATOM 4672 C CA . ALA A 1 596 ? 47.831 -23.473 -9.751 1.00 78.75 596 ALA A CA 1
ATOM 4673 C C . ALA A 1 596 ? 49.141 -24.064 -10.298 1.00 78.75 596 ALA A C 1
ATOM 4675 O O . ALA A 1 596 ? 49.497 -23.827 -11.450 1.00 78.75 596 ALA A O 1
ATOM 4676 N N . LEU A 1 597 ? 49.871 -24.810 -9.465 1.00 75.94 597 LEU A N 1
ATOM 4677 C CA . LEU A 1 597 ? 51.127 -25.468 -9.831 1.00 75.94 597 LEU A CA 1
ATOM 4678 C C . LEU A 1 597 ? 50.916 -26.864 -10.444 1.00 75.94 597 LEU A C 1
ATOM 4680 O O . LEU A 1 597 ? 51.888 -27.485 -10.867 1.00 75.94 597 LEU A O 1
ATOM 4684 N N . GLY A 1 598 ? 49.670 -27.347 -10.516 1.00 70.12 598 GLY A N 1
ATOM 4685 C CA . GLY A 1 598 ? 49.321 -28.633 -11.122 1.00 70.12 598 GLY A CA 1
ATOM 4686 C C . GLY A 1 598 ? 49.712 -29.859 -10.293 1.00 70.12 598 GLY A C 1
ATOM 4687 O O . GLY A 1 598 ? 49.816 -30.951 -10.844 1.00 70.12 598 GLY A O 1
ATOM 4688 N N . TYR A 1 599 ? 49.946 -29.698 -8.987 1.00 68.44 599 TYR A N 1
ATOM 4689 C CA . TYR A 1 599 ? 50.293 -30.812 -8.101 1.00 68.44 599 TYR A CA 1
ATOM 4690 C C . TYR A 1 599 ? 49.070 -31.636 -7.669 1.00 68.44 599 TYR A C 1
ATOM 4692 O O . TYR A 1 599 ? 49.203 -32.824 -7.390 1.00 68.44 599 TYR A O 1
ATOM 4700 N N . VAL A 1 600 ? 47.883 -31.022 -7.603 1.00 71.06 600 VAL A N 1
ATOM 4701 C CA . VAL A 1 600 ? 46.597 -31.690 -7.323 1.00 71.06 600 VAL A CA 1
ATOM 4702 C C . VAL A 1 600 ? 45.471 -31.057 -8.128 1.00 71.06 600 VAL A C 1
ATOM 4704 O O . VAL A 1 600 ? 45.519 -29.870 -8.435 1.00 71.06 600 VAL A O 1
ATOM 4707 N N . GLU A 1 601 ? 44.423 -31.833 -8.401 1.00 72.56 601 GLU A N 1
ATOM 4708 C CA . GLU A 1 601 ? 43.186 -31.334 -9.021 1.00 72.56 601 GLU A CA 1
ATOM 4709 C C . GLU A 1 601 ? 42.316 -30.536 -8.032 1.00 72.56 601 GLU A C 1
ATOM 4711 O O . GLU A 1 601 ? 41.561 -29.649 -8.418 1.00 72.56 601 GLU A O 1
ATOM 4716 N N . SER A 1 602 ? 42.414 -30.841 -6.735 1.00 79.31 602 SER A N 1
ATOM 4717 C CA . SER A 1 602 ? 41.747 -30.103 -5.661 1.00 79.31 602 SER A CA 1
ATOM 4718 C C . SER A 1 602 ? 42.616 -30.113 -4.412 1.00 79.31 602 SER A C 1
ATOM 4720 O O . SER A 1 602 ? 43.147 -31.155 -4.023 1.00 79.31 602 SER A O 1
ATOM 4722 N N . TRP A 1 603 ? 42.719 -28.972 -3.726 1.00 77.94 603 TRP A N 1
ATOM 4723 C CA . TRP A 1 603 ? 43.480 -28.866 -2.474 1.00 77.94 603 TRP A CA 1
ATOM 4724 C C . TRP A 1 603 ? 42.992 -29.833 -1.386 1.00 77.94 603 TRP A C 1
ATOM 4726 O O . TRP A 1 603 ? 43.773 -30.236 -0.529 1.00 77.94 603 TRP A O 1
ATOM 4736 N N . SER A 1 604 ? 41.729 -30.267 -1.446 1.00 78.25 604 SER A N 1
ATOM 4737 C CA . SER A 1 604 ? 41.160 -31.269 -0.534 1.00 78.25 604 SER A CA 1
ATOM 4738 C C . SER A 1 604 ? 41.851 -32.635 -0.609 1.00 78.25 604 SER A C 1
ATOM 4740 O O . SER A 1 604 ? 41.826 -33.400 0.355 1.00 78.25 604 SER A O 1
ATOM 4742 N N . GLN A 1 605 ? 42.502 -32.934 -1.735 1.00 76.62 605 GLN A N 1
ATOM 4743 C CA . GLN A 1 605 ? 43.247 -34.170 -1.957 1.00 76.62 605 GLN A CA 1
ATOM 4744 C C . GLN A 1 605 ? 44.693 -34.069 -1.457 1.00 76.62 605 GLN A C 1
ATOM 4746 O O . GLN A 1 605 ? 45.314 -35.097 -1.185 1.00 76.62 605 GLN A O 1
ATOM 4751 N N . ALA A 1 606 ? 45.215 -32.850 -1.271 1.00 71.44 606 ALA A N 1
ATOM 4752 C CA . ALA A 1 606 ? 46.606 -32.615 -0.889 1.00 71.44 606 ALA A CA 1
ATOM 4753 C C . ALA A 1 606 ? 47.027 -33.357 0.399 1.00 71.44 606 ALA A C 1
ATOM 4755 O O . ALA A 1 606 ? 48.082 -33.990 0.375 1.00 71.44 606 ALA A O 1
ATOM 4756 N N . PRO A 1 607 ? 46.219 -33.413 1.484 1.00 69.75 607 PRO A N 1
ATOM 4757 C CA . PRO A 1 607 ? 46.580 -34.186 2.675 1.00 69.75 607 PRO A CA 1
ATOM 4758 C C . PRO A 1 607 ? 46.730 -35.691 2.406 1.00 69.75 607 PRO A C 1
ATOM 4760 O O . PRO A 1 607 ? 47.583 -36.349 3.000 1.00 69.75 607 PRO A O 1
ATOM 4763 N N . ALA A 1 608 ? 45.909 -36.253 1.513 1.00 69.44 608 ALA A N 1
ATOM 4764 C CA . ALA A 1 608 ? 45.970 -37.670 1.163 1.00 69.44 608 ALA A CA 1
ATOM 4765 C C . ALA A 1 608 ? 47.199 -37.992 0.300 1.00 69.44 608 ALA A C 1
ATOM 4767 O O . ALA A 1 608 ? 47.802 -39.050 0.483 1.00 69.44 608 ALA A O 1
ATOM 4768 N N . THR A 1 609 ? 47.580 -37.087 -0.603 1.00 68.25 609 THR A N 1
ATOM 4769 C CA . THR A 1 609 ? 48.800 -37.195 -1.415 1.00 68.25 609 THR A CA 1
ATOM 4770 C C . THR A 1 609 ? 50.046 -37.110 -0.534 1.00 68.25 609 THR A C 1
ATOM 4772 O O . THR A 1 609 ? 50.887 -37.997 -0.586 1.00 68.25 609 THR A O 1
ATOM 4775 N N . GLU A 1 610 ? 50.097 -36.141 0.380 1.00 66.56 610 GLU A N 1
ATOM 4776 C CA . GLU A 1 610 ? 51.144 -35.989 1.405 1.00 66.56 610 GLU A CA 1
ATOM 4777 C C . GLU A 1 610 ? 51.340 -37.254 2.272 1.00 66.56 610 GLU A C 1
ATOM 4779 O O . GLU A 1 610 ? 52.455 -37.702 2.546 1.00 66.56 610 GLU A O 1
ATOM 4784 N N . LEU A 1 611 ? 50.241 -37.898 2.680 1.00 66.00 611 LEU A N 1
ATOM 4785 C CA . LEU A 1 611 ? 50.279 -39.147 3.452 1.00 66.00 611 LEU A CA 1
ATOM 4786 C C . LEU A 1 611 ? 50.795 -40.352 2.650 1.00 66.00 611 LEU A C 1
ATOM 4788 O O . LEU A 1 611 ? 51.357 -41.276 3.241 1.00 66.00 611 LEU A O 1
ATOM 4792 N N . ARG A 1 612 ? 50.564 -40.380 1.334 1.00 67.19 612 ARG A N 1
ATOM 4793 C CA . ARG A 1 612 ? 50.908 -41.511 0.455 1.00 67.19 612 ARG A CA 1
ATOM 4794 C C . ARG A 1 612 ? 52.294 -41.377 -0.166 1.00 67.19 612 ARG A C 1
ATOM 4796 O O . ARG A 1 612 ? 52.981 -42.383 -0.314 1.00 67.19 612 ARG A O 1
ATOM 4803 N N . GLU A 1 613 ? 52.677 -40.159 -0.526 1.00 63.16 613 GLU A N 1
ATOM 4804 C CA . GLU A 1 613 ? 53.859 -39.850 -1.336 1.00 63.16 613 GLU A CA 1
ATOM 4805 C C . GLU A 1 613 ? 54.981 -39.178 -0.519 1.00 63.16 613 GLU A C 1
ATOM 4807 O O . GLU A 1 613 ? 56.097 -39.035 -1.012 1.00 63.16 613 GLU A O 1
ATOM 4812 N N . GLY A 1 614 ? 54.733 -38.845 0.756 1.00 59.50 614 GLY A N 1
ATOM 4813 C CA . GLY A 1 614 ? 55.670 -38.120 1.623 1.00 59.50 614 GLY A CA 1
ATOM 4814 C C . GLY A 1 614 ? 55.474 -36.602 1.544 1.00 59.50 614 GLY A C 1
ATOM 4815 O O . GLY A 1 614 ? 54.536 -36.150 0.907 1.00 59.50 614 GLY A O 1
ATOM 4816 N N . ALA A 1 615 ? 56.348 -35.823 2.196 1.00 59.16 615 ALA A N 1
ATOM 4817 C CA . ALA A 1 615 ? 56.294 -34.353 2.294 1.00 59.16 615 ALA A CA 1
ATOM 4818 C C . ALA A 1 615 ? 56.415 -33.588 0.943 1.00 59.16 615 ALA A C 1
ATOM 4820 O O . ALA A 1 615 ? 57.368 -32.826 0.768 1.00 59.16 615 ALA A O 1
ATOM 4821 N N . VAL A 1 616 ? 55.531 -33.824 -0.037 1.00 59.56 616 VAL A N 1
ATOM 4822 C CA . VAL A 1 616 ? 55.709 -33.443 -1.457 1.00 59.56 616 VAL A CA 1
ATOM 4823 C C . VAL A 1 616 ? 55.470 -31.949 -1.728 1.00 59.56 616 VAL A C 1
ATOM 4825 O O . VAL A 1 616 ? 56.128 -31.377 -2.597 1.00 59.56 616 VAL A O 1
ATOM 4828 N N . PHE A 1 617 ? 54.571 -31.280 -1.000 1.00 57.66 617 PHE A N 1
ATOM 4829 C CA . PHE A 1 617 ? 54.118 -29.920 -1.340 1.00 57.66 617 PHE A CA 1
ATOM 4830 C C . PHE A 1 617 ? 54.929 -28.815 -0.652 1.00 57.66 617 PHE A C 1
ATOM 4832 O O . PHE A 1 617 ? 54.869 -27.650 -1.055 1.00 57.66 617 PHE A O 1
ATOM 4839 N N . MET A 1 618 ? 55.722 -29.156 0.368 1.00 51.78 618 MET A N 1
ATOM 4840 C CA . MET A 1 618 ? 56.628 -28.209 1.014 1.00 51.78 618 MET A CA 1
ATOM 4841 C C . MET A 1 618 ? 57.978 -28.165 0.299 1.00 51.78 618 MET A C 1
ATOM 4843 O O . MET A 1 618 ? 58.676 -29.162 0.140 1.00 51.78 618 MET A O 1
ATOM 4847 N N . ASN A 1 619 ? 58.363 -26.949 -0.079 1.00 46.28 619 ASN A N 1
ATOM 4848 C CA . ASN A 1 619 ? 59.553 -26.558 -0.831 1.00 46.28 619 ASN A CA 1
ATOM 4849 C C . ASN A 1 619 ? 60.884 -26.784 -0.064 1.00 46.28 619 ASN A C 1
ATOM 4851 O O . ASN A 1 619 ? 61.687 -25.869 0.100 1.00 46.28 619 ASN A O 1
ATOM 4855 N N . ILE A 1 620 ? 61.128 -28.002 0.428 1.00 46.19 620 ILE A N 1
ATOM 4856 C CA . ILE A 1 620 ? 62.435 -28.471 0.924 1.00 46.19 620 ILE A CA 1
ATOM 4857 C C . ILE A 1 620 ? 63.221 -29.170 -0.205 1.00 46.19 620 ILE A C 1
ATOM 4859 O O . ILE A 1 620 ? 64.439 -29.310 -0.118 1.00 46.19 620 ILE A O 1
ATOM 4863 N N . HIS A 1 621 ? 62.581 -29.492 -1.335 1.00 45.28 621 HIS A N 1
ATOM 4864 C CA . HIS A 1 621 ? 63.265 -30.070 -2.496 1.00 45.28 621 HIS A CA 1
ATOM 4865 C C . HIS A 1 621 ? 64.158 -29.087 -3.284 1.00 45.28 621 HIS A C 1
ATOM 4867 O O . HIS A 1 621 ? 65.061 -29.542 -3.980 1.00 45.28 621 HIS A O 1
ATOM 4873 N N . HIS A 1 622 ? 64.024 -27.760 -3.145 1.00 43.25 622 HIS A N 1
ATOM 4874 C CA . HIS A 1 622 ? 64.924 -26.815 -3.839 1.00 43.25 622 HIS A CA 1
ATOM 4875 C C . HIS A 1 622 ? 66.214 -26.453 -3.082 1.00 43.25 622 HIS A C 1
ATOM 4877 O O . HIS A 1 622 ? 67.157 -25.958 -3.699 1.00 43.25 622 HIS A O 1
ATOM 4883 N N . LEU A 1 623 ? 66.330 -26.772 -1.788 1.00 41.25 623 LEU A N 1
ATOM 4884 C CA . LEU A 1 623 ? 67.633 -26.783 -1.098 1.00 41.25 623 LEU A CA 1
ATOM 4885 C C . LEU A 1 623 ? 68.452 -28.046 -1.433 1.00 41.25 623 LEU A C 1
ATOM 4887 O O . LEU A 1 623 ? 69.657 -28.086 -1.184 1.00 41.25 623 LEU A O 1
ATOM 4891 N N . ALA A 1 624 ? 67.840 -29.034 -2.096 1.00 42.41 624 ALA A N 1
ATOM 4892 C CA . ALA A 1 624 ? 68.487 -30.243 -2.605 1.00 42.41 624 ALA A CA 1
ATOM 4893 C C . ALA A 1 624 ? 69.197 -30.042 -3.964 1.00 42.41 624 ALA A C 1
ATOM 4895 O O . ALA A 1 624 ? 69.364 -30.982 -4.736 1.00 42.41 624 ALA A O 1
ATOM 4896 N N . MET A 1 625 ? 69.732 -28.841 -4.228 1.00 42.97 625 MET A N 1
ATOM 4897 C CA . MET A 1 625 ? 70.916 -28.721 -5.100 1.00 42.97 625 MET A CA 1
ATOM 4898 C C . MET A 1 625 ? 72.148 -29.406 -4.455 1.00 42.97 625 MET A C 1
ATOM 4900 O O . MET A 1 625 ? 73.170 -29.617 -5.105 1.00 42.97 625 MET A O 1
ATOM 4904 N N . LEU A 1 626 ? 72.027 -29.815 -3.185 1.00 47.62 626 LEU A N 1
ATOM 4905 C CA . LEU A 1 626 ? 72.917 -30.716 -2.458 1.00 47.62 626 LEU A CA 1
ATOM 4906 C C . LEU A 1 626 ? 72.256 -32.105 -2.305 1.00 47.62 626 LEU A C 1
ATOM 4908 O O . LEU A 1 626 ? 71.528 -32.351 -1.355 1.00 47.62 626 LEU A O 1
ATOM 4912 N N . GLN A 1 627 ? 72.494 -32.974 -3.292 1.00 41.78 627 GLN A N 1
ATOM 4913 C CA . GLN A 1 627 ? 72.425 -34.452 -3.291 1.00 41.78 627 GLN A CA 1
ATOM 4914 C C . GLN A 1 627 ? 71.500 -35.183 -2.274 1.00 41.78 627 GLN A C 1
ATOM 4916 O O . GLN A 1 627 ? 71.856 -35.327 -1.106 1.00 41.78 627 GLN A O 1
ATOM 4921 N N . GLY A 1 628 ? 70.431 -35.832 -2.771 1.00 44.88 628 GLY A N 1
ATOM 4922 C CA . GLY A 1 628 ? 69.834 -37.050 -2.178 1.00 44.88 628 GLY A CA 1
ATOM 4923 C C . GLY A 1 628 ? 68.295 -37.117 -2.166 1.00 44.88 628 GLY A C 1
ATOM 4924 O O . GLY A 1 628 ? 67.649 -36.130 -1.827 1.00 44.88 628 GLY A O 1
ATOM 4925 N N . ASP A 1 629 ? 67.728 -38.293 -2.484 1.00 51.56 629 ASP A N 1
ATOM 4926 C CA . ASP A 1 629 ? 66.294 -38.668 -2.419 1.00 51.56 629 ASP A CA 1
ATOM 4927 C C . ASP A 1 629 ? 65.734 -38.653 -0.977 1.00 51.56 629 ASP A C 1
ATOM 4929 O O . ASP A 1 629 ? 65.319 -39.673 -0.427 1.00 51.56 629 ASP A O 1
ATOM 4933 N N . ASN A 1 630 ? 65.748 -37.496 -0.320 1.00 50.44 630 ASN A N 1
ATOM 4934 C CA . ASN A 1 630 ? 65.325 -37.354 1.072 1.00 50.44 630 ASN A CA 1
ATOM 4935 C C . ASN A 1 630 ? 63.955 -36.668 1.168 1.00 50.44 630 ASN A C 1
ATOM 4937 O O . ASN A 1 630 ? 63.856 -35.528 1.621 1.00 50.44 630 ASN A O 1
ATOM 4941 N N . THR A 1 631 ? 62.881 -37.366 0.792 1.00 55.62 631 THR A N 1
ATOM 4942 C CA . THR A 1 631 ? 61.530 -36.988 1.238 1.00 55.62 631 THR A CA 1
ATOM 4943 C C . THR A 1 631 ? 61.453 -37.193 2.753 1.00 55.62 631 THR A C 1
ATOM 4945 O O . THR A 1 631 ? 61.624 -38.311 3.248 1.00 55.62 631 THR A O 1
ATOM 4948 N N . MET A 1 632 ? 61.225 -36.125 3.517 1.00 58.91 632 MET A N 1
ATOM 4949 C CA . MET A 1 632 ? 61.042 -36.221 4.967 1.00 58.91 632 MET A CA 1
ATOM 4950 C C . MET A 1 632 ? 59.800 -37.070 5.280 1.00 58.91 632 MET A C 1
ATOM 4952 O O . MET A 1 632 ? 58.738 -36.863 4.695 1.00 58.91 632 MET A O 1
ATOM 4956 N N . SER A 1 633 ? 59.918 -38.028 6.208 1.00 65.00 633 SER A N 1
ATOM 4957 C CA . SER A 1 633 ? 58.756 -38.816 6.645 1.00 65.00 633 SER A CA 1
ATOM 4958 C C . SER A 1 633 ? 57.698 -37.920 7.301 1.00 65.00 633 SER A C 1
ATOM 4960 O O . SER A 1 633 ? 58.042 -36.976 8.015 1.00 65.00 633 SER A O 1
ATOM 4962 N N . MET A 1 634 ? 56.415 -38.255 7.137 1.00 65.12 634 MET A N 1
ATOM 4963 C CA . MET A 1 634 ? 55.294 -37.524 7.750 1.00 65.12 634 MET A CA 1
ATOM 4964 C C . MET A 1 634 ? 55.453 -37.366 9.275 1.00 65.12 634 MET A C 1
ATOM 4966 O O . MET A 1 634 ? 55.141 -36.323 9.840 1.00 65.12 634 MET A O 1
ATOM 4970 N N . GLN A 1 635 ? 56.014 -38.370 9.958 1.00 68.50 635 GLN A N 1
ATOM 4971 C CA . GLN A 1 635 ? 56.274 -38.307 11.402 1.00 68.50 635 GLN A CA 1
ATOM 4972 C C . GLN A 1 635 ? 57.367 -37.291 11.760 1.00 68.50 635 GLN A C 1
ATOM 4974 O O . GLN A 1 635 ? 57.223 -36.552 12.732 1.00 68.50 635 GLN A O 1
ATOM 4979 N N . ALA A 1 636 ? 58.443 -37.234 10.970 1.00 68.19 636 ALA A N 1
ATOM 4980 C CA . ALA A 1 636 ? 59.502 -36.244 11.149 1.00 68.19 636 ALA A CA 1
ATOM 4981 C C . ALA A 1 636 ? 58.999 -34.826 10.846 1.00 68.19 636 ALA A C 1
ATOM 4983 O O . ALA A 1 636 ? 59.353 -33.893 11.563 1.00 68.19 636 ALA A O 1
ATOM 4984 N N . PHE A 1 637 ? 58.122 -34.679 9.850 1.00 67.50 637 PHE A N 1
ATOM 4985 C CA . PHE A 1 637 ? 57.476 -33.410 9.526 1.00 67.50 637 PHE A CA 1
ATOM 4986 C C . PHE A 1 637 ? 56.568 -32.920 10.660 1.00 67.50 637 PHE A C 1
ATOM 4988 O O . PHE A 1 637 ? 56.748 -31.802 11.136 1.00 67.50 637 PHE A O 1
ATOM 4995 N N . ILE A 1 638 ? 55.664 -33.771 11.160 1.00 70.50 638 ILE A N 1
ATOM 4996 C CA . ILE A 1 638 ? 54.808 -33.446 12.313 1.00 70.50 638 ILE A CA 1
ATOM 4997 C C . ILE A 1 638 ? 55.669 -33.099 13.534 1.00 70.50 638 ILE A C 1
ATOM 4999 O O . ILE A 1 638 ? 55.405 -32.112 14.215 1.00 70.50 638 ILE A O 1
ATOM 5003 N N . GLY A 1 639 ? 56.728 -33.872 13.799 1.00 72.31 639 GLY A N 1
ATOM 5004 C CA . GLY A 1 639 ? 57.656 -33.606 14.899 1.00 72.31 639 GLY A CA 1
ATOM 5005 C C . GLY A 1 639 ? 58.362 -32.253 14.774 1.00 72.31 639 GLY A C 1
ATOM 5006 O O . GLY A 1 639 ? 58.421 -31.499 15.745 1.00 72.31 639 GLY A O 1
ATOM 5007 N N . LEU A 1 640 ? 58.847 -31.915 13.576 1.00 72.06 640 LEU A N 1
ATOM 5008 C CA . LEU A 1 640 ? 59.461 -30.620 13.286 1.00 72.06 640 LEU A CA 1
ATOM 5009 C C . LEU A 1 640 ? 58.449 -29.475 13.419 1.00 72.06 640 LEU A C 1
ATOM 5011 O O . LEU A 1 640 ? 58.772 -28.451 14.013 1.00 72.06 640 LEU A O 1
ATOM 5015 N N . GLN A 1 641 ? 57.225 -29.652 12.922 1.00 74.19 641 GLN A N 1
ATOM 5016 C CA . GLN A 1 641 ? 56.165 -28.649 13.007 1.00 74.19 641 GLN A CA 1
ATOM 5017 C C . GLN A 1 641 ? 55.764 -28.384 14.459 1.00 74.19 641 GLN A C 1
ATOM 5019 O O . GLN A 1 641 ? 55.705 -27.228 14.870 1.00 74.19 641 GLN A O 1
ATOM 5024 N N . LEU A 1 642 ? 55.562 -29.435 15.259 1.00 76.12 642 LEU A N 1
ATOM 5025 C CA . LEU A 1 642 ? 55.279 -29.308 16.690 1.00 76.12 642 LEU A CA 1
ATOM 5026 C C . LEU A 1 642 ? 56.429 -28.622 17.431 1.00 76.12 642 LEU A C 1
ATOM 5028 O O . LEU A 1 642 ? 56.182 -27.775 18.287 1.00 76.12 642 LEU A O 1
ATOM 5032 N N . PHE A 1 643 ? 57.678 -28.940 17.082 1.00 76.94 643 PHE A N 1
ATOM 5033 C CA . PHE A 1 643 ? 58.845 -28.277 17.654 1.00 76.94 643 PHE A CA 1
ATOM 5034 C C . PHE A 1 643 ? 58.898 -26.788 17.286 1.00 76.94 643 PHE A C 1
ATOM 5036 O O . PHE A 1 643 ? 59.038 -25.950 18.171 1.00 76.94 643 PHE A O 1
ATOM 5043 N N . MET A 1 644 ? 58.747 -26.439 16.005 1.00 75.06 644 MET A N 1
ATOM 5044 C CA . MET A 1 644 ? 58.797 -25.050 15.538 1.00 75.06 644 MET A CA 1
ATOM 5045 C C . MET A 1 644 ? 57.628 -24.220 16.074 1.00 75.06 644 MET A C 1
ATOM 5047 O O . MET A 1 644 ? 57.839 -23.102 16.536 1.00 75.06 644 MET A O 1
ATOM 5051 N N . GLN A 1 645 ? 56.412 -24.768 16.057 1.00 75.31 645 GLN A N 1
ATOM 5052 C CA . GLN A 1 645 ? 55.221 -24.105 16.584 1.00 75.31 645 GLN A CA 1
ATOM 5053 C C . GLN A 1 645 ? 55.291 -23.971 18.106 1.00 75.31 645 GLN A C 1
ATOM 5055 O O . GLN A 1 645 ? 54.998 -22.902 18.631 1.00 75.31 645 GLN A O 1
ATOM 5060 N N . GLY A 1 646 ? 55.744 -25.011 18.812 1.00 71.81 646 GLY A N 1
ATOM 5061 C CA . GLY A 1 646 ? 55.972 -24.960 20.255 1.00 71.81 646 GLY A CA 1
ATOM 5062 C C . GLY A 1 646 ? 57.053 -23.949 20.639 1.00 71.81 646 GLY A C 1
ATOM 5063 O O . GLY A 1 646 ? 56.887 -23.209 21.603 1.00 71.81 646 GLY A O 1
ATOM 5064 N N . PHE A 1 647 ? 58.132 -23.856 19.858 1.00 74.38 647 PHE A N 1
ATOM 5065 C CA . PHE A 1 647 ? 59.183 -22.860 20.057 1.00 74.38 647 PHE A CA 1
ATOM 5066 C C . PHE A 1 647 ? 58.688 -21.432 19.786 1.00 74.38 647 PHE A C 1
ATOM 5068 O O . PHE A 1 647 ? 58.933 -20.541 20.596 1.00 74.38 647 PHE A O 1
ATOM 5075 N N . ALA A 1 648 ? 57.952 -21.206 18.693 1.00 73.81 648 ALA A N 1
ATOM 5076 C CA . ALA A 1 648 ? 57.361 -19.905 18.379 1.00 73.81 648 ALA A CA 1
ATOM 5077 C C . ALA A 1 648 ? 56.342 -19.466 19.444 1.00 73.81 648 ALA A C 1
ATOM 5079 O O . ALA A 1 648 ? 56.357 -18.315 19.876 1.00 73.81 648 ALA A O 1
ATOM 5080 N N . GLU A 1 649 ? 55.510 -20.395 19.918 1.00 73.75 649 GLU A N 1
ATOM 5081 C CA . GLU A 1 649 ? 54.547 -20.153 20.992 1.00 73.75 649 GLU A CA 1
ATOM 5082 C C . GLU A 1 649 ? 55.241 -19.873 22.328 1.00 73.75 649 GLU A C 1
ATOM 5084 O O . GLU A 1 649 ? 54.837 -18.969 23.052 1.00 73.75 649 GLU A O 1
ATOM 5089 N N . MET A 1 650 ? 56.336 -20.575 22.634 1.00 71.31 650 MET A N 1
ATOM 5090 C CA . MET A 1 650 ? 57.162 -20.294 23.808 1.00 71.31 650 MET A CA 1
ATOM 5091 C C . MET A 1 650 ? 57.763 -18.885 23.745 1.00 71.31 650 MET A C 1
ATOM 5093 O O . MET A 1 650 ? 57.704 -18.160 24.735 1.00 71.31 650 MET A O 1
ATOM 5097 N N . LEU A 1 651 ? 58.304 -18.471 22.593 1.00 72.31 651 LEU A N 1
ATOM 5098 C CA . LEU A 1 651 ? 58.824 -17.113 22.408 1.00 72.31 651 LEU A CA 1
ATOM 5099 C C . LEU A 1 651 ? 57.720 -16.063 22.586 1.00 72.31 651 LEU A C 1
ATOM 5101 O O . LEU A 1 651 ? 57.922 -15.079 23.297 1.00 72.31 651 LEU A O 1
ATOM 5105 N N . ARG A 1 652 ? 56.535 -16.310 22.021 1.00 71.69 652 ARG A N 1
ATOM 5106 C CA . ARG A 1 652 ? 55.356 -15.444 22.151 1.00 71.69 652 ARG A CA 1
ATOM 5107 C C . ARG A 1 652 ? 54.853 -15.347 23.594 1.00 71.69 652 ARG A C 1
ATOM 5109 O O . ARG A 1 652 ? 54.578 -14.249 24.067 1.00 71.69 652 ARG A O 1
ATOM 5116 N N . ALA A 1 653 ? 54.778 -16.470 24.306 1.00 66.25 653 ALA A N 1
ATOM 5117 C CA . ALA A 1 653 ? 54.379 -16.531 25.712 1.00 66.25 653 ALA A CA 1
ATOM 5118 C C . ALA A 1 653 ? 55.425 -15.896 26.645 1.00 66.25 653 ALA A C 1
ATOM 5120 O O . ALA A 1 653 ? 55.075 -15.364 27.695 1.00 66.25 653 ALA A O 1
ATOM 5121 N N . SER A 1 654 ? 56.706 -15.930 26.261 1.00 66.12 654 SER A N 1
ATOM 5122 C CA . SER A 1 654 ? 57.804 -15.310 27.013 1.00 66.12 654 SER A CA 1
ATOM 5123 C C . SER A 1 654 ? 57.921 -13.794 26.818 1.00 66.12 654 SER A C 1
ATOM 5125 O O . SER A 1 654 ? 58.650 -13.142 27.567 1.00 66.12 654 SER A O 1
ATOM 5127 N N . ALA A 1 655 ? 57.208 -13.218 25.842 1.00 65.44 655 ALA A N 1
ATOM 5128 C CA . ALA A 1 655 ? 57.154 -11.778 25.633 1.00 65.44 655 ALA A CA 1
ATOM 5129 C C . ALA A 1 655 ? 56.369 -11.112 26.780 1.00 65.44 655 ALA A C 1
ATOM 5131 O O . ALA A 1 655 ? 55.139 -11.050 26.778 1.00 65.44 655 ALA A O 1
ATOM 5132 N N . SER A 1 656 ? 57.087 -10.634 27.798 1.00 55.44 656 SER A N 1
ATOM 5133 C CA . SER A 1 656 ? 56.514 -9.898 28.925 1.00 55.44 656 SER A CA 1
ATOM 5134 C C . SER A 1 656 ? 56.174 -8.460 28.511 1.00 55.44 656 SER A C 1
ATOM 5136 O O . SER A 1 656 ? 57.085 -7.677 28.239 1.00 55.44 656 SER A O 1
ATOM 5138 N N . GLY A 1 657 ? 54.886 -8.098 28.483 1.00 61.81 657 GLY A N 1
ATOM 5139 C CA . GLY A 1 657 ? 54.429 -6.762 28.077 1.00 61.81 657 GLY A CA 1
ATOM 5140 C C . GLY A 1 657 ? 52.915 -6.654 27.843 1.00 61.81 657 GLY A C 1
ATOM 5141 O O . GLY A 1 657 ? 52.147 -7.514 28.278 1.00 61.81 657 GLY A O 1
ATOM 5142 N N . SER A 1 658 ? 52.485 -5.584 27.159 1.00 64.81 658 SER A N 1
ATOM 5143 C CA . SER A 1 658 ? 51.099 -5.390 26.698 1.00 64.81 658 SER A CA 1
ATOM 5144 C C . SER A 1 658 ? 50.716 -6.415 25.620 1.00 64.81 658 SER A C 1
ATOM 5146 O O . SER A 1 658 ? 51.591 -6.969 24.950 1.00 64.81 658 SER A O 1
ATOM 5148 N N . TYR A 1 659 ? 49.416 -6.649 25.399 1.00 71.31 659 TYR A N 1
ATOM 5149 C CA . TYR A 1 659 ? 48.936 -7.598 24.379 1.00 71.31 659 TYR A CA 1
ATOM 5150 C C . TYR A 1 659 ? 49.497 -7.299 22.972 1.00 71.31 659 TYR A C 1
ATOM 5152 O O . TYR A 1 659 ? 49.804 -8.214 22.210 1.00 71.31 659 TYR A O 1
ATOM 5160 N N . GLU A 1 660 ? 49.743 -6.025 22.653 1.00 72.81 660 GLU A N 1
ATOM 5161 C CA . GLU A 1 660 ? 50.343 -5.614 21.382 1.00 72.81 660 GLU A CA 1
ATOM 5162 C C . GLU A 1 660 ? 51.739 -6.196 21.157 1.00 72.81 660 GLU A C 1
ATOM 5164 O O . GLU A 1 660 ? 52.049 -6.595 20.038 1.00 72.81 660 GLU A O 1
ATOM 5169 N N . THR A 1 661 ? 52.564 -6.303 22.203 1.00 73.75 661 THR A N 1
ATOM 5170 C CA . THR A 1 661 ? 53.922 -6.871 22.096 1.00 73.75 661 THR A CA 1
ATOM 5171 C C . THR A 1 661 ? 53.912 -8.375 21.822 1.00 73.75 661 THR A C 1
ATOM 5173 O O . THR A 1 661 ? 54.851 -8.897 21.226 1.00 73.75 661 THR A O 1
ATOM 5176 N N . ARG A 1 662 ? 52.826 -9.075 22.175 1.00 73.94 662 ARG A N 1
ATOM 5177 C CA . ARG A 1 662 ? 52.632 -10.494 21.834 1.00 73.94 662 ARG A CA 1
ATOM 5178 C C . ARG A 1 662 ? 52.182 -10.696 20.389 1.00 73.94 662 ARG A C 1
ATOM 5180 O O . ARG A 1 662 ? 52.502 -11.720 19.792 1.00 73.94 662 ARG A O 1
ATOM 5187 N N . ILE A 1 663 ? 51.444 -9.736 19.828 1.00 78.06 663 ILE A N 1
ATOM 5188 C CA . ILE A 1 663 ? 50.977 -9.768 18.431 1.00 78.06 663 ILE A CA 1
ATOM 5189 C C . ILE A 1 663 ? 52.073 -9.259 17.474 1.00 78.06 663 ILE A C 1
ATOM 5191 O O . ILE A 1 663 ? 52.234 -9.785 16.365 1.00 78.06 663 ILE A O 1
ATOM 5195 N N . TYR A 1 664 ? 52.834 -8.254 17.920 1.00 80.44 664 TYR A N 1
ATOM 5196 C CA . TYR A 1 664 ? 53.872 -7.544 17.174 1.00 80.44 664 TYR A CA 1
ATOM 5197 C C . TYR A 1 664 ? 55.162 -7.426 18.015 1.00 80.44 664 TYR A C 1
ATOM 5199 O O . TYR A 1 664 ? 55.450 -6.359 18.557 1.00 80.44 664 TYR A O 1
ATOM 5207 N N . PRO A 1 665 ? 55.961 -8.502 18.131 1.00 69.25 665 PRO A N 1
ATOM 5208 C CA . PRO A 1 665 ? 57.150 -8.522 18.994 1.00 69.25 665 PRO A CA 1
ATOM 5209 C C . PRO A 1 665 ? 58.314 -7.633 18.517 1.00 69.25 665 PRO A C 1
ATOM 5211 O O . PRO A 1 665 ? 59.224 -7.359 19.297 1.00 69.25 665 PRO A O 1
ATOM 5214 N N . GLY A 1 666 ? 58.300 -7.164 17.262 1.00 71.25 666 GLY A N 1
ATOM 5215 C CA . GLY A 1 666 ? 59.352 -6.313 16.690 1.00 71.25 666 GLY A CA 1
ATOM 5216 C C . GLY A 1 666 ? 60.738 -6.982 16.633 1.00 71.25 666 GLY A C 1
ATOM 5217 O O . GLY A 1 666 ? 60.887 -8.193 16.821 1.00 71.25 666 GLY A O 1
ATOM 5218 N N . GLY A 1 667 ? 61.780 -6.196 16.343 1.00 71.75 667 GLY A N 1
ATOM 5219 C CA . GLY A 1 667 ? 63.174 -6.660 16.374 1.00 71.75 667 GLY A CA 1
ATOM 5220 C C . GLY A 1 667 ? 63.485 -7.743 15.332 1.00 71.75 667 GLY A C 1
ATOM 5221 O O . GLY A 1 667 ? 63.322 -7.519 14.138 1.00 71.75 667 GLY A O 1
ATOM 5222 N N . LEU A 1 668 ? 63.931 -8.929 15.772 1.00 65.69 668 LEU A N 1
ATOM 5223 C CA . LEU A 1 668 ? 64.281 -10.056 14.885 1.00 65.69 668 LEU A CA 1
ATOM 5224 C C . LEU A 1 668 ? 63.101 -10.520 14.004 1.00 65.69 668 LEU A C 1
ATOM 5226 O O . LEU A 1 668 ? 63.317 -11.087 12.936 1.00 65.69 668 LEU A O 1
ATOM 5230 N N . PHE A 1 669 ? 61.865 -10.266 14.444 1.00 66.44 669 PHE A N 1
ATOM 5231 C CA . PHE A 1 669 ? 60.631 -10.634 13.744 1.00 66.44 669 PHE A CA 1
ATOM 5232 C C . PHE A 1 669 ? 60.095 -9.536 12.810 1.00 66.44 669 PHE A C 1
ATOM 5234 O O . PHE A 1 669 ? 59.042 -9.714 12.205 1.00 66.44 669 PHE A O 1
ATOM 5241 N N . ASP A 1 670 ? 60.825 -8.429 12.659 1.00 72.88 670 ASP A N 1
ATOM 5242 C CA . ASP A 1 670 ? 60.565 -7.378 11.674 1.00 72.88 670 ASP A CA 1
ATOM 5243 C C . ASP A 1 670 ? 61.839 -7.099 10.852 1.00 72.88 670 ASP A C 1
ATOM 5245 O O . ASP A 1 670 ? 62.500 -6.071 11.020 1.00 72.88 670 ASP A O 1
ATOM 5249 N N . PRO A 1 671 ? 62.227 -8.024 9.954 1.00 71.00 671 PRO A N 1
ATOM 5250 C CA . PRO A 1 671 ? 63.466 -7.909 9.182 1.00 71.00 671 PRO A CA 1
ATOM 5251 C C . PRO A 1 671 ? 63.462 -6.725 8.202 1.00 71.00 671 PRO A C 1
ATOM 5253 O O . PRO A 1 671 ? 64.521 -6.327 7.721 1.00 71.00 671 PRO A O 1
ATOM 5256 N N . LEU A 1 672 ? 62.282 -6.175 7.895 1.00 76.88 672 LEU A N 1
ATOM 5257 C CA . LEU A 1 672 ? 62.096 -5.038 6.993 1.00 76.88 672 LEU A CA 1
ATOM 5258 C C . LEU A 1 672 ? 61.973 -3.699 7.739 1.00 76.88 672 LEU A C 1
ATOM 5260 O O . LEU A 1 672 ? 61.858 -2.661 7.089 1.00 76.88 672 LEU A O 1
ATOM 5264 N N . GLY A 1 673 ? 62.009 -3.704 9.076 1.00 70.94 673 GLY A N 1
ATOM 5265 C CA . GLY A 1 673 ? 61.942 -2.495 9.899 1.00 70.94 673 GLY A CA 1
ATOM 5266 C C . GLY A 1 673 ? 60.630 -1.715 9.758 1.00 70.94 673 GLY A C 1
ATOM 5267 O O . GLY A 1 673 ? 60.614 -0.501 9.965 1.00 70.94 673 GLY A O 1
ATOM 5268 N N . LEU A 1 674 ? 59.533 -2.384 9.392 1.00 73.69 674 LEU A N 1
ATOM 5269 C CA . LEU A 1 674 ? 58.223 -1.762 9.179 1.00 73.69 674 LEU A CA 1
ATOM 5270 C C . LEU A 1 674 ? 57.582 -1.256 10.479 1.00 73.69 674 LEU A C 1
ATOM 5272 O O . LEU A 1 674 ? 56.659 -0.450 10.435 1.00 73.69 674 LEU A O 1
ATOM 5276 N N . THR A 1 675 ? 58.069 -1.703 11.636 1.00 67.19 675 THR A N 1
ATOM 5277 C CA . THR A 1 675 ? 57.608 -1.280 12.967 1.00 67.19 675 THR A CA 1
ATOM 5278 C C . THR A 1 675 ? 58.308 -0.021 13.486 1.00 67.19 675 THR A C 1
ATOM 5280 O O . THR A 1 675 ? 57.898 0.514 14.509 1.00 67.19 675 THR A O 1
ATOM 5283 N N . VAL A 1 676 ? 59.325 0.488 12.775 1.00 62.78 676 VAL A N 1
ATOM 5284 C CA . VAL A 1 676 ? 60.098 1.701 13.138 1.00 62.78 676 VAL A CA 1
ATOM 5285 C C . VAL A 1 676 ? 59.512 2.977 12.494 1.00 62.78 676 VAL A C 1
ATOM 5287 O O . VAL A 1 676 ? 60.103 4.054 12.549 1.00 62.78 676 VAL A O 1
ATOM 5290 N N . THR A 1 677 ? 58.349 2.878 11.845 1.00 66.56 677 THR A N 1
ATOM 5291 C CA . THR A 1 677 ? 57.651 4.003 11.197 1.00 66.56 677 THR A CA 1
ATOM 5292 C C . THR A 1 677 ? 56.786 4.805 12.181 1.00 66.56 677 THR A C 1
ATOM 5294 O O . THR A 1 677 ? 56.582 4.374 13.310 1.00 66.56 677 THR A O 1
ATOM 5297 N N . SER A 1 678 ? 56.246 5.958 11.762 1.00 74.88 678 SER A N 1
ATOM 5298 C CA . SER A 1 678 ? 55.324 6.763 12.584 1.00 74.88 678 SER A CA 1
ATOM 5299 C C . SER A 1 678 ? 54.101 5.966 13.066 1.00 74.88 678 SER A C 1
ATOM 5301 O O . SER A 1 678 ? 53.629 5.065 12.368 1.00 74.88 678 SER A O 1
ATOM 5303 N N . ASP A 1 679 ? 53.548 6.340 14.227 1.00 77.06 679 ASP A N 1
ATOM 5304 C CA . ASP A 1 679 ? 52.395 5.663 14.847 1.00 77.06 679 ASP A CA 1
ATOM 5305 C C . ASP A 1 679 ? 51.164 5.608 13.922 1.00 77.06 679 ASP A C 1
ATOM 5307 O O . ASP A 1 679 ? 50.469 4.593 13.860 1.00 77.06 679 ASP A O 1
ATOM 5311 N N . GLU A 1 680 ? 50.930 6.660 13.131 1.00 79.25 680 GLU A N 1
ATOM 5312 C CA . GLU A 1 680 ? 49.861 6.704 12.121 1.00 79.25 680 GLU A CA 1
ATOM 5313 C C . GLU A 1 680 ? 50.056 5.632 11.042 1.00 79.25 680 GLU A C 1
ATOM 5315 O O . GLU A 1 680 ? 49.135 4.877 10.724 1.00 79.25 680 GLU A O 1
ATOM 5320 N N . ARG A 1 681 ? 51.282 5.500 10.521 1.00 80.06 681 ARG A N 1
ATOM 5321 C CA . ARG A 1 681 ? 51.596 4.503 9.496 1.00 80.06 681 ARG A CA 1
ATOM 5322 C C . ARG A 1 681 ? 51.503 3.084 10.049 1.00 80.06 681 ARG A C 1
ATOM 5324 O O . ARG A 1 681 ? 51.047 2.178 9.351 1.00 80.06 681 ARG A O 1
ATOM 5331 N N . LEU A 1 682 ? 51.888 2.890 11.308 1.00 82.12 682 LEU A N 1
ATOM 5332 C CA . LEU A 1 682 ? 51.740 1.614 11.998 1.00 82.12 682 LEU A CA 1
ATOM 5333 C C . LEU A 1 682 ? 50.257 1.237 12.156 1.00 82.12 682 LEU A C 1
ATOM 5335 O O . LEU A 1 682 ? 49.882 0.089 11.908 1.00 82.12 682 LEU A O 1
ATOM 5339 N N . HIS A 1 683 ? 49.397 2.199 12.505 1.00 82.81 683 HIS A N 1
ATOM 5340 C CA . HIS A 1 683 ? 47.951 1.992 12.594 1.00 82.81 683 HIS A CA 1
ATOM 5341 C C . HIS A 1 683 ? 47.325 1.650 11.230 1.00 82.81 683 HIS A C 1
ATOM 5343 O O . HIS A 1 683 ? 46.491 0.742 11.142 1.00 82.81 683 HIS A O 1
ATOM 5349 N N . GLU A 1 684 ? 47.755 2.309 10.150 1.00 84.62 684 GLU A N 1
ATOM 5350 C CA . GLU A 1 684 ? 47.334 1.982 8.781 1.00 84.62 684 GLU A CA 1
ATOM 5351 C C . GLU A 1 684 ? 47.725 0.556 8.379 1.00 84.62 684 GLU A C 1
ATOM 5353 O O . GLU A 1 684 ? 46.889 -0.192 7.866 1.00 84.62 684 GLU A O 1
ATOM 5358 N N . LEU A 1 685 ? 48.976 0.156 8.635 1.00 85.50 685 LEU A N 1
ATOM 5359 C CA . LEU A 1 685 ? 49.466 -1.187 8.318 1.00 85.50 685 LEU A CA 1
ATOM 5360 C C . LEU A 1 685 ? 48.683 -2.254 9.092 1.00 85.50 685 LEU A C 1
ATOM 5362 O O . LEU A 1 685 ? 48.168 -3.189 8.478 1.00 85.50 685 LEU A O 1
ATOM 5366 N N . ARG A 1 686 ? 48.482 -2.063 10.402 1.00 88.12 686 ARG A N 1
ATOM 5367 C CA . ARG A 1 686 ? 47.652 -2.949 11.242 1.00 88.12 686 ARG A CA 1
ATOM 5368 C C . ARG A 1 686 ? 46.199 -3.012 10.755 1.00 88.12 686 ARG A C 1
ATOM 5370 O O . ARG A 1 686 ? 45.586 -4.079 10.745 1.00 88.12 686 ARG A O 1
ATOM 5377 N N . THR A 1 687 ? 45.639 -1.886 10.310 1.00 87.31 687 THR A N 1
ATOM 5378 C CA . THR A 1 687 ? 44.284 -1.835 9.733 1.00 87.31 687 THR A CA 1
ATOM 5379 C C . THR A 1 687 ? 44.212 -2.613 8.424 1.00 87.31 687 THR A C 1
ATOM 5381 O O . THR A 1 687 ? 43.245 -3.338 8.186 1.00 87.31 687 THR A O 1
ATOM 5384 N N . SER A 1 688 ? 45.227 -2.481 7.568 1.00 87.94 688 SER A N 1
ATOM 5385 C CA . SER A 1 688 ? 45.299 -3.225 6.313 1.00 87.94 688 SER A CA 1
ATOM 5386 C C . SER A 1 688 ? 45.400 -4.728 6.569 1.00 87.94 688 SER A C 1
ATOM 5388 O O . SER A 1 688 ? 44.655 -5.488 5.956 1.00 87.94 688 SER A O 1
ATOM 5390 N N . GLU A 1 689 ? 46.223 -5.157 7.526 1.00 89.81 689 GLU A N 1
ATOM 5391 C CA . GLU A 1 689 ? 46.373 -6.562 7.898 1.00 89.81 689 GLU A CA 1
ATOM 5392 C C . GLU A 1 689 ? 45.038 -7.169 8.338 1.00 89.81 689 GLU A C 1
ATOM 5394 O O . GLU A 1 689 ? 44.626 -8.196 7.806 1.00 89.81 689 GLU A O 1
ATOM 5399 N N . ILE A 1 690 ? 44.309 -6.498 9.232 1.00 89.38 690 ILE A N 1
ATOM 5400 C CA . ILE A 1 690 ? 43.009 -6.981 9.714 1.00 89.38 690 ILE A CA 1
ATOM 5401 C C . ILE A 1 690 ? 41.954 -7.046 8.610 1.00 89.38 690 ILE A C 1
ATOM 5403 O O . ILE A 1 690 ? 41.163 -7.988 8.568 1.00 89.38 690 ILE A O 1
ATOM 5407 N N . LYS A 1 691 ? 41.940 -6.082 7.683 1.00 87.56 691 LYS A N 1
ATOM 5408 C CA . LYS A 1 691 ? 41.020 -6.117 6.537 1.00 87.56 691 LYS A CA 1
ATOM 5409 C C . LYS A 1 691 ? 41.283 -7.336 5.648 1.00 87.56 691 LYS A C 1
ATOM 5411 O O . LYS A 1 691 ? 40.338 -8.043 5.304 1.00 87.56 691 LYS A O 1
ATOM 5416 N N . HIS A 1 692 ? 42.548 -7.614 5.330 1.00 89.38 692 HIS A N 1
ATOM 5417 C CA . HIS A 1 692 ? 42.922 -8.790 4.539 1.00 89.38 692 HIS A CA 1
ATOM 5418 C C . HIS A 1 692 ? 42.685 -10.098 5.304 1.00 89.38 692 HIS A C 1
ATOM 5420 O O . HIS A 1 692 ? 42.183 -11.053 4.722 1.00 89.38 692 HIS A O 1
ATOM 5426 N N . ALA A 1 693 ? 42.949 -10.126 6.610 1.00 90.94 693 ALA A N 1
ATOM 5427 C CA . ALA A 1 693 ? 42.654 -11.255 7.488 1.00 90.94 693 ALA A CA 1
ATOM 5428 C C . ALA A 1 693 ? 41.161 -11.616 7.503 1.00 90.94 693 ALA A C 1
ATOM 5430 O O . ALA A 1 693 ? 40.806 -12.775 7.296 1.00 90.94 693 ALA A O 1
ATOM 5431 N N . ARG A 1 694 ? 40.274 -10.632 7.711 1.00 91.81 694 ARG A N 1
ATOM 5432 C CA . ARG A 1 694 ? 38.815 -10.840 7.688 1.00 91.81 694 ARG A CA 1
ATOM 5433 C C . ARG A 1 694 ? 38.343 -11.339 6.328 1.00 91.81 694 ARG A C 1
ATOM 5435 O O . ARG A 1 694 ? 37.584 -12.304 6.264 1.00 91.81 694 ARG A O 1
ATOM 5442 N N . LEU A 1 695 ? 38.837 -10.725 5.251 1.00 89.56 695 LEU A N 1
ATOM 5443 C CA . LEU A 1 695 ? 38.544 -11.165 3.890 1.00 89.56 695 LEU A CA 1
ATOM 5444 C C . LEU A 1 695 ? 38.999 -12.613 3.660 1.00 89.56 695 LEU A C 1
ATOM 5446 O O . LEU A 1 695 ? 38.240 -13.405 3.112 1.00 89.56 695 LEU A O 1
ATOM 5450 N N . ALA A 1 696 ? 40.194 -12.979 4.123 1.00 90.25 696 ALA A N 1
ATOM 5451 C CA . ALA A 1 696 ? 40.726 -14.328 3.983 1.00 90.25 696 ALA A CA 1
ATOM 5452 C C . ALA A 1 696 ? 39.939 -15.367 4.792 1.00 90.25 696 ALA A C 1
ATOM 5454 O O . ALA A 1 696 ? 39.705 -16.462 4.292 1.00 90.25 696 ALA A O 1
ATOM 5455 N N . MET A 1 697 ? 39.478 -15.040 6.004 1.00 90.69 697 MET A N 1
ATOM 5456 C CA . MET A 1 697 ? 38.618 -15.938 6.790 1.00 90.69 697 MET A CA 1
ATOM 5457 C C . MET A 1 697 ? 37.295 -16.234 6.066 1.00 90.69 697 MET A C 1
ATOM 5459 O O . MET A 1 697 ? 36.878 -17.390 5.992 1.00 90.69 697 MET A O 1
ATOM 5463 N N . VAL A 1 698 ? 36.670 -15.213 5.468 1.00 87.69 698 VAL A N 1
ATOM 5464 C CA . VAL A 1 698 ? 35.462 -15.387 4.640 1.00 87.69 698 VAL A CA 1
ATOM 5465 C C . VAL A 1 698 ? 35.775 -16.176 3.367 1.00 87.69 698 VAL A C 1
ATOM 5467 O O . VAL A 1 698 ? 35.028 -17.085 3.010 1.00 87.69 698 VAL A O 1
ATOM 5470 N N . ALA A 1 699 ? 36.895 -15.876 2.705 1.00 86.75 699 ALA A N 1
ATOM 5471 C CA . ALA A 1 699 ? 37.320 -16.582 1.501 1.00 86.75 699 ALA A CA 1
ATOM 5472 C C . ALA A 1 699 ? 37.550 -18.075 1.776 1.00 86.75 699 ALA A C 1
ATOM 5474 O O . ALA A 1 699 ? 37.063 -18.908 1.021 1.00 86.75 699 ALA A O 1
ATOM 5475 N N . MET A 1 700 ? 38.206 -18.422 2.887 1.00 87.62 700 MET A N 1
ATOM 5476 C CA . MET A 1 700 ? 38.426 -19.809 3.302 1.00 87.62 700 MET A CA 1
ATOM 5477 C C . MET A 1 700 ? 37.125 -20.555 3.580 1.00 87.62 700 MET A C 1
ATOM 5479 O O . MET A 1 700 ? 36.982 -21.699 3.152 1.00 87.62 700 MET A O 1
ATOM 5483 N N . MET A 1 701 ? 36.162 -19.910 4.245 1.00 85.06 701 MET A N 1
ATOM 5484 C CA . MET A 1 701 ? 34.824 -20.481 4.421 1.00 85.06 701 MET A CA 1
ATOM 5485 C C . MET A 1 701 ? 34.170 -20.761 3.060 1.00 85.06 701 MET A C 1
ATOM 5487 O O . MET A 1 701 ? 33.651 -21.852 2.838 1.00 85.06 701 MET A O 1
ATOM 5491 N N . GLY A 1 702 ? 34.252 -19.807 2.128 1.00 80.69 702 GLY A N 1
ATOM 5492 C CA . GLY A 1 702 ? 33.757 -19.969 0.761 1.00 80.69 702 GLY A CA 1
ATOM 5493 C C . GLY A 1 702 ? 34.421 -21.131 0.022 1.00 80.69 702 GLY A C 1
ATOM 5494 O O . GLY A 1 702 ? 33.719 -21.979 -0.518 1.00 80.69 702 GLY A O 1
ATOM 5495 N N . MET A 1 703 ? 35.753 -21.222 0.056 1.00 83.81 703 MET A N 1
ATOM 5496 C CA . MET A 1 703 ? 36.518 -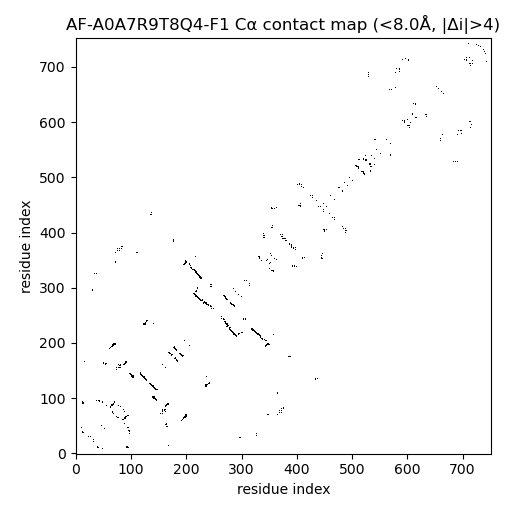22.311 -0.568 1.00 83.81 703 MET A CA 1
ATOM 5497 C C . MET A 1 703 ? 36.176 -23.678 0.039 1.00 83.81 703 MET A C 1
ATOM 5499 O O . MET A 1 703 ? 36.118 -24.675 -0.680 1.00 83.81 703 MET A O 1
ATOM 5503 N N . TRP A 1 704 ? 35.920 -23.738 1.350 1.00 80.81 704 TRP A N 1
ATOM 5504 C CA . TRP A 1 704 ? 35.510 -24.970 2.022 1.00 80.81 704 TRP A CA 1
ATOM 5505 C C . TRP A 1 704 ? 34.110 -25.411 1.592 1.00 80.81 704 TRP A C 1
ATOM 5507 O O . TRP A 1 704 ? 33.928 -26.553 1.175 1.00 80.81 704 TRP A O 1
ATOM 5517 N N . VAL A 1 705 ? 33.138 -24.493 1.611 1.00 77.50 705 VAL A N 1
ATOM 5518 C CA . VAL A 1 705 ? 31.769 -24.752 1.139 1.00 77.50 705 VAL A CA 1
ATOM 5519 C C . VAL A 1 705 ? 31.764 -25.160 -0.335 1.00 77.50 705 VAL A C 1
ATOM 5521 O O . VAL A 1 705 ? 31.084 -26.115 -0.696 1.00 77.50 705 VAL A O 1
ATOM 5524 N N . GLN A 1 706 ? 32.552 -24.486 -1.178 1.00 76.25 706 GLN A N 1
ATOM 5525 C CA . GLN A 1 706 ? 32.699 -24.826 -2.594 1.00 76.25 706 GLN A CA 1
ATOM 5526 C C . GLN A 1 706 ? 33.154 -26.272 -2.773 1.00 76.25 706 GLN A C 1
ATOM 5528 O O . GLN A 1 706 ? 32.454 -27.040 -3.418 1.00 76.25 706 GLN A O 1
ATOM 5533 N N . VAL A 1 707 ? 34.258 -26.671 -2.136 1.00 78.62 707 VAL A N 1
ATOM 5534 C CA . VAL A 1 707 ? 34.757 -28.052 -2.213 1.00 78.62 707 VAL A CA 1
ATOM 5535 C C . VAL A 1 707 ? 33.727 -29.062 -1.716 1.00 78.62 707 VAL A C 1
ATOM 5537 O O . VAL A 1 707 ? 33.574 -30.114 -2.330 1.00 78.62 707 VAL A O 1
ATOM 5540 N N . VAL A 1 708 ? 33.019 -28.771 -0.621 1.00 76.44 708 VAL A N 1
ATOM 5541 C CA . VAL A 1 708 ? 31.993 -29.680 -0.081 1.00 76.44 708 VAL A CA 1
ATOM 5542 C C . VAL A 1 708 ? 30.849 -29.885 -1.076 1.00 76.44 708 VAL A C 1
ATOM 5544 O O . VAL A 1 708 ? 30.334 -30.995 -1.190 1.00 76.44 708 VAL A O 1
ATOM 5547 N N . LEU A 1 709 ? 30.457 -28.836 -1.800 1.00 71.62 709 LEU A N 1
ATOM 5548 C CA . LEU A 1 709 ? 29.330 -28.883 -2.729 1.00 71.62 709 LEU A CA 1
ATOM 5549 C C . LEU A 1 709 ? 29.709 -29.393 -4.124 1.00 71.62 709 LEU A C 1
ATOM 5551 O O . LEU A 1 709 ? 28.904 -30.076 -4.753 1.00 71.62 709 LEU A O 1
ATOM 5555 N N . THR A 1 710 ? 30.896 -29.051 -4.628 1.00 73.88 710 THR A N 1
ATOM 5556 C CA . THR A 1 710 ? 31.290 -29.322 -6.022 1.00 73.88 710 THR A CA 1
ATOM 5557 C C . THR A 1 710 ? 32.357 -30.404 -6.154 1.00 73.88 710 THR A C 1
ATOM 5559 O O . THR A 1 710 ? 32.494 -30.999 -7.219 1.00 73.88 710 THR A O 1
ATOM 5562 N N . GLY A 1 711 ? 33.113 -30.686 -5.090 1.00 76.94 711 GLY A N 1
ATOM 5563 C CA . GLY A 1 711 ? 34.234 -31.629 -5.104 1.00 76.94 711 GLY A CA 1
ATOM 5564 C C . GLY A 1 711 ? 35.485 -31.127 -5.838 1.00 76.94 711 GLY A C 1
ATOM 5565 O O . GLY A 1 711 ? 36.499 -31.824 -5.840 1.00 76.94 711 GLY A O 1
ATOM 5566 N N . THR A 1 712 ? 35.455 -29.933 -6.435 1.00 80.31 712 THR A N 1
ATOM 5567 C CA . THR A 1 712 ? 36.546 -29.372 -7.251 1.00 80.31 712 THR A CA 1
ATOM 5568 C C . THR A 1 712 ? 37.284 -28.244 -6.528 1.00 80.31 712 THR A C 1
ATOM 5570 O O . THR A 1 712 ? 36.785 -27.673 -5.557 1.00 80.31 712 THR A O 1
ATOM 5573 N N . GLY A 1 713 ? 38.514 -27.947 -6.959 1.00 82.50 713 GLY A N 1
ATOM 5574 C CA . GLY A 1 713 ? 39.333 -26.875 -6.390 1.00 82.50 713 GLY A CA 1
ATOM 5575 C C . GLY A 1 713 ? 38.791 -25.463 -6.678 1.00 82.50 713 GLY A C 1
ATOM 5576 O O . GLY A 1 713 ? 37.953 -25.275 -7.567 1.00 82.50 713 GLY A O 1
ATOM 5577 N N . PRO A 1 714 ? 39.203 -24.443 -5.905 1.00 82.50 714 PRO A N 1
ATOM 5578 C CA . PRO A 1 714 ? 38.745 -23.069 -6.082 1.00 82.50 714 PRO A CA 1
ATOM 5579 C C . PRO A 1 714 ? 39.086 -22.480 -7.460 1.00 82.50 714 PRO A C 1
ATOM 5581 O O . PRO A 1 714 ? 38.292 -21.687 -7.968 1.00 82.50 714 PRO A O 1
ATOM 5584 N N . LEU A 1 715 ? 40.209 -22.850 -8.093 1.00 83.19 715 LEU A N 1
ATOM 5585 C CA . LEU A 1 715 ? 40.575 -22.300 -9.409 1.00 83.19 715 LEU A CA 1
ATOM 5586 C C . LEU A 1 715 ? 39.772 -22.941 -10.546 1.00 83.19 715 LEU A C 1
ATOM 5588 O O . LEU A 1 715 ? 39.339 -22.237 -11.456 1.00 83.19 715 LEU A O 1
ATOM 5592 N N . ALA A 1 716 ? 39.504 -24.241 -10.468 1.00 81.19 716 ALA A N 1
ATOM 5593 C CA . ALA A 1 716 ? 38.642 -24.960 -11.395 1.00 81.19 716 ALA A CA 1
ATOM 5594 C C . ALA A 1 716 ? 37.205 -24.427 -11.332 1.00 81.19 716 ALA A C 1
ATOM 5596 O O . ALA A 1 716 ? 36.623 -24.106 -12.366 1.00 81.19 716 ALA A O 1
ATOM 5597 N N . ASN A 1 717 ? 36.665 -24.230 -10.121 1.00 80.25 717 ASN A N 1
ATOM 5598 C CA . ASN A 1 717 ? 35.353 -23.602 -9.931 1.00 80.25 717 ASN A CA 1
ATOM 5599 C C . ASN A 1 717 ? 35.309 -22.179 -10.508 1.00 80.25 717 ASN A C 1
ATOM 5601 O O . ASN A 1 717 ? 34.307 -21.779 -11.101 1.00 80.25 717 ASN A O 1
ATOM 5605 N N . TRP A 1 718 ? 36.387 -21.406 -10.344 1.00 78.50 718 TRP A N 1
ATOM 5606 C CA . TRP A 1 718 ? 36.488 -20.076 -10.939 1.00 78.50 718 TRP A CA 1
ATOM 5607 C C . TRP A 1 718 ? 36.477 -20.137 -12.471 1.00 78.50 718 TRP A C 1
ATOM 5609 O O . TRP A 1 718 ? 35.733 -19.385 -13.097 1.00 78.50 718 TRP A O 1
ATOM 5619 N N . GLY A 1 719 ? 37.235 -21.062 -13.065 1.00 77.81 719 GLY A N 1
ATOM 5620 C CA . GLY A 1 719 ? 37.244 -21.315 -14.507 1.00 77.81 719 GLY A CA 1
ATOM 5621 C C . GLY A 1 719 ? 35.853 -21.647 -15.045 1.00 77.81 719 GLY A C 1
ATOM 5622 O O . GLY A 1 719 ? 35.346 -20.943 -15.919 1.00 77.81 719 GLY A O 1
ATOM 5623 N N . GLU A 1 720 ? 35.180 -22.633 -14.446 1.00 74.44 720 GLU A N 1
ATOM 5624 C CA . GLU A 1 720 ? 33.816 -23.016 -14.829 1.00 74.44 720 GLU A CA 1
ATOM 5625 C C . GLU A 1 720 ? 32.820 -21.862 -14.691 1.00 74.44 720 GLU A C 1
ATOM 5627 O O . GLU A 1 720 ? 31.967 -21.672 -15.557 1.00 74.44 720 GLU A O 1
ATOM 5632 N N . PHE A 1 721 ? 32.918 -21.070 -13.621 1.00 72.25 721 PHE A N 1
ATOM 5633 C CA . PHE A 1 721 ? 32.070 -19.897 -13.439 1.00 72.25 721 PHE A CA 1
ATOM 5634 C C . PHE A 1 721 ? 32.310 -18.852 -14.532 1.00 72.25 721 PHE A C 1
ATOM 5636 O O . PHE A 1 721 ? 31.349 -18.317 -15.088 1.00 72.25 721 PHE A O 1
ATOM 5643 N N . THR A 1 722 ? 33.571 -18.575 -14.875 1.00 70.31 722 THR A N 1
ATOM 5644 C CA . THR A 1 722 ? 33.900 -17.629 -15.947 1.00 70.31 722 THR A CA 1
ATOM 5645 C C . THR A 1 722 ? 33.436 -18.119 -17.313 1.00 70.31 722 THR A C 1
ATOM 5647 O O . THR A 1 722 ? 32.891 -17.320 -18.075 1.00 70.31 722 THR A O 1
ATOM 5650 N N . ASP A 1 723 ? 33.548 -19.417 -17.592 1.00 68.38 723 ASP A N 1
ATOM 5651 C CA . ASP A 1 723 ? 33.070 -20.026 -18.834 1.00 68.38 723 ASP A CA 1
ATOM 5652 C C . ASP A 1 723 ? 31.539 -20.003 -18.914 1.00 68.38 723 ASP A C 1
ATOM 5654 O O . ASP A 1 723 ? 30.970 -19.660 -19.951 1.00 68.38 723 ASP A O 1
ATOM 5658 N N . GLN A 1 724 ? 30.853 -20.273 -17.798 1.00 61.41 724 GLN A N 1
ATOM 5659 C CA . GLN A 1 724 ? 29.396 -20.166 -17.699 1.00 61.41 724 GLN A CA 1
ATOM 5660 C C . GLN A 1 724 ? 28.918 -18.721 -17.850 1.00 61.41 724 GLN A C 1
ATOM 5662 O O . GLN A 1 724 ? 27.928 -18.492 -18.539 1.00 61.41 724 GLN A O 1
ATOM 5667 N N . LEU A 1 725 ? 29.612 -17.737 -17.270 1.00 56.91 725 LEU A N 1
ATOM 5668 C CA . LEU A 1 725 ? 29.318 -16.317 -17.484 1.00 56.91 725 LEU A CA 1
ATOM 5669 C C . LEU A 1 725 ? 29.525 -15.908 -18.945 1.00 56.91 725 LEU A C 1
ATOM 5671 O O . LEU A 1 725 ? 28.705 -15.172 -19.494 1.00 56.91 725 LEU A O 1
ATOM 5675 N N . HIS A 1 726 ? 30.584 -16.400 -19.588 1.00 57.44 726 HIS A N 1
ATOM 5676 C CA . HIS A 1 726 ? 30.843 -16.143 -21.002 1.00 57.44 726 HIS A CA 1
ATOM 5677 C C . HIS A 1 726 ? 29.750 -16.755 -21.891 1.00 57.44 726 HIS A C 1
ATOM 5679 O O . HIS A 1 726 ? 29.246 -16.091 -22.800 1.00 57.44 726 HIS A O 1
ATOM 5685 N N . ALA A 1 727 ? 29.334 -17.990 -21.594 1.00 53.34 727 ALA A N 1
ATOM 5686 C CA . ALA A 1 727 ? 28.237 -18.672 -22.274 1.00 53.34 727 ALA A CA 1
ATOM 5687 C C . ALA A 1 727 ? 26.897 -17.956 -22.043 1.00 53.34 727 ALA A C 1
ATOM 5689 O O . ALA A 1 727 ? 26.180 -17.686 -22.998 1.00 53.34 727 ALA A O 1
ATOM 5690 N N . LEU A 1 728 ? 26.599 -17.534 -20.811 1.00 55.03 728 LEU A N 1
ATOM 5691 C CA . LEU A 1 728 ? 25.439 -16.704 -20.463 1.00 55.03 728 LEU A CA 1
ATOM 5692 C C . LEU A 1 728 ? 25.397 -15.396 -21.255 1.00 55.03 728 LEU A C 1
ATOM 5694 O O . LEU A 1 728 ? 24.334 -14.993 -21.725 1.00 55.03 728 LEU A O 1
ATOM 5698 N N . PHE A 1 729 ? 26.544 -14.739 -21.422 1.00 54.62 729 PHE A N 1
ATOM 5699 C CA . PHE A 1 729 ? 26.632 -13.469 -22.135 1.00 54.62 729 PHE A CA 1
ATOM 5700 C C . PHE A 1 729 ? 26.446 -13.642 -23.650 1.00 54.62 729 PHE A C 1
ATOM 5702 O O . PHE A 1 729 ? 25.794 -12.819 -24.286 1.00 54.62 729 PHE A O 1
ATOM 5709 N N . ILE A 1 730 ? 26.967 -14.722 -24.241 1.00 54.88 730 ILE A N 1
ATOM 5710 C CA . ILE A 1 730 ? 26.882 -14.962 -25.692 1.00 54.88 730 ILE A CA 1
ATOM 5711 C C . ILE A 1 730 ? 25.580 -15.678 -26.093 1.00 54.88 730 ILE A C 1
ATOM 5713 O O . ILE A 1 730 ? 24.932 -15.277 -27.063 1.00 54.88 730 ILE A O 1
ATOM 5717 N N . GLU A 1 731 ? 25.163 -16.719 -25.369 1.00 47.53 731 GLU A N 1
ATOM 5718 C CA . GLU A 1 731 ? 23.928 -17.467 -25.644 1.00 47.53 731 GLU A CA 1
ATOM 5719 C C . GLU A 1 731 ? 22.681 -16.763 -25.111 1.00 47.53 731 GLU A C 1
ATOM 5721 O O . GLU A 1 731 ? 21.639 -16.823 -25.766 1.00 47.53 731 GLU A O 1
ATOM 5726 N N . GLY A 1 732 ? 22.763 -16.037 -23.992 1.00 51.25 732 GLY A N 1
ATOM 5727 C CA . GLY A 1 732 ? 21.647 -15.237 -23.477 1.00 51.25 732 GLY A CA 1
ATOM 5728 C C . GLY A 1 732 ? 21.262 -14.096 -24.423 1.00 51.25 732 GLY A C 1
ATOM 5729 O O . GLY A 1 732 ? 20.077 -13.836 -24.625 1.00 51.25 732 GLY A O 1
ATOM 5730 N N . VAL A 1 733 ? 22.248 -13.491 -25.096 1.00 49.75 733 VAL A N 1
ATOM 5731 C CA . VAL A 1 733 ? 22.025 -12.488 -26.155 1.00 49.75 733 VAL A CA 1
ATOM 5732 C C . VAL A 1 733 ? 21.437 -13.114 -27.429 1.00 49.75 733 VAL A C 1
ATOM 5734 O O . VAL A 1 733 ? 20.721 -12.438 -28.164 1.00 49.75 733 VAL A O 1
ATOM 5737 N N . ARG A 1 734 ? 21.692 -14.403 -27.698 1.00 43.50 734 ARG A N 1
ATOM 5738 C CA . ARG A 1 734 ? 21.204 -15.094 -28.907 1.00 43.50 734 ARG A CA 1
ATOM 5739 C C . ARG A 1 734 ? 19.862 -15.812 -28.750 1.00 43.50 734 ARG A C 1
ATOM 5741 O O . ARG A 1 734 ? 19.161 -15.949 -29.746 1.00 43.50 734 ARG A O 1
ATOM 5748 N N . SER A 1 735 ? 19.516 -16.302 -27.560 1.00 45.66 735 SER A N 1
ATOM 5749 C CA . SER A 1 735 ? 18.394 -17.240 -27.367 1.00 45.66 735 SER A CA 1
ATOM 5750 C C . SER A 1 735 ? 17.224 -16.698 -26.542 1.00 45.66 735 SER A C 1
ATOM 5752 O O . SER A 1 735 ? 16.171 -17.328 -26.517 1.00 45.66 735 SER A O 1
ATOM 5754 N N . GLY A 1 736 ? 17.364 -15.549 -25.869 1.00 42.94 736 GLY A N 1
ATOM 5755 C CA . GLY A 1 736 ? 16.278 -14.964 -25.069 1.00 42.94 736 GLY A CA 1
ATOM 5756 C C . GLY A 1 736 ? 15.865 -15.789 -23.839 1.00 42.94 736 GLY A C 1
ATOM 5757 O O . GLY A 1 736 ? 14.891 -15.445 -23.174 1.00 42.94 736 GLY A O 1
ATOM 5758 N N . SER A 1 737 ? 16.603 -16.849 -23.500 1.00 44.88 737 SER A N 1
ATOM 5759 C CA . SER A 1 737 ? 16.402 -17.655 -22.296 1.00 44.88 737 SER A CA 1
ATOM 5760 C C . SER A 1 737 ? 17.737 -17.907 -21.607 1.00 44.88 737 SER A C 1
ATOM 5762 O O . SER A 1 737 ? 18.688 -18.359 -22.238 1.00 44.88 737 SER A O 1
ATOM 5764 N N . VAL A 1 738 ? 17.798 -17.631 -20.307 1.00 48.34 738 VAL A N 1
ATOM 5765 C CA . VAL A 1 738 ? 18.987 -17.845 -19.480 1.00 48.34 738 VAL A CA 1
ATOM 5766 C C . VAL A 1 738 ? 18.820 -19.151 -18.690 1.00 48.34 738 VAL A C 1
ATOM 5768 O O . VAL A 1 738 ? 18.016 -19.186 -17.756 1.00 48.34 738 VAL A O 1
ATOM 5771 N N . PRO A 1 739 ? 19.543 -20.239 -19.017 1.00 47.69 739 PRO A N 1
ATOM 5772 C CA . PRO A 1 739 ? 19.605 -21.396 -18.135 1.00 47.69 739 PRO A CA 1
ATOM 5773 C C . PRO A 1 739 ? 20.406 -21.045 -16.871 1.00 47.69 739 PRO A C 1
ATOM 5775 O O . PRO A 1 739 ? 21.512 -20.514 -16.942 1.00 47.69 739 PRO A O 1
ATOM 5778 N N . LEU A 1 740 ? 19.844 -21.348 -15.697 1.00 45.56 740 LEU A N 1
ATOM 5779 C CA . LEU A 1 740 ? 20.508 -21.140 -14.405 1.00 45.56 740 LEU A CA 1
ATOM 5780 C C . LEU A 1 740 ? 21.824 -21.949 -14.318 1.00 45.56 740 LEU A C 1
ATOM 5782 O O . LEU A 1 740 ? 21.804 -23.149 -14.640 1.00 45.56 740 LEU A O 1
ATOM 5786 N N . PRO A 1 741 ? 22.932 -21.339 -13.838 1.00 49.25 741 PRO A N 1
ATOM 5787 C CA . PRO A 1 741 ? 24.212 -22.014 -13.612 1.00 49.25 741 PRO A CA 1
ATOM 5788 C C . PRO A 1 741 ? 24.057 -23.298 -12.789 1.00 49.25 741 PRO A C 1
ATOM 5790 O O . PRO A 1 741 ? 23.258 -23.351 -11.849 1.00 49.25 741 PRO A O 1
ATOM 5793 N N . ALA A 1 742 ? 24.835 -24.337 -13.104 1.00 46.59 742 ALA A N 1
ATOM 5794 C CA . ALA A 1 742 ? 24.799 -25.616 -12.381 1.00 46.59 742 ALA A CA 1
ATOM 5795 C C . ALA A 1 742 ? 25.140 -25.455 -10.884 1.00 46.59 742 ALA A C 1
ATOM 5797 O O . ALA A 1 742 ? 24.552 -26.134 -10.044 1.00 46.59 742 ALA A O 1
ATOM 5798 N N . VAL A 1 743 ? 25.983 -24.471 -10.547 1.00 45.69 743 VAL A N 1
ATOM 5799 C CA . VAL A 1 743 ? 26.325 -24.080 -9.166 1.00 45.69 743 VAL A CA 1
ATOM 5800 C C . VAL A 1 743 ? 25.086 -23.645 -8.369 1.00 45.69 743 VAL A C 1
ATOM 5802 O O . VAL A 1 743 ? 24.940 -23.994 -7.199 1.00 45.69 743 VAL A O 1
ATOM 5805 N N . VAL A 1 744 ? 24.137 -22.953 -9.012 1.00 44.59 744 VAL A N 1
ATOM 5806 C CA . VAL A 1 744 ? 22.878 -22.522 -8.377 1.00 44.59 744 VAL A CA 1
ATOM 5807 C C . VAL A 1 744 ? 21.906 -23.696 -8.237 1.00 44.59 744 VAL A C 1
ATOM 5809 O O . VAL A 1 744 ? 21.193 -23.791 -7.242 1.00 44.59 744 VAL A O 1
ATOM 5812 N N . ARG A 1 745 ? 21.912 -24.643 -9.184 1.00 39.84 745 ARG A N 1
ATOM 5813 C CA . ARG A 1 745 ? 21.117 -25.878 -9.074 1.00 39.84 745 ARG A CA 1
ATOM 5814 C C . ARG A 1 745 ? 21.598 -26.790 -7.942 1.00 39.84 745 ARG A C 1
ATOM 5816 O O . ARG A 1 745 ? 20.758 -27.316 -7.223 1.00 39.84 745 ARG A O 1
ATOM 5823 N N . GLY A 1 746 ? 22.908 -26.937 -7.741 1.00 36.50 746 GLY A N 1
ATOM 5824 C CA . GLY A 1 746 ? 23.463 -27.737 -6.640 1.00 36.50 746 GLY A CA 1
ATOM 5825 C C . GLY A 1 746 ? 23.153 -27.155 -5.255 1.00 36.50 746 GLY A C 1
ATOM 5826 O O . GLY A 1 746 ? 22.752 -27.887 -4.350 1.00 36.50 746 GLY A O 1
ATOM 5827 N N . ALA A 1 747 ? 23.248 -25.829 -5.109 1.00 37.06 747 ALA A N 1
ATOM 5828 C CA . ALA A 1 747 ? 22.920 -25.142 -3.859 1.00 37.06 747 ALA A CA 1
ATOM 5829 C C . ALA A 1 747 ? 21.423 -25.235 -3.504 1.00 37.06 747 ALA A C 1
ATOM 5831 O O . ALA A 1 747 ? 21.081 -25.419 -2.340 1.00 37.06 747 ALA A O 1
ATOM 5832 N N . VAL A 1 748 ? 20.529 -25.169 -4.499 1.00 33.59 748 VAL A N 1
ATOM 5833 C CA . VAL A 1 748 ? 19.072 -25.267 -4.291 1.00 33.59 748 VAL A CA 1
ATOM 5834 C C . VAL A 1 748 ? 18.617 -26.701 -3.995 1.00 33.59 748 VAL A C 1
ATOM 5836 O O . VAL A 1 748 ? 17.685 -26.886 -3.223 1.00 33.59 748 VAL A O 1
ATOM 5839 N N . VAL A 1 749 ? 19.271 -27.719 -4.561 1.00 34.94 749 VAL A N 1
ATOM 5840 C CA . VAL A 1 749 ? 18.902 -29.133 -4.341 1.00 34.94 749 VAL A CA 1
ATOM 5841 C C . VAL A 1 749 ? 19.442 -29.692 -3.020 1.00 34.94 749 VAL A C 1
ATOM 5843 O O . VAL A 1 749 ? 18.895 -30.667 -2.527 1.00 34.94 749 VAL A O 1
ATOM 5846 N N . THR A 1 750 ? 20.478 -29.083 -2.435 1.00 32.66 750 THR A N 1
ATOM 5847 C CA . THR A 1 750 ? 21.049 -29.527 -1.144 1.00 32.66 750 THR A CA 1
ATOM 5848 C C . THR A 1 750 ? 20.516 -28.719 0.050 1.00 32.66 750 THR A C 1
ATOM 5850 O O . THR A 1 750 ? 20.655 -29.143 1.193 1.00 32.66 750 THR A O 1
ATOM 5853 N N . ALA A 1 751 ? 19.930 -27.541 -0.200 1.00 29.80 751 ALA A N 1
ATOM 5854 C CA . ALA A 1 751 ? 19.249 -26.726 0.812 1.00 29.80 751 ALA A CA 1
ATOM 5855 C C . ALA A 1 751 ? 17.742 -27.042 0.948 1.00 29.80 751 ALA A C 1
ATOM 5857 O O . ALA A 1 751 ? 17.104 -26.546 1.877 1.00 29.80 751 ALA A O 1
ATOM 5858 N N . LEU A 1 752 ? 17.193 -27.850 0.032 1.00 27.56 752 LEU A N 1
ATOM 5859 C CA . LEU A 1 752 ? 15.932 -28.589 0.183 1.00 27.56 752 LEU A CA 1
ATOM 5860 C C . LEU A 1 752 ? 16.233 -29.972 0.764 1.00 27.56 752 LEU A C 1
ATOM 5862 O O . LEU A 1 752 ? 15.399 -30.454 1.562 1.00 27.56 752 LEU A O 1
#

Secondary structure (DSSP, 8-state):
---PPPPPPPP---S-SHHHHHHHHHS-HHHHHHHHHHHH---TTSPPHHHHSEEP-S--EEEEEEE--SHHHHHHHHHHHHTT--EEEES------S-EEEEHHHHTT-SS--GGGEEEEESEEEEEEETTEEEE----EEEEPHHHHHHHHHHHHHHHT-EEE---EEEEEE-SS-EEEEETT-SSPEEEEEEEE--TT--TTS-B-S-PPPEEEEEEEEEEE-TT-SS-TTEEEEEE-TT-TTHHHHHHTTS--S----GGGS-EEEEEEEEETTEEEEEEEEEEEEGGGPPPHHHHHHHHHHHHHHTT--HHHH--EEEEEEEEEEEES-PPBPSS-SSEE-GGGGT-S-TTT---HHHHHHHHHHHHHHHHHHHHS--SSHHHHHHHHHHHHHH-HHHHHHHHHHHHHHHHHTT--HHHHHHHHHHHHHS-HHHHHHHHTT---HHHHHHHHHHHHHHS-HHHHHHHHHHHHSTTHHHHHHHHHHHHHHHHTT----SSS---SSBPSSSTTSBPPTT--S-STT-S---SS--S-SGGGSS-S-SGGGGSPTT--GGGTSSSHHHHHHHHHHHHHHHHHHHHHHHHHHHHTTS-SSGGGHHHHHHHH-S-SSTTTTSTTS----PPPHHHHHHHHHHHHHHHHHHHHH--S-HHHHH---GGG-TT-GGGS-HHHHHHHHHHHHHHHHHHHHHHHHHHHHHHHH-S-HHHHHHHHHHHHHHHHHHHHHHS--PPPHHHHHHHHH--

Foldseek 3Di:
DDDPDDDDDAQQPQDDDPVCVVCVVQPDPLQVVQVVVLRRDDDPVADWLPVLAAADPPDQEWQEEQEDDDLLSLLLLLLLLVLVTGYEDEEATHAQRDKDKDFPVLCVLFPQNQVVQFLAKAQWEWAALEPVDIDTLRTIMTIGHRRSSSVSSSVSNRVSRYHYDRWDFPAWADDQAWIWTHTPPDPGTGTYLAYEYASAQDQPHFAWDDADFFWKKKKKKFKFFFAQDPDDRNYWHHWYQYQFQLVVCVVCVVPDDPPDPDLSQQGWTWTWHASDRGMIMIMIMRQIDGSSSHDRNVVRVVRRQSSCVVVVNHCVVTGPDTPTIDIDIAGAADTATDPQDLYHYAWVNRVQQQNRHRDTSSSRSSLSNVLSVLLSVLLVDPDPHSSSSSSRSSRCSSDPLFNLLLRLLSVLVSVLCNVDGSVLNSLLVVLLSPPDSVLNVCNVVVNATNVRSVVSVVSSLVRGDPVVVVSSVVSLVDPRSVVSNCCSVVVVVLVVVVNDLDPDDDFDPDAQQVRRPHGARPQQPPPAQQRRSDDSPCQQDPCVVPDDVPDPPVPDPPPDDPCVQAVGSVLVVVLVLLVLLVVLLVVLCQQVVCCVVVVDQGSVCVVVCCQVVANPPDPPVVVVVPDDPDRDHPVNVVVVVCVVVVVLVVVLSPQPDHSVCSSDVDDPVCPPCQVVDDPVSVSVVSNVSSVSSVVSVVSSVVQVVCCVQPVGGPVVVVVLVVVLVVCCVPVCVVPVDGDDDVVVVSVVVVVD

Nearest PDB structures (foldseek):
  6n04-assembly2_B  TM=5.815E-01  e=2.474E-11  Streptomyces sp. LC-6-2
  3if9-assembly2_D-3  TM=5.165E-01  e=2.482E-08  Bacillus subtilis
  3if9-assembly1_B-2  TM=5.130E-01  e=3.199E-08  Bacillus subtilis
  7fgp-assembly1_B  TM=5.258E-01  e=3.099E-06  Aureimonas altamirensis DSM 21988
  7fgp-assembly1_A  TM=5.485E-01  e=1.222E-05  Aureimonas altamirensis DSM 21988

Organism: NCBI:txid156133

Solvent-accessible surface area (backbone atoms only — not comparable to full-atom values): 41760 Å² total; per-residue (Å²): 140,81,80,82,79,77,81,76,79,79,64,24,53,64,80,76,82,60,60,51,68,52,48,70,71,74,47,58,79,67,50,50,54,50,51,54,48,57,36,60,51,68,58,90,86,58,78,59,53,79,81,64,32,48,65,63,88,77,74,49,75,34,50,29,32,24,35,24,56,48,73,48,15,39,43,40,36,15,36,30,9,65,74,71,45,48,33,37,39,33,22,44,53,57,74,74,83,60,73,44,76,46,50,54,78,52,56,78,61,28,84,66,89,52,76,87,19,55,73,45,68,17,66,35,26,34,34,30,71,38,99,88,41,75,42,72,69,76,48,40,38,28,35,36,35,37,65,45,47,50,50,53,35,46,52,46,16,44,73,31,60,26,21,35,42,81,38,48,76,81,47,76,47,82,53,86,67,32,28,40,36,39,36,62,96,51,96,66,56,38,34,13,32,33,40,33,36,17,48,42,85,56,56,88,96,55,62,57,47,90,71,61,77,35,32,24,27,32,34,20,33,36,32,28,36,24,77,71,52,92,70,56,66,49,36,30,38,62,35,33,47,57,66,41,72,54,66,48,55,74,67,43,76,80,58,86,77,101,80,66,96,61,71,56,83,57,63,48,29,38,34,40,43,48,75,51,72,39,29,38,34,42,32,24,28,38,66,60,29,55,59,97,60,47,67,48,52,72,55,32,46,52,47,41,54,52,28,32,42,71,72,72,51,40,56,92,81,49,55,78,42,78,78,41,81,46,73,46,82,39,67,22,46,45,54,44,50,49,73,69,39,66,59,36,58,34,35,52,35,39,54,52,31,34,34,70,76,59,51,35,67,62,65,41,56,45,43,31,55,60,35,26,48,28,32,51,52,20,55,70,40,96,52,96,37,20,28,52,44,9,19,40,42,26,32,47,70,69,56,32,70,49,52,48,29,37,50,36,46,36,39,33,54,38,58,53,56,72,73,46,53,70,71,56,45,49,52,46,51,57,46,51,73,68,43,66,63,73,56,52,53,28,54,77,63,74,64,51,49,40,73,51,47,53,53,48,49,52,51,50,50,73,70,40,54,72,67,60,40,50,50,52,55,50,48,50,72,35,90,64,44,29,51,45,38,48,43,47,66,45,46,60,58,36,49,75,70,69,54,69,83,68,92,72,67,87,64,36,96,49,60,6,70,81,48,73,87,39,59,6,49,60,85,40,76,48,85,52,64,77,47,34,28,85,56,95,84,55,79,71,57,80,67,74,85,74,76,74,96,71,63,91,73,73,82,57,63,94,87,71,58,60,66,82,79,27,93,39,70,57,57,42,54,51,52,51,50,53,54,52,12,54,51,22,42,54,46,45,51,60,42,44,47,42,38,76,73,66,75,37,81,23,45,86,49,47,66,59,48,34,74,74,74,23,54,72,88,57,85,63,69,75,71,46,85,61,81,74,98,72,69,52,50,61,68,58,48,51,52,49,49,54,48,52,50,51,50,54,49,49,55,40,71,63,49,85,72,59,74,61,42,51,78,55,70,48,69,91,79,34,88,81,53,70,83,78,54,58,70,67,59,45,44,50,51,52,23,50,51,50,54,51,14,55,51,20,45,53,48,41,52,50,49,50,54,45,29,74,74,69,69,47,20,66,63,60,53,48,50,53,50,52,52,49,52,52,44,47,60,57,45,32,73,72,63,81,56,77,81,78,56,67,71,58,52,53,55,55,65,71,76,102

InterPro domains:
  IPR010108 Lycopene cyclase, beta/epsilon [PTHR39757] (17-485)
  IPR010108 Lycopene cyclase, beta/epsilon [TIGR01790] (63-472)
  IPR022796 Chlorophyll A-B binding protein [PF00504] (521-706)
  IPR036188 FAD/NAD(P)-binding domain superfamily [G3DSA:3.50.50.60] (59-438)
  IPR036188 FAD/NAD(P)-binding domain superfamily [SSF51905] (59-454)

Mean predicted aligned error: 16.69 Å

Radius of gyration: 34.44 Å; Cα contacts (8 Å, |Δi|>4): 1157; chains: 1; bounding box: 125×73×68 Å

Sequence (752 aa):
RGARSARAPARCAVWAERTEERLERELDSSSRKWVSFQEGKEDTEQPPLSSQLEPADGRDDYDAVVVGTGPAGIAMAAELAGTGLSVLLLGPESCFVNNYGIFEDELAEIPLDLSDAVVQRYDKMEVWLSESEQLDLGRRYVRLGRRELRAKLLAAARAGGVQYLDALVDGIEHERQHSELRVRGRETPLRAKVPVLALGHNRELLAYEDGPRPTMQTAYGYEVTWKNHPWPMDTALFMDFRHQDTEREEALAGAHGEDCASHSHWPSILYAFPVDEDTVFLQETCLVAPTDHAVPFDELKARLTRRLQRMGLDEDAHVEAVLEEEASWIPLGGTVPVAPQRSVAFGAAAGMVHPVSGYHIANMLTRAPHVARAIADGLASDSQVPAEEAARLAWDQLWDDDRRRQQGFYEFGMRMMLTFDQPTLLAFFRTFFRLPNVWWQSFLSHRLSGPELLMFALRVFAVASNDIRFRLIAHLGHEGAGVRVAEQYMWPLLRAAGLTAGRGGMASDRRAGWLPMLNAPVELDGSLPGDVGFDPVGFTREDRRAADGSGLGTWLPPGYDEKSYCGSRLEYLREVEVLHGRWAMLAAVGCMAPEALGYVESWSQAPATELREGAVFMNIHHLAMLQGDNTMSMQAFIGLQLFMQGFAEMLRASASGSYETRIYPGGLFDPLGLTVTSDERLHELRTSEIKHARLAMVAMMGMWVQVVLTGTGPLANWGEFTDQLHALFIEGVRSGSVPLPAVVRGAVVTAL